Protein 7CZC (pdb70)

Structure (mmCIF, N/CA/C/O backbone):
data_7CZC
#
_entry.id   7CZC
#
_cell.length_a   58.459
_cell.length_b   91.320
_cell.length_c   94.158
_cell.angle_alpha   90.000
_cell.angle_beta   103.220
_cell.angle_gamma   90.000
#
_symmetry.space_group_name_H-M   'P 1 21 1'
#
loop_
_entity.id
_entity.type
_entity.pdbx_description
1 polymer '3-oxoacyl-ACP reductase FabG'
2 non-polymer DI(HYDROXYETHYL)ETHER
3 water water
#
loop_
_atom_site.group_PDB
_atom_site.id
_atom_site.type_symbol
_atom_site.label_atom_id
_atom_site.label_alt_id
_atom_site.label_comp_id
_atom_site.label_asym_id
_atom_site.label_entity_id
_atom_site.label_seq_id
_atom_site.pdbx_PDB_ins_code
_atom_site.Cartn_x
_atom_site.Cartn_y
_atom_site.Cartn_z
_atom_site.occupancy
_atom_site.B_iso_or_equiv
_atom_site.auth_seq_id
_atom_site.auth_comp_id
_atom_site.auth_asym_id
_atom_site.auth_atom_id
_atom_site.pdbx_PDB_model_num
ATOM 1 N N . MET A 1 1 ? -0.815 8.371 47.445 1.00 56.98 1 MET A N 1
ATOM 2 C CA . MET A 1 1 ? -0.469 9.712 46.892 1.00 53.41 1 MET A CA 1
ATOM 3 C C . MET A 1 1 ? 0.668 9.606 45.876 1.00 50.87 1 MET A C 1
ATOM 4 O O . MET A 1 1 ? 1.622 10.395 45.916 1.00 47.29 1 MET A O 1
ATOM 10 N N . THR A 1 2 ? 0.560 8.632 44.970 1.00 48.28 2 THR A N 1
ATOM 11 C CA . THR A 1 2 ? 1.568 8.454 43.935 1.00 42.81 2 THR A CA 1
ATOM 12 C C . THR A 1 2 ? 1.453 9.555 42.880 1.00 37.09 2 THR A C 1
ATOM 13 O O . THR A 1 2 ? 0.365 10.052 42.573 1.00 35.52 2 THR A O 1
ATOM 24 N N . ARG A 1 3 ? 2.591 9.951 42.329 1.00 31.68 3 ARG A N 1
ATOM 25 C CA . ARG A 1 3 ? 2.626 10.968 41.287 1.00 28.01 3 ARG A CA 1
ATOM 26 C C . ARG A 1 3 ? 2.961 10.280 39.973 1.00 25.35 3 ARG A C 1
ATOM 27 O O . ARG A 1 3 ? 4.017 9.652 39.845 1.00 23.15 3 ARG A O 1
ATOM 48 N N . GLN A 1 4 ? 2.040 10.373 39.021 1.00 26.09 4 GLN A N 1
ATOM 49 C CA . GLN A 1 4 ? 2.147 9.682 37.746 1.00 23.93 4 GLN A CA 1
ATOM 50 C C . GLN A 1 4 ? 2.653 10.638 36.674 1.00 23.22 4 GLN A C 1
ATOM 51 O O . GLN A 1 4 ? 2.261 11.815 36.629 1.00 23.08 4 GLN A O 1
ATOM 65 N N . VAL A 1 5 ? 3.532 10.117 35.815 1.00 22.34 5 VAL A N 1
ATOM 66 C CA . VAL A 1 5 ? 4.156 10.889 34.748 1.00 21.56 5 VAL A CA 1
ATOM 67 C C . VAL A 1 5 ? 4.017 10.107 33.452 1.00 20.23 5 VAL A C 1
ATOM 68 O O . VAL A 1 5 ? 4.521 8.983 33.342 1.00 18.67 5 VAL A O 1
ATOM 81 N N . LEU A 1 6 ? 3.310 10.692 32.488 1.00 20.72 6 LEU A N 1
ATOM 82 C CA . LEU A 1 6 ? 3.230 10.149 31.140 1.00 20.93 6 LEU A CA 1
ATOM 83 C C . LEU A 1 6 ? 4.489 10.520 30.376 1.00 21.12 6 LEU A C 1
ATOM 84 O O . LEU A 1 6 ? 4.903 11.677 30.406 1.00 19.21 6 LEU A O 1
ATOM 100 N N . VAL A 1 7 ? 5.093 9.544 29.697 1.00 20.71 7 VAL A N 1
ATOM 101 C CA . VAL A 1 7 ? 6.285 9.766 28.877 1.00 19.58 7 VAL A CA 1
ATOM 102 C C . VAL A 1 7 ? 6.008 9.164 27.504 1.00 21.10 7 VAL A C 1
ATOM 103 O O . VAL A 1 7 ? 5.955 7.935 27.370 1.00 18.02 7 VAL A O 1
ATOM 116 N N . THR A 1 8 ? 5.832 10.015 26.486 1.00 20.52 8 THR A N 1
ATOM 117 C CA . THR A 1 8 ? 5.600 9.499 25.139 1.00 20.92 8 THR A CA 1
ATOM 118 C C . THR A 1 8 ? 6.920 9.124 24.479 1.00 21.04 8 THR A C 1
ATOM 119 O O . THR A 1 8 ? 7.977 9.679 24.793 1.00 21.72 8 THR A O 1
ATOM 130 N N . GLY A 1 9 ? 6.849 8.169 23.552 1.00 20.96 9 GLY A N 1
ATOM 131 C CA . GLY A 1 9 ? 8.044 7.693 22.878 1.00 21.85 9 GLY A CA 1
ATOM 132 C C . GLY A 1 9 ? 9.015 6.984 23.792 1.00 20.03 9 GLY A C 1
ATOM 133 O O . GLY A 1 9 ? 10.224 6.987 23.533 1.00 20.31 9 GLY A O 1
ATOM 137 N N . ALA A 1 10 ? 8.516 6.363 24.858 1.00 20.17 10 ALA A N 1
ATOM 138 C CA . ALA A 1 10 ? 9.376 5.832 25.906 1.00 21.19 10 ALA A CA 1
ATOM 139 C C . ALA A 1 10 ? 9.872 4.424 25.611 1.00 21.44 10 ALA A C 1
ATOM 140 O O . ALA A 1 10 ? 10.450 3.780 26.495 1.00 20.09 10 ALA A O 1
ATOM 147 N N . SER A 1 11 ? 9.662 3.925 24.403 1.00 19.80 11 SER A N 1
ATOM 148 C CA . SER A 1 11 ? 10.154 2.594 24.084 1.00 21.17 11 SER A CA 1
ATOM 149 C C . SER A 1 11 ? 11.610 2.590 23.651 1.00 20.81 11 SER A C 1
ATOM 150 O O . SER A 1 11 ? 12.179 1.508 23.474 1.00 21.23 11 SER A O 1
ATOM 158 N N . LYS A 1 12 ? 12.224 3.759 23.469 1.00 22.93 12 LYS A N 1
ATOM 159 C CA . LYS A 1 12 ? 13.569 3.798 22.917 1.00 23.23 12 LYS A CA 1
ATOM 160 C C . LYS A 1 12 ? 14.237 5.131 23.212 1.00 22.40 12 LYS A C 1
ATOM 161 O O . LYS A 1 12 ? 13.575 6.141 23.458 1.00 20.83 12 LYS A O 1
ATOM 180 N N . GLY A 1 13 ? 15.570 5.103 23.188 1.00 21.57 13 GLY A N 1
ATOM 181 C CA . GLY A 1 13 ? 16.361 6.318 23.127 1.00 22.77 13 GLY A CA 1
ATOM 182 C C . GLY A 1 13 ? 16.068 7.298 24.242 1.00 22.77 13 GLY A C 1
ATOM 183 O O . GLY A 1 13 ? 16.016 6.948 25.428 1.00 23.40 13 GLY A O 1
ATOM 187 N N . ILE A 1 14 ? 15.899 8.562 23.854 1.00 21.96 14 ILE A N 1
ATOM 188 C CA . ILE A 1 14 ? 15.714 9.628 24.832 1.00 22.21 14 ILE A CA 1
ATOM 189 C C . ILE A 1 14 ? 14.472 9.367 25.677 1.00 22.37 14 ILE A C 1
ATOM 190 O O . ILE A 1 14 ? 14.487 9.544 26.903 1.00 21.13 14 ILE A O 1
ATOM 206 N N . GLY A 1 15 ? 13.374 8.962 25.039 1.00 21.45 15 GLY A N 1
ATOM 207 C CA . GLY A 1 15 ? 12.166 8.669 25.792 1.00 22.23 15 GLY A CA 1
ATOM 208 C C . GLY A 1 15 ? 12.386 7.596 26.841 1.00 22.36 15 GLY A C 1
ATOM 209 O O . GLY A 1 15 ? 11.952 7.730 27.994 1.00 20.47 15 GLY A O 1
ATOM 213 N N . LYS A 1 16 ? 13.056 6.509 26.447 1.00 19.60 16 LYS A N 1
ATOM 214 C CA . LYS A 1 16 ? 13.368 5.438 27.383 1.00 21.34 16 LYS A CA 1
ATOM 215 C C . LYS A 1 16 ? 14.188 5.956 28.554 1.00 21.30 16 LYS A C 1
ATOM 216 O O . LYS A 1 16 ? 13.913 5.616 29.712 1.00 20.99 16 LYS A O 1
ATOM 235 N N . ALA A 1 17 ? 15.230 6.746 28.265 1.00 19.40 17 ALA A N 1
ATOM 236 C CA . ALA A 1 17 ? 16.107 7.228 29.327 1.00 21.28 17 ALA A CA 1
ATOM 237 C C . ALA A 1 17 ? 15.356 8.145 30.282 1.00 21.57 17 ALA A C 1
ATOM 238 O O . ALA A 1 17 ? 15.596 8.122 31.497 1.00 21.34 17 ALA A O 1
ATOM 245 N N . ILE A 1 18 ? 14.424 8.943 29.753 1.00 19.49 18 ILE A N 1
ATOM 246 C CA . ILE A 1 18 ? 13.613 9.799 30.605 1.00 19.91 18 ILE A CA 1
ATOM 247 C C . ILE A 1 18 ? 12.719 8.953 31.501 1.00 19.35 18 ILE A C 1
ATOM 248 O O . ILE A 1 18 ? 12.579 9.220 32.700 1.00 17.47 18 ILE A O 1
ATOM 264 N N . ALA A 1 19 ? 12.065 7.946 30.920 1.00 19.61 19 ALA A N 1
ATOM 265 C CA . ALA A 1 19 ? 11.191 7.084 31.708 1.00 20.35 19 ALA A CA 1
ATOM 266 C C . ALA A 1 19 ? 11.967 6.427 32.839 1.00 18.57 19 ALA A C 1
ATOM 267 O O . ALA A 1 19 ? 11.501 6.386 33.985 1.00 19.95 19 ALA A O 1
ATOM 274 N N . VAL A 1 20 ? 13.172 5.940 32.540 1.00 20.09 20 VAL A N 1
ATOM 275 C CA . VAL A 1 20 ? 13.962 5.249 33.552 1.00 22.17 20 VAL A CA 1
ATOM 276 C C . VAL A 1 20 ? 14.371 6.215 34.660 1.00 21.51 20 VAL A C 1
ATOM 277 O O . VAL A 1 20 ? 14.216 5.913 35.851 1.00 20.25 20 VAL A O 1
ATOM 290 N N . GLN A 1 21 ? 14.912 7.386 34.289 1.00 21.83 21 GLN A N 1
ATOM 291 C CA . GLN A 1 21 ? 15.362 8.324 35.315 1.00 19.92 21 GLN A CA 1
ATOM 292 C C . GLN A 1 21 ? 14.193 8.792 36.171 1.00 21.09 21 GLN A C 1
ATOM 293 O O . GLN A 1 21 ? 14.309 8.883 37.399 1.00 20.56 21 GLN A O 1
ATOM 307 N N . LEU A 1 22 ? 13.046 9.086 35.551 1.00 18.45 22 LEU A N 1
ATOM 308 C CA . LEU A 1 22 ? 11.928 9.582 36.348 1.00 20.35 22 LEU A CA 1
ATOM 309 C C . LEU A 1 22 ? 11.389 8.505 37.278 1.00 21.19 22 LEU A C 1
ATOM 310 O O . LEU A 1 22 ? 10.961 8.823 38.395 1.00 22.32 22 LEU A O 1
ATOM 326 N N . ALA A 1 23 ? 11.402 7.236 36.852 1.00 20.25 23 ALA A N 1
ATOM 327 C CA . ALA A 1 23 ? 11.045 6.164 37.777 1.00 22.26 23 ALA A CA 1
ATOM 328 C C . ALA A 1 23 ? 12.024 6.116 38.943 1.00 23.88 23 ALA A C 1
ATOM 329 O O . ALA A 1 23 ? 11.622 5.925 40.098 1.00 23.01 23 ALA A O 1
ATOM 336 N N . LYS A 1 24 ? 13.321 6.287 38.658 1.00 22.10 24 LYS A N 1
ATOM 337 C CA . LYS A 1 24 ? 14.296 6.342 39.738 1.00 23.99 24 LYS A CA 1
ATOM 338 C C . LYS A 1 24 ? 14.020 7.520 40.662 1.00 25.06 24 LYS A C 1
ATOM 339 O O . LYS A 1 24 ? 14.217 7.412 41.880 1.00 22.88 24 LYS A O 1
ATOM 358 N N . ASP A 1 25 ? 13.542 8.640 40.109 1.00 21.14 25 ASP A N 1
ATOM 359 C CA . ASP A 1 25 ? 13.180 9.794 40.920 1.00 23.69 25 ASP A CA 1
ATOM 360 C C . ASP A 1 25 ? 11.988 9.530 41.835 1.00 25.32 25 ASP A C 1
ATOM 361 O O . ASP A 1 25 ? 11.711 10.354 42.715 1.00 26.49 25 ASP A O 1
ATOM 370 N N . GLY A 1 26 ? 11.261 8.436 41.632 1.00 24.34 26 GLY A N 1
ATOM 371 C CA . GLY A 1 26 ? 10.109 8.110 42.451 1.00 26.67 26 GLY A CA 1
ATOM 372 C C . GLY A 1 26 ? 8.766 8.279 41.778 1.00 24.13 26 GLY A C 1
ATOM 373 O O . GLY A 1 26 ? 7.737 8.009 42.413 1.00 23.31 26 GLY A O 1
ATOM 377 N N . PHE A 1 27 ? 8.732 8.711 40.520 1.00 21.44 27 PHE A N 1
ATOM 378 C CA . PHE A 1 27 ? 7.471 8.849 39.807 1.00 21.22 27 PHE A CA 1
ATOM 379 C C . PHE A 1 27 ? 7.014 7.492 39.275 1.00 20.92 27 PHE A C 1
ATOM 380 O O . PHE A 1 27 ? 7.825 6.615 38.970 1.00 20.01 27 PHE A O 1
ATOM 397 N N . HIS A 1 28 ? 5.694 7.323 39.191 1.00 22.50 28 HIS A N 1
ATOM 398 C CA . HIS A 1 28 ? 5.074 6.166 38.545 1.00 23.05 28 HIS A CA 1
ATOM 399 C C . HIS A 1 28 ? 4.956 6.490 37.056 1.00 21.54 28 HIS A C 1
ATOM 400 O O . HIS A 1 28 ? 4.190 7.376 36.674 1.00 22.32 28 HIS A O 1
ATOM 414 N N . ILE A 1 29 ? 5.711 5.778 36.215 1.00 22.70 29 ILE A N 1
ATOM 415 C CA . ILE A 1 29 ? 5.865 6.166 34.810 1.00 22.32 29 ILE A CA 1
ATOM 416 C C . ILE A 1 29 ? 4.849 5.438 33.938 1.00 21.89 29 ILE A C 1
ATOM 417 O O . ILE A 1 29 ? 4.815 4.202 33.902 1.00 19.90 29 ILE A O 1
ATOM 433 N N . VAL A 1 30 ? 4.068 6.206 33.181 1.00 21.44 30 VAL A N 1
ATOM 434 C CA . VAL A 1 30 ? 3.216 5.649 32.133 1.00 22.35 30 VAL A CA 1
ATOM 435 C C . VAL A 1 30 ? 4.039 5.648 30.846 1.00 22.82 30 VAL A C 1
ATOM 436 O O . VAL A 1 30 ? 4.275 6.694 30.231 1.00 21.65 30 VAL A O 1
ATOM 449 N N . VAL A 1 31 ? 4.533 4.462 30.492 1.00 20.12 31 VAL A N 1
ATOM 450 C CA . VAL A 1 31 ? 5.409 4.216 29.354 1.00 22.86 31 VAL A CA 1
ATOM 451 C C . VAL A 1 31 ? 4.524 4.091 28.122 1.00 23.04 31 VAL A C 1
ATOM 452 O O . VAL A 1 31 ? 3.822 3.087 27.942 1.00 23.08 31 VAL A O 1
ATOM 465 N N . HIS A 1 32 ? 4.542 5.111 27.276 1.00 21.45 32 HIS A N 1
ATOM 466 C CA . HIS A 1 32 ? 3.717 5.068 26.086 1.00 21.42 32 HIS A CA 1
ATOM 467 C C . HIS A 1 32 ? 4.492 4.510 24.900 1.00 19.33 32 HIS A C 1
ATOM 468 O O . HIS A 1 32 ? 5.702 4.710 24.758 1.00 20.50 32 HIS A O 1
ATOM 482 N N . TYR A 1 33 ? 3.773 3.814 24.027 1.00 22.19 33 TYR A N 1
ATOM 483 C CA . TYR A 1 33 ? 4.336 3.449 22.735 1.00 21.62 33 TYR A CA 1
ATOM 484 C C . TYR A 1 33 ? 3.222 3.390 21.701 1.00 23.22 33 TYR A C 1
ATOM 485 O O . TYR A 1 33 ? 2.035 3.466 22.023 1.00 22.04 33 TYR A O 1
ATOM 503 N N . MET A 1 34 ? 3.630 3.303 20.436 1.00 24.14 34 MET A N 1
ATOM 504 C CA . MET A 1 34 ? 2.697 3.168 19.327 1.00 24.30 34 MET A CA 1
ATOM 505 C C . MET A 1 34 ? 2.710 1.775 18.712 1.00 22.97 34 MET A C 1
ATOM 506 O O . MET A 1 34 ? 1.686 1.083 18.732 1.00 25.54 34 MET A O 1
ATOM 520 N N . GLY A 1 35 ? 3.866 1.333 18.219 1.00 23.78 35 GLY A N 1
ATOM 521 C CA . GLY A 1 35 ? 3.996 -0.012 17.704 1.00 26.85 35 GLY A CA 1
ATOM 522 C C . GLY A 1 35 ? 5.090 -0.822 18.378 1.00 26.35 35 GLY A C 1
ATOM 523 O O . GLY A 1 35 ? 5.090 -2.055 18.305 1.00 26.37 35 GLY A O 1
ATOM 527 N N . ASP A 1 36 ? 6.030 -0.146 19.042 1.00 25.21 36 ASP A N 1
ATOM 528 C CA . ASP A 1 36 ? 7.205 -0.818 19.602 1.00 25.82 36 ASP A CA 1
ATOM 529 C C . ASP A 1 36 ? 6.900 -1.320 21.017 1.00 26.20 36 ASP A C 1
ATOM 530 O O . ASP A 1 36 ? 7.451 -0.861 22.018 1.00 24.00 36 ASP A O 1
ATOM 539 N N . GLN A 1 37 ? 6.007 -2.309 21.083 1.00 27.11 37 GLN A N 1
ATOM 540 C CA . GLN A 1 37 ? 5.646 -2.871 22.382 1.00 27.60 37 GLN A CA 1
ATOM 541 C C . GLN A 1 37 ? 6.857 -3.495 23.065 1.00 27.20 37 GLN A C 1
ATOM 542 O O . GLN A 1 37 ? 7.013 -3.380 24.287 1.00 26.29 37 GLN A O 1
ATOM 556 N N . GLN A 1 38 ? 7.728 -4.152 22.295 1.00 27.38 38 GLN A N 1
ATOM 557 C CA . GLN A 1 38 ? 8.905 -4.797 22.871 1.00 27.76 38 GLN A CA 1
ATOM 558 C C . GLN A 1 38 ? 9.795 -3.784 23.579 1.00 26.48 38 GLN A C 1
ATOM 559 O O . GLN A 1 38 ? 10.238 -4.007 24.715 1.00 25.32 38 GLN A O 1
ATOM 573 N N . GLY A 1 39 ? 10.082 -2.664 22.912 1.00 26.87 39 GLY A N 1
ATOM 574 C CA . GLY A 1 39 ? 10.861 -1.617 23.546 1.00 24.60 39 GLY A CA 1
ATOM 575 C C . GLY A 1 39 ? 10.216 -1.120 24.821 1.00 23.33 39 GLY A C 1
ATOM 576 O O . GLY A 1 39 ? 10.868 -1.028 25.862 1.00 23.50 39 GLY A O 1
ATOM 580 N N . ALA A 1 40 ? 8.923 -0.788 24.751 1.00 24.06 40 ALA A N 1
ATOM 581 C CA . ALA A 1 40 ? 8.200 -0.312 25.929 1.00 22.31 40 ALA A CA 1
ATOM 582 C C . ALA A 1 40 ? 8.285 -1.308 27.085 1.00 23.54 40 ALA A C 1
ATOM 583 O O . ALA A 1 40 ? 8.482 -0.915 28.243 1.00 20.92 40 ALA A O 1
ATOM 590 N N . GLN A 1 41 ? 8.118 -2.600 26.791 1.00 23.70 41 GLN A N 1
ATOM 591 C CA . GLN A 1 41 ? 8.223 -3.630 27.817 1.00 24.57 41 GLN A CA 1
ATOM 592 C C . GLN A 1 41 ? 9.621 -3.661 28.424 1.00 22.13 41 GLN A C 1
ATOM 593 O O . GLN A 1 41 ? 9.776 -3.842 29.636 1.00 20.24 41 GLN A O 1
ATOM 607 N N . ASN A 1 42 ? 10.653 -3.511 27.593 1.00 23.07 42 ASN A N 1
ATOM 608 C CA . ASN A 1 42 ? 12.015 -3.451 28.114 1.00 23.41 42 ASN A CA 1
ATOM 609 C C . ASN A 1 42 ? 12.191 -2.251 29.034 1.00 23.54 42 ASN A C 1
ATOM 610 O O . ASN A 1 42 ? 12.837 -2.348 30.085 1.00 24.74 42 ASN A O 1
ATOM 621 N N . THR A 1 43 ? 11.611 -1.110 28.655 1.00 22.27 43 THR A N 1
ATOM 622 C CA . THR A 1 43 ? 11.667 0.073 29.506 1.00 22.44 43 THR A CA 1
ATOM 623 C C . THR A 1 43 ? 11.046 -0.216 30.865 1.00 22.75 43 THR A C 1
ATOM 624 O O . THR A 1 43 ? 11.642 0.072 31.909 1.00 21.51 43 THR A O 1
ATOM 635 N N . LEU A 1 44 ? 9.838 -0.786 30.867 1.00 21.88 44 LEU A N 1
ATOM 636 C CA . LEU A 1 44 ? 9.165 -1.060 32.135 1.00 24.40 44 LEU A CA 1
ATOM 637 C C . LEU A 1 44 ? 9.949 -2.076 32.960 1.00 22.98 44 LEU A C 1
ATOM 638 O O . LEU A 1 44 ? 10.045 -1.955 34.189 1.00 24.35 44 LEU A O 1
ATOM 654 N N . GLU A 1 45 ? 10.539 -3.071 32.300 1.00 24.56 45 GLU A N 1
ATOM 655 C CA . GLU A 1 45 ? 11.363 -4.052 33.002 1.00 25.22 45 GLU A CA 1
ATOM 656 C C . GLU A 1 45 ? 12.519 -3.368 33.719 1.00 27.32 45 GLU A C 1
ATOM 657 O O . GLU A 1 45 ? 12.763 -3.617 34.907 1.00 25.32 45 GLU A O 1
ATOM 669 N N . THR A 1 46 ? 13.247 -2.502 33.004 1.00 24.78 46 THR A N 1
ATOM 670 C CA . THR A 1 46 ? 14.338 -1.760 33.629 1.00 25.26 46 THR A CA 1
ATOM 671 C C . THR A 1 46 ? 13.825 -0.903 34.781 1.00 26.04 46 THR A C 1
ATOM 672 O O . THR A 1 46 ? 14.464 -0.811 35.836 1.00 28.96 46 THR A O 1
ATOM 683 N N . ILE A 1 47 ? 12.675 -0.259 34.591 1.00 24.23 47 ILE A N 1
ATOM 684 C CA . ILE A 1 47 ? 12.072 0.539 35.653 1.00 23.48 47 ILE A CA 1
ATOM 685 C C . ILE A 1 47 ? 11.924 -0.297 36.922 1.00 25.52 47 ILE A C 1
ATOM 686 O O . ILE A 1 47 ? 12.240 0.151 38.030 1.00 25.52 47 ILE A O 1
ATOM 702 N N . GLU A 1 48 ? 11.406 -1.515 36.779 1.00 23.19 48 GLU A N 1
ATOM 703 C CA . GLU A 1 48 ? 11.191 -2.353 37.957 1.00 26.94 48 GLU A CA 1
ATOM 704 C C . GLU A 1 48 ? 12.508 -2.901 38.501 1.00 27.21 48 GLU A C 1
ATOM 705 O O . GLU A 1 48 ? 12.643 -3.089 39.715 1.00 30.72 48 GLU A O 1
ATOM 717 N N . GLN A 1 49 ? 13.493 -3.130 37.629 1.00 29.17 49 GLN A N 1
ATOM 718 C CA . GLN A 1 49 ? 14.798 -3.607 38.075 1.00 31.03 49 GLN A CA 1
ATOM 719 C C . GLN A 1 49 ? 15.432 -2.632 39.053 1.00 33.86 49 GLN A C 1
ATOM 720 O O . GLN A 1 49 ? 16.127 -3.041 39.990 1.00 33.59 49 GLN A O 1
ATOM 734 N N . HIS A 1 50 ? 15.212 -1.336 38.847 1.00 32.55 50 HIS A N 1
ATOM 735 C CA . HIS A 1 50 ? 15.770 -0.309 39.715 1.00 34.87 50 HIS A CA 1
ATOM 736 C C . HIS A 1 50 ? 14.915 -0.043 40.950 1.00 34.48 50 HIS A C 1
ATOM 737 O O . HIS A 1 50 ? 15.249 0.850 41.735 1.00 36.43 50 HIS A O 1
ATOM 751 N N . GLY A 1 51 ? 13.826 -0.778 41.138 1.00 32.33 51 GLY A N 1
ATOM 752 C CA . GLY A 1 51 ? 12.934 -0.543 42.250 1.00 31.43 51 GLY A CA 1
ATOM 753 C C . GLY A 1 51 ? 11.786 0.395 41.966 1.00 30.05 51 GLY A C 1
ATOM 754 O O . GLY A 1 51 ? 11.023 0.711 42.888 1.00 31.05 51 GLY A O 1
ATOM 758 N N . GLY A 1 52 ? 11.631 0.848 40.725 1.00 28.14 52 GLY A N 1
ATOM 759 C CA . GLY A 1 52 ? 10.567 1.759 40.371 1.00 27.25 52 GLY A CA 1
ATOM 760 C C . GLY A 1 52 ? 9.292 1.035 39.987 1.00 27.33 52 GLY A C 1
ATOM 761 O O . GLY A 1 52 ? 9.134 -0.173 40.182 1.00 25.96 52 GLY A O 1
ATOM 765 N N . SER A 1 53 ? 8.364 1.803 39.423 1.00 24.02 53 SER A N 1
ATOM 766 C CA . SER A 1 53 ? 7.096 1.239 38.994 1.00 24.67 53 SER A CA 1
ATOM 767 C C . SER A 1 53 ? 6.501 2.094 37.886 1.00 24.44 53 SER A C 1
ATOM 768 O O . SER A 1 53 ? 6.846 3.268 37.716 1.00 21.79 53 SER A O 1
ATOM 776 N N . GLY A 1 54 ? 5.583 1.482 37.151 1.00 24.45 54 GLY A N 1
ATOM 777 C CA . GLY A 1 54 ? 4.918 2.150 36.054 1.00 22.75 54 GLY A CA 1
ATOM 778 C C . GLY A 1 54 ? 3.997 1.177 35.358 1.00 23.53 54 GLY A C 1
ATOM 779 O O . GLY A 1 54 ? 3.749 0.071 35.847 1.00 23.48 54 GLY A O 1
ATOM 783 N N . ARG A 1 55 ? 3.500 1.603 34.199 1.00 22.41 55 ARG A N 1
ATOM 784 C CA . ARG A 1 55 ? 2.624 0.760 33.393 1.00 23.66 55 ARG A CA 1
ATOM 785 C C . ARG A 1 55 ? 2.725 1.208 31.948 1.00 24.18 55 ARG A C 1
ATOM 786 O O . ARG A 1 55 ? 3.181 2.316 31.670 1.00 21.64 55 ARG A O 1
ATOM 807 N N . LEU A 1 56 ? 2.237 0.365 31.042 1.00 21.93 56 LEU A N 1
ATOM 808 C CA . LEU A 1 56 ? 2.293 0.698 29.627 1.00 23.06 56 LEU A CA 1
ATOM 809 C C . LEU A 1 56 ? 0.990 1.342 29.154 1.00 23.01 56 LEU A C 1
ATOM 810 O O . LEU A 1 56 ? -0.061 1.219 29.782 1.00 23.83 56 LEU A O 1
ATOM 826 N N . ILE A 1 57 ? 1.076 2.033 28.017 1.00 22.19 57 ILE A N 1
ATOM 827 C CA . ILE A 1 57 ? -0.099 2.574 27.341 1.00 21.72 57 ILE A CA 1
ATOM 828 C C . ILE A 1 57 ? 0.238 2.697 25.860 1.00 22.80 57 ILE A C 1
ATOM 829 O O . ILE A 1 57 ? 1.388 2.947 25.490 1.00 22.42 57 ILE A O 1
ATOM 845 N N . GLN A 1 58 ? -0.762 2.487 25.008 1.00 23.00 58 GLN A N 1
ATOM 846 C CA . GLN A 1 58 ? -0.546 2.449 23.568 1.00 22.95 58 GLN A CA 1
ATOM 847 C C . GLN A 1 58 ? -1.496 3.401 22.863 1.00 21.20 58 GLN A C 1
ATOM 848 O O . GLN A 1 58 ? -2.706 3.369 23.095 1.00 22.85 58 GLN A O 1
ATOM 862 N N . PHE A 1 59 ? -0.946 4.242 21.998 1.00 23.52 59 PHE A N 1
ATOM 863 C CA . PHE A 1 59 ? -1.764 5.034 21.086 1.00 23.25 59 PHE A CA 1
ATOM 864 C C . PHE A 1 59 ? -0.848 5.631 20.023 1.00 22.97 59 PHE A C 1
ATOM 865 O O . PHE A 1 59 ? 0.381 5.621 20.148 1.00 20.68 59 PHE A O 1
ATOM 882 N N . ASP A 1 60 ? -1.474 6.126 18.956 1.00 23.18 60 ASP A N 1
ATOM 883 C CA . ASP A 1 60 ? -0.791 6.833 17.880 1.00 25.21 60 ASP A CA 1
ATOM 884 C C . ASP A 1 60 ? -0.938 8.327 18.149 1.00 22.59 60 ASP A C 1
ATOM 885 O O . ASP A 1 60 ? -2.049 8.862 18.100 1.00 23.45 60 ASP A O 1
ATOM 894 N N . ILE A 1 61 ? 0.186 9.000 18.408 1.00 22.48 61 ILE A N 1
ATOM 895 C CA . ILE A 1 61 ? 0.138 10.420 18.748 1.00 25.03 61 ILE A CA 1
ATOM 896 C C . ILE A 1 61 ? -0.493 11.224 17.619 1.00 26.50 61 ILE A C 1
ATOM 897 O O . ILE A 1 61 ? -1.060 12.296 17.856 1.00 26.71 61 ILE A O 1
ATOM 913 N N . SER A 1 62 ? -0.407 10.730 16.380 1.00 24.55 62 SER A N 1
ATOM 914 C CA . SER A 1 62 ? -0.977 11.425 15.234 1.00 24.84 62 SER A CA 1
ATOM 915 C C . SER A 1 62 ? -2.478 11.220 15.094 1.00 26.23 62 SER A C 1
ATOM 916 O O . SER A 1 62 ? -3.107 11.943 14.318 1.00 24.54 62 SER A O 1
ATOM 924 N N . ASN A 1 63 ? -3.055 10.245 15.793 1.00 25.84 63 ASN A N 1
ATOM 925 C CA . ASN A 1 63 ? -4.490 9.974 15.742 1.00 26.51 63 ASN A CA 1
ATOM 926 C C . ASN A 1 63 ? -5.113 10.674 16.944 1.00 27.50 63 ASN A C 1
ATOM 927 O O . ASN A 1 63 ? -5.048 10.176 18.069 1.00 26.56 63 ASN A O 1
ATOM 938 N N . ARG A 1 64 ? -5.722 11.834 16.700 1.00 26.80 64 ARG A N 1
ATOM 939 C CA . ARG A 1 64 ? -6.189 12.674 17.797 1.00 28.83 64 ARG A CA 1
ATOM 940 C C . ARG A 1 64 ? -7.281 11.994 18.614 1.00 28.43 64 ARG A C 1
ATOM 941 O O . ARG A 1 64 ? -7.264 12.049 19.851 1.00 27.26 64 ARG A O 1
ATOM 962 N N . GLU A 1 65 ? -8.244 11.358 17.947 1.00 29.42 65 GLU A N 1
ATOM 963 C CA . GLU A 1 65 ? -9.336 10.732 18.679 1.00 32.97 65 GLU A CA 1
ATOM 964 C C . GLU A 1 65 ? -8.842 9.532 19.474 1.00 31.00 65 GLU A C 1
ATOM 965 O O . GLU A 1 65 ? -9.302 9.296 20.595 1.00 29.94 65 GLU A O 1
ATOM 977 N N . GLU A 1 66 ? -7.895 8.768 18.920 1.00 29.14 66 GLU A N 1
ATOM 978 C CA . GLU A 1 66 ? -7.330 7.651 19.670 1.00 29.12 66 GLU A CA 1
ATOM 979 C C . GLU A 1 66 ? -6.570 8.148 20.893 1.00 27.27 66 GLU A C 1
ATOM 980 O O . GLU A 1 66 ? -6.694 7.571 21.983 1.00 26.97 66 GLU A O 1
ATOM 992 N N . CYS A 1 67 ? -5.764 9.205 20.727 1.00 26.48 67 CYS A N 1
ATOM 993 C CA . CYS A 1 67 ? -5.080 9.799 21.870 1.00 25.99 67 CYS A CA 1
ATOM 994 C C . CYS A 1 67 ? -6.074 10.156 22.962 1.00 24.73 67 CYS A C 1
ATOM 995 O O . CYS A 1 67 ? -5.882 9.816 24.134 1.00 25.22 67 CYS A O 1
ATOM 1003 N N . ARG A 1 68 ? -7.123 10.899 22.598 1.00 25.98 68 ARG A N 1
ATOM 1004 C CA . ARG A 1 68 ? -8.089 11.337 23.599 1.00 26.11 68 ARG A CA 1
ATOM 1005 C C . ARG A 1 68 ? -8.752 10.145 24.278 1.00 26.55 68 ARG A C 1
ATOM 1006 O O . ARG A 1 68 ? -8.885 10.113 25.506 1.00 23.84 68 ARG A O 1
ATOM 1027 N N . THR A 1 69 ? -9.158 9.140 23.499 1.00 26.12 69 THR A N 1
ATOM 1028 C CA . THR A 1 69 ? -9.878 8.011 24.076 1.00 26.32 69 THR A CA 1
ATOM 1029 C C . THR A 1 69 ? -8.999 7.245 25.055 1.00 24.53 69 THR A C 1
ATOM 1030 O O . THR A 1 69 ? -9.387 7.013 26.209 1.00 25.93 69 THR A O 1
ATOM 1041 N N . LYS A 1 70 ? -7.790 6.875 24.624 1.00 24.16 70 LYS A N 1
ATOM 1042 C CA . LYS A 1 70 ? -6.914 6.106 25.497 1.00 24.27 70 LYS A CA 1
ATOM 1043 C C . LYS A 1 70 ? -6.491 6.921 26.713 1.00 23.13 70 LYS A C 1
ATOM 1044 O O . LYS A 1 70 ? -6.504 6.406 27.837 1.00 21.68 70 LYS A O 1
ATOM 1063 N N . LEU A 1 71 ? -6.119 8.193 26.524 1.00 20.38 71 LEU A N 1
ATOM 1064 C CA . LEU A 1 71 ? -5.676 8.990 27.664 1.00 22.51 71 LEU A CA 1
ATOM 1065 C C . LEU A 1 71 ? -6.812 9.237 28.651 1.00 22.13 71 LEU A C 1
ATOM 1066 O O . LEU A 1 71 ? -6.606 9.167 29.867 1.00 22.26 71 LEU A O 1
ATOM 1082 N N . GLU A 1 72 ? -8.018 9.530 28.162 1.00 22.61 72 GLU A N 1
ATOM 1083 C CA . GLU A 1 72 ? -9.113 9.810 29.078 1.00 24.05 72 GLU A CA 1
ATOM 1084 C C . GLU A 1 72 ? -9.520 8.548 29.823 1.00 23.25 72 GLU A C 1
ATOM 1085 O O . GLU A 1 72 ? -9.829 8.612 31.015 1.00 25.03 72 GLU A O 1
ATOM 1097 N N . ALA A 1 73 ? -9.452 7.381 29.167 1.00 22.97 73 ALA A N 1
ATOM 1098 C CA . ALA A 1 73 ? -9.728 6.125 29.870 1.00 24.53 73 ALA A CA 1
ATOM 1099 C C . ALA A 1 73 ? -8.661 5.826 30.920 1.00 24.13 73 ALA A C 1
ATOM 1100 O O . ALA A 1 73 ? -8.972 5.367 32.031 1.00 23.57 73 ALA A O 1
ATOM 1107 N N . ASP A 1 74 ? -7.393 6.081 30.587 1.00 23.52 74 ASP A N 1
ATOM 1108 C CA . ASP A 1 74 ? -6.314 5.872 31.546 1.00 22.40 74 ASP A CA 1
ATOM 1109 C C . ASP A 1 74 ? -6.473 6.782 32.757 1.00 23.20 74 ASP A C 1
ATOM 1110 O O . ASP A 1 74 ? -6.318 6.340 33.901 1.00 23.98 74 ASP A O 1
ATOM 1119 N N . ILE A 1 75 ? -6.801 8.057 32.527 1.00 23.10 75 ILE A N 1
ATOM 1120 C CA . ILE A 1 75 ? -7.014 9.000 33.620 1.00 23.11 75 ILE A CA 1
ATOM 1121 C C . ILE A 1 75 ? -8.253 8.615 34.429 1.00 25.52 75 ILE A C 1
ATOM 1122 O O . ILE A 1 75 ? -8.292 8.778 35.656 1.00 25.12 75 ILE A O 1
ATOM 1138 N N . ALA A 1 76 ? -9.288 8.106 33.766 1.00 24.90 76 ALA A N 1
ATOM 1139 C CA . ALA A 1 76 ? -10.456 7.633 34.498 1.00 25.36 76 ALA A CA 1
ATOM 1140 C C . ALA A 1 76 ? -10.068 6.507 35.447 1.00 25.42 76 ALA A C 1
ATOM 1141 O O . ALA A 1 76 ? -10.444 6.507 36.628 1.00 28.20 76 ALA A O 1
ATOM 1148 N N . GLU A 1 77 ? -9.287 5.547 34.955 1.00 23.82 77 GLU A N 1
ATOM 1149 C CA . GLU A 1 77 ? -8.944 4.391 35.779 1.00 28.01 77 GLU A CA 1
ATOM 1150 C C . GLU A 1 77 ? -8.002 4.770 36.920 1.00 27.64 77 GLU A C 1
ATOM 1151 O O . GLU A 1 77 ? -8.228 4.395 38.077 1.00 26.57 77 GLU A O 1
ATOM 1163 N N . HIS A 1 78 ? -6.948 5.528 36.623 1.00 26.40 78 HIS A N 1
ATOM 1164 C CA . HIS A 1 78 ? -5.871 5.728 37.583 1.00 26.62 78 HIS A CA 1
ATOM 1165 C C . HIS A 1 78 ? -5.764 7.135 38.154 1.00 25.55 78 HIS A C 1
ATOM 1166 O O . HIS A 1 78 ? -4.964 7.344 39.071 1.00 27.04 78 HIS A O 1
ATOM 1180 N N . GLY A 1 79 ? -6.534 8.096 37.653 1.00 26.22 79 GLY A N 1
ATOM 1181 C CA . GLY A 1 79 ? -6.373 9.480 38.040 1.00 25.67 79 GLY A CA 1
ATOM 1182 C C . GLY A 1 79 ? -5.457 10.247 37.100 1.00 25.48 79 GLY A C 1
ATOM 1183 O O . GLY A 1 79 ? -4.723 9.690 36.286 1.00 24.81 79 GLY A O 1
ATOM 1187 N N . ALA A 1 80 ? -5.504 11.564 37.236 1.00 26.09 80 ALA A N 1
ATOM 1188 C CA . ALA A 1 80 ? -4.804 12.441 36.311 1.00 27.69 80 ALA A CA 1
ATOM 1189 C C . ALA A 1 80 ? -3.294 12.357 36.504 1.00 26.51 80 ALA A C 1
ATOM 1190 O O . ALA A 1 80 ? -2.795 12.114 37.605 1.00 25.49 80 ALA A O 1
ATOM 1197 N N . TYR A 1 81 ? -2.561 12.572 35.418 1.00 24.38 81 TYR A N 1
ATOM 1198 C CA . TYR A 1 81 ? -1.111 12.629 35.518 1.00 23.96 81 TYR A CA 1
ATOM 1199 C C . TYR A 1 81 ? -0.676 13.896 36.249 1.00 23.64 81 TYR A C 1
ATOM 1200 O O . TYR A 1 81 ? -1.271 14.967 36.088 1.00 24.59 81 TYR A O 1
ATOM 1218 N N . TYR A 1 82 ? 0.368 13.765 37.068 1.00 24.20 82 TYR A N 1
ATOM 1219 C CA . TYR A 1 82 ? 1.029 14.932 37.632 1.00 21.20 82 TYR A CA 1
ATOM 1220 C C . TYR A 1 82 ? 1.971 15.558 36.609 1.00 23.35 82 TYR A C 1
ATOM 1221 O O . TYR A 1 82 ? 2.102 16.790 36.549 1.00 20.72 82 TYR A O 1
ATOM 1239 N N . GLY A 1 83 ? 2.626 14.726 35.800 1.00 20.67 83 GLY A N 1
ATOM 1240 C CA . GLY A 1 83 ? 3.513 15.220 34.765 1.00 19.59 83 GLY A CA 1
ATOM 1241 C C . GLY A 1 83 ? 3.247 14.585 33.414 1.00 20.42 83 GLY A C 1
ATOM 1242 O O . GLY A 1 83 ? 2.833 13.430 33.310 1.00 19.79 83 GLY A O 1
ATOM 1246 N N . VAL A 1 84 ? 3.485 15.372 32.370 1.00 19.50 84 VAL A N 1
ATOM 1247 C CA . VAL A 1 84 ? 3.489 14.872 30.999 1.00 18.50 84 VAL A CA 1
ATOM 1248 C C . VAL A 1 84 ? 4.793 15.303 30.344 1.00 18.77 84 VAL A C 1
ATOM 1249 O O . VAL A 1 84 ? 5.152 16.485 30.387 1.00 20.03 84 VAL A O 1
ATOM 1262 N N . VAL A 1 85 ? 5.494 14.344 29.749 1.00 18.63 85 VAL A N 1
ATOM 1263 C CA . VAL A 1 85 ? 6.695 14.568 28.955 1.00 20.68 85 VAL A CA 1
ATOM 1264 C C . VAL A 1 85 ? 6.354 14.208 27.512 1.00 20.72 85 VAL A C 1
ATOM 1265 O O . VAL A 1 85 ? 6.101 13.037 27.200 1.00 22.37 85 VAL A O 1
ATOM 1278 N N . ASN A 1 86 ? 6.343 15.212 26.638 1.00 18.94 86 ASN A N 1
ATOM 1279 C CA . ASN A 1 86 ? 5.967 15.057 25.230 1.00 21.54 86 ASN A CA 1
ATOM 1280 C C . ASN A 1 86 ? 7.259 14.955 24.425 1.00 22.13 86 ASN A C 1
ATOM 1281 O O . ASN A 1 86 ? 7.864 15.962 24.015 1.00 23.79 86 ASN A O 1
ATOM 1292 N N . ASN A 1 87 ? 7.684 13.714 24.209 1.00 22.77 87 ASN A N 1
ATOM 1293 C CA . ASN A 1 87 ? 8.996 13.414 23.658 1.00 24.90 87 ASN A CA 1
ATOM 1294 C C . ASN A 1 87 ? 8.959 12.852 22.250 1.00 26.78 87 ASN A C 1
ATOM 1295 O O . ASN A 1 87 ? 9.909 13.068 21.488 1.00 28.48 87 ASN A O 1
ATOM 1306 N N . ALA A 1 88 ? 7.901 12.132 21.884 1.00 27.80 88 ALA A N 1
ATOM 1307 C CA . ALA A 1 88 ? 7.867 11.485 20.579 1.00 29.84 88 ALA A CA 1
ATOM 1308 C C . ALA A 1 88 ? 7.968 12.522 19.468 1.00 30.35 88 ALA A C 1
ATOM 1309 O O . ALA A 1 88 ? 7.450 13.634 19.587 1.00 31.63 88 ALA A O 1
ATOM 1316 N N . GLY A 1 89 ? 8.663 12.151 18.391 1.00 33.38 89 GLY A N 1
ATOM 1317 C CA . GLY A 1 89 ? 8.811 12.991 17.214 1.00 31.12 89 GLY A CA 1
ATOM 1318 C C . GLY A 1 89 ? 9.766 12.382 16.204 1.00 30.62 89 GLY A C 1
ATOM 1319 O O . GLY A 1 89 ? 10.762 11.769 16.599 1.00 34.24 89 GLY A O 1
ATOM 1323 N N . ILE A 1 90 ? 9.492 12.551 14.912 1.00 28.03 90 ILE A N 1
ATOM 1324 C CA . ILE A 1 90 ? 10.298 11.945 13.861 1.00 28.65 90 ILE A CA 1
ATOM 1325 C C . ILE A 1 90 ? 10.993 13.038 13.047 1.00 27.60 90 ILE A C 1
ATOM 1326 O O . ILE A 1 90 ? 10.678 14.224 13.152 1.00 27.50 90 ILE A O 1
ATOM 1342 N N . THR A 1 91 ? 11.920 12.608 12.186 1.00 26.27 91 THR A N 1
ATOM 1343 C CA . THR A 1 91 ? 12.550 13.469 11.194 1.00 24.30 91 THR A CA 1
ATOM 1344 C C . THR A 1 91 ? 12.383 12.868 9.803 1.00 24.51 91 THR A C 1
ATOM 1345 O O . THR A 1 91 ? 12.367 11.644 9.631 1.00 25.91 91 THR A O 1
ATOM 1356 N N . ARG A 1 92 ? 12.253 13.747 8.797 1.00 23.69 92 ARG A N 1
ATOM 1357 C CA . ARG A 1 92 ? 12.289 13.347 7.383 1.00 23.74 92 ARG A CA 1
ATOM 1358 C C . ARG A 1 92 ? 13.155 14.393 6.668 1.00 23.21 92 ARG A C 1
ATOM 1359 O O . ARG A 1 92 ? 12.659 15.275 5.959 1.00 22.80 92 ARG A O 1
ATOM 1380 N N . ASP A 1 93 ? 14.469 14.289 6.863 1.00 23.37 93 ASP A N 1
ATOM 1381 C CA . ASP A 1 93 ? 15.399 15.273 6.330 1.00 21.97 93 ASP A CA 1
ATOM 1382 C C . ASP A 1 93 ? 15.446 15.215 4.806 1.00 23.91 93 ASP A C 1
ATOM 1383 O O . ASP A 1 93 ? 15.424 14.135 4.209 1.00 23.52 93 ASP A O 1
ATOM 1392 N N . THR A 1 94 ? 15.565 16.383 4.179 1.00 21.40 94 THR A N 1
ATOM 1393 C CA . THR A 1 94 ? 15.614 16.491 2.730 1.00 20.70 94 THR A CA 1
ATOM 1394 C C . THR A 1 94 ? 15.743 17.965 2.369 1.00 20.17 94 THR A C 1
ATOM 1395 O O . THR A 1 94 ? 15.377 18.848 3.151 1.00 21.83 94 THR A O 1
ATOM 1406 N N . ALA A 1 95 ? 16.305 18.223 1.193 1.00 20.98 95 ALA A N 1
ATOM 1407 C CA . ALA A 1 95 ? 16.282 19.574 0.650 1.00 21.76 95 ALA A CA 1
ATOM 1408 C C . ALA A 1 95 ? 14.839 20.031 0.481 1.00 21.40 95 ALA A C 1
ATOM 1409 O O . ALA A 1 95 ? 13.990 19.271 0.016 1.00 23.54 95 ALA A O 1
ATOM 1416 N N . PHE A 1 96 ? 14.563 21.286 0.844 1.00 22.15 96 PHE A N 1
ATOM 1417 C CA . PHE A 1 96 ? 13.192 21.785 0.756 1.00 21.13 96 PHE A CA 1
ATOM 1418 C C . PHE A 1 96 ? 12.646 21.727 -0.662 1.00 20.10 96 PHE A C 1
ATOM 1419 O O . PHE A 1 96 ? 11.496 21.293 -0.839 1.00 21.34 96 PHE A O 1
ATOM 1436 N N . PRO A 1 97 ? 13.380 22.138 -1.701 1.00 22.32 97 PRO A N 1
ATOM 1437 C CA . PRO A 1 97 ? 12.841 21.983 -3.065 1.00 23.46 97 PRO A CA 1
ATOM 1438 C C . PRO A 1 97 ? 12.512 20.544 -3.423 1.00 23.00 97 PRO A C 1
ATOM 1439 O O . PRO A 1 97 ? 11.572 20.307 -4.187 1.00 23.63 97 PRO A O 1
ATOM 1450 N N . ALA A 1 98 ? 13.264 19.576 -2.901 1.00 25.05 98 ALA A N 1
ATOM 1451 C CA . ALA A 1 98 ? 13.000 18.165 -3.151 1.00 25.23 98 ALA A CA 1
ATOM 1452 C C . ALA A 1 98 ? 11.976 17.565 -2.194 1.00 25.52 98 ALA A C 1
ATOM 1453 O O . ALA A 1 98 ? 11.543 16.428 -2.410 1.00 24.60 98 ALA A O 1
ATOM 1460 N N . MET A 1 99 ? 11.572 18.299 -1.162 1.00 24.66 99 MET A N 1
ATOM 1461 C CA . MET A 1 99 ? 10.727 17.736 -0.117 1.00 25.15 99 MET A CA 1
ATOM 1462 C C . MET A 1 99 ? 9.324 17.449 -0.638 1.00 23.79 99 MET A C 1
ATOM 1463 O O . MET A 1 99 ? 8.718 18.274 -1.326 1.00 23.11 99 MET A O 1
ATOM 1477 N N . THR A 1 100 ? 8.803 16.273 -0.289 1.00 24.89 100 THR A N 1
ATOM 1478 C CA . THR A 1 100 ? 7.472 15.868 -0.711 1.00 26.29 100 THR A CA 1
ATOM 1479 C C . THR A 1 100 ? 6.419 16.359 0.283 1.00 27.21 100 THR A C 1
ATOM 1480 O O . THR A 1 100 ? 6.726 16.832 1.379 1.00 23.59 100 THR A O 1
ATOM 1491 N N . GLU A 1 101 ? 5.152 16.219 -0.109 1.00 27.81 101 GLU A N 1
ATOM 1492 C CA . GLU A 1 101 ? 4.059 16.560 0.794 1.00 28.96 101 GLU A CA 1
ATOM 1493 C C . GLU A 1 101 ? 4.125 15.726 2.066 1.00 28.90 101 GLU A C 1
ATOM 1494 O O . GLU A 1 101 ? 3.981 16.254 3.175 1.00 27.17 101 GLU A O 1
ATOM 1506 N N . GLU A 1 102 ? 4.330 14.413 1.915 1.00 29.62 102 GLU A N 1
ATOM 1507 C CA . GLU A 1 102 ? 4.403 13.513 3.060 1.00 30.40 102 GLU A CA 1
ATOM 1508 C C . GLU A 1 102 ? 5.547 13.886 3.995 1.00 28.01 102 GLU A C 1
ATOM 1509 O O . GLU A 1 102 ? 5.394 13.842 5.221 1.00 27.18 102 GLU A O 1
ATOM 1521 N N . GLU A 1 103 ? 6.701 14.253 3.434 1.00 28.06 103 GLU A N 1
ATOM 1522 C CA . GLU A 1 103 ? 7.859 14.599 4.250 1.00 27.04 103 GLU A CA 1
ATOM 1523 C C . GLU A 1 103 ? 7.591 15.838 5.102 1.00 25.67 103 GLU A C 1
ATOM 1524 O O . GLU A 1 103 ? 8.054 15.925 6.248 1.00 23.88 103 GLU A O 1
ATOM 1536 N N . TRP A 1 104 ? 6.848 16.808 4.565 1.00 24.25 104 TRP A N 1
ATOM 1537 C CA . TRP A 1 104 ? 6.464 17.977 5.356 1.00 24.11 104 TRP A CA 1
ATOM 1538 C C . TRP A 1 104 ? 5.411 17.607 6.402 1.00 24.96 104 TRP A C 1
ATOM 1539 O O . TRP A 1 104 ? 5.607 17.810 7.619 1.00 24.23 104 TRP A O 1
ATOM 1560 N N . ASP A 1 105 ? 4.297 17.031 5.938 1.00 22.88 105 ASP A N 1
ATOM 1561 C CA . ASP A 1 105 ? 3.139 16.822 6.795 1.00 25.36 105 ASP A CA 1
ATOM 1562 C C . ASP A 1 105 ? 3.443 15.848 7.924 1.00 25.71 105 ASP A C 1
ATOM 1563 O O . ASP A 1 105 ? 3.010 16.064 9.056 1.00 25.37 105 ASP A O 1
ATOM 1572 N N . GLY A 1 106 ? 4.136 14.742 7.634 1.00 24.61 106 GLY A N 1
ATOM 1573 C CA . GLY A 1 106 ? 4.428 13.781 8.682 1.00 24.35 106 GLY A CA 1
ATOM 1574 C C . GLY A 1 106 ? 5.223 14.393 9.816 1.00 25.26 106 GLY A C 1
ATOM 1575 O O . GLY A 1 106 ? 4.948 14.135 10.994 1.00 25.75 106 GLY A O 1
ATOM 1579 N N . VAL A 1 107 ? 6.200 15.236 9.481 1.00 22.54 107 VAL A N 1
ATOM 1580 C CA . VAL A 1 107 ? 7.020 15.860 10.508 1.00 23.71 107 VAL A CA 1
ATOM 1581 C C . VAL A 1 107 ? 6.187 16.844 11.318 1.00 24.57 107 VAL A C 1
ATOM 1582 O O . VAL A 1 107 ? 6.215 16.829 12.557 1.00 24.96 107 VAL A O 1
ATOM 1595 N N . ILE A 1 108 ? 5.407 17.694 10.639 1.00 23.53 108 ILE A N 1
ATOM 1596 C CA . ILE A 1 108 ? 4.569 18.645 11.371 1.00 26.32 108 ILE A CA 1
ATOM 1597 C C . ILE A 1 108 ? 3.593 17.903 12.286 1.00 26.06 108 ILE A C 1
ATOM 1598 O O . ILE A 1 108 ? 3.453 18.231 13.470 1.00 25.78 108 ILE A O 1
ATOM 1614 N N . HIS A 1 109 ? 2.905 16.894 11.746 1.00 26.78 109 HIS A N 1
ATOM 1615 C CA . HIS A 1 109 ? 1.893 16.155 12.494 1.00 27.34 109 HIS A CA 1
ATOM 1616 C C . HIS A 1 109 ? 2.489 15.497 13.730 1.00 27.42 109 HIS A C 1
ATOM 1617 O O . HIS A 1 109 ? 2.007 15.692 14.855 1.00 26.36 109 HIS A O 1
ATOM 1631 N N . THR A 1 110 ? 3.526 14.675 13.538 1.00 26.01 110 THR A N 1
ATOM 1632 C CA . THR A 1 110 ? 4.038 13.902 14.661 1.00 26.08 110 THR A CA 1
ATOM 1633 C C . THR A 1 110 ? 4.734 14.805 15.670 1.00 26.47 110 THR A C 1
ATOM 1634 O O . THR A 1 110 ? 4.666 14.563 16.882 1.00 26.48 110 THR A O 1
ATOM 1645 N N . ASN A 1 111 ? 5.417 15.852 15.198 1.00 24.62 111 ASN A N 1
ATOM 1646 C CA . ASN A 1 111 ? 6.199 16.660 16.124 1.00 24.99 111 ASN A CA 1
ATOM 1647 C C . ASN A 1 111 ? 5.340 17.728 16.788 1.00 24.17 111 ASN A C 1
ATOM 1648 O O . ASN A 1 111 ? 5.393 17.905 18.010 1.00 23.12 111 ASN A O 1
ATOM 1659 N N . LEU A 1 112 ? 4.542 18.453 16.002 1.00 24.07 112 LEU A N 1
ATOM 1660 C CA . LEU A 1 112 ? 3.849 19.640 16.500 1.00 21.72 112 LEU A CA 1
ATOM 1661 C C . LEU A 1 112 ? 2.390 19.380 16.861 1.00 22.58 112 LEU A C 1
ATOM 1662 O O . LEU A 1 112 ? 1.927 19.823 17.919 1.00 21.69 112 LEU A O 1
ATOM 1678 N N . ASP A 1 113 ? 1.636 18.694 15.996 1.00 21.06 113 ASP A N 1
ATOM 1679 C CA . ASP A 1 113 ? 0.239 18.432 16.320 1.00 21.82 113 ASP A CA 1
ATOM 1680 C C . ASP A 1 113 ? 0.116 17.572 17.569 1.00 22.36 113 ASP A C 1
ATOM 1681 O O . ASP A 1 113 ? -0.918 17.632 18.245 1.00 19.23 113 ASP A O 1
ATOM 1690 N N . SER A 1 114 ? 1.169 16.814 17.910 1.00 22.08 114 SER A N 1
ATOM 1691 C CA . SER A 1 114 ? 1.167 16.009 19.131 1.00 23.53 114 SER A CA 1
ATOM 1692 C C . SER A 1 114 ? 1.057 16.872 20.381 1.00 21.03 114 SER A C 1
ATOM 1693 O O . SER A 1 114 ? 0.606 16.395 21.431 1.00 21.84 114 SER A O 1
ATOM 1701 N N . PHE A 1 115 ? 1.477 18.131 20.299 1.00 19.42 115 PHE A N 1
ATOM 1702 C CA . PHE A 1 115 ? 1.258 19.055 21.404 1.00 20.15 115 PHE A CA 1
ATOM 1703 C C . PHE A 1 115 ? -0.220 19.097 21.777 1.00 21.17 115 PHE A C 1
ATOM 1704 O O . PHE A 1 115 ? -0.597 18.902 22.944 1.00 22.17 115 PHE A O 1
ATOM 1721 N N . TYR A 1 116 ? -1.076 19.317 20.781 1.00 19.07 116 TYR A N 1
ATOM 1722 C CA . TYR A 1 116 ? -2.510 19.327 21.028 1.00 21.32 116 TYR A CA 1
ATOM 1723 C C . TYR A 1 116 ? -3.019 17.930 21.361 1.00 20.52 116 TYR A C 1
ATOM 1724 O O . TYR A 1 116 ? -3.756 17.745 22.334 1.00 19.81 116 TYR A O 1
ATOM 1742 N N . ASN A 1 117 ? -2.630 16.932 20.560 1.00 21.37 117 ASN A N 1
ATOM 1743 C CA . ASN A 1 117 ? -3.247 15.613 20.662 1.00 22.02 117 ASN A CA 1
ATOM 1744 C C . ASN A 1 117 ? -2.958 14.961 22.008 1.00 22.07 117 ASN A C 1
ATOM 1745 O O . ASN A 1 117 ? -3.834 14.307 22.587 1.00 23.26 117 ASN A O 1
ATOM 1756 N N . VAL A 1 118 ? -1.742 15.120 22.526 1.00 20.85 118 VAL A N 1
ATOM 1757 C CA . VAL A 1 118 ? -1.409 14.520 23.815 1.00 23.03 118 VAL A CA 1
ATOM 1758 C C . VAL A 1 118 ? -1.752 15.451 24.976 1.00 22.65 118 VAL A C 1
ATOM 1759 O O . VAL A 1 118 ? -2.260 14.995 26.007 1.00 22.68 118 VAL A O 1
ATOM 1772 N N . LEU A 1 119 ? -1.490 16.756 24.857 1.00 19.60 119 LEU A N 1
ATOM 1773 C CA . LEU A 1 119 ? -1.641 17.598 26.037 1.00 22.22 119 LEU A CA 1
ATOM 1774 C C . LEU A 1 119 ? -3.083 18.023 26.279 1.00 20.46 119 LEU A C 1
ATOM 1775 O O . LEU A 1 119 ? -3.473 18.224 27.431 1.00 22.55 119 LEU A O 1
ATOM 1791 N N . HIS A 1 120 ? -3.886 18.169 25.233 1.00 22.18 120 HIS A N 1
ATOM 1792 C CA . HIS A 1 120 ? -5.242 18.675 25.429 1.00 23.93 120 HIS A CA 1
ATOM 1793 C C . HIS A 1 120 ? -6.090 17.777 26.320 1.00 23.30 120 HIS A C 1
ATOM 1794 O O . HIS A 1 120 ? -6.819 18.313 27.173 1.00 21.96 120 HIS A O 1
ATOM 1808 N N . PRO A 1 121 ? -6.047 16.446 26.196 1.00 22.39 121 PRO A N 1
ATOM 1809 C CA . PRO A 1 121 ? -6.805 15.596 27.134 1.00 24.89 121 PRO A CA 1
ATOM 1810 C C . PRO A 1 121 ? -6.213 15.550 28.529 1.00 25.10 121 PRO A C 1
ATOM 1811 O O . PRO A 1 121 ? -6.860 15.013 29.439 1.00 24.19 121 PRO A O 1
ATOM 1822 N N . CYS A 1 122 ? -5.000 16.072 28.725 1.00 25.37 122 CYS A N 1
ATOM 1823 C CA . CYS A 1 122 ? -4.301 15.908 29.991 1.00 23.70 122 CYS A CA 1
ATOM 1824 C C . CYS A 1 122 ? -4.327 17.149 30.871 1.00 25.26 122 CYS A C 1
ATOM 1825 O O . CYS A 1 122 ? -4.115 17.033 32.088 1.00 26.14 122 CYS A O 1
ATOM 1833 N N . VAL A 1 123 ? -4.603 18.324 30.306 1.00 24.38 123 VAL A N 1
ATOM 1834 C CA . VAL A 1 123 ? -4.357 19.565 31.035 1.00 24.71 123 VAL A CA 1
ATOM 1835 C C . VAL A 1 123 ? -5.406 19.776 32.123 1.00 27.82 123 VAL A C 1
ATOM 1836 O O . VAL A 1 123 ? -5.066 19.979 33.293 1.00 26.23 123 VAL A O 1
ATOM 1849 N N . MET A 1 124 ? -6.688 19.785 31.759 1.00 25.71 124 MET A N 1
ATOM 1850 C CA . MET A 1 124 ? -7.700 20.112 32.760 1.00 29.01 124 MET A CA 1
ATOM 1851 C C . MET A 1 124 ? -7.757 19.088 33.886 1.00 27.58 124 MET A C 1
ATOM 1852 O O . MET A 1 124 ? -7.972 19.496 35.039 1.00 27.43 124 MET A O 1
ATOM 1866 N N . PRO A 1 125 ? -7.611 17.782 33.643 1.00 26.05 125 PRO A N 1
ATOM 1867 C CA . PRO A 1 125 ? -7.504 16.859 34.789 1.00 28.60 125 PRO A CA 1
ATOM 1868 C C . PRO A 1 125 ? -6.307 17.182 35.662 1.00 27.56 125 PRO A C 1
ATOM 1869 O O . PRO A 1 125 ? -6.393 17.084 36.890 1.00 27.50 125 PRO A O 1
ATOM 1880 N N . MET A 1 126 ? -5.188 17.594 35.059 1.00 26.51 126 MET A N 1
ATOM 1881 C CA . MET A 1 126 ? -4.045 18.036 35.852 1.00 26.53 126 MET A CA 1
ATOM 1882 C C . MET A 1 126 ? -4.428 19.228 36.719 1.00 26.98 126 MET A C 1
ATOM 1883 O O . MET A 1 126 ? -4.162 19.248 37.925 1.00 25.05 126 MET A O 1
ATOM 1897 N N . VAL A 1 127 ? -5.081 20.226 36.114 1.00 26.52 127 VAL A N 1
ATOM 1898 C CA . VAL A 1 127 ? -5.450 21.438 36.834 1.00 27.76 127 VAL A CA 1
ATOM 1899 C C . VAL A 1 127 ? -6.422 21.115 37.960 1.00 28.49 127 VAL A C 1
ATOM 1900 O O . VAL A 1 127 ? -6.340 21.685 39.053 1.00 28.05 127 VAL A O 1
ATOM 1913 N N . GLN A 1 128 ? -7.356 20.195 37.711 1.00 27.57 128 GLN A N 1
ATOM 1914 C CA . GLN A 1 128 ? -8.438 19.946 38.656 1.00 31.37 128 GLN A CA 1
ATOM 1915 C C . GLN A 1 128 ? -7.941 19.249 39.916 1.00 32.28 128 GLN A C 1
ATOM 1916 O O . GLN A 1 128 ? -8.546 19.405 40.984 1.00 31.74 128 GLN A O 1
ATOM 1930 N N . LYS A 1 129 ? -6.854 18.475 39.821 1.00 31.41 129 LYS A N 1
ATOM 1931 C CA . LYS A 1 129 ? -6.297 17.847 41.014 1.00 32.89 129 LYS A CA 1
ATOM 1932 C C . LYS A 1 129 ? -5.733 18.872 41.986 1.00 32.34 129 LYS A C 1
ATOM 1933 O O . LYS A 1 129 ? -5.476 18.526 43.145 1.00 31.58 129 LYS A O 1
ATOM 1952 N N . ARG A 1 130 ? -5.536 20.115 41.540 1.00 29.04 130 ARG A N 1
ATOM 1953 C CA . ARG A 1 130 ? -5.113 21.214 42.405 1.00 32.14 130 ARG A CA 1
ATOM 1954 C C . ARG A 1 130 ? -3.874 20.841 43.216 1.00 32.03 130 ARG A C 1
ATOM 1955 O O . ARG A 1 130 ? -3.738 21.203 44.384 1.00 32.71 130 ARG A O 1
ATOM 1976 N N . LYS A 1 131 ? -2.949 20.112 42.585 1.00 31.17 131 LYS A N 1
ATOM 1977 C CA . LYS A 1 131 ? -1.687 19.739 43.219 1.00 30.15 131 LYS A CA 1
ATOM 1978 C C . LYS A 1 131 ? -0.483 20.202 42.399 1.00 28.72 131 LYS A C 1
ATOM 1979 O O . LYS A 1 131 ? 0.619 19.663 42.552 1.00 28.99 131 LYS A O 1
ATOM 1998 N N . GLY A 1 132 ? -0.667 21.202 41.534 1.00 27.74 132 GLY A N 1
ATOM 1999 C CA . GLY A 1 132 ? 0.408 21.639 40.657 1.00 25.79 132 GLY A CA 1
ATOM 2000 C C . GLY A 1 132 ? 0.611 20.641 39.525 1.00 24.30 132 GLY A C 1
ATOM 2001 O O . GLY A 1 132 ? -0.253 19.819 39.211 1.00 24.88 132 GLY A O 1
ATOM 2005 N N . GLY A 1 133 ? 1.779 20.721 38.901 1.00 24.44 133 GLY A N 1
ATOM 2006 C CA . GLY A 1 133 ? 2.090 19.788 37.839 1.00 23.18 133 GLY A CA 1
ATOM 2007 C C . GLY A 1 133 ? 3.312 20.191 37.042 1.00 22.91 133 GLY A C 1
ATOM 2008 O O . GLY A 1 133 ? 3.980 21.197 37.318 1.00 20.98 133 GLY A O 1
ATOM 2012 N N . ARG A 1 134 ? 3.583 19.370 36.031 1.00 20.47 134 ARG A N 1
ATOM 2013 C CA . ARG A 1 134 ? 4.782 19.508 35.218 1.00 20.96 134 ARG A CA 1
ATOM 2014 C C . ARG A 1 134 ? 4.467 19.095 33.789 1.00 19.67 134 ARG A C 1
ATOM 2015 O O . ARG A 1 134 ? 3.883 18.033 33.558 1.00 19.77 134 ARG A O 1
ATOM 2036 N N . ILE A 1 135 ? 4.832 19.945 32.839 1.00 19.62 135 ILE A N 1
ATOM 2037 C CA . ILE A 1 135 ? 4.737 19.624 31.422 1.00 18.50 135 ILE A CA 1
ATOM 2038 C C . ILE A 1 135 ? 6.087 19.962 30.808 1.00 17.31 135 ILE A C 1
ATOM 2039 O O . ILE A 1 135 ? 6.582 21.084 30.960 1.00 17.83 135 ILE A O 1
ATOM 2055 N N . VAL A 1 136 ? 6.701 18.983 30.167 1.00 18.34 136 VAL A N 1
ATOM 2056 C CA . VAL A 1 136 ? 7.990 19.165 29.522 1.00 16.81 136 VAL A CA 1
ATOM 2057 C C . VAL A 1 136 ? 7.845 18.675 28.094 1.00 18.30 136 VAL A C 1
ATOM 2058 O O . VAL A 1 136 ? 7.519 17.503 27.872 1.00 18.65 136 VAL A O 1
ATOM 2071 N N . THR A 1 137 ? 8.062 19.570 27.133 1.00 18.27 137 THR A N 1
ATOM 2072 C CA . THR A 1 137 ? 8.067 19.224 25.720 1.00 17.51 137 THR A CA 1
ATOM 2073 C C . THR A 1 137 ? 9.509 19.059 25.249 1.00 18.72 137 THR A C 1
ATOM 2074 O O . THR A 1 137 ? 10.458 19.506 25.903 1.00 19.16 137 THR A O 1
ATOM 2085 N N . LEU A 1 138 ? 9.670 18.411 24.100 1.00 19.43 138 LEU A N 1
ATOM 2086 C CA . LEU A 1 138 ? 10.996 18.229 23.515 1.00 21.14 138 LEU A CA 1
ATOM 2087 C C . LEU A 1 138 ? 11.097 18.956 22.180 1.00 20.60 138 LEU A C 1
ATOM 2088 O O . LEU A 1 138 ? 10.257 18.757 21.299 1.00 21.32 138 LEU A O 1
ATOM 2104 N N . ALA A 1 139 ? 12.119 19.796 22.028 1.00 20.37 139 ALA A N 1
ATOM 2105 C CA . ALA A 1 139 ? 12.372 20.454 20.749 1.00 21.01 139 ALA A CA 1
ATOM 2106 C C . ALA A 1 139 ? 13.730 20.006 20.224 1.00 19.97 139 ALA A C 1
ATOM 2107 O O . ALA A 1 139 ? 14.052 18.815 20.270 1.00 21.51 139 ALA A O 1
ATOM 2114 N N . SER A 1 140 ? 14.529 20.937 19.720 1.00 21.20 140 SER A N 1
ATOM 2115 C CA . SER A 1 140 ? 15.844 20.596 19.182 1.00 20.51 140 SER A CA 1
ATOM 2116 C C . SER A 1 140 ? 16.607 21.881 18.912 1.00 19.62 140 SER A C 1
ATOM 2117 O O . SER A 1 140 ? 16.007 22.938 18.714 1.00 18.42 140 SER A O 1
ATOM 2125 N N . VAL A 1 141 ? 17.941 21.778 18.901 1.00 21.08 141 VAL A N 1
ATOM 2126 C CA . VAL A 1 141 ? 18.764 22.911 18.484 1.00 19.85 141 VAL A CA 1
ATOM 2127 C C . VAL A 1 141 ? 18.362 23.364 17.088 1.00 21.05 141 VAL A C 1
ATOM 2128 O O . VAL A 1 141 ? 18.409 24.561 16.769 1.00 19.98 141 VAL A O 1
ATOM 2141 N N . SER A 1 142 ? 17.935 22.418 16.247 1.00 21.05 142 SER A N 1
ATOM 2142 C CA . SER A 1 142 ? 17.358 22.749 14.949 1.00 20.79 142 SER A CA 1
ATOM 2143 C C . SER A 1 142 ? 16.213 23.751 15.069 1.00 20.08 142 SER A C 1
ATOM 2144 O O . SER A 1 142 ? 16.094 24.670 14.252 1.00 21.56 142 SER A O 1
ATOM 2152 N N . GLY A 1 143 ? 15.349 23.585 16.067 1.00 19.40 143 GLY A N 1
ATOM 2153 C CA . GLY A 1 143 ? 14.268 24.526 16.267 1.00 17.00 143 GLY A CA 1
ATOM 2154 C C . GLY A 1 143 ? 14.719 25.901 16.687 1.00 18.88 143 GLY A C 1
ATOM 2155 O O . GLY A 1 143 ? 13.990 26.872 16.446 1.00 20.60 143 GLY A O 1
ATOM 2159 N N . LEU A 1 144 ? 15.910 26.013 17.280 1.00 17.54 144 LEU A N 1
ATOM 2160 C CA . LEU A 1 144 ? 16.390 27.315 17.715 1.00 20.64 144 LEU A CA 1
ATOM 2161 C C . LEU A 1 144 ? 17.112 28.044 16.590 1.00 22.36 144 LEU A C 1
ATOM 2162 O O . LEU A 1 144 ? 16.982 29.274 16.449 1.00 21.53 144 LEU A O 1
ATOM 2178 N N . MET A 1 145 ? 17.885 27.284 15.790 1.00 20.33 145 MET A N 1
ATOM 2179 C CA . MET A 1 145 ? 18.869 27.879 14.893 1.00 21.33 145 MET A CA 1
ATOM 2180 C C . MET A 1 145 ? 18.651 27.603 13.415 1.00 19.65 145 MET A C 1
ATOM 2181 O O . MET A 1 145 ? 19.299 28.255 12.582 1.00 20.61 145 MET A O 1
ATOM 2195 N N . GLY A 1 146 ? 17.700 26.756 13.059 1.00 19.41 146 GLY A N 1
ATOM 2196 C CA . GLY A 1 146 ? 17.605 26.234 11.713 1.00 19.61 146 GLY A CA 1
ATOM 2197 C C . GLY A 1 146 ? 18.733 25.266 11.383 1.00 20.31 146 GLY A C 1
ATOM 2198 O O . GLY A 1 146 ? 19.798 25.259 12.001 1.00 17.56 146 GLY A O 1
ATOM 2202 N N . ASN A 1 147 ? 18.494 24.452 10.352 1.00 19.74 147 ASN A N 1
ATOM 2203 C CA . ASN A 1 147 ? 19.476 23.459 9.930 1.00 19.24 147 ASN A CA 1
ATOM 2204 C C . ASN A 1 147 ? 19.164 23.004 8.509 1.00 19.27 147 ASN A C 1
ATOM 2205 O O . ASN A 1 147 ? 18.007 22.718 8.188 1.00 19.51 147 ASN A O 1
ATOM 2216 N N . ARG A 1 148 ? 20.189 22.952 7.663 1.00 18.00 148 ARG A N 1
ATOM 2217 C CA . ARG A 1 148 ? 19.982 22.546 6.282 1.00 19.70 148 ARG A CA 1
ATOM 2218 C C . ARG A 1 148 ? 19.326 21.171 6.241 1.00 18.96 148 ARG A C 1
ATOM 2219 O O . ARG A 1 148 ? 19.637 20.293 7.051 1.00 18.46 148 ARG A O 1
ATOM 2240 N N . GLY A 1 149 ? 18.387 21.005 5.317 1.00 18.79 149 GLY A N 1
ATOM 2241 C CA . GLY A 1 149 ? 17.657 19.765 5.159 1.00 19.64 149 GLY A CA 1
ATOM 2242 C C . GLY A 1 149 ? 16.577 19.519 6.183 1.00 21.21 149 GLY A C 1
ATOM 2243 O O . GLY A 1 149 ? 15.964 18.438 6.170 1.00 20.08 149 GLY A O 1
ATOM 2247 N N . GLN A 1 150 ? 16.314 20.481 7.061 1.00 21.49 150 GLN A N 1
ATOM 2248 C CA . GLN A 1 150 ? 15.351 20.304 8.133 1.00 20.85 150 GLN A CA 1
ATOM 2249 C C . GLN A 1 150 ? 14.392 21.480 8.223 1.00 19.72 150 GLN A C 1
ATOM 2250 O O . GLN A 1 150 ? 14.025 21.910 9.321 1.00 19.99 150 GLN A O 1
ATOM 2264 N N . THR A 1 151 ? 13.960 22.025 7.079 1.00 17.97 151 THR A N 1
ATOM 2265 C CA . THR A 1 151 ? 12.915 23.043 7.124 1.00 19.39 151 THR A CA 1
ATOM 2266 C C . THR A 1 151 ? 11.692 22.523 7.867 1.00 19.91 151 THR A C 1
ATOM 2267 O O . THR A 1 151 ? 11.107 23.236 8.700 1.00 21.84 151 THR A O 1
ATOM 2278 N N . ASN A 1 152 ? 11.331 21.258 7.621 1.00 19.01 152 ASN A N 1
ATOM 2279 C CA . ASN A 1 152 ? 10.155 20.671 8.252 1.00 20.12 152 ASN A CA 1
ATOM 2280 C C . ASN A 1 152 ? 10.373 20.456 9.744 1.00 20.08 152 ASN A C 1
ATOM 2281 O O . ASN A 1 152 ? 9.548 20.877 10.564 1.00 21.51 152 ASN A O 1
ATOM 2292 N N . TYR A 1 153 ? 11.489 19.822 10.119 1.00 20.07 153 TYR A N 1
ATOM 2293 C CA . TYR A 1 153 ? 11.743 19.515 11.525 1.00 19.97 153 TYR A CA 1
ATOM 2294 C C . TYR A 1 153 ? 11.986 20.782 12.323 1.00 19.97 153 TYR A C 1
ATOM 2295 O O . TYR A 1 153 ? 11.490 20.913 13.448 1.00 19.38 153 TYR A O 1
ATOM 2313 N N . SER A 1 154 ? 12.765 21.716 11.769 1.00 19.63 154 SER A N 1
ATOM 2314 C CA . SER A 1 154 ? 13.008 22.974 12.461 1.00 19.83 154 SER A CA 1
ATOM 2315 C C . SER A 1 154 ? 11.706 23.731 12.657 1.00 20.74 154 SER A C 1
ATOM 2316 O O . SER A 1 154 ? 11.490 24.332 13.719 1.00 20.74 154 SER A O 1
ATOM 2324 N N . ALA A 1 155 ? 10.805 23.676 11.665 1.00 19.63 155 ALA A N 1
ATOM 2325 C CA . ALA A 1 155 ? 9.505 24.328 11.808 1.00 18.96 155 ALA A CA 1
ATOM 2326 C C . ALA A 1 155 ? 8.693 23.689 12.925 1.00 20.71 155 ALA A C 1
ATOM 2327 O O . ALA A 1 155 ? 8.140 24.385 13.786 1.00 19.42 155 ALA A O 1
ATOM 2334 N N . ALA A 1 156 ? 8.608 22.355 12.927 1.00 18.82 156 ALA A N 1
ATOM 2335 C CA . ALA A 1 156 ? 7.792 21.671 13.923 1.00 18.33 156 ALA A CA 1
ATOM 2336 C C . ALA A 1 156 ? 8.331 21.892 15.331 1.00 17.11 156 ALA A C 1
ATOM 2337 O O . ALA A 1 156 ? 7.559 22.137 16.264 1.00 16.63 156 ALA A O 1
ATOM 2344 N N . LYS A 1 157 ? 9.653 21.811 15.511 1.00 16.89 157 LYS A N 1
ATOM 2345 C CA . LYS A 1 157 ? 10.217 21.945 16.852 1.00 18.64 157 LYS A CA 1
ATOM 2346 C C . LYS A 1 157 ? 10.200 23.394 17.337 1.00 17.35 157 LYS A C 1
ATOM 2347 O O . LYS A 1 157 ? 9.930 23.648 18.520 1.00 17.96 157 LYS A O 1
ATOM 2366 N N . ALA A 1 158 ? 10.480 24.363 16.456 1.00 17.30 158 ALA A N 1
ATOM 2367 C CA . ALA A 1 158 ? 10.285 25.761 16.831 1.00 18.77 158 ALA A CA 1
ATOM 2368 C C . ALA A 1 158 ? 8.839 26.007 17.230 1.00 17.96 158 ALA A C 1
ATOM 2369 O O . ALA A 1 158 ? 8.563 26.725 18.206 1.00 18.52 158 ALA A O 1
ATOM 2376 N N . GLY A 1 159 ? 7.897 25.404 16.496 1.00 18.23 159 GLY A N 1
ATOM 2377 C CA . GLY A 1 159 ? 6.498 25.516 16.871 1.00 20.59 159 GLY A CA 1
ATOM 2378 C C . GLY A 1 159 ? 6.217 24.948 18.246 1.00 18.83 159 GLY A C 1
ATOM 2379 O O . GLY A 1 159 ? 5.413 25.498 19.003 1.00 17.50 159 GLY A O 1
ATOM 2383 N N . VAL A 1 160 ? 6.852 23.822 18.577 1.00 18.37 160 VAL A N 1
ATOM 2384 C CA . VAL A 1 160 ? 6.677 23.264 19.916 1.00 18.54 160 VAL A CA 1
ATOM 2385 C C . VAL A 1 160 ? 7.147 24.270 20.961 1.00 19.28 160 VAL A C 1
ATOM 2386 O O . VAL A 1 160 ? 6.511 24.442 22.013 1.00 17.93 160 VAL A O 1
ATOM 2399 N N . ILE A 1 161 ? 8.269 24.950 20.689 1.00 18.40 161 ILE A N 1
ATOM 2400 C CA . ILE A 1 161 ? 8.774 25.956 21.629 1.00 20.80 161 ILE A CA 1
ATOM 2401 C C . ILE A 1 161 ? 7.727 27.046 21.858 1.00 20.13 161 ILE A C 1
ATOM 2402 O O . ILE A 1 161 ? 7.441 27.438 23.002 1.00 21.20 161 ILE A O 1
ATOM 2418 N N . GLY A 1 162 ? 7.160 27.572 20.771 1.00 20.18 162 GLY A N 1
ATOM 2419 C CA . GLY A 1 162 ? 6.195 28.660 20.912 1.00 22.66 162 GLY A CA 1
ATOM 2420 C C . GLY A 1 162 ? 4.928 28.243 21.643 1.00 21.21 162 GLY A C 1
ATOM 2421 O O . GLY A 1 162 ? 4.436 28.959 22.525 1.00 19.98 162 GLY A O 1
ATOM 2425 N N . ALA A 1 163 ? 4.387 27.074 21.290 1.00 22.17 163 ALA A N 1
ATOM 2426 C CA . ALA A 1 163 ? 3.245 26.533 22.017 1.00 21.75 163 ALA A CA 1
ATOM 2427 C C . ALA A 1 163 ? 3.563 26.359 23.500 1.00 21.70 163 ALA A C 1
ATOM 2428 O O . ALA A 1 163 ? 2.718 26.642 24.361 1.00 22.58 163 ALA A O 1
ATOM 2435 N N . THR A 1 164 ? 4.767 25.870 23.815 1.00 20.55 164 THR A N 1
ATOM 2436 C CA . THR A 1 164 ? 5.135 25.602 25.201 1.00 19.99 164 THR A CA 1
ATOM 2437 C C . THR A 1 164 ? 5.176 26.894 26.009 1.00 23.18 164 THR A C 1
ATOM 2438 O O . THR A 1 164 ? 4.662 26.958 27.134 1.00 21.17 164 THR A O 1
ATOM 2449 N N . LYS A 1 165 ? 5.785 27.941 25.450 1.00 20.74 165 LYS A N 1
ATOM 2450 C CA . LYS A 1 165 ? 5.829 29.213 26.167 1.00 23.98 165 LYS A CA 1
ATOM 2451 C C . LYS A 1 165 ? 4.422 29.766 26.399 1.00 24.44 165 LYS A C 1
ATOM 2452 O O . LYS A 1 165 ? 4.095 30.240 27.505 1.00 24.22 165 LYS A O 1
ATOM 2471 N N . SER A 1 166 ? 3.567 29.708 25.369 1.00 24.32 166 SER A N 1
ATOM 2472 C CA . SER A 1 166 ? 2.194 30.180 25.545 1.00 26.09 166 SER A CA 1
ATOM 2473 C C . SER A 1 166 ? 1.487 29.420 26.669 1.00 24.91 166 SER A C 1
ATOM 2474 O O . SER A 1 166 ? 0.886 30.025 27.574 1.00 24.56 166 SER A O 1
ATOM 2482 N N . LEU A 1 167 ? 1.544 28.084 26.628 1.00 23.54 167 LEU A N 1
ATOM 2483 C CA . LEU A 1 167 ? 0.867 27.296 27.653 1.00 22.83 167 LEU A CA 1
ATOM 2484 C C . LEU A 1 167 ? 1.445 27.572 29.035 1.00 21.99 167 LEU A C 1
ATOM 2485 O O . LEU A 1 167 ? 0.720 27.515 30.036 1.00 22.88 167 LEU A O 1
ATOM 2501 N N . ALA A 1 168 ? 2.744 27.863 29.119 1.00 22.47 168 ALA A N 1
ATOM 2502 C CA . ALA A 1 168 ? 3.334 28.252 30.396 1.00 21.67 168 ALA A CA 1
ATOM 2503 C C . ALA A 1 168 ? 2.620 29.469 30.969 1.00 23.47 168 ALA A C 1
ATOM 2504 O O . ALA A 1 168 ? 2.229 29.493 32.148 1.00 23.39 168 ALA A O 1
ATOM 2511 N N . LEU A 1 169 ? 2.444 30.496 30.139 1.00 24.71 169 LEU A N 1
ATOM 2512 C CA . LEU A 1 169 ? 1.679 31.658 30.591 1.00 29.12 169 LEU A CA 1
ATOM 2513 C C . LEU A 1 169 ? 0.296 31.242 31.083 1.00 28.95 169 LEU A C 1
ATOM 2514 O O . LEU A 1 169 ? -0.155 31.684 32.148 1.00 29.22 169 LEU A O 1
ATOM 2530 N N . GLU A 1 170 ? -0.381 30.372 30.326 1.00 26.87 170 GLU A N 1
ATOM 2531 C CA . GLU A 1 170 ? -1.773 30.047 30.639 1.00 27.18 170 GLU A CA 1
ATOM 2532 C C . GLU A 1 170 ? -1.901 29.285 31.955 1.00 26.60 170 GLU A C 1
ATOM 2533 O O . GLU A 1 170 ? -2.858 29.495 32.710 1.00 27.14 170 GLU A O 1
ATOM 2545 N N . LEU A 1 171 ? -0.965 28.380 32.239 1.00 25.57 171 LEU A N 1
ATOM 2546 C CA . LEU A 1 171 ? -1.102 27.469 33.366 1.00 23.74 171 LEU A CA 1
ATOM 2547 C C . LEU A 1 171 ? -0.322 27.898 34.600 1.00 25.29 171 LEU A C 1
ATOM 2548 O O . LEU A 1 171 ? -0.407 27.216 35.629 1.00 24.41 171 LEU A O 1
ATOM 2564 N N . ALA A 1 172 ? 0.448 28.990 34.533 1.00 25.40 172 ALA A N 1
ATOM 2565 C CA . ALA A 1 172 ? 1.226 29.381 35.707 1.00 26.74 172 ALA A CA 1
ATOM 2566 C C . ALA A 1 172 ? 0.364 29.601 36.954 1.00 27.85 172 ALA A C 1
ATOM 2567 O O . ALA A 1 172 ? 0.821 29.316 38.068 1.00 27.95 172 ALA A O 1
ATOM 2574 N N . LYS A 1 173 ? -0.870 30.102 36.812 1.00 29.02 173 LYS A N 1
ATOM 2575 C CA . LYS A 1 173 ? -1.652 30.382 38.020 1.00 30.99 173 LYS A CA 1
ATOM 2576 C C . LYS A 1 173 ? -2.130 29.120 38.737 1.00 30.88 173 LYS A C 1
ATOM 2577 O O . LYS A 1 173 ? -2.637 29.223 39.863 1.00 30.73 173 LYS A O 1
ATOM 2596 N N . ARG A 1 174 ? -2.005 27.946 38.121 1.00 29.19 174 ARG A N 1
ATOM 2597 C CA . ARG A 1 174 ? -2.268 26.690 38.809 1.00 28.58 174 ARG A CA 1
ATOM 2598 C C . ARG A 1 174 ? -1.000 26.021 39.305 1.00 25.71 174 ARG A C 1
ATOM 2599 O O . ARG A 1 174 ? -1.038 24.835 39.656 1.00 28.75 174 ARG A O 1
ATOM 2620 N N . LYS A 1 175 ? 0.127 26.731 39.300 1.00 26.37 175 LYS A N 1
ATOM 2621 C CA . LYS A 1 175 ? 1.409 26.176 39.744 1.00 25.49 175 LYS A CA 1
ATOM 2622 C C . LYS A 1 175 ? 1.838 24.975 38.894 1.00 25.36 175 LYS A C 1
ATOM 2623 O O . LYS A 1 175 ? 2.439 24.014 39.386 1.00 25.73 175 LYS A O 1
ATOM 2642 N N . ILE A 1 176 ? 1.527 25.019 37.608 1.00 23.73 176 ILE A N 1
ATOM 2643 C CA . ILE A 1 176 ? 1.993 24.009 36.666 1.00 23.96 176 ILE A CA 1
ATOM 2644 C C . ILE A 1 176 ? 3.076 24.651 35.809 1.00 22.20 176 ILE A C 1
ATOM 2645 O O . ILE A 1 176 ? 2.803 25.582 35.041 1.00 22.38 176 ILE A O 1
ATOM 2661 N N . THR A 1 177 ? 4.312 24.166 35.945 1.00 22.79 177 THR A N 1
ATOM 2662 C CA . THR A 1 177 ? 5.397 24.661 35.110 1.00 21.21 177 THR A CA 1
ATOM 2663 C C . THR A 1 177 ? 5.337 23.981 33.752 1.00 21.52 177 THR A C 1
ATOM 2664 O O . THR A 1 177 ? 5.009 22.795 33.649 1.00 19.64 177 THR A O 1
ATOM 2675 N N . VAL A 1 178 ? 5.611 24.761 32.707 1.00 20.09 178 VAL A N 1
ATOM 2676 C CA . VAL A 1 178 ? 5.648 24.289 31.332 1.00 19.07 178 VAL A CA 1
ATOM 2677 C C . VAL A 1 178 ? 6.968 24.765 30.745 1.00 20.37 178 VAL A C 1
ATOM 2678 O O . VAL A 1 178 ? 7.213 25.978 30.649 1.00 21.02 178 VAL A O 1
ATOM 2691 N N . ASN A 1 179 ? 7.826 23.816 30.386 1.00 16.82 179 ASN A N 1
ATOM 2692 C CA . ASN A 1 179 ? 9.143 24.119 29.854 1.00 18.88 179 ASN A CA 1
ATOM 2693 C C . ASN A 1 179 ? 9.447 23.191 28.690 1.00 16.64 179 ASN A C 1
ATOM 2694 O O . ASN A 1 179 ? 8.803 22.156 28.506 1.00 16.50 179 ASN A O 1
ATOM 2705 N N . CYS A 1 180 ? 10.465 23.563 27.928 1.00 18.07 180 CYS A N 1
ATOM 2706 C CA . CYS A 1 180 ? 10.870 22.818 26.748 1.00 19.10 180 CYS A CA 1
ATOM 2707 C C . CYS A 1 180 ? 12.356 22.518 26.833 1.00 18.32 180 CYS A C 1
ATOM 2708 O O . CYS A 1 180 ? 13.155 23.383 27.200 1.00 18.51 180 CYS A O 1
ATOM 2716 N N . VAL A 1 181 ? 12.716 21.290 26.481 1.00 19.15 181 VAL A N 1
ATOM 2717 C CA . VAL A 1 181 ? 14.101 20.833 26.470 1.00 19.22 181 VAL A CA 1
ATOM 2718 C C . VAL A 1 181 ? 14.518 20.706 25.014 1.00 18.99 181 VAL A C 1
ATOM 2719 O O . VAL A 1 181 ? 13.846 20.017 24.231 1.00 18.70 181 VAL A O 1
ATOM 2732 N N . ALA A 1 182 ? 15.608 21.390 24.646 1.00 18.30 182 ALA A N 1
ATOM 2733 C CA . ALA A 1 182 ? 16.123 21.384 23.278 1.00 19.75 182 ALA A CA 1
ATOM 2734 C C . ALA A 1 182 ? 17.474 20.682 23.234 1.00 19.78 182 ALA A C 1
ATOM 2735 O O . ALA A 1 182 ? 18.527 21.327 23.389 1.00 19.52 182 ALA A O 1
ATOM 2742 N N . PRO A 1 183 ? 17.509 19.373 23.010 1.00 18.17 183 PRO A N 1
ATOM 2743 C CA . PRO A 1 183 ? 18.805 18.697 22.895 1.00 20.28 183 PRO A CA 1
ATOM 2744 C C . PRO A 1 183 ? 19.521 19.082 21.611 1.00 21.17 183 PRO A C 1
ATOM 2745 O O . PRO A 1 183 ? 18.897 19.473 20.622 1.00 19.19 183 PRO A O 1
ATOM 2756 N N . GLY A 1 184 ? 20.850 18.975 21.645 1.00 21.07 184 GLY A N 1
ATOM 2757 C CA . GLY A 1 184 ? 21.652 19.084 20.446 1.00 21.60 184 GLY A CA 1
ATOM 2758 C C . GLY A 1 184 ? 21.702 17.748 19.737 1.00 21.29 184 GLY A C 1
ATOM 2759 O O . GLY A 1 184 ? 20.666 17.099 19.597 1.00 22.84 184 GLY A O 1
ATOM 2763 N N . LEU A 1 185 ? 22.880 17.310 19.295 1.00 24.48 185 LEU A N 1
ATOM 2764 C CA . LEU A 1 185 ? 23.009 16.016 18.630 1.00 26.12 185 LEU A CA 1
ATOM 2765 C C . LEU A 1 185 ? 23.236 14.934 19.688 1.00 25.61 185 LEU A C 1
ATOM 2766 O O . LEU A 1 185 ? 24.250 14.945 20.391 1.00 23.88 185 LEU A O 1
ATOM 2782 N N . ILE A 1 186 ? 22.296 14.001 19.783 1.00 25.61 186 ILE A N 1
ATOM 2783 C CA . ILE A 1 186 ? 22.290 12.961 20.802 1.00 26.03 186 ILE A CA 1
ATOM 2784 C C . ILE A 1 186 ? 22.564 11.622 20.134 1.00 25.99 186 ILE A C 1
ATOM 2785 O O . ILE A 1 186 ? 21.996 11.317 19.080 1.00 25.91 186 ILE A O 1
ATOM 2801 N N . ASP A 1 187 ? 23.441 10.828 20.744 1.00 26.77 187 ASP A N 1
ATOM 2802 C CA . ASP A 1 187 ? 23.763 9.492 20.246 1.00 30.07 187 ASP A CA 1
ATOM 2803 C C . ASP A 1 187 ? 22.696 8.514 20.726 1.00 32.39 187 ASP A C 1
ATOM 2804 O O . ASP A 1 187 ? 22.652 8.168 21.912 1.00 30.93 187 ASP A O 1
ATOM 2813 N N . THR A 1 188 ? 21.826 8.074 19.812 1.00 34.08 188 THR A N 1
ATOM 2814 C CA . THR A 1 188 ? 20.804 7.083 20.135 1.00 37.77 188 THR A CA 1
ATOM 2815 C C . THR A 1 188 ? 21.017 5.780 19.367 1.00 42.85 188 THR A C 1
ATOM 2816 O O . THR A 1 188 ? 20.067 5.032 19.113 1.00 44.53 188 THR A O 1
ATOM 2827 N N . GLY A 1 189 ? 22.261 5.497 18.990 1.00 43.33 189 GLY A N 1
ATOM 2828 C CA . GLY A 1 189 ? 22.599 4.241 18.347 1.00 48.38 189 GLY A CA 1
ATOM 2829 C C . GLY A 1 189 ? 22.590 4.279 16.833 1.00 51.50 189 GLY A C 1
ATOM 2830 O O . GLY A 1 189 ? 22.359 5.324 16.227 1.00 52.95 189 GLY A O 1
ATOM 2834 N N . MET A 1 200 ? 33.362 15.816 14.547 1.00 80.44 200 MET A N 1
ATOM 2835 C CA . MET A 1 200 ? 32.200 16.659 14.826 1.00 79.20 200 MET A CA 1
ATOM 2836 C C . MET A 1 200 ? 32.650 18.011 15.367 1.00 73.24 200 MET A C 1
ATOM 2837 O O . MET A 1 200 ? 32.383 18.342 16.525 1.00 65.65 200 MET A O 1
ATOM 2851 N N . PRO A 1 201 ? 33.315 18.799 14.515 1.00 72.56 201 PRO A N 1
ATOM 2852 C CA . PRO A 1 201 ? 34.021 19.994 15.010 1.00 68.50 201 PRO A CA 1
ATOM 2853 C C . PRO A 1 201 ? 33.140 21.197 15.322 1.00 61.13 201 PRO A C 1
ATOM 2854 O O . PRO A 1 201 ? 33.666 22.194 15.839 1.00 59.84 201 PRO A O 1
ATOM 2865 N N . GLN A 1 202 ? 31.840 21.162 15.031 1.00 56.73 202 GLN A N 1
ATOM 2866 C CA . GLN A 1 202 ? 30.993 22.306 15.344 1.00 51.62 202 GLN A CA 1
ATOM 2867 C C . GLN A 1 202 ? 30.455 22.276 16.773 1.00 44.71 202 GLN A C 1
ATOM 2868 O O . GLN A 1 202 ? 29.925 23.291 17.233 1.00 39.31 202 GLN A O 1
ATOM 2882 N N . ILE A 1 203 ? 30.615 21.167 17.486 1.00 42.15 203 ILE A N 1
ATOM 2883 C CA . ILE A 1 203 ? 30.168 21.060 18.881 1.00 37.26 203 ILE A CA 1
ATOM 2884 C C . ILE A 1 203 ? 31.344 21.389 19.777 1.00 34.96 203 ILE A C 1
ATOM 2885 O O . ILE A 1 203 ? 32.358 20.670 19.756 1.00 34.27 203 ILE A O 1
ATOM 2901 N N . PRO A 1 204 ? 31.265 22.443 20.606 1.00 33.04 204 PRO A N 1
ATOM 2902 C CA . PRO A 1 204 ? 32.401 22.762 21.489 1.00 30.35 204 PRO A CA 1
ATOM 2903 C C . PRO A 1 204 ? 32.865 21.611 22.369 1.00 29.56 204 PRO A C 1
ATOM 2904 O O . PRO A 1 204 ? 34.077 21.401 22.495 1.00 30.59 204 PRO A O 1
ATOM 2915 N N . LEU A 1 205 ? 31.953 20.854 22.978 1.00 28.37 205 LEU A N 1
ATOM 2916 C CA . LEU A 1 205 ? 32.382 19.722 23.793 1.00 28.89 205 LEU A CA 1
ATOM 2917 C C . LEU A 1 205 ? 32.901 18.566 22.952 1.00 29.36 205 LEU A C 1
ATOM 2918 O O . LEU A 1 205 ? 33.335 17.567 23.532 1.00 28.15 205 LEU A O 1
ATOM 2934 N N . ARG A 1 206 ? 32.848 18.670 21.619 1.00 30.57 206 ARG A N 1
ATOM 2935 C CA . ARG A 1 206 ? 33.535 17.738 20.729 1.00 34.54 206 ARG A CA 1
ATOM 2936 C C . ARG A 1 206 ? 33.052 16.300 20.909 1.00 36.66 206 ARG A C 1
ATOM 2937 O O . ARG A 1 206 ? 33.804 15.346 20.685 1.00 34.22 206 ARG A O 1
ATOM 2958 N N . ARG A 1 207 ? 31.788 16.121 21.281 1.00 31.76 207 ARG A N 1
ATOM 2959 C CA . ARG A 1 207 ? 31.185 14.797 21.351 1.00 32.04 207 ARG A CA 1
ATOM 2960 C C . ARG A 1 207 ? 29.676 14.960 21.215 1.00 29.97 207 ARG A C 1
ATOM 2961 O O . ARG A 1 207 ? 29.131 16.061 21.340 1.00 25.58 207 ARG A O 1
ATOM 2982 N N . MET A 1 208 ? 29.008 13.839 20.975 1.00 28.06 208 MET A N 1
ATOM 2983 C CA . MET A 1 208 ? 27.559 13.804 20.995 1.00 26.84 208 MET A CA 1
ATOM 2984 C C . MET A 1 208 ? 27.062 13.702 22.432 1.00 22.70 208 MET A C 1
ATOM 2985 O O . MET A 1 208 ? 27.768 13.227 23.322 1.00 23.11 208 MET A O 1
ATOM 2999 N N . GLY A 1 209 ? 25.837 14.164 22.658 1.00 23.04 209 GLY A N 1
ATOM 3000 C CA . GLY A 1 209 ? 25.210 13.957 23.945 1.00 22.40 209 GLY A CA 1
ATOM 3001 C C . GLY A 1 209 ? 24.731 12.523 24.133 1.00 24.65 209 GLY A C 1
ATOM 3002 O O . GLY A 1 209 ? 24.612 11.737 23.188 1.00 22.96 209 GLY A O 1
ATOM 3006 N N . GLU A 1 210 ? 24.449 12.180 25.391 1.00 23.89 210 GLU A N 1
ATOM 3007 C CA . GLU A 1 210 ? 23.911 10.875 25.726 1.00 24.23 210 GLU A CA 1
ATOM 3008 C C . GLU A 1 210 ? 22.428 10.987 26.100 1.00 24.25 210 GLU A C 1
ATOM 3009 O O . GLU A 1 210 ? 21.988 12.010 26.642 1.00 22.15 210 GLU A O 1
ATOM 3021 N N . PRO A 1 211 ? 21.628 9.949 25.823 1.00 24.10 211 PRO A N 1
ATOM 3022 C CA . PRO A 1 211 ? 20.204 10.010 26.213 1.00 22.21 211 PRO A CA 1
ATOM 3023 C C . PRO A 1 211 ? 19.994 10.325 27.689 1.00 21.08 211 PRO A C 1
ATOM 3024 O O . PRO A 1 211 ? 19.076 11.080 28.053 1.00 20.65 211 PRO A O 1
ATOM 3035 N N . GLU A 1 212 ? 20.842 9.767 28.547 1.00 21.47 212 GLU A N 1
ATOM 3036 C CA . GLU A 1 212 ? 20.754 10.048 29.971 1.00 23.63 212 GLU A CA 1
ATOM 3037 C C . GLU A 1 212 ? 21.025 11.516 30.272 1.00 21.62 212 GLU A C 1
ATOM 3038 O O . GLU A 1 212 ? 20.512 12.039 31.263 1.00 21.59 212 GLU A O 1
ATOM 3050 N N . GLU A 1 213 ? 21.811 12.200 29.434 1.00 20.29 213 GLU A N 1
ATOM 3051 C CA . GLU A 1 213 ? 22.094 13.611 29.681 1.00 21.32 213 GLU A CA 1
ATOM 3052 C C . GLU A 1 213 ? 20.883 14.489 29.388 1.00 20.66 213 GLU A C 1
ATOM 3053 O O . GLU A 1 213 ? 20.740 15.566 29.981 1.00 19.90 213 GLU A O 1
ATOM 3065 N N . VAL A 1 214 ? 20.023 14.061 28.465 1.00 20.00 214 VAL A N 1
ATOM 3066 C CA . VAL A 1 214 ? 18.736 14.719 28.268 1.00 19.63 214 VAL A CA 1
ATOM 3067 C C . VAL A 1 214 ? 17.812 14.409 29.437 1.00 20.38 214 VAL A C 1
ATOM 3068 O O . VAL A 1 214 ? 17.166 15.307 30.010 1.00 22.75 214 VAL A O 1
ATOM 3081 N N . ALA A 1 215 ? 17.745 13.129 29.810 1.00 18.23 215 ALA A N 1
ATOM 3082 C CA . ALA A 1 215 ? 16.903 12.729 30.927 1.00 19.46 215 ALA A CA 1
ATOM 3083 C C . ALA A 1 215 ? 17.275 13.458 32.211 1.00 19.39 215 ALA A C 1
ATOM 3084 O O . ALA A 1 215 ? 16.405 13.701 33.046 1.00 17.85 215 ALA A O 1
ATOM 3091 N N . GLY A 1 216 ? 18.553 13.783 32.413 1.00 19.30 216 GLY A N 1
ATOM 3092 C CA . GLY A 1 216 ? 18.933 14.485 33.632 1.00 17.33 216 GLY A CA 1
ATOM 3093 C C . GLY A 1 216 ? 18.305 15.862 33.727 1.00 18.14 216 GLY A C 1
ATOM 3094 O O . GLY A 1 216 ? 17.887 16.301 34.809 1.00 18.43 216 GLY A O 1
ATOM 3098 N N . LEU A 1 217 ? 18.232 16.566 32.597 1.00 16.33 217 LEU A N 1
ATOM 3099 C CA . LEU A 1 217 ? 17.591 17.874 32.576 1.00 17.46 217 LEU A CA 1
ATOM 3100 C C . LEU A 1 217 ? 16.085 17.743 32.742 1.00 18.10 217 LEU A C 1
ATOM 3101 O O . LEU A 1 217 ? 15.455 18.553 33.437 1.00 17.76 217 LEU A O 1
ATOM 3117 N N . VAL A 1 218 ? 15.484 16.742 32.092 1.00 18.25 218 VAL A N 1
ATOM 3118 C CA . VAL A 1 218 ? 14.053 16.515 32.295 1.00 18.23 218 VAL A CA 1
ATOM 3119 C C . VAL A 1 218 ? 13.777 16.202 33.762 1.00 20.38 218 VAL A C 1
ATOM 3120 O O . VAL A 1 218 ? 12.793 16.682 34.343 1.00 18.31 218 VAL A O 1
ATOM 3133 N N . SER A 1 219 ? 14.661 15.407 34.383 1.00 18.60 219 SER A N 1
ATOM 3134 C CA . SER A 1 219 ? 14.558 15.076 35.799 1.00 18.47 219 SER A CA 1
ATOM 3135 C C . SER A 1 219 ? 14.582 16.330 36.655 1.00 19.34 219 SER A C 1
ATOM 3136 O O . SER A 1 219 ? 13.712 16.531 37.512 1.00 18.83 219 SER A O 1
ATOM 3144 N N . TYR A 1 220 ? 15.588 17.181 36.451 1.00 17.75 220 TYR A N 1
ATOM 3145 C CA . TYR A 1 220 ? 15.605 18.452 37.162 1.00 18.85 220 TYR A CA 1
ATOM 3146 C C . TYR A 1 220 ? 14.260 19.169 37.022 1.00 18.91 220 TYR A C 1
ATOM 3147 O O . TYR A 1 220 ? 13.652 19.578 38.020 1.00 17.60 220 TYR A O 1
ATOM 3165 N N . LEU A 1 221 ? 13.775 19.336 35.782 1.00 17.61 221 LEU A N 1
ATOM 3166 C CA . LEU A 1 221 ? 12.543 20.110 35.590 1.00 16.95 221 LEU A CA 1
ATOM 3167 C C . LEU A 1 221 ? 11.345 19.467 36.283 1.00 19.89 221 LEU A C 1
ATOM 3168 O O . LEU A 1 221 ? 10.454 20.178 36.780 1.00 17.96 221 LEU A O 1
ATOM 3184 N N . MET A 1 222 ? 11.312 18.133 36.343 1.00 18.21 222 MET A N 1
ATOM 3185 C CA . MET A 1 222 ? 10.228 17.430 37.018 1.00 19.47 222 MET A CA 1
ATOM 3186 C C . MET A 1 222 ? 10.320 17.539 38.539 1.00 20.94 222 MET A C 1
ATOM 3187 O O . MET A 1 222 ? 9.340 17.243 39.229 1.00 18.61 222 MET A O 1
ATOM 3201 N N . SER A 1 223 ? 11.463 17.963 39.072 1.00 20.36 223 SER A N 1
ATOM 3202 C CA . SER A 1 223 ? 11.676 17.978 40.511 1.00 18.66 223 SER A CA 1
ATOM 3203 C C . SER A 1 223 ? 10.936 19.136 41.169 1.00 20.17 223 SER A C 1
ATOM 3204 O O . SER A 1 223 ? 10.666 20.166 40.541 1.00 18.69 223 SER A O 1
ATOM 3212 N N . ASP A 1 224 ? 10.603 18.948 42.453 1.00 20.88 224 ASP A N 1
ATOM 3213 C CA . ASP A 1 224 ? 9.838 19.949 43.191 1.00 21.21 224 ASP A CA 1
ATOM 3214 C C . ASP A 1 224 ? 10.577 21.282 43.269 1.00 21.52 224 ASP A C 1
ATOM 3215 O O . ASP A 1 224 ? 9.952 22.348 43.226 1.00 21.51 224 ASP A O 1
ATOM 3224 N N . ILE A 1 225 ? 11.905 21.246 43.417 1.00 21.44 225 ILE A N 1
ATOM 3225 C CA . ILE A 1 225 ? 12.683 22.474 43.554 1.00 19.83 225 ILE A CA 1
ATOM 3226 C C . ILE A 1 225 ? 12.733 23.289 42.274 1.00 19.95 225 ILE A C 1
ATOM 3227 O O . ILE A 1 225 ? 13.188 24.434 42.312 1.00 20.83 225 ILE A O 1
ATOM 3243 N N . ALA A 1 226 ? 12.250 22.747 41.150 1.00 17.65 226 ALA A N 1
ATOM 3244 C CA . ALA A 1 226 ? 12.193 23.475 39.890 1.00 18.51 226 ALA A CA 1
ATOM 3245 C C . ALA A 1 226 ? 10.871 24.209 39.695 1.00 19.91 226 ALA A C 1
ATOM 3246 O O . ALA A 1 226 ? 10.559 24.627 38.573 1.00 21.18 226 ALA A O 1
ATOM 3253 N N . GLY A 1 227 ? 10.088 24.375 40.764 1.00 21.83 227 GLY A N 1
ATOM 3254 C CA . GLY A 1 227 ? 8.765 24.959 40.655 1.00 21.73 227 GLY A CA 1
ATOM 3255 C C . GLY A 1 227 ? 8.737 26.410 40.226 1.00 22.72 227 GLY A C 1
ATOM 3256 O O . GLY A 1 227 ? 7.675 26.907 39.842 1.00 22.95 227 GLY A O 1
ATOM 3260 N N . TYR A 1 228 ? 9.868 27.109 40.281 1.00 22.28 228 TYR A N 1
ATOM 3261 C CA . TYR A 1 228 ? 9.903 28.505 39.857 1.00 22.72 228 TYR A CA 1
ATOM 3262 C C . TYR A 1 228 ? 10.462 28.687 38.453 1.00 22.76 228 TYR A C 1
ATOM 3263 O O . TYR A 1 228 ? 10.613 29.829 37.997 1.00 23.60 228 TYR A O 1
ATOM 3281 N N . VAL A 1 229 ? 10.770 27.596 37.761 1.00 22.99 229 VAL A N 1
ATOM 3282 C CA . VAL A 1 229 ? 11.247 27.628 36.386 1.00 20.84 229 VAL A CA 1
ATOM 3283 C C . VAL A 1 229 ? 10.078 27.271 35.476 1.00 21.03 229 VAL A C 1
ATOM 3284 O O . VAL A 1 229 ? 9.563 26.145 35.536 1.00 21.30 229 VAL A O 1
ATOM 3297 N N . THR A 1 230 ? 9.662 28.221 34.635 1.00 18.05 230 THR A N 1
ATOM 3298 C CA . THR A 1 230 ? 8.573 27.995 33.697 1.00 18.08 230 THR A CA 1
ATOM 3299 C C . THR A 1 230 ? 8.727 28.941 32.516 1.00 19.97 230 THR A C 1
ATOM 3300 O O . THR A 1 230 ? 9.342 30.006 32.628 1.00 21.55 230 THR A O 1
ATOM 3311 N N . ARG A 1 231 ? 8.143 28.538 31.385 1.00 18.92 231 ARG A N 1
ATOM 3312 C CA . ARG A 1 231 ? 8.218 29.265 30.121 1.00 20.56 231 ARG A CA 1
ATOM 3313 C C . ARG A 1 231 ? 9.627 29.270 29.541 1.00 20.24 231 ARG A C 1
ATOM 3314 O O . ARG A 1 231 ? 9.957 30.123 28.714 1.00 23.48 231 ARG A O 1
ATOM 3335 N N . GLN A 1 232 ? 10.458 28.310 29.922 1.00 19.78 232 GLN A N 1
ATOM 3336 C CA . GLN A 1 232 ? 11.841 28.262 29.469 1.00 20.96 232 GLN A CA 1
ATOM 3337 C C . GLN A 1 232 ? 12.036 27.207 28.386 1.00 20.94 232 GLN A C 1
ATOM 3338 O O . GLN A 1 232 ? 11.371 26.166 28.371 1.00 18.86 232 GLN A O 1
ATOM 3352 N N . VAL A 1 233 ? 12.958 27.496 27.465 1.00 21.43 233 VAL A N 1
ATOM 3353 C CA . VAL A 1 233 ? 13.518 26.498 26.559 1.00 20.05 233 VAL A CA 1
ATOM 3354 C C . VAL A 1 233 ? 14.996 26.361 26.922 1.00 22.21 233 VAL A C 1
ATOM 3355 O O . VAL A 1 233 ? 15.781 27.313 26.779 1.00 21.98 233 VAL A O 1
ATOM 3368 N N . ILE A 1 234 ? 15.373 25.195 27.445 1.00 18.88 234 ILE A N 1
ATOM 3369 C CA . ILE A 1 234 ? 16.708 24.972 27.990 1.00 18.56 234 ILE A CA 1
ATOM 3370 C C . ILE A 1 234 ? 17.412 23.941 27.122 1.00 18.60 234 ILE A C 1
ATOM 3371 O O . ILE A 1 234 ? 16.872 22.856 26.864 1.00 18.09 234 ILE A O 1
ATOM 3387 N N . SER A 1 235 ? 18.632 24.259 26.715 1.00 19.11 235 SER A N 1
ATOM 3388 C CA . SER A 1 235 ? 19.362 23.476 25.733 1.00 18.67 235 SER A CA 1
ATOM 3389 C C . SER A 1 235 ? 20.381 22.571 26.416 1.00 20.06 235 SER A C 1
ATOM 3390 O O . SER A 1 235 ? 21.119 23.016 27.302 1.00 20.51 235 SER A O 1
ATOM 3398 N N . VAL A 1 236 ? 20.416 21.306 25.996 1.00 18.54 236 VAL A N 1
ATOM 3399 C CA . VAL A 1 236 ? 21.440 20.348 26.408 1.00 18.95 236 VAL A CA 1
ATOM 3400 C C . VAL A 1 236 ? 22.167 19.939 25.127 1.00 19.71 236 VAL A C 1
ATOM 3401 O O . VAL A 1 236 ? 21.824 18.935 24.488 1.00 19.10 236 VAL A O 1
ATOM 3414 N N . ASN A 1 237 ? 23.156 20.750 24.709 1.00 19.53 237 ASN A N 1
ATOM 3415 C CA . ASN A 1 237 ? 23.646 20.636 23.338 1.00 21.10 237 ASN A CA 1
ATOM 3416 C C . ASN A 1 237 ? 25.156 20.797 23.186 1.00 21.67 237 ASN A C 1
ATOM 3417 O O . ASN A 1 237 ? 25.627 21.070 22.073 1.00 20.44 237 ASN A O 1
ATOM 3428 N N . GLY A 1 238 ? 25.927 20.620 24.256 1.00 22.14 238 GLY A N 1
ATOM 3429 C CA . GLY A 1 238 ? 27.367 20.689 24.141 1.00 21.59 238 GLY A CA 1
ATOM 3430 C C . GLY A 1 238 ? 27.928 22.046 23.788 1.00 23.25 238 GLY A C 1
ATOM 3431 O O . GLY A 1 238 ? 29.125 22.145 23.495 1.00 24.74 238 GLY A O 1
ATOM 3435 N N . GLY A 1 239 ? 27.113 23.092 23.811 1.00 21.60 239 GLY A N 1
ATOM 3436 C CA . GLY A 1 239 ? 27.573 24.428 23.492 1.00 23.47 239 GLY A CA 1
ATOM 3437 C C . GLY A 1 239 ? 27.336 24.877 22.069 1.00 24.67 239 GLY A C 1
ATOM 3438 O O . GLY A 1 239 ? 27.839 25.942 21.680 1.00 25.70 239 GLY A O 1
ATOM 3442 N N . LEU A 1 240 ? 26.585 24.106 21.281 1.00 23.61 240 LEU A N 1
ATOM 3443 C CA . LEU A 1 240 ? 26.312 24.483 19.899 1.00 25.38 240 LEU A CA 1
ATOM 3444 C C . LEU A 1 240 ? 25.732 25.886 19.801 1.00 26.43 240 LEU A C 1
ATOM 3445 O O . LEU A 1 240 ? 26.122 26.670 18.928 1.00 26.79 240 LEU A O 1
ATOM 3461 N N . VAL A 1 241 ? 24.792 26.215 20.678 1.00 23.76 241 VAL A N 1
ATOM 3462 C CA . VAL A 1 241 ? 24.145 27.514 20.669 1.00 24.72 241 VAL A CA 1
ATOM 3463 C C . VAL A 1 241 ? 23.579 27.739 22.066 1.00 22.60 241 VAL A C 1
ATOM 3464 O O . VAL A 1 241 ? 23.354 28.876 22.454 1.00 24.88 241 VAL A O 1
ATOM 3477 N N . MET B 1 1 ? 15.921 44.763 -16.349 1.00 57.54 1 MET B N 1
ATOM 3478 C CA . MET B 1 1 ? 15.193 43.473 -16.164 1.00 54.87 1 MET B CA 1
ATOM 3479 C C . MET B 1 1 ? 14.164 43.602 -15.043 1.00 49.87 1 MET B C 1
ATOM 3480 O O . MET B 1 1 ? 14.482 44.073 -13.945 1.00 47.83 1 MET B O 1
ATOM 3486 N N . THR B 1 2 ? 12.930 43.184 -15.325 1.00 45.36 2 THR B N 1
ATOM 3487 C CA . THR B 1 2 ? 11.840 43.353 -14.374 1.00 41.74 2 THR B CA 1
ATOM 3488 C C . THR B 1 2 ? 11.840 42.218 -13.356 1.00 37.39 2 THR B C 1
ATOM 3489 O O . THR B 1 2 ? 12.071 41.052 -13.693 1.00 38.06 2 THR B O 1
ATOM 3500 N N . ARG B 1 3 ? 11.598 42.573 -12.098 1.00 33.94 3 ARG B N 1
ATOM 3501 C CA . ARG B 1 3 ? 11.641 41.631 -10.989 1.00 28.94 3 ARG B CA 1
ATOM 3502 C C . ARG B 1 3 ? 10.252 41.546 -10.378 1.00 25.43 3 ARG B C 1
ATOM 3503 O O . ARG B 1 3 ? 9.726 42.547 -9.878 1.00 24.19 3 ARG B O 1
ATOM 3524 N N . GLN B 1 4 ? 9.668 40.354 -10.428 1.00 23.55 4 GLN B N 1
ATOM 3525 C CA . GLN B 1 4 ? 8.335 40.114 -9.910 1.00 22.75 4 GLN B CA 1
ATOM 3526 C C . GLN B 1 4 ? 8.410 39.674 -8.456 1.00 22.31 4 GLN B C 1
ATOM 3527 O O . GLN B 1 4 ? 9.274 38.869 -8.071 1.00 23.23 4 GLN B O 1
ATOM 3541 N N . VAL B 1 5 ? 7.482 40.188 -7.656 1.00 20.72 5 VAL B N 1
ATOM 3542 C CA . VAL B 1 5 ? 7.407 39.863 -6.239 1.00 21.71 5 VAL B CA 1
ATOM 3543 C C . VAL B 1 5 ? 5.973 39.472 -5.908 1.00 22.23 5 VAL B C 1
ATOM 3544 O O . VAL B 1 5 ? 5.051 40.281 -6.065 1.00 23.74 5 VAL B O 1
ATOM 3557 N N . LEU B 1 6 ? 5.791 38.239 -5.449 1.00 20.56 6 LEU B N 1
ATOM 3558 C CA . LEU B 1 6 ? 4.502 37.779 -4.945 1.00 22.55 6 LEU B CA 1
ATOM 3559 C C . LEU B 1 6 ? 4.297 38.303 -3.529 1.00 21.34 6 LEU B C 1
ATOM 3560 O O . LEU B 1 6 ? 5.211 38.243 -2.703 1.00 21.74 6 LEU B O 1
ATOM 3576 N N . VAL B 1 7 ? 3.108 38.828 -3.251 1.00 22.15 7 VAL B N 1
ATOM 3577 C CA . VAL B 1 7 ? 2.748 39.312 -1.918 1.00 22.62 7 VAL B CA 1
ATOM 3578 C C . VAL B 1 7 ? 1.413 38.695 -1.539 1.00 23.50 7 VAL B C 1
ATOM 3579 O O . VAL B 1 7 ? 0.372 39.098 -2.074 1.00 22.58 7 VAL B O 1
ATOM 3592 N N . THR B 1 8 ? 1.436 37.708 -0.640 1.00 24.88 8 THR B N 1
ATOM 3593 C CA . THR B 1 8 ? 0.196 37.079 -0.207 1.00 23.27 8 THR B CA 1
ATOM 3594 C C . THR B 1 8 ? -0.542 38.004 0.754 1.00 25.50 8 THR B C 1
ATOM 3595 O O . THR B 1 8 ? 0.066 38.801 1.471 1.00 24.47 8 THR B O 1
ATOM 3606 N N . GLY B 1 9 ? -1.869 37.900 0.751 1.00 26.56 9 GLY B N 1
ATOM 3607 C CA . GLY B 1 9 ? -2.677 38.697 1.661 1.00 24.64 9 GLY B CA 1
ATOM 3608 C C . GLY B 1 9 ? -2.569 40.183 1.406 1.00 22.90 9 GLY B C 1
ATOM 3609 O O . GLY B 1 9 ? -2.589 40.984 2.349 1.00 24.09 9 GLY B O 1
ATOM 3613 N N . ALA B 1 10 ? -2.458 40.572 0.143 1.00 24.68 10 ALA B N 1
ATOM 3614 C CA . ALA B 1 10 ? -2.186 41.955 -0.210 1.00 24.58 10 ALA B CA 1
ATOM 3615 C C . ALA B 1 10 ? -3.451 42.754 -0.497 1.00 23.22 10 ALA B C 1
ATOM 3616 O O . ALA B 1 10 ? -3.364 43.835 -1.086 1.00 23.28 10 ALA B O 1
ATOM 3623 N N . SER B 1 11 ? -4.620 42.259 -0.089 1.00 24.91 11 SER B N 1
ATOM 3624 C CA . SER B 1 11 ? -5.849 43.027 -0.258 1.00 26.11 11 SER B CA 1
ATOM 3625 C C . SER B 1 11 ? -6.085 44.026 0.867 1.00 26.37 11 SER B C 1
ATOM 3626 O O . SER B 1 11 ? -6.945 44.904 0.720 1.00 27.50 11 SER B O 1
ATOM 3634 N N . LYS B 1 12 ? -5.338 43.936 1.966 1.00 25.10 12 LYS B N 1
ATOM 3635 C CA . LYS B 1 12 ? -5.635 44.745 3.137 1.00 24.87 12 LYS B CA 1
ATOM 3636 C C . LYS B 1 12 ? -4.394 44.900 4.005 1.00 25.51 12 LYS B C 1
ATOM 3637 O O . LYS B 1 12 ? -3.438 44.125 3.910 1.00 26.58 12 LYS B O 1
ATOM 3656 N N . GLY B 1 13 ? -4.436 45.914 4.859 1.00 26.87 13 GLY B N 1
ATOM 3657 C CA . GLY B 1 13 ? -3.458 46.101 5.910 1.00 27.02 13 GLY B CA 1
ATOM 3658 C C . GLY B 1 13 ? -2.001 45.952 5.526 1.00 25.19 13 GLY B C 1
ATOM 3659 O O . GLY B 1 13 ? -1.500 46.633 4.624 1.00 22.16 13 GLY B O 1
ATOM 3663 N N . ILE B 1 14 ? -1.312 45.039 6.218 1.00 23.22 14 ILE B N 1
ATOM 3664 C CA . ILE B 1 14 ? 0.130 44.919 6.051 1.00 22.69 14 ILE B CA 1
ATOM 3665 C C . ILE B 1 14 ? 0.473 44.434 4.648 1.00 23.24 14 ILE B C 1
ATOM 3666 O O . ILE B 1 14 ? 1.412 44.934 4.022 1.00 22.40 14 ILE B O 1
ATOM 3682 N N . GLY B 1 15 ? -0.263 43.452 4.134 1.00 21.05 15 GLY B N 1
ATOM 3683 C CA . GLY B 1 15 ? 0.021 42.971 2.794 1.00 24.71 15 GLY B CA 1
ATOM 3684 C C . GLY B 1 15 ? -0.146 44.052 1.745 1.00 22.75 15 GLY B C 1
ATOM 3685 O O . GLY B 1 15 ? 0.697 44.203 0.853 1.00 21.25 15 GLY B O 1
ATOM 3689 N N . LYS B 1 16 ? -1.234 44.820 1.842 1.00 23.91 16 LYS B N 1
ATOM 3690 C CA . LYS B 1 16 ? -1.438 45.950 0.944 1.00 23.16 16 LYS B CA 1
ATOM 3691 C C . LYS B 1 16 ? -0.279 46.929 1.030 1.00 21.72 16 LYS B C 1
ATOM 3692 O O . LYS B 1 16 ? 0.260 47.348 0.003 1.00 22.17 16 LYS B O 1
ATOM 3711 N N . ALA B 1 17 ? 0.089 47.340 2.249 1.00 20.08 17 ALA B N 1
ATOM 3712 C CA . ALA B 1 17 ? 1.164 48.315 2.404 1.00 21.04 17 ALA B CA 1
ATOM 3713 C C . ALA B 1 17 ? 2.463 47.801 1.791 1.00 22.28 17 ALA B C 1
ATOM 3714 O O . ALA B 1 17 ? 3.175 48.543 1.098 1.00 19.79 17 ALA B O 1
ATOM 3721 N N . ILE B 1 18 ? 2.777 46.524 2.017 1.00 21.99 18 ILE B N 1
ATOM 3722 C CA . ILE B 1 18 ? 3.970 45.931 1.422 1.00 20.68 18 ILE B CA 1
ATOM 3723 C C . ILE B 1 18 ? 3.892 45.986 -0.102 1.00 20.56 18 ILE B C 1
ATOM 3724 O O . ILE B 1 18 ? 4.862 46.336 -0.783 1.00 18.32 18 ILE B O 1
ATOM 3740 N N . ALA B 1 19 ? 2.749 45.595 -0.661 1.00 17.89 19 ALA B N 1
ATOM 3741 C CA . ALA B 1 19 ? 2.603 45.583 -2.113 1.00 20.37 19 ALA B CA 1
ATOM 3742 C C . ALA B 1 19 ? 2.794 46.980 -2.690 1.00 20.96 19 ALA B C 1
ATOM 3743 O O . ALA B 1 19 ? 3.506 47.171 -3.689 1.00 20.32 19 ALA B O 1
ATOM 3750 N N . VAL B 1 20 ? 2.173 47.976 -2.058 1.00 20.23 20 VAL B N 1
ATOM 3751 C CA . VAL B 1 20 ? 2.241 49.340 -2.574 1.00 21.04 20 VAL B CA 1
ATOM 3752 C C . VAL B 1 20 ? 3.675 49.842 -2.514 1.00 21.29 20 VAL B C 1
ATOM 3753 O O . VAL B 1 20 ? 4.200 50.401 -3.485 1.00 21.00 20 VAL B O 1
ATOM 3766 N N . GLN B 1 21 ? 4.351 49.601 -1.386 1.00 21.99 21 GLN B N 1
ATOM 3767 C CA . GLN B 1 21 ? 5.716 50.093 -1.233 1.00 21.25 21 GLN B CA 1
ATOM 3768 C C . GLN B 1 21 ? 6.674 49.386 -2.183 1.00 20.15 21 GLN B C 1
ATOM 3769 O O . GLN B 1 21 ? 7.562 50.027 -2.751 1.00 19.50 21 GLN B O 1
ATOM 3783 N N . LEU B 1 22 ? 6.518 48.070 -2.376 1.00 20.20 22 LEU B N 1
ATOM 3784 C CA . LEU B 1 22 ? 7.421 47.363 -3.279 1.00 20.21 22 LEU B CA 1
ATOM 3785 C C . LEU B 1 22 ? 7.185 47.789 -4.727 1.00 20.87 22 LEU B C 1
ATOM 3786 O O . LEU B 1 22 ? 8.137 47.916 -5.503 1.00 22.02 22 LEU B O 1
ATOM 3802 N N . ALA B 1 23 ? 5.929 48.024 -5.111 1.00 21.07 23 ALA B N 1
ATOM 3803 C CA . ALA B 1 23 ? 5.669 48.583 -6.432 1.00 21.68 23 ALA B CA 1
ATOM 3804 C C . ALA B 1 23 ? 6.369 49.924 -6.590 1.00 22.29 23 ALA B C 1
ATOM 3805 O O . ALA B 1 23 ? 7.005 50.181 -7.616 1.00 21.91 23 ALA B O 1
ATOM 3812 N N . LYS B 1 24 ? 6.295 50.778 -5.560 1.00 24.46 24 LYS B N 1
ATOM 3813 C CA . LYS B 1 24 ? 7.035 52.036 -5.581 1.00 22.40 24 LYS B CA 1
ATOM 3814 C C . LYS B 1 24 ? 8.536 51.800 -5.731 1.00 23.56 24 LYS B C 1
ATOM 3815 O O . LYS B 1 24 ? 9.243 52.607 -6.354 1.00 20.27 24 LYS B O 1
ATOM 3834 N N . ASP B 1 25 ? 9.048 50.717 -5.138 1.00 20.51 25 ASP B N 1
ATOM 3835 C CA . ASP B 1 25 ? 10.465 50.392 -5.266 1.00 20.93 25 ASP B CA 1
ATOM 3836 C C . ASP B 1 25 ? 10.833 49.933 -6.673 1.00 19.96 25 ASP B C 1
ATOM 3837 O O . ASP B 1 25 ? 12.024 49.781 -6.971 1.00 18.96 25 ASP B O 1
ATOM 3846 N N . GLY B 1 26 ? 9.847 49.668 -7.527 1.00 21.16 26 GLY B N 1
ATOM 3847 C CA . GLY B 1 26 ? 10.098 49.229 -8.882 1.00 21.13 26 GLY B CA 1
ATOM 3848 C C . GLY B 1 26 ? 9.790 47.778 -9.165 1.00 22.76 26 GLY B C 1
ATOM 3849 O O . GLY B 1 26 ? 9.922 47.357 -10.321 1.00 19.13 26 GLY B O 1
ATOM 3853 N N . PHE B 1 27 ? 9.397 46.993 -8.160 1.00 21.90 27 PHE B N 1
ATOM 3854 C CA . PHE B 1 27 ? 9.066 45.595 -8.388 1.00 21.97 27 PHE B CA 1
ATOM 3855 C C . PHE B 1 27 ? 7.680 45.476 -9.020 1.00 22.50 27 PHE B C 1
ATOM 3856 O O . PHE B 1 27 ? 6.769 46.247 -8.710 1.00 23.05 27 PHE B O 1
ATOM 3873 N N . HIS B 1 28 ? 7.528 44.498 -9.905 1.00 23.88 28 HIS B N 1
ATOM 3874 C CA . HIS B 1 28 ? 6.223 44.105 -10.428 1.00 22.90 28 HIS B CA 1
ATOM 3875 C C . HIS B 1 28 ? 5.528 43.216 -9.400 1.00 24.68 28 HIS B C 1
ATOM 3876 O O . HIS B 1 28 ? 6.025 42.132 -9.077 1.00 22.97 28 HIS B O 1
ATOM 3890 N N . ILE B 1 29 ? 4.404 43.685 -8.856 1.00 23.86 29 ILE B N 1
ATOM 3891 C CA . ILE B 1 29 ? 3.782 43.024 -7.714 1.00 23.66 29 ILE B CA 1
ATOM 3892 C C . ILE B 1 29 ? 2.695 42.068 -8.181 1.00 23.17 29 ILE B C 1
ATOM 3893 O O . ILE B 1 29 ? 1.759 42.460 -8.895 1.00 23.28 29 ILE B O 1
ATOM 3909 N N . VAL B 1 30 ? 2.794 40.820 -7.739 1.00 23.02 30 VAL B N 1
ATOM 3910 C CA . VAL B 1 30 ? 1.709 39.859 -7.873 1.00 23.25 30 VAL B CA 1
ATOM 3911 C C . VAL B 1 30 ? 0.882 39.960 -6.594 1.00 25.15 30 VAL B C 1
ATOM 3912 O O . VAL B 1 30 ? 1.257 39.429 -5.545 1.00 23.73 30 VAL B O 1
ATOM 3925 N N . VAL B 1 31 ? -0.231 40.684 -6.689 1.00 24.27 31 VAL B N 1
ATOM 3926 C CA . VAL B 1 31 ? -1.140 40.952 -5.578 1.00 23.92 31 VAL B CA 1
ATOM 3927 C C . VAL B 1 31 ? -2.021 39.724 -5.398 1.00 24.35 31 VAL B C 1
ATOM 3928 O O . VAL B 1 31 ? -2.896 39.448 -6.224 1.00 22.62 31 VAL B O 1
ATOM 3941 N N . HIS B 1 32 ? -1.785 38.971 -4.328 1.00 23.09 32 HIS B N 1
ATOM 3942 C CA . HIS B 1 32 ? -2.559 37.766 -4.088 1.00 25.04 32 HIS B CA 1
ATOM 3943 C C . HIS B 1 32 ? -3.709 38.057 -3.134 1.00 25.83 32 HIS B C 1
ATOM 3944 O O . HIS B 1 32 ? -3.575 38.844 -2.189 1.00 23.48 32 HIS B O 1
ATOM 3958 N N . TYR B 1 33 ? -4.838 37.399 -3.379 1.00 26.06 33 TYR B N 1
ATOM 3959 C CA . TYR B 1 33 ? -5.965 37.449 -2.458 1.00 27.26 33 TYR B CA 1
ATOM 3960 C C . TYR B 1 33 ? -6.630 36.082 -2.438 1.00 27.29 33 TYR B C 1
ATOM 3961 O O . TYR B 1 33 ? -6.429 35.255 -3.329 1.00 25.41 33 TYR B O 1
ATOM 3979 N N . MET B 1 34 ? -7.427 35.847 -1.403 1.00 28.35 34 MET B N 1
ATOM 3980 C CA . MET B 1 34 ? -8.235 34.637 -1.341 1.00 32.32 34 MET B CA 1
ATOM 3981 C C . MET B 1 34 ? -9.684 34.927 -1.714 1.00 31.92 34 MET B C 1
ATOM 3982 O O . MET B 1 34 ? -10.180 34.428 -2.728 1.00 32.37 34 MET B O 1
ATOM 3996 N N . GLY B 1 35 ? -10.365 35.740 -0.913 1.00 32.09 35 GLY B N 1
ATOM 3997 C CA . GLY B 1 35 ? -11.731 36.114 -1.213 1.00 34.97 35 GLY B CA 1
ATOM 3998 C C . GLY B 1 35 ? -11.926 37.580 -1.533 1.00 34.44 35 GLY B C 1
ATOM 3999 O O . GLY B 1 35 ? -12.794 37.922 -2.343 1.00 36.93 35 GLY B O 1
ATOM 4003 N N . ASP B 1 36 ? -11.124 38.457 -0.924 1.00 32.74 36 ASP B N 1
ATOM 4004 C CA . ASP B 1 36 ? -11.344 39.903 -1.016 1.00 33.63 36 ASP B CA 1
ATOM 4005 C C . ASP B 1 36 ? -10.821 40.432 -2.350 1.00 32.67 36 ASP B C 1
ATOM 4006 O O . ASP B 1 36 ? -9.779 41.086 -2.437 1.00 32.12 36 ASP B O 1
ATOM 4015 N N . GLN B 1 37 ? -11.592 40.174 -3.409 1.00 34.40 37 GLN B N 1
ATOM 4016 C CA . GLN B 1 37 ? -11.180 40.608 -4.741 1.00 35.42 37 GLN B CA 1
ATOM 4017 C C . GLN B 1 37 ? -11.126 42.128 -4.848 1.00 34.94 37 GLN B C 1
ATOM 4018 O O . GLN B 1 37 ? -10.216 42.683 -5.480 1.00 34.28 37 GLN B O 1
ATOM 4032 N N . GLN B 1 38 ? -12.108 42.819 -4.266 1.00 36.34 38 GLN B N 1
ATOM 4033 C CA . GLN B 1 38 ? -12.157 44.270 -4.405 1.00 37.33 38 GLN B CA 1
ATOM 4034 C C . GLN B 1 38 ? -10.973 44.922 -3.705 1.00 35.23 38 GLN B C 1
ATOM 4035 O O . GLN B 1 38 ? -10.398 45.882 -4.224 1.00 34.04 38 GLN B O 1
ATOM 4049 N N . GLY B 1 39 ? -10.596 44.424 -2.527 1.00 32.87 39 GLY B N 1
ATOM 4050 C CA . GLY B 1 39 ? -9.412 44.948 -1.869 1.00 32.94 39 GLY B CA 1
ATOM 4051 C C . GLY B 1 39 ? -8.161 44.761 -2.705 1.00 30.11 39 GLY B C 1
ATOM 4052 O O . GLY B 1 39 ? -7.334 45.673 -2.818 1.00 30.37 39 GLY B O 1
ATOM 4056 N N . ALA B 1 40 ? -8.006 43.576 -3.304 1.00 28.68 40 ALA B N 1
ATOM 4057 C CA . ALA B 1 40 ? -6.844 43.308 -4.146 1.00 28.95 40 ALA B CA 1
ATOM 4058 C C . ALA B 1 40 ? -6.807 44.235 -5.356 1.00 28.11 40 ALA B C 1
ATOM 4059 O O . ALA B 1 40 ? -5.744 44.755 -5.723 1.00 24.73 40 ALA B O 1
ATOM 4066 N N . GLN B 1 41 ? -7.956 44.443 -6.004 1.00 29.15 41 GLN B N 1
ATOM 4067 C CA . GLN B 1 41 ? -7.982 45.368 -7.131 1.00 29.48 41 GLN B CA 1
ATOM 4068 C C . GLN B 1 41 ? -7.728 46.797 -6.662 1.00 28.73 41 GLN B C 1
ATOM 4069 O O . GLN B 1 41 ? -7.113 47.576 -7.391 1.00 28.38 41 GLN B O 1
ATOM 4083 N N . ASN B 1 42 ? -8.160 47.150 -5.445 1.00 29.36 42 ASN B N 1
ATOM 4084 C CA . ASN B 1 42 ? -7.807 48.452 -4.883 1.00 28.93 42 ASN B CA 1
ATOM 4085 C C . ASN B 1 42 ? -6.296 48.606 -4.775 1.00 27.83 42 ASN B C 1
ATOM 4086 O O . ASN B 1 42 ? -5.738 49.655 -5.122 1.00 26.25 42 ASN B O 1
ATOM 4097 N N . THR B 1 43 ? -5.621 47.564 -4.288 1.00 26.88 43 THR B N 1
ATOM 4098 C CA . THR B 1 43 ? -4.163 47.587 -4.179 1.00 25.38 43 THR B CA 1
ATOM 4099 C C . THR B 1 43 ? -3.514 47.763 -5.548 1.00 25.18 43 THR B C 1
ATOM 4100 O O . THR B 1 43 ? -2.593 48.576 -5.723 1.00 23.65 43 THR B O 1
ATOM 4111 N N . LEU B 1 44 ? -3.973 46.987 -6.533 1.00 25.64 44 LEU B N 1
ATOM 4112 C CA . LEU B 1 44 ? -3.400 47.095 -7.868 1.00 24.31 44 LEU B CA 1
ATOM 4113 C C . LEU B 1 44 ? -3.658 48.477 -8.464 1.00 23.92 44 LEU B C 1
ATOM 4114 O O . LEU B 1 44 ? -2.798 49.034 -9.149 1.00 22.27 44 LEU B O 1
ATOM 4130 N N . GLU B 1 45 ? -4.832 49.055 -8.204 1.00 25.30 45 GLU B N 1
ATOM 4131 C CA . GLU B 1 45 ? -5.137 50.377 -8.740 1.00 24.87 45 GLU B CA 1
ATOM 4132 C C . GLU B 1 45 ? -4.258 51.448 -8.105 1.00 25.83 45 GLU B C 1
ATOM 4133 O O . GLU B 1 45 ? -3.779 52.355 -8.798 1.00 23.75 45 GLU B O 1
ATOM 4145 N N . THR B 1 46 ? -4.025 51.358 -6.793 1.00 23.37 46 THR B N 1
ATOM 4146 C CA . THR B 1 46 ? -3.069 52.255 -6.148 1.00 25.60 46 THR B CA 1
ATOM 4147 C C . THR B 1 46 ? -1.703 52.152 -6.815 1.00 24.57 46 THR B C 1
ATOM 4148 O O . THR B 1 46 ? -1.088 53.167 -7.204 1.00 27.08 46 THR B O 1
ATOM 4159 N N . ILE B 1 47 ? -1.219 50.918 -6.967 1.00 24.20 47 ILE B N 1
ATOM 4160 C CA . ILE B 1 47 ? 0.062 50.688 -7.626 1.00 23.98 47 ILE B CA 1
ATOM 4161 C C . ILE B 1 47 ? 0.071 51.363 -8.993 1.00 23.31 47 ILE B C 1
ATOM 4162 O O . ILE B 1 47 ? 0.956 52.164 -9.313 1.00 23.46 47 ILE B O 1
ATOM 4178 N N . GLU B 1 48 ? -0.939 51.071 -9.805 1.00 22.00 48 GLU B N 1
ATOM 4179 C CA . GLU B 1 48 ? -0.962 51.564 -11.174 1.00 23.48 48 GLU B CA 1
ATOM 4180 C C . GLU B 1 48 ? -0.995 53.084 -11.215 1.00 23.28 48 GLU B C 1
ATOM 4181 O O . GLU B 1 48 ? -0.330 53.705 -12.052 1.00 24.80 48 GLU B O 1
ATOM 4193 N N . GLN B 1 49 ? -1.740 53.698 -10.300 1.00 25.31 49 GLN B N 1
ATOM 4194 C CA . GLN B 1 49 ? -1.928 55.136 -10.319 1.00 25.51 49 GLN B CA 1
ATOM 4195 C C . GLN B 1 49 ? -0.686 55.883 -9.889 1.00 27.68 49 GLN B C 1
ATOM 4196 O O . GLN B 1 49 ? -0.568 57.071 -10.207 1.00 29.09 49 GLN B O 1
ATOM 4210 N N . HIS B 1 50 ? 0.240 55.238 -9.176 1.00 26.83 50 HIS B N 1
ATOM 4211 C CA . HIS B 1 50 ? 1.524 55.893 -8.945 1.00 26.58 50 HIS B CA 1
ATOM 4212 C C . HIS B 1 50 ? 2.618 55.430 -9.908 1.00 27.59 50 HIS B C 1
ATOM 4213 O O . HIS B 1 50 ? 3.808 55.607 -9.623 1.00 27.79 50 HIS B O 1
ATOM 4227 N N . GLY B 1 51 ? 2.241 54.861 -11.045 1.00 24.51 51 GLY B N 1
ATOM 4228 C CA . GLY B 1 51 ? 3.198 54.521 -12.072 1.00 24.18 51 GLY B CA 1
ATOM 4229 C C . GLY B 1 51 ? 3.873 53.188 -11.915 1.00 25.67 51 GLY B C 1
ATOM 4230 O O . GLY B 1 51 ? 4.941 52.984 -12.503 1.00 27.55 51 GLY B O 1
ATOM 4234 N N . GLY B 1 52 ? 3.297 52.274 -11.134 1.00 24.40 52 GLY B N 1
ATOM 4235 C CA . GLY B 1 52 ? 3.835 50.944 -10.984 1.00 24.14 52 GLY B CA 1
ATOM 4236 C C . GLY B 1 52 ? 3.071 49.924 -11.809 1.00 25.04 52 GLY B C 1
ATOM 4237 O O . GLY B 1 52 ? 2.142 50.245 -12.548 1.00 26.60 52 GLY B O 1
ATOM 4241 N N . SER B 1 53 ? 3.484 48.664 -11.651 1.00 24.11 53 SER B N 1
ATOM 4242 C CA . SER B 1 53 ? 2.939 47.560 -12.426 1.00 23.32 53 SER B CA 1
ATOM 4243 C C . SER B 1 53 ? 2.639 46.388 -11.504 1.00 24.55 53 SER B C 1
ATOM 4244 O O . SER B 1 53 ? 3.330 46.174 -10.504 1.00 23.38 53 SER B O 1
ATOM 4252 N N . GLY B 1 54 ? 1.633 45.605 -11.882 1.00 24.59 54 GLY B N 1
ATOM 4253 C CA . GLY B 1 54 ? 1.309 44.415 -11.119 1.00 23.90 54 GLY B CA 1
ATOM 4254 C C . GLY B 1 54 ? 0.192 43.640 -11.777 1.00 24.60 54 GLY B C 1
ATOM 4255 O O . GLY B 1 54 ? -0.298 43.995 -12.851 1.00 23.20 54 GLY B O 1
ATOM 4259 N N . ARG B 1 55 ? -0.191 42.555 -11.113 1.00 24.99 55 ARG B N 1
ATOM 4260 C CA . ARG B 1 55 ? -1.291 41.715 -11.570 1.00 26.44 55 ARG B CA 1
ATOM 4261 C C . ARG B 1 55 ? -1.837 40.970 -10.364 1.00 25.31 55 ARG B C 1
ATOM 4262 O O . ARG B 1 55 ? -1.129 40.766 -9.380 1.00 24.13 55 ARG B O 1
ATOM 4283 N N . LEU B 1 56 ? -3.098 40.560 -10.454 1.00 25.03 56 LEU B N 1
ATOM 4284 C CA . LEU B 1 56 ? -3.725 39.819 -9.371 1.00 24.21 56 LEU B CA 1
ATOM 4285 C C . LEU B 1 56 ? -3.481 38.315 -9.507 1.00 25.23 56 LEU B C 1
ATOM 4286 O O . LEU B 1 56 ? -3.187 37.797 -10.585 1.00 26.28 56 LEU B O 1
ATOM 4302 N N . ILE B 1 57 ? -3.608 37.615 -8.380 1.00 26.19 57 ILE B N 1
ATOM 4303 C CA . ILE B 1 57 ? -3.669 36.158 -8.370 1.00 23.33 57 ILE B CA 1
ATOM 4304 C C . ILE B 1 57 ? -4.528 35.740 -7.182 1.00 26.14 57 ILE B C 1
ATOM 4305 O O . ILE B 1 57 ? -4.533 36.391 -6.131 1.00 25.42 57 ILE B O 1
ATOM 4321 N N . GLN B 1 58 ? -5.275 34.652 -7.363 1.00 28.14 58 GLN B N 1
ATOM 4322 C CA . GLN B 1 58 ? -6.220 34.165 -6.366 1.00 27.05 58 GLN B CA 1
ATOM 4323 C C . GLN B 1 58 ? -5.891 32.721 -6.015 1.00 28.61 58 GLN B C 1
ATOM 4324 O O . GLN B 1 58 ? -5.701 31.889 -6.906 1.00 29.34 58 GLN B O 1
ATOM 4338 N N . PHE B 1 59 ? -5.825 32.430 -4.720 1.00 27.70 59 PHE B N 1
ATOM 4339 C CA . PHE B 1 59 ? -5.783 31.057 -4.228 1.00 28.78 59 PHE B CA 1
ATOM 4340 C C . PHE B 1 59 ? -5.929 31.123 -2.715 1.00 30.32 59 PHE B C 1
ATOM 4341 O O . PHE B 1 59 ? -5.722 32.176 -2.105 1.00 29.24 59 PHE B O 1
ATOM 4358 N N . ASP B 1 60 ? -6.310 29.993 -2.120 1.00 30.47 60 ASP B N 1
ATOM 4359 C CA . ASP B 1 60 ? -6.404 29.852 -0.670 1.00 33.46 60 ASP B CA 1
ATOM 4360 C C . ASP B 1 60 ? -5.121 29.199 -0.168 1.00 31.68 60 ASP B C 1
ATOM 4361 O O . ASP B 1 60 ? -4.806 28.069 -0.561 1.00 31.38 60 ASP B O 1
ATOM 4370 N N . ILE B 1 61 ? -4.384 29.901 0.698 1.00 32.47 61 ILE B N 1
ATOM 4371 C CA . ILE B 1 61 ? -3.105 29.360 1.147 1.00 33.01 61 ILE B CA 1
ATOM 4372 C C . ILE B 1 61 ? -3.284 28.094 1.980 1.00 33.58 61 ILE B C 1
ATOM 4373 O O . ILE B 1 61 ? -2.305 27.364 2.206 1.00 33.08 61 ILE B O 1
ATOM 4389 N N . SER B 1 62 ? -4.509 27.831 2.465 1.00 34.16 62 SER B N 1
ATOM 4390 C CA . SER B 1 62 ? -4.799 26.580 3.159 1.00 34.77 62 SER B CA 1
ATOM 4391 C C . SER B 1 62 ? -4.833 25.404 2.194 1.00 33.08 62 SER B C 1
ATOM 4392 O O . SER B 1 62 ? -4.522 24.271 2.586 1.00 33.00 62 SER B O 1
ATOM 4400 N N . ASN B 1 63 ? -5.234 25.653 0.946 1.00 32.16 63 ASN B N 1
ATOM 4401 C CA . ASN B 1 63 ? -5.411 24.612 -0.066 1.00 31.30 63 ASN B CA 1
ATOM 4402 C C . ASN B 1 63 ? -4.095 24.442 -0.816 1.00 32.55 63 ASN B C 1
ATOM 4403 O O . ASN B 1 63 ? -3.758 25.238 -1.695 1.00 31.36 63 ASN B O 1
ATOM 4414 N N . ARG B 1 64 ? -3.362 23.376 -0.491 1.00 31.61 64 ARG B N 1
ATOM 4415 C CA . ARG B 1 64 ? -2.049 23.171 -1.096 1.00 32.29 64 ARG B CA 1
ATOM 4416 C C . ARG B 1 64 ? -2.150 22.975 -2.606 1.00 32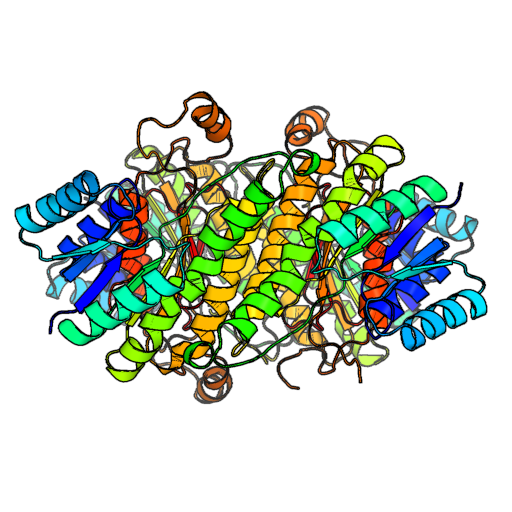.62 64 ARG B C 1
ATOM 4417 O O . ARG B 1 64 ? -1.343 23.520 -3.370 1.00 31.08 64 ARG B O 1
ATOM 4438 N N . GLU B 1 65 ? -3.124 22.188 -3.055 1.00 35.08 65 GLU B N 1
ATOM 4439 C CA . GLU B 1 65 ? -3.236 21.870 -4.471 1.00 34.72 65 GLU B CA 1
ATOM 4440 C C . GLU B 1 65 ? -3.603 23.105 -5.286 1.00 32.54 65 GLU B C 1
ATOM 4441 O O . GLU B 1 65 ? -3.076 23.306 -6.389 1.00 31.93 65 GLU B O 1
ATOM 4453 N N . GLU B 1 66 ? -4.516 23.933 -4.767 1.00 31.16 66 GLU B N 1
ATOM 4454 C CA . GLU B 1 66 ? -4.860 25.180 -5.444 1.00 31.77 66 GLU B CA 1
ATOM 4455 C C . GLU B 1 66 ? -3.656 26.110 -5.527 1.00 30.08 66 GLU B C 1
ATOM 4456 O O . GLU B 1 66 ? -3.404 26.721 -6.576 1.00 29.22 66 GLU B O 1
ATOM 4468 N N . CYS B 1 67 ? -2.897 26.227 -4.430 1.00 28.68 67 CYS B N 1
ATOM 4469 C CA . CYS B 1 67 ? -1.674 27.020 -4.458 1.00 28.57 67 CYS B CA 1
ATOM 4470 C C . CYS B 1 67 ? -0.745 26.536 -5.559 1.00 28.96 67 CYS B C 1
ATOM 4471 O O . CYS B 1 67 ? -0.239 27.329 -6.363 1.00 27.84 67 CYS B O 1
ATOM 4479 N N . ARG B 1 68 ? -0.477 25.228 -5.588 1.00 30.64 68 ARG B N 1
ATOM 4480 C CA . ARG B 1 68 ? 0.450 24.692 -6.578 1.00 30.52 68 ARG B CA 1
ATOM 4481 C C . ARG B 1 68 ? -0.039 24.984 -7.991 1.00 29.27 68 ARG B C 1
ATOM 4482 O O . ARG B 1 68 ? 0.717 25.482 -8.830 1.00 27.77 68 ARG B O 1
ATOM 4503 N N . THR B 1 69 ? -1.301 24.664 -8.279 1.00 29.80 69 THR B N 1
ATOM 4504 C CA . THR B 1 69 ? -1.813 24.858 -9.632 1.00 28.92 69 THR B CA 1
ATOM 4505 C C . THR B 1 69 ? -1.686 26.314 -10.058 1.00 28.18 69 THR B C 1
ATOM 4506 O O . THR B 1 69 ? -1.132 26.620 -11.125 1.00 28.28 69 THR B O 1
ATOM 4517 N N . LYS B 1 70 ? -2.167 27.235 -9.218 1.00 28.29 70 LYS B N 1
ATOM 4518 C CA . LYS B 1 70 ? -2.181 28.642 -9.602 1.00 28.02 70 LYS B CA 1
ATOM 4519 C C . LYS B 1 70 ? -0.769 29.198 -9.729 1.00 26.95 70 LYS B C 1
ATOM 4520 O O . LYS B 1 70 ? -0.470 29.931 -10.678 1.00 26.03 70 LYS B O 1
ATOM 4539 N N . LEU B 1 71 ? 0.122 28.850 -8.798 1.00 26.50 71 LEU B N 1
ATOM 4540 C CA . LEU B 1 71 ? 1.476 29.384 -8.849 1.00 26.60 71 LEU B CA 1
ATOM 4541 C C . LEU B 1 71 ? 2.252 28.812 -10.028 1.00 26.41 71 LEU B C 1
ATOM 4542 O O . LEU B 1 71 ? 2.950 29.554 -10.728 1.00 25.48 71 LEU B O 1
ATOM 4558 N N . GLU B 1 72 ? 2.133 27.503 -10.279 1.00 26.02 72 GLU B N 1
ATOM 4559 C CA . GLU B 1 72 ? 2.817 26.911 -11.420 1.00 26.93 72 GLU B CA 1
ATOM 4560 C C . GLU B 1 72 ? 2.319 27.512 -12.725 1.00 25.80 72 GLU B C 1
ATOM 4561 O O . GLU B 1 72 ? 3.116 27.770 -13.629 1.00 24.82 72 GLU B O 1
ATOM 4573 N N . ALA B 1 73 ? 1.006 27.751 -12.845 1.00 26.57 73 ALA B N 1
ATOM 4574 C CA . ALA B 1 73 ? 0.480 28.357 -14.067 1.00 27.50 73 ALA B CA 1
ATOM 4575 C C . ALA B 1 73 ? 0.989 29.786 -14.233 1.00 26.44 73 ALA B C 1
ATOM 4576 O O . ALA B 1 73 ? 1.455 30.171 -15.316 1.00 25.73 73 ALA B O 1
ATOM 4583 N N . ASP B 1 74 ? 0.919 30.586 -13.161 1.00 26.58 74 ASP B N 1
ATOM 4584 C CA . ASP B 1 74 ? 1.377 31.969 -13.223 1.00 24.65 74 ASP B CA 1
ATOM 4585 C C . ASP B 1 74 ? 2.856 32.049 -13.572 1.00 25.69 74 ASP B C 1
ATOM 4586 O O . ASP B 1 74 ? 3.270 32.905 -14.368 1.00 25.52 74 ASP B O 1
ATOM 4595 N N . ILE B 1 75 ? 3.666 31.149 -13.010 1.00 26.43 75 ILE B N 1
ATOM 4596 C CA . ILE B 1 75 ? 5.102 31.169 -13.265 1.00 25.65 75 ILE B CA 1
ATOM 4597 C C . ILE B 1 75 ? 5.408 30.658 -14.668 1.00 25.49 75 ILE B C 1
ATOM 4598 O O . ILE B 1 75 ? 6.287 31.186 -15.354 1.00 27.23 75 ILE B O 1
ATOM 4614 N N . ALA B 1 76 ? 4.701 29.619 -15.116 1.00 27.55 76 ALA B N 1
ATOM 4615 C CA . ALA B 1 76 ? 4.840 29.161 -16.494 1.00 26.94 76 ALA B CA 1
ATOM 4616 C C . ALA B 1 76 ? 4.564 30.293 -17.472 1.00 28.59 76 ALA B C 1
ATOM 4617 O O . ALA B 1 76 ? 5.276 30.449 -18.473 1.00 27.72 76 ALA B O 1
ATOM 4624 N N . GLU B 1 77 ? 3.547 31.114 -17.184 1.00 28.63 77 GLU B N 1
ATOM 4625 C CA . GLU B 1 77 ? 3.165 32.169 -18.116 1.00 28.25 77 GLU B CA 1
ATOM 4626 C C . GLU B 1 77 ? 4.090 33.378 -18.037 1.00 28.08 77 GLU B C 1
ATOM 4627 O O . GLU B 1 77 ? 4.437 33.955 -19.075 1.00 29.24 77 GLU B O 1
ATOM 4639 N N . HIS B 1 78 ? 4.509 33.777 -16.831 1.00 28.03 78 HIS B N 1
ATOM 4640 C CA . HIS B 1 78 ? 5.238 35.028 -16.650 1.00 26.70 78 HIS B CA 1
ATOM 4641 C C . HIS B 1 78 ? 6.686 34.869 -16.201 1.00 26.64 78 HIS B C 1
ATOM 4642 O O . HIS B 1 78 ? 7.398 35.877 -16.103 1.00 27.76 78 HIS B O 1
ATOM 4656 N N . GLY B 1 79 ? 7.140 33.660 -15.898 1.00 28.59 79 GLY B N 1
ATOM 4657 C CA . GLY B 1 79 ? 8.480 33.470 -15.381 1.00 27.12 79 GLY B CA 1
ATOM 4658 C C . GLY B 1 79 ? 8.541 33.518 -13.861 1.00 25.72 79 GLY B C 1
ATOM 4659 O O . GLY B 1 79 ? 7.635 33.993 -13.181 1.00 25.05 79 GLY B O 1
ATOM 4663 N N . ALA B 1 80 ? 9.653 33.022 -13.327 1.00 26.42 80 ALA B N 1
ATOM 4664 C CA . ALA B 1 80 ? 9.783 32.860 -11.886 1.00 25.77 80 ALA B CA 1
ATOM 4665 C C . ALA B 1 80 ? 9.776 34.208 -11.170 1.00 24.80 80 ALA B C 1
ATOM 4666 O O . ALA B 1 80 ? 10.229 35.226 -11.700 1.00 24.72 80 ALA B O 1
ATOM 4673 N N . TYR B 1 81 ? 9.269 34.201 -9.941 1.00 24.77 81 TYR B N 1
ATOM 4674 C CA . TYR B 1 81 ? 9.325 35.395 -9.112 1.00 23.70 81 TYR B CA 1
ATOM 4675 C C . TYR B 1 81 ? 10.753 35.648 -8.650 1.00 23.42 81 TYR B C 1
ATOM 4676 O O . TYR B 1 81 ? 11.544 34.715 -8.455 1.00 23.19 81 TYR B O 1
ATOM 4694 N N . TYR B 1 82 ? 11.088 36.936 -8.519 1.00 21.96 82 TYR B N 1
ATOM 4695 C CA . TYR B 1 82 ? 12.319 37.329 -7.846 1.00 23.74 82 TYR B CA 1
ATOM 4696 C C . TYR B 1 82 ? 12.126 37.342 -6.332 1.00 21.52 82 TYR B C 1
ATOM 4697 O O . TYR B 1 82 ? 13.043 36.982 -5.589 1.00 20.54 82 TYR B O 1
ATOM 4715 N N . GLY B 1 83 ? 10.944 37.739 -5.860 1.00 21.47 83 GLY B N 1
ATOM 4716 C CA . GLY B 1 83 ? 10.676 37.795 -4.433 1.00 19.41 83 GLY B CA 1
ATOM 4717 C C . GLY B 1 83 ? 9.351 37.167 -4.050 1.00 20.94 83 GLY B C 1
ATOM 4718 O O . GLY B 1 83 ? 8.396 37.155 -4.822 1.00 23.05 83 GLY B O 1
ATOM 4722 N N . VAL B 1 84 ? 9.304 36.637 -2.829 1.00 19.00 84 VAL B N 1
ATOM 4723 C CA . VAL B 1 84 ? 8.048 36.165 -2.251 1.00 21.77 84 VAL B CA 1
ATOM 4724 C C . VAL B 1 84 ? 7.919 36.691 -0.827 1.00 19.29 84 VAL B C 1
ATOM 4725 O O . VAL B 1 84 ? 8.826 36.510 -0.007 1.00 19.60 84 VAL B O 1
ATOM 4738 N N . VAL B 1 85 ? 6.782 37.308 -0.531 1.00 20.60 85 VAL B N 1
ATOM 4739 C CA . VAL B 1 85 ? 6.466 37.835 0.786 1.00 20.80 85 VAL B CA 1
ATOM 4740 C C . VAL B 1 85 ? 5.295 37.012 1.318 1.00 23.67 85 VAL B C 1
ATOM 4741 O O . VAL B 1 85 ? 4.140 37.197 0.914 1.00 22.61 85 VAL B O 1
ATOM 4754 N N . ASN B 1 86 ? 5.600 36.088 2.227 1.00 22.07 86 ASN B N 1
ATOM 4755 C CA . ASN B 1 86 ? 4.603 35.198 2.825 1.00 24.09 86 ASN B CA 1
ATOM 4756 C C . ASN B 1 86 ? 3.990 35.914 4.020 1.00 25.80 86 ASN B C 1
ATOM 4757 O O . ASN B 1 86 ? 4.461 35.804 5.159 1.00 27.26 86 ASN B O 1
ATOM 4768 N N . ASN B 1 87 ? 2.927 36.662 3.747 1.00 27.33 87 ASN B N 1
ATOM 4769 C CA . ASN B 1 87 ? 2.317 37.567 4.711 1.00 31.09 87 ASN B CA 1
ATOM 4770 C C . ASN B 1 87 ? 0.993 37.065 5.261 1.00 33.63 87 ASN B C 1
ATOM 4771 O O . ASN B 1 87 ? 0.705 37.280 6.440 1.00 34.84 87 ASN B O 1
ATOM 4782 N N . ALA B 1 88 ? 0.192 36.387 4.440 1.00 34.37 88 ALA B N 1
ATOM 4783 C CA . ALA B 1 88 ? -1.174 36.047 4.817 1.00 36.01 88 ALA B CA 1
ATOM 4784 C C . ALA B 1 88 ? -1.195 35.111 6.022 1.00 40.73 88 ALA B C 1
ATOM 4785 O O . ALA B 1 88 ? -0.313 34.265 6.198 1.00 39.10 88 ALA B O 1
ATOM 4792 N N . GLY B 1 89 ? -2.219 35.277 6.859 1.00 41.87 89 GLY B N 1
ATOM 4793 C CA . GLY B 1 89 ? -2.390 34.433 8.029 1.00 41.49 89 GLY B CA 1
ATOM 4794 C C . GLY B 1 89 ? -3.757 34.626 8.653 1.00 42.60 89 GLY B C 1
ATOM 4795 O O . GLY B 1 89 ? -4.579 35.416 8.179 1.00 41.38 89 GLY B O 1
ATOM 4799 N N . ILE B 1 90 ? -3.989 33.879 9.738 1.00 39.86 90 ILE B N 1
ATOM 4800 C CA . ILE B 1 90 ? -5.251 33.916 10.472 1.00 39.28 90 ILE B CA 1
ATOM 4801 C C . ILE B 1 90 ? -4.959 33.722 11.955 1.00 40.37 90 ILE B C 1
ATOM 4802 O O . ILE B 1 90 ? -3.935 33.150 12.336 1.00 39.64 90 ILE B O 1
ATOM 4818 N N . THR B 1 91 ? -5.880 34.182 12.801 1.00 39.83 91 THR B N 1
ATOM 4819 C CA . THR B 1 91 ? -5.846 33.877 14.226 1.00 40.24 91 THR B CA 1
ATOM 4820 C C . THR B 1 91 ? -7.155 33.209 14.638 1.00 40.22 91 THR B C 1
ATOM 4821 O O . THR B 1 91 ? -8.229 33.562 14.138 1.00 39.50 91 THR B O 1
ATOM 4832 N N . ARG B 1 92 ? -7.061 32.236 15.549 1.00 39.70 92 ARG B N 1
ATOM 4833 C CA . ARG B 1 92 ? -8.228 31.630 16.205 1.00 39.86 92 ARG B CA 1
ATOM 4834 C C . ARG B 1 92 ? -7.885 31.575 17.696 1.00 39.45 92 ARG B C 1
ATOM 4835 O O . ARG B 1 92 ? -7.559 30.508 18.222 1.00 36.36 92 ARG B O 1
ATOM 4856 N N . ASP B 1 93 ? -7.940 32.730 18.362 1.00 38.86 93 ASP B N 1
ATOM 4857 C CA . ASP B 1 93 ? -7.495 32.823 19.746 1.00 40.67 93 ASP B CA 1
ATOM 4858 C C . ASP B 1 93 ? -8.429 32.049 20.670 1.00 42.03 93 ASP B C 1
ATOM 4859 O O . ASP B 1 93 ? -9.656 32.125 20.549 1.00 42.69 93 ASP B O 1
ATOM 4868 N N . THR B 1 94 ? -7.837 31.305 21.602 1.00 39.48 94 THR B N 1
ATOM 4869 C CA . THR B 1 94 ? -8.566 30.521 22.591 1.00 38.06 94 THR B CA 1
ATOM 4870 C C . THR B 1 94 ? -7.589 30.104 23.678 1.00 35.24 94 THR B C 1
ATOM 4871 O O . THR B 1 94 ? -6.407 29.882 23.399 1.00 33.19 94 THR B O 1
ATOM 4882 N N . ALA B 1 95 ? -8.091 29.986 24.910 1.00 31.94 95 ALA B N 1
ATOM 4883 C CA . ALA B 1 95 ? -7.346 29.273 25.941 1.00 30.73 95 ALA B CA 1
ATOM 4884 C C . ALA B 1 95 ? -7.187 27.816 25.519 1.00 29.33 95 ALA B C 1
ATOM 4885 O O . ALA B 1 95 ? -8.056 27.244 24.857 1.00 29.16 95 ALA B O 1
ATOM 4892 N N . PHE B 1 96 ? -6.066 27.207 25.906 1.00 29.48 96 PHE B N 1
ATOM 4893 C CA . PHE B 1 96 ? -5.760 25.875 25.388 1.00 28.20 96 PHE B CA 1
ATOM 4894 C C . PHE B 1 96 ? -6.807 24.836 25.774 1.00 27.31 96 PHE B C 1
ATOM 4895 O O . PHE B 1 96 ? -7.221 24.057 24.899 1.00 27.73 96 PHE B O 1
ATOM 4912 N N . PRO B 1 97 ? -7.273 24.755 27.026 1.00 28.19 97 PRO B N 1
ATOM 4913 C CA . PRO B 1 97 ? -8.272 23.712 27.350 1.00 28.60 97 PRO B CA 1
ATOM 4914 C C . PRO B 1 97 ? -9.561 23.826 26.546 1.00 30.21 97 PRO B C 1
ATOM 4915 O O . PRO B 1 97 ? -10.161 22.801 26.196 1.00 29.81 97 PRO B O 1
ATOM 4926 N N . ALA B 1 98 ? -10.015 25.047 26.252 1.00 30.61 98 ALA B N 1
ATOM 4927 C CA . ALA B 1 98 ? -11.243 25.236 25.492 1.00 29.35 98 ALA B CA 1
ATOM 4928 C C . ALA B 1 98 ? -11.028 25.116 23.990 1.00 31.44 98 ALA B C 1
ATOM 4929 O O . ALA B 1 98 ? -12.011 25.008 23.250 1.00 29.75 98 ALA B O 1
ATOM 4936 N N . MET B 1 99 ? -9.776 25.116 23.530 1.00 30.44 99 MET B N 1
ATOM 4937 C CA . MET B 1 99 ? -9.494 25.108 22.102 1.00 31.62 99 MET B CA 1
ATOM 4938 C C . MET B 1 99 ? -10.011 23.839 21.438 1.00 30.29 99 MET B C 1
ATOM 4939 O O . MET B 1 99 ? -9.824 22.728 21.940 1.00 30.16 99 MET B O 1
ATOM 4953 N N . THR B 1 100 ? -10.645 24.018 20.284 1.00 32.58 100 THR B N 1
ATOM 4954 C CA . THR B 1 100 ? -11.205 22.916 19.523 1.00 32.46 100 THR B CA 1
ATOM 4955 C C . THR B 1 100 ? -10.160 22.347 18.572 1.00 32.25 100 THR B C 1
ATOM 4956 O O . THR B 1 100 ? -9.111 22.949 18.329 1.00 31.17 100 THR B O 1
ATOM 4967 N N . GLU B 1 101 ? -10.467 21.168 18.024 1.00 32.36 101 GLU B N 1
ATOM 4968 C CA . GLU B 1 101 ? -9.628 20.590 16.983 1.00 33.26 101 GLU B CA 1
ATOM 4969 C C . GLU B 1 101 ? -9.434 21.577 15.842 1.00 34.26 101 GLU B C 1
ATOM 4970 O O . GLU B 1 101 ? -8.317 21.783 15.358 1.00 31.53 101 GLU B O 1
ATOM 4982 N N . GLU B 1 102 ? -10.539 22.166 15.377 1.00 32.95 102 GLU B N 1
ATOM 4983 C CA . GLU B 1 102 ? -10.511 23.005 14.192 1.00 34.50 102 GLU B CA 1
ATOM 4984 C C . GLU B 1 102 ? -9.785 24.317 14.450 1.00 32.08 102 GLU B C 1
ATOM 4985 O O . GLU B 1 102 ? -9.121 24.827 13.550 1.00 29.92 102 GLU B O 1
ATOM 4997 N N . GLU B 1 103 ? -9.839 24.844 15.673 1.00 30.85 103 GLU B N 1
ATOM 4998 C CA . GLU B 1 103 ? -9.091 26.061 15.975 1.00 32.77 103 GLU B CA 1
ATOM 4999 C C . GLU B 1 103 ? -7.583 25.810 15.990 1.00 30.70 103 GLU B C 1
ATOM 5000 O O . GLU B 1 103 ? -6.809 26.684 15.584 1.00 27.56 103 GLU B O 1
ATOM 5012 N N . TRP B 1 104 ? -7.147 24.634 16.446 1.00 28.48 104 TRP B N 1
ATOM 5013 C CA . TRP B 1 104 ? -5.729 24.286 16.375 1.00 27.39 104 TRP B CA 1
ATOM 5014 C C . TRP B 1 104 ? -5.311 24.019 14.927 1.00 28.30 104 TRP B C 1
ATOM 5015 O O . TRP B 1 104 ? -4.344 24.614 14.424 1.00 27.39 104 TRP B O 1
ATOM 5036 N N . ASP B 1 105 ? -6.071 23.161 14.234 1.00 28.67 105 ASP B N 1
ATOM 5037 C CA . ASP B 1 105 ? -5.709 22.721 12.891 1.00 30.55 105 ASP B CA 1
ATOM 5038 C C . ASP B 1 105 ? -5.751 23.873 11.894 1.00 30.47 105 ASP B C 1
ATOM 5039 O O . ASP B 1 105 ? -4.866 23.999 11.045 1.00 31.71 105 ASP B O 1
ATOM 5048 N N . GLY B 1 106 ? -6.803 24.694 11.941 1.00 28.45 106 GLY B N 1
ATOM 5049 C CA . GLY B 1 106 ? -6.914 25.784 10.992 1.00 30.12 106 GLY B CA 1
ATOM 5050 C C . GLY B 1 106 ? -5.737 26.730 11.072 1.00 30.19 106 GLY B C 1
ATOM 5051 O O . GLY B 1 106 ? -5.201 27.153 10.049 1.00 30.89 106 GLY B O 1
ATOM 5055 N N . VAL B 1 107 ? -5.286 27.033 12.288 1.00 29.01 107 VAL B N 1
ATOM 5056 C CA . VAL B 1 107 ? -4.172 27.959 12.452 1.00 28.59 107 VAL B CA 1
ATOM 5057 C C . VAL B 1 107 ? -2.868 27.309 12.011 1.00 27.78 107 VAL B C 1
ATOM 5058 O O . VAL B 1 107 ? -2.085 27.909 11.267 1.00 26.69 107 VAL B O 1
ATOM 5071 N N . ILE B 1 108 ? -2.616 26.065 12.432 1.00 27.73 108 ILE B N 1
ATOM 5072 C CA . ILE B 1 108 ? -1.367 25.426 12.011 1.00 29.34 108 ILE B CA 1
ATOM 5073 C C . ILE B 1 108 ? -1.307 25.331 10.484 1.00 30.38 108 ILE B C 1
ATOM 5074 O O . ILE B 1 108 ? -0.301 25.683 9.851 1.00 27.46 108 ILE B O 1
ATOM 5090 N N . HIS B 1 109 ? -2.386 24.856 9.865 1.00 32.17 109 HIS B N 1
ATOM 5091 C CA . HIS B 1 109 ? -2.353 24.538 8.444 1.00 33.89 109 HIS B CA 1
ATOM 5092 C C . HIS B 1 109 ? -2.597 25.743 7.553 1.00 31.98 109 HIS B C 1
ATOM 5093 O O . HIS B 1 109 ? -2.338 25.648 6.350 1.00 34.30 109 HIS B O 1
ATOM 5107 N N . THR B 1 110 ? -3.054 26.872 8.097 1.00 30.01 110 THR B N 1
ATOM 5108 C CA . THR B 1 110 ? -3.093 28.091 7.306 1.00 30.50 110 THR B CA 1
ATOM 5109 C C . THR B 1 110 ? -1.834 28.930 7.489 1.00 30.87 110 THR B C 1
ATOM 5110 O O . THR B 1 110 ? -1.318 29.481 6.513 1.00 31.10 110 THR B O 1
ATOM 5121 N N . ASN B 1 111 ? -1.323 29.038 8.716 1.00 27.28 111 ASN B N 1
ATOM 5122 C CA . ASN B 1 111 ? -0.183 29.903 8.986 1.00 27.02 111 ASN B CA 1
ATOM 5123 C C . ASN B 1 111 ? 1.152 29.197 8.775 1.00 25.95 111 ASN B C 1
ATOM 5124 O O . ASN B 1 111 ? 2.080 29.795 8.224 1.00 26.88 111 ASN B O 1
ATOM 5135 N N . LEU B 1 112 ? 1.275 27.937 9.199 1.00 25.11 112 LEU B N 1
ATOM 5136 C CA . LEU B 1 112 ? 2.556 27.244 9.122 1.00 22.91 112 LEU B CA 1
ATOM 5137 C C . LEU B 1 112 ? 2.698 26.433 7.835 1.00 23.71 112 LEU B C 1
ATOM 5138 O O . LEU B 1 112 ? 3.736 26.506 7.167 1.00 21.68 112 LEU B O 1
ATOM 5154 N N . ASP B 1 113 ? 1.663 25.672 7.459 1.00 22.75 113 ASP B N 1
ATOM 5155 C CA . ASP B 1 113 ? 1.717 24.944 6.195 1.00 25.38 113 ASP B CA 1
ATOM 5156 C C . ASP B 1 113 ? 1.859 25.903 5.019 1.00 24.01 113 ASP B C 1
ATOM 5157 O O . ASP B 1 113 ? 2.373 25.521 3.961 1.00 26.36 113 ASP B O 1
ATOM 5166 N N . SER B 1 114 ? 1.399 27.150 5.182 1.00 23.94 114 SER B N 1
ATOM 5167 C CA . SER B 1 114 ? 1.579 28.165 4.146 1.00 24.68 114 SER B CA 1
ATOM 5168 C C . SER B 1 114 ? 3.015 28.182 3.643 1.00 23.76 114 SER B C 1
ATOM 5169 O O . SER B 1 114 ? 3.263 28.298 2.435 1.00 23.89 114 SER B O 1
ATOM 5177 N N . PHE B 1 115 ? 3.976 28.046 4.563 1.00 24.98 115 PHE B N 1
ATOM 5178 C CA . PHE B 1 115 ? 5.381 28.001 4.188 1.00 22.09 115 PHE B CA 1
ATOM 5179 C C . PHE B 1 115 ? 5.608 27.021 3.044 1.00 22.76 115 PHE B C 1
ATOM 5180 O O . PHE B 1 115 ? 6.169 27.384 2.009 1.00 20.83 115 PHE B O 1
ATOM 5197 N N . TYR B 1 116 ? 5.156 25.775 3.203 1.00 22.42 116 TYR B N 1
ATOM 5198 C CA . TYR B 1 116 ? 5.330 24.805 2.127 1.00 22.88 116 TYR B CA 1
ATOM 5199 C C . TYR B 1 116 ? 4.423 25.120 0.947 1.00 24.26 116 TYR B C 1
ATOM 5200 O O . TYR B 1 116 ? 4.859 25.043 -0.212 1.00 22.42 116 TYR B O 1
ATOM 5218 N N . ASN B 1 117 ? 3.170 25.514 1.224 1.00 23.31 117 ASN B N 1
ATOM 5219 C CA . ASN B 1 117 ? 2.167 25.571 0.169 1.00 24.11 117 ASN B CA 1
ATOM 5220 C C . ASN B 1 117 ? 2.479 26.689 -0.806 1.00 24.12 117 ASN B C 1
ATOM 5221 O O . ASN B 1 117 ? 2.272 26.544 -2.016 1.00 23.47 117 ASN B O 1
ATOM 5232 N N . VAL B 1 118 ? 2.976 27.812 -0.298 1.00 21.86 118 VAL B N 1
ATOM 5233 C CA . VAL B 1 118 ? 3.309 28.932 -1.163 1.00 21.60 118 VAL B CA 1
ATOM 5234 C C . VAL B 1 118 ? 4.745 28.843 -1.658 1.00 22.41 118 VAL B C 1
ATOM 5235 O O . VAL B 1 118 ? 5.012 29.069 -2.840 1.00 21.96 118 VAL B O 1
ATOM 5248 N N . LEU B 1 119 ? 5.697 28.497 -0.788 1.00 21.23 119 LEU B N 1
ATOM 5249 C CA . LEU B 1 119 ? 7.094 28.629 -1.185 1.00 21.76 119 LEU B CA 1
ATOM 5250 C C . LEU B 1 119 ? 7.600 27.439 -1.995 1.00 20.64 119 LEU B C 1
ATOM 5251 O O . LEU B 1 119 ? 8.512 27.604 -2.808 1.00 21.71 119 LEU B O 1
ATOM 5267 N N . HIS B 1 120 ? 7.060 26.239 -1.797 1.00 21.46 120 HIS B N 1
ATOM 5268 C CA . HIS B 1 120 ? 7.579 25.108 -2.560 1.00 20.82 120 HIS B CA 1
ATOM 5269 C C . HIS B 1 120 ? 7.365 25.279 -4.060 1.00 22.52 120 HIS B C 1
ATOM 5270 O O . HIS B 1 120 ? 8.305 24.994 -4.824 1.00 22.90 120 HIS B O 1
ATOM 5285 N N . PRO B 1 121 ? 6.206 25.741 -4.546 1.00 22.52 121 PRO B N 1
ATOM 5286 C CA . PRO B 1 121 ? 6.086 26.031 -5.989 1.00 23.04 121 PRO B CA 1
ATOM 5287 C C . PRO B 1 121 ? 7.014 27.130 -6.471 1.00 22.96 121 PRO B C 1
ATOM 5288 O O . PRO B 1 121 ? 7.305 27.185 -7.677 1.00 23.80 121 PRO B O 1
ATOM 5299 N N . CYS B 1 122 ? 7.500 27.996 -5.577 1.00 21.00 122 CYS B N 1
ATOM 5300 C CA . CYS B 1 122 ? 8.233 29.190 -5.976 1.00 21.12 122 CYS B CA 1
ATOM 5301 C C . CYS B 1 122 ? 9.752 29.068 -5.869 1.00 20.80 122 CYS B C 1
ATOM 5302 O O . CYS B 1 122 ? 10.459 29.765 -6.597 1.00 21.03 122 CYS B O 1
ATOM 5310 N N . VAL B 1 123 ? 10.284 28.227 -4.985 1.00 20.15 123 VAL B N 1
ATOM 5311 C CA . VAL B 1 123 ? 11.725 28.258 -4.726 1.00 21.38 123 VAL B CA 1
ATOM 5312 C C . VAL B 1 123 ? 12.505 27.745 -5.934 1.00 21.01 123 VAL B C 1
ATOM 5313 O O . VAL B 1 123 ? 13.408 28.417 -6.443 1.00 22.48 123 VAL B O 1
ATOM 5326 N N . MET B 1 124 ? 12.195 26.539 -6.401 1.00 22.68 124 MET B N 1
ATOM 5327 C CA . MET B 1 124 ? 12.998 25.980 -7.487 1.00 24.54 124 MET B CA 1
ATOM 5328 C C . MET B 1 124 ? 12.967 26.860 -8.734 1.00 23.82 124 MET B C 1
ATOM 5329 O O . MET B 1 124 ? 14.033 27.041 -9.350 1.00 22.83 124 MET B O 1
ATOM 5343 N N . PRO B 1 125 ? 11.831 27.427 -9.153 1.00 22.39 125 PRO B N 1
ATOM 5344 C CA . PRO B 1 125 ? 11.893 28.376 -10.284 1.00 22.99 125 PRO B CA 1
ATOM 5345 C C . PRO B 1 125 ? 12.847 29.533 -10.020 1.00 24.46 125 PRO B C 1
ATOM 5346 O O . PRO B 1 125 ? 13.717 29.839 -10.856 1.00 24.81 125 PRO B O 1
ATOM 5357 N N . MET B 1 126 ? 12.747 30.147 -8.839 1.00 23.22 126 MET B N 1
ATOM 5358 C CA . MET B 1 126 ? 13.676 31.211 -8.469 1.00 24.27 126 MET B CA 1
ATOM 5359 C C . MET B 1 126 ? 15.117 30.738 -8.593 1.00 23.44 126 MET B C 1
ATOM 5360 O O . MET B 1 126 ? 15.929 31.342 -9.312 1.00 25.87 126 MET B O 1
ATOM 5374 N N . VAL B 1 127 ? 15.441 29.626 -7.936 1.00 23.98 127 VAL B N 1
ATOM 5375 C CA . VAL B 1 127 ? 16.792 29.091 -8.021 1.00 24.32 127 VAL B CA 1
ATOM 5376 C C . VAL B 1 127 ? 17.175 28.861 -9.474 1.00 24.89 127 VAL B C 1
ATOM 5377 O O . VAL B 1 127 ? 18.277 29.228 -9.904 1.00 26.54 127 VAL B O 1
ATOM 5390 N N . GLN B 1 128 ? 16.257 28.299 -10.269 1.00 26.19 128 GLN B N 1
ATOM 5391 C CA . GLN B 1 128 ? 16.633 27.920 -11.628 1.00 27.24 128 GLN B CA 1
ATOM 5392 C C . GLN B 1 128 ? 16.961 29.143 -12.469 1.00 27.78 128 GLN B C 1
ATOM 5393 O O . GLN B 1 128 ? 17.801 29.060 -13.376 1.00 29.39 128 GLN B O 1
ATOM 5407 N N . LYS B 1 129 ? 16.343 30.292 -12.162 1.00 27.03 129 LYS B N 1
ATOM 5408 C CA . LYS B 1 129 ? 16.569 31.476 -12.983 1.00 28.32 129 LYS B CA 1
ATOM 5409 C C . LYS B 1 129 ? 17.947 32.062 -12.724 1.00 29.82 129 LYS B C 1
ATOM 5410 O O . LYS B 1 129 ? 18.432 32.870 -13.524 1.00 28.00 129 LYS B O 1
ATOM 5429 N N . ARG B 1 130 ? 18.573 31.678 -11.609 1.00 28.65 130 ARG B N 1
ATOM 5430 C CA . ARG B 1 130 ? 19.965 32.018 -11.312 1.00 30.22 130 ARG B CA 1
ATOM 5431 C C . ARG B 1 130 ? 20.182 33.527 -11.323 1.00 28.83 130 ARG B C 1
ATOM 5432 O O . ARG B 1 130 ? 21.217 34.027 -11.766 1.00 29.10 130 ARG B O 1
ATOM 5453 N N . LYS B 1 131 ? 19.203 34.258 -10.795 1.00 27.42 131 LYS B N 1
ATOM 5454 C CA . LYS B 1 131 ? 19.321 35.697 -10.607 1.00 27.50 131 LYS B CA 1
ATOM 5455 C C . LYS B 1 131 ? 19.319 36.104 -9.134 1.00 25.45 131 LYS B C 1
ATOM 5456 O O . LYS B 1 131 ? 19.245 37.300 -8.831 1.00 25.09 131 LYS B O 1
ATOM 5475 N N . GLY B 1 132 ? 19.402 35.145 -8.215 1.00 25.12 132 GLY B N 1
ATOM 5476 C CA . GLY B 1 132 ? 19.227 35.442 -6.812 1.00 22.99 132 GLY B CA 1
ATOM 5477 C C . GLY B 1 132 ? 17.763 35.667 -6.496 1.00 22.30 132 GLY B C 1
ATOM 5478 O O . GLY B 1 132 ? 16.880 35.358 -7.291 1.00 21.68 132 GLY B O 1
ATOM 5482 N N . GLY B 1 133 ? 17.499 36.217 -5.318 1.00 22.86 133 GLY B N 1
ATOM 5483 C CA . GLY B 1 133 ? 16.120 36.473 -4.969 1.00 21.16 133 GLY B CA 1
ATOM 5484 C C . GLY B 1 133 ? 15.956 36.792 -3.499 1.00 20.83 133 GLY B C 1
ATOM 5485 O O . GLY B 1 133 ? 16.928 36.963 -2.758 1.00 19.64 133 GLY B O 1
ATOM 5489 N N . ARG B 1 134 ? 14.687 36.858 -3.104 1.00 20.86 134 ARG B N 1
ATOM 5490 C CA . ARG B 1 134 ? 14.309 37.312 -1.777 1.00 19.59 134 ARG B CA 1
ATOM 5491 C C . ARG B 1 134 ? 13.092 36.527 -1.323 1.00 19.45 134 ARG B C 1
ATOM 5492 O O . ARG B 1 134 ? 12.103 36.428 -2.053 1.00 18.71 134 ARG B O 1
ATOM 5513 N N . ILE B 1 135 ? 13.152 36.001 -0.111 1.00 19.60 135 ILE B N 1
ATOM 5514 C CA . ILE B 1 135 ? 11.982 35.447 0.546 1.00 17.49 135 ILE B CA 1
ATOM 5515 C C . ILE B 1 135 ? 11.880 36.103 1.916 1.00 19.38 135 ILE B C 1
ATOM 5516 O O . ILE B 1 135 ? 12.850 36.113 2.683 1.00 17.37 135 ILE B O 1
ATOM 5532 N N . VAL B 1 136 ? 10.711 36.654 2.217 1.00 18.72 136 VAL B N 1
ATOM 5533 C CA . VAL B 1 136 ? 10.453 37.285 3.503 1.00 18.37 136 VAL B CA 1
ATOM 5534 C C . VAL B 1 136 ? 9.164 36.698 4.041 1.00 18.57 136 VAL B C 1
ATOM 5535 O O . VAL B 1 136 ? 8.115 36.822 3.403 1.00 20.81 136 VAL B O 1
ATOM 5548 N N . THR B 1 137 ? 9.242 36.027 5.180 1.00 19.06 137 THR B N 1
ATOM 5549 C CA . THR B 1 137 ? 8.051 35.540 5.858 1.00 19.40 137 THR B CA 1
ATOM 5550 C C . THR B 1 137 ? 7.648 36.551 6.921 1.00 22.43 137 THR B C 1
ATOM 5551 O O . THR B 1 137 ? 8.453 37.378 7.354 1.00 21.79 137 THR B O 1
ATOM 5562 N N . LEU B 1 138 ? 6.379 36.495 7.318 1.00 23.22 138 LEU B N 1
ATOM 5563 C CA . LEU B 1 138 ? 5.850 37.383 8.345 1.00 24.28 138 LEU B CA 1
ATOM 5564 C C . LEU B 1 138 ? 5.410 36.538 9.530 1.00 28.74 138 LEU B C 1
ATOM 5565 O O . LEU B 1 138 ? 4.574 35.641 9.374 1.00 30.10 138 LEU B O 1
ATOM 5581 N N . ALA B 1 139 ? 5.975 36.814 10.698 1.00 27.24 139 ALA B N 1
ATOM 5582 C CA . ALA B 1 139 ? 5.644 36.105 11.931 1.00 33.44 139 ALA B CA 1
ATOM 5583 C C . ALA B 1 139 ? 4.964 37.092 12.891 1.00 34.67 139 ALA B C 1
ATOM 5584 O O . ALA B 1 139 ? 4.069 37.816 12.442 1.00 36.72 139 ALA B O 1
ATOM 5591 N N . SER B 1 140 ? 5.358 37.164 14.164 1.00 35.97 140 SER B N 1
ATOM 5592 C CA . SER B 1 140 ? 4.684 37.979 15.170 1.00 37.60 140 SER B CA 1
ATOM 5593 C C . SER B 1 140 ? 5.475 37.896 16.473 1.00 39.49 140 SER B C 1
ATOM 5594 O O . SER B 1 140 ? 6.195 36.920 16.724 1.00 37.41 140 SER B O 1
ATOM 5602 N N . VAL B 1 141 ? 5.346 38.949 17.288 1.00 38.62 141 VAL B N 1
ATOM 5603 C CA . VAL B 1 141 ? 5.934 38.911 18.626 1.00 40.73 141 VAL B CA 1
ATOM 5604 C C . VAL B 1 141 ? 5.395 37.702 19.384 1.00 40.80 141 VAL B C 1
ATOM 5605 O O . VAL B 1 141 ? 6.097 37.099 20.211 1.00 41.94 141 VAL B O 1
ATOM 5618 N N . SER B 1 142 ? 4.144 37.323 19.098 1.00 40.36 142 SER B N 1
ATOM 5619 C CA . SER B 1 142 ? 3.554 36.130 19.702 1.00 41.19 142 SER B CA 1
ATOM 5620 C C . SER B 1 142 ? 4.414 34.889 19.469 1.00 40.77 142 SER B C 1
ATOM 5621 O O . SER B 1 142 ? 4.510 34.010 20.335 1.00 38.65 142 SER B O 1
ATOM 5629 N N . GLY B 1 143 ? 5.057 34.798 18.307 1.00 38.44 143 GLY B N 1
ATOM 5630 C CA . GLY B 1 143 ? 5.901 33.667 17.989 1.00 36.53 143 GLY B CA 1
ATOM 5631 C C . GLY B 1 143 ? 7.295 33.728 18.562 1.00 36.69 143 GLY B C 1
ATOM 5632 O O . GLY B 1 143 ? 8.049 32.759 18.437 1.00 34.37 143 GLY B O 1
ATOM 5636 N N . LEU B 1 144 ? 7.652 34.842 19.189 1.00 37.52 144 LEU B N 1
ATOM 5637 C CA . LEU B 1 144 ? 8.945 34.987 19.842 1.00 38.63 144 LEU B CA 1
ATOM 5638 C C . LEU B 1 144 ? 8.900 34.677 21.332 1.00 39.90 144 LEU B C 1
ATOM 5639 O O . LEU B 1 144 ? 9.864 34.122 21.869 1.00 37.92 144 LEU B O 1
ATOM 5655 N N . MET B 1 145 ? 7.794 35.001 22.008 1.00 40.59 145 MET B N 1
ATOM 5656 C CA . MET B 1 145 ? 7.714 34.859 23.453 1.00 43.07 145 MET B CA 1
ATOM 5657 C C . MET B 1 145 ? 6.454 34.157 23.946 1.00 41.23 145 MET B C 1
ATOM 5658 O O . MET B 1 145 ? 6.343 33.903 25.153 1.00 38.21 145 MET B O 1
ATOM 5672 N N . GLY B 1 146 ? 5.519 33.825 23.066 1.00 39.60 146 GLY B N 1
ATOM 5673 C CA . GLY B 1 146 ? 4.260 33.248 23.485 1.00 39.51 146 GLY B CA 1
ATOM 5674 C C . GLY B 1 146 ? 3.294 34.296 24.011 1.00 41.04 146 GLY B C 1
ATOM 5675 O O . GLY B 1 146 ? 3.670 35.406 24.385 1.00 41.26 146 GLY B O 1
ATOM 5679 N N . ASN B 1 147 ? 2.015 33.923 24.036 1.00 40.64 147 ASN B N 1
ATOM 5680 C CA . ASN B 1 147 ? 0.962 34.839 24.451 1.00 42.69 147 ASN B CA 1
ATOM 5681 C C . ASN B 1 147 ? -0.228 34.026 24.941 1.00 42.02 147 ASN B C 1
ATOM 5682 O O . ASN B 1 147 ? -0.516 32.952 24.406 1.00 37.53 147 ASN B O 1
ATOM 5693 N N . ARG B 1 148 ? -0.906 34.543 25.964 1.00 43.20 148 ARG B N 1
ATOM 5694 C CA . ARG B 1 148 ? -2.082 33.865 26.492 1.00 43.95 148 ARG B CA 1
ATOM 5695 C C . ARG B 1 148 ? -3.140 33.732 25.405 1.00 42.10 148 ARG B C 1
ATOM 5696 O O . ARG B 1 148 ? -3.360 34.651 24.608 1.00 42.93 148 ARG B O 1
ATOM 5717 N N . GLY B 1 149 ? -3.778 32.566 25.363 1.00 37.82 149 GLY B N 1
ATOM 5718 C CA . GLY B 1 149 ? -4.801 32.309 24.375 1.00 36.02 149 GLY B CA 1
ATOM 5719 C C . GLY B 1 149 ? -4.300 32.171 22.962 1.00 35.46 149 GLY B C 1
ATOM 5720 O O . GLY B 1 149 ? -5.092 32.305 22.025 1.00 37.33 149 GLY B O 1
ATOM 5724 N N . GLN B 1 150 ? -3.014 31.881 22.774 1.00 33.53 150 GLN B N 1
ATOM 5725 C CA . GLN B 1 150 ? -2.453 31.780 21.432 1.00 32.05 150 GLN B CA 1
ATOM 5726 C C . GLN B 1 150 ? -1.416 30.658 21.344 1.00 28.53 150 GLN B C 1
ATOM 5727 O O . GLN B 1 150 ? -0.386 30.791 20.674 1.00 26.24 150 GLN B O 1
ATOM 5741 N N . THR B 1 151 ? -1.675 29.521 21.997 1.00 26.76 151 THR B N 1
ATOM 5742 C CA . THR B 1 151 ? -0.793 28.375 21.801 1.00 25.23 151 THR B CA 1
ATOM 5743 C C . THR B 1 151 ? -0.707 28.013 20.317 1.00 24.49 151 THR B C 1
ATOM 5744 O O . THR B 1 151 ? 0.383 27.746 19.793 1.00 23.09 151 THR B O 1
ATOM 5755 N N . ASN B 1 152 ? -1.838 28.074 19.604 1.00 23.13 152 ASN B N 1
ATOM 5756 C CA . ASN B 1 152 ? -1.840 27.705 18.191 1.00 24.81 152 ASN B CA 1
ATOM 5757 C C . ASN B 1 152 ? -1.107 28.742 17.340 1.00 25.94 152 ASN B C 1
ATOM 5758 O O . ASN B 1 152 ? -0.240 28.390 16.523 1.00 22.94 152 ASN B O 1
ATOM 5769 N N . TYR B 1 153 ? -1.435 30.028 17.519 1.00 26.65 153 TYR B N 1
ATOM 5770 C CA . TYR B 1 153 ? -0.796 31.084 16.735 1.00 28.38 153 TYR B CA 1
ATOM 5771 C C . TYR B 1 153 ? 0.692 31.189 17.054 1.00 27.24 153 TYR B C 1
ATOM 5772 O O . TYR B 1 153 ? 1.520 31.325 16.143 1.00 24.01 153 TYR B O 1
ATOM 5790 N N . SER B 1 154 ? 1.047 31.151 18.344 1.00 27.45 154 SER B N 1
ATOM 5791 C CA . SER B 1 154 ? 2.454 31.170 18.731 1.00 27.23 154 SER B CA 1
ATOM 5792 C C . SER B 1 154 ? 3.201 29.996 18.114 1.00 25.41 154 SER B C 1
ATOM 5793 O O . SER B 1 154 ? 4.336 30.149 17.645 1.00 22.97 154 SER B O 1
ATOM 5801 N N . ALA B 1 155 ? 2.572 28.816 18.099 1.00 21.93 155 ALA B N 1
ATOM 5802 C CA . ALA B 1 155 ? 3.218 27.646 17.518 1.00 22.67 155 ALA B CA 1
ATOM 5803 C C . ALA B 1 155 ? 3.475 27.849 16.033 1.00 23.12 155 ALA B C 1
ATOM 5804 O O . ALA B 1 155 ? 4.591 27.628 15.549 1.00 20.73 155 ALA B O 1
ATOM 5811 N N . ALA B 1 156 ? 2.447 28.285 15.296 1.00 22.71 156 ALA B N 1
ATOM 5812 C CA . ALA B 1 156 ? 2.584 28.449 13.852 1.00 24.55 156 ALA B CA 1
ATOM 5813 C C . ALA B 1 156 ? 3.635 29.500 13.506 1.00 23.35 156 ALA B C 1
ATOM 5814 O O . ALA B 1 156 ? 4.439 29.304 12.592 1.00 21.86 156 ALA B O 1
ATOM 5821 N N . LYS B 1 157 ? 3.663 30.620 14.232 1.00 22.45 157 LYS B N 1
ATOM 5822 C CA . LYS B 1 157 ? 4.625 31.657 13.867 1.00 25.08 157 LYS B CA 1
ATOM 5823 C C . LYS B 1 157 ? 6.051 31.298 14.300 1.00 23.44 157 LYS B C 1
ATOM 5824 O O . LYS B 1 157 ? 7.012 31.570 13.564 1.00 21.18 157 LYS B O 1
ATOM 5843 N N . ALA B 1 158 ? 6.225 30.677 15.476 1.00 22.90 158 ALA B N 1
ATOM 5844 C CA . ALA B 1 158 ? 7.537 30.148 15.830 1.00 23.13 158 ALA B CA 1
ATOM 5845 C C . ALA B 1 158 ? 8.010 29.139 14.786 1.00 19.78 158 ALA B C 1
ATOM 5846 O O . ALA B 1 158 ? 9.188 29.133 14.395 1.00 17.77 158 ALA B O 1
ATOM 5853 N N . GLY B 1 159 ? 7.092 28.308 14.291 1.00 20.08 159 GLY B N 1
ATOM 5854 C CA . GLY B 1 159 ? 7.452 27.359 13.255 1.00 20.41 159 GLY B CA 1
ATOM 5855 C C . GLY B 1 159 ? 7.852 28.046 11.966 1.00 20.26 159 GLY B C 1
ATOM 5856 O O . GLY B 1 159 ? 8.785 27.613 11.284 1.00 17.68 159 GLY B O 1
ATOM 5860 N N . VAL B 1 160 ? 7.135 29.114 11.602 1.00 19.22 160 VAL B N 1
ATOM 5861 C CA . VAL B 1 160 ? 7.514 29.880 10.419 1.00 18.66 160 VAL B CA 1
ATOM 5862 C C . VAL B 1 160 ? 8.942 30.381 10.572 1.00 18.72 160 VAL B C 1
ATOM 5863 O O . VAL B 1 160 ? 9.741 30.322 9.629 1.00 18.61 160 VAL B O 1
ATOM 5876 N N . ILE B 1 161 ? 9.298 30.848 11.773 1.00 18.65 161 ILE B N 1
ATOM 5877 C CA . ILE B 1 161 ? 10.648 31.372 11.988 1.00 18.49 161 ILE B CA 1
ATOM 5878 C C . ILE B 1 161 ? 11.693 30.272 11.801 1.00 20.02 161 ILE B C 1
ATOM 5879 O O . ILE B 1 161 ? 12.735 30.478 11.154 1.00 19.46 161 ILE B O 1
ATOM 5895 N N . GLY B 1 162 ? 11.454 29.099 12.400 1.00 20.08 162 GLY B N 1
ATOM 5896 C CA . GLY B 1 162 ? 12.414 28.007 12.259 1.00 18.25 162 GLY B CA 1
ATOM 5897 C C . GLY B 1 162 ? 12.585 27.549 10.820 1.00 18.48 162 GLY B C 1
ATOM 5898 O O . GLY B 1 162 ? 13.712 27.318 10.351 1.00 20.07 162 GLY B O 1
ATOM 5902 N N . ALA B 1 163 ? 11.470 27.414 10.095 1.00 19.04 163 ALA B N 1
ATOM 5903 C CA . ALA B 1 163 ? 11.547 27.085 8.676 1.00 18.11 163 ALA B CA 1
ATOM 5904 C C . ALA B 1 163 ? 12.318 28.154 7.907 1.00 18.66 163 ALA B C 1
ATOM 5905 O O . ALA B 1 163 ? 13.107 27.840 7.003 1.00 19.27 163 ALA B O 1
ATOM 5912 N N . THR B 1 164 ? 12.092 29.425 8.243 1.00 17.98 164 THR B N 1
ATOM 5913 C CA . THR B 1 164 ? 12.778 30.517 7.560 1.00 19.06 164 THR B CA 1
ATOM 5914 C C . THR B 1 164 ? 14.285 30.401 7.727 1.00 18.93 164 THR B C 1
ATOM 5915 O O . THR B 1 164 ? 15.044 30.570 6.764 1.00 18.98 164 THR B O 1
ATOM 5926 N N . LYS B 1 165 ? 14.736 30.125 8.953 1.00 18.09 165 LYS B N 1
ATOM 5927 C CA . LYS B 1 165 ? 16.171 30.000 9.201 1.00 18.98 165 LYS B CA 1
ATOM 5928 C C . LYS B 1 165 ? 16.772 28.834 8.415 1.00 18.25 165 LYS B C 1
ATOM 5929 O O . LYS B 1 165 ? 17.839 28.965 7.788 1.00 18.84 165 LYS B O 1
ATOM 5948 N N . SER B 1 166 ? 16.097 27.682 8.435 1.00 18.54 166 SER B N 1
ATOM 5949 C CA . SER B 1 166 ? 16.624 26.521 7.720 1.00 18.32 166 SER B CA 1
ATOM 5950 C C . SER B 1 166 ? 16.698 26.784 6.217 1.00 19.00 166 SER B C 1
ATOM 5951 O O . SER B 1 166 ? 17.707 26.461 5.566 1.00 19.29 166 SER B O 1
ATOM 5959 N N . LEU B 1 167 ? 15.649 27.388 5.645 1.00 17.78 167 LEU B N 1
ATOM 5960 C CA . LEU B 1 167 ? 15.661 27.664 4.208 1.00 18.79 167 LEU B CA 1
ATOM 5961 C C . LEU B 1 167 ? 16.740 28.686 3.863 1.00 18.03 167 LEU B C 1
ATOM 5962 O O . LEU B 1 167 ? 17.357 28.621 2.790 1.00 17.97 167 LEU B O 1
ATOM 5978 N N . ALA B 1 168 ? 16.958 29.663 4.748 1.00 18.32 168 ALA B N 1
ATOM 5979 C CA . ALA B 1 168 ? 18.064 30.597 4.566 1.00 17.83 168 ALA B CA 1
ATOM 5980 C C . ALA B 1 168 ? 19.364 29.832 4.400 1.00 18.88 168 ALA B C 1
ATOM 5981 O O . ALA B 1 168 ? 20.159 30.106 3.492 1.00 18.22 168 ALA B O 1
ATOM 5988 N N . LEU B 1 169 ? 19.588 28.842 5.270 1.00 17.82 169 LEU B N 1
ATOM 5989 C CA . LEU B 1 169 ? 20.823 28.070 5.165 1.00 18.97 169 LEU B CA 1
ATOM 5990 C C . LEU B 1 169 ? 20.894 27.324 3.840 1.00 18.80 169 LEU B C 1
ATOM 5991 O O . LEU B 1 169 ? 21.963 27.230 3.225 1.00 19.14 169 LEU B O 1
ATOM 6007 N N . GLU B 1 170 ? 19.771 26.768 3.388 1.00 18.94 170 GLU B N 1
ATOM 6008 C CA . GLU B 1 170 ? 19.813 25.981 2.152 1.00 20.02 170 GLU B CA 1
ATOM 6009 C C . GLU B 1 170 ? 20.052 26.865 0.926 1.00 20.30 170 GLU B C 1
ATOM 6010 O O . GLU B 1 170 ? 20.748 26.463 -0.014 1.00 21.27 170 GLU B O 1
ATOM 6022 N N . LEU B 1 171 ? 19.490 28.068 0.908 1.00 21.32 171 LEU B N 1
ATOM 6023 C CA . LEU B 1 171 ? 19.546 28.900 -0.286 1.00 19.27 171 LEU B CA 1
ATOM 6024 C C . LEU B 1 171 ? 20.667 29.935 -0.273 1.00 22.10 171 LEU B C 1
ATOM 6025 O O . LEU B 1 171 ? 20.875 30.599 -1.299 1.00 20.40 171 LEU B O 1
ATOM 6041 N N . ALA B 1 172 ? 21.410 30.065 0.834 1.00 20.86 172 ALA B N 1
ATOM 6042 C CA . ALA B 1 172 ? 22.401 31.133 0.951 1.00 21.50 172 ALA B CA 1
ATOM 6043 C C . ALA B 1 172 ? 23.357 31.171 -0.234 1.00 23.97 172 ALA B C 1
ATOM 6044 O O . ALA B 1 172 ? 23.650 32.245 -0.772 1.00 24.35 172 ALA B O 1
ATOM 6051 N N . LYS B 1 173 ? 23.872 30.011 -0.642 1.00 25.05 173 LYS B N 1
ATOM 6052 C CA . LYS B 1 173 ? 24.813 29.947 -1.757 1.00 25.67 173 LYS B CA 1
ATOM 6053 C C . LYS B 1 173 ? 24.152 30.261 -3.094 1.00 26.49 173 LYS B C 1
ATOM 6054 O O . LYS B 1 173 ? 24.853 30.553 -4.068 1.00 27.62 173 LYS B O 1
ATOM 6073 N N . ARG B 1 174 ? 22.829 30.207 -3.169 1.00 24.96 174 ARG B N 1
ATOM 6074 C CA . ARG B 1 174 ? 22.112 30.594 -4.376 1.00 24.18 174 ARG B CA 1
ATOM 6075 C C . ARG B 1 174 ? 21.907 32.108 -4.459 1.00 24.25 174 ARG B C 1
ATOM 6076 O O . ARG B 1 174 ? 21.223 32.581 -5.373 1.00 23.50 174 ARG B O 1
ATOM 6097 N N . LYS B 1 175 ? 22.500 32.867 -3.532 1.00 22.88 175 LYS B N 1
ATOM 6098 C CA . LYS B 1 175 ? 22.335 34.320 -3.476 1.00 25.14 175 LYS B CA 1
ATOM 6099 C C . LYS B 1 175 ? 20.861 34.698 -3.354 1.00 22.99 175 LYS B C 1
ATOM 6100 O O . LYS B 1 175 ? 20.423 35.733 -3.863 1.00 23.11 175 LYS B O 1
ATOM 6119 N N . ILE B 1 176 ? 20.099 33.852 -2.660 1.00 21.30 176 ILE B N 1
ATOM 6120 C CA . ILE B 1 176 ? 18.732 34.150 -2.238 1.00 20.22 176 ILE B CA 1
ATOM 6121 C C . ILE B 1 176 ? 18.761 34.343 -0.725 1.00 19.82 176 ILE B C 1
ATOM 6122 O O . ILE B 1 176 ? 19.167 33.435 0.010 1.00 19.73 176 ILE B O 1
ATOM 6138 N N . THR B 1 177 ? 18.347 35.516 -0.253 1.00 18.89 177 THR B N 1
ATOM 6139 C CA . THR B 1 177 ? 18.238 35.735 1.183 1.00 17.81 177 THR B CA 1
ATOM 6140 C C . THR B 1 177 ? 16.833 35.376 1.663 1.00 18.00 177 THR B C 1
ATOM 6141 O O . THR B 1 177 ? 15.836 35.561 0.955 1.00 18.39 177 THR B O 1
ATOM 6152 N N . VAL B 1 178 ? 16.769 34.852 2.883 1.00 17.82 178 VAL B N 1
ATOM 6153 C CA . VAL B 1 178 ? 15.538 34.337 3.464 1.00 17.90 178 VAL B CA 1
ATOM 6154 C C . VAL B 1 178 ? 15.459 34.866 4.886 1.00 18.19 178 VAL B C 1
ATOM 6155 O O . VAL B 1 178 ? 16.318 34.547 5.718 1.00 17.48 178 VAL B O 1
ATOM 6168 N N . ASN B 1 179 ? 14.453 35.693 5.156 1.00 19.26 179 ASN B N 1
ATOM 6169 C CA . ASN B 1 179 ? 14.346 36.393 6.426 1.00 16.87 179 ASN B CA 1
ATOM 6170 C C . ASN B 1 179 ? 12.893 36.407 6.873 1.00 17.65 179 ASN B C 1
ATOM 6171 O O . ASN B 1 179 ? 11.977 36.208 6.073 1.00 17.90 179 ASN B O 1
ATOM 6182 N N . CYS B 1 180 ? 12.694 36.700 8.161 1.00 17.05 180 CYS B N 1
ATOM 6183 C CA . CYS B 1 180 ? 11.370 36.786 8.754 1.00 18.20 180 CYS B CA 1
ATOM 6184 C C . CYS B 1 180 ? 11.213 38.133 9.439 1.00 17.91 180 CYS B C 1
ATOM 6185 O O . CYS B 1 180 ? 12.110 38.573 10.161 1.00 19.14 180 CYS B O 1
ATOM 6193 N N . VAL B 1 181 ? 10.072 38.770 9.221 1.00 18.48 181 VAL B N 1
ATOM 6194 C CA . VAL B 1 181 ? 9.716 40.031 9.859 1.00 21.22 181 VAL B CA 1
ATOM 6195 C C . VAL B 1 181 ? 8.653 39.736 10.907 1.00 21.42 181 VAL B C 1
ATOM 6196 O O . VAL B 1 181 ? 7.654 39.068 10.611 1.00 21.95 181 VAL B O 1
ATOM 6209 N N . ALA B 1 182 ? 8.865 40.236 12.127 1.00 18.77 182 ALA B N 1
ATOM 6210 C CA . ALA B 1 182 ? 7.959 39.997 13.249 1.00 23.13 182 ALA B CA 1
ATOM 6211 C C . ALA B 1 182 ? 7.370 41.316 13.728 1.00 22.53 182 ALA B C 1
ATOM 6212 O O . ALA B 1 182 ? 7.965 42.002 14.570 1.00 18.19 182 ALA B O 1
ATOM 6219 N N . PRO B 1 183 ? 6.196 41.698 13.236 1.00 23.06 183 PRO B N 1
ATOM 6220 C CA . PRO B 1 183 ? 5.583 42.947 13.702 1.00 22.56 183 PRO B CA 1
ATOM 6221 C C . PRO B 1 183 ? 5.045 42.824 15.115 1.00 23.51 183 PRO B C 1
ATOM 6222 O O . PRO B 1 183 ? 4.650 41.745 15.564 1.00 25.45 183 PRO B O 1
ATOM 6233 N N . GLY B 1 184 ? 5.027 43.958 15.812 1.00 23.57 184 GLY B N 1
ATOM 6234 C CA . GLY B 1 184 ? 4.298 44.069 17.058 1.00 25.97 184 GLY B CA 1
ATOM 6235 C C . GLY B 1 184 ? 2.818 44.244 16.779 1.00 26.42 184 GLY B C 1
ATOM 6236 O O . GLY B 1 184 ? 2.282 43.607 15.870 1.00 26.71 184 GLY B O 1
ATOM 6240 N N . LEU B 1 185 ? 2.143 45.105 17.531 1.00 27.90 185 LEU B N 1
ATOM 6241 C CA . LEU B 1 185 ? 0.733 45.379 17.287 1.00 31.38 185 LEU B CA 1
ATOM 6242 C C . LEU B 1 185 ? 0.623 46.526 16.286 1.00 29.94 185 LEU B C 1
ATOM 6243 O O . LEU B 1 185 ? 1.067 47.645 16.561 1.00 28.97 185 LEU B O 1
ATOM 6259 N N . ILE B 1 186 ? 0.055 46.238 15.121 1.00 30.18 186 ILE B N 1
ATOM 6260 C CA . ILE B 1 186 ? -0.042 47.195 14.027 1.00 30.49 186 ILE B CA 1
ATOM 6261 C C . ILE B 1 186 ? -1.481 47.677 13.933 1.00 32.30 186 ILE B C 1
ATOM 6262 O O . ILE B 1 186 ? -2.421 46.880 14.048 1.00 31.75 186 ILE B O 1
ATOM 6278 N N . ASP B 1 187 ? -1.649 48.980 13.718 1.00 31.46 187 ASP B N 1
ATOM 6279 C CA . ASP B 1 187 ? -2.973 49.573 13.541 1.00 35.83 187 ASP B CA 1
ATOM 6280 C C . ASP B 1 187 ? -3.437 49.279 12.122 1.00 36.89 187 ASP B C 1
ATOM 6281 O O . ASP B 1 187 ? -3.058 49.972 11.178 1.00 35.35 187 ASP B O 1
ATOM 6290 N N . THR B 1 188 ? -4.257 48.247 11.965 1.00 41.10 188 THR B N 1
ATOM 6291 C CA . THR B 1 188 ? -4.833 47.916 10.670 1.00 45.86 188 THR B CA 1
ATOM 6292 C C . THR B 1 188 ? -6.171 48.609 10.430 1.00 51.78 188 THR B C 1
ATOM 6293 O O . THR B 1 188 ? -6.822 48.336 9.418 1.00 54.36 188 THR B O 1
ATOM 6304 N N . GLY B 1 189 ? -6.589 49.498 11.327 1.00 54.34 189 GLY B N 1
ATOM 6305 C CA . GLY B 1 189 ? -7.903 50.094 11.227 1.00 62.00 189 GLY B CA 1
ATOM 6306 C C . GLY B 1 189 ? -8.955 49.163 11.778 1.00 69.42 189 GLY B C 1
ATOM 6307 O O . GLY B 1 189 ? -8.819 47.940 11.702 1.00 70.48 189 GLY B O 1
ATOM 6311 N N . MET B 1 190 ? -10.030 49.733 12.305 1.00 73.84 190 MET B N 1
ATOM 6312 C CA . MET B 1 190 ? -11.060 48.946 12.974 1.00 76.61 190 MET B CA 1
ATOM 6313 C C . MET B 1 190 ? -10.459 48.040 14.040 1.00 81.29 190 MET B C 1
ATOM 6314 O O . MET B 1 190 ? -10.988 46.984 14.363 1.00 81.44 190 MET B O 1
ATOM 6318 N N . VAL B 1 191 ? -9.321 48.400 14.617 1.00 84.87 191 VAL B N 1
ATOM 6319 C CA . VAL B 1 191 ? -8.712 47.522 15.612 1.00 95.53 191 VAL B CA 1
ATOM 6320 C C . VAL B 1 191 ? -9.442 47.730 16.939 1.00 91.45 191 VAL B C 1
ATOM 6321 O O . VAL B 1 191 ? -9.756 48.848 17.344 1.00 92.49 191 VAL B O 1
ATOM 6325 N N . ASP B 1 192 ? -9.795 46.649 17.610 1.00 86.54 192 ASP B N 1
ATOM 6326 C CA . ASP B 1 192 ? -10.507 46.637 18.877 1.00 86.72 192 ASP B CA 1
ATOM 6327 C C . ASP B 1 192 ? -9.787 47.452 19.921 1.00 86.06 192 ASP B C 1
ATOM 6328 O O . ASP B 1 192 ? -8.584 47.279 20.141 1.00 86.91 192 ASP B O 1
ATOM 6332 N N . GLU B 1 193 ? -10.533 48.347 20.556 1.00 83.42 193 GLU B N 1
ATOM 6333 C CA . GLU B 1 193 ? -9.887 49.334 21.403 1.00 83.79 193 GLU B CA 1
ATOM 6334 C C . GLU B 1 193 ? -9.524 48.773 22.780 1.00 81.10 193 GLU B C 1
ATOM 6335 O O . GLU B 1 193 ? -8.544 49.229 23.402 1.00 77.68 193 GLU B O 1
ATOM 6347 N N . HIS B 1 194 ? -10.285 47.795 23.284 1.00 82.13 194 HIS B N 1
ATOM 6348 C CA . HIS B 1 194 ? -9.900 47.149 24.536 1.00 82.20 194 HIS B CA 1
ATOM 6349 C C . HIS B 1 194 ? -8.540 46.478 24.387 1.00 79.92 194 HIS B C 1
ATOM 6350 O O . HIS B 1 194 ? -7.646 46.673 25.223 1.00 77.08 194 HIS B O 1
ATOM 6354 N N . VAL B 1 195 ? -8.377 45.676 23.325 1.00 81.15 195 VAL B N 1
ATOM 6355 C CA . VAL B 1 195 ? -7.064 45.127 22.986 1.00 82.01 195 VAL B CA 1
ATOM 6356 C C . VAL B 1 195 ? -6.023 46.236 22.939 1.00 79.52 195 VAL B C 1
ATOM 6357 O O . VAL B 1 195 ? -4.900 46.092 23.448 1.00 77.37 195 VAL B O 1
ATOM 6370 N N . LYS B 1 196 ? -6.386 47.358 22.314 1.00 79.68 196 LYS B N 1
ATOM 6371 C CA . LYS B 1 196 ? -5.446 48.436 22.055 1.00 77.53 196 LYS B CA 1
ATOM 6372 C C . LYS B 1 196 ? -4.810 48.933 23.336 1.00 74.95 196 LYS B C 1
ATOM 6373 O O . LYS B 1 196 ? -3.600 48.797 23.526 1.00 70.71 196 LYS B O 1
ATOM 6392 N N . GLU B 1 197 ? -5.583 49.540 24.223 1.00 76.32 197 GLU B N 1
ATOM 6393 C CA . GLU B 1 197 ? -4.888 50.098 25.378 1.00 72.50 197 GLU B CA 1
ATOM 6394 C C . GLU B 1 197 ? -4.601 49.031 26.437 1.00 71.08 197 GLU B C 1
ATOM 6395 O O . GLU B 1 197 ? -4.007 49.395 27.460 1.00 69.42 197 GLU B O 1
ATOM 6399 N N . HIS B 1 198 ? -5.165 47.811 26.337 1.00 71.93 198 HIS B N 1
ATOM 6400 C CA . HIS B 1 198 ? -4.557 46.738 27.109 1.00 71.72 198 HIS B CA 1
ATOM 6401 C C . HIS B 1 198 ? -3.102 46.522 26.694 1.00 72.24 198 HIS B C 1
ATOM 6402 O O . HIS B 1 198 ? -2.261 46.197 27.541 1.00 69.99 198 HIS B O 1
ATOM 6416 N N . ALA B 1 199 ? -2.786 46.697 25.404 1.00 74.12 199 ALA B N 1
ATOM 6417 C CA . ALA B 1 199 ? -1.422 46.488 24.936 1.00 75.31 199 ALA B CA 1
ATOM 6418 C C . ALA B 1 199 ? -0.536 47.723 25.050 1.00 64.15 199 ALA B C 1
ATOM 6419 O O . ALA B 1 199 ? 0.691 47.593 24.986 1.00 59.76 199 ALA B O 1
ATOM 6426 N N . MET B 1 200 ? -1.113 48.913 25.196 1.00 63.66 200 MET B N 1
ATOM 6427 C CA . MET B 1 200 ? -0.286 50.121 25.172 1.00 60.27 200 MET B CA 1
ATOM 6428 C C . MET B 1 200 ? 0.824 50.114 26.221 1.00 56.28 200 MET B C 1
ATOM 6429 O O . MET B 1 200 ? 1.964 50.488 25.879 1.00 52.60 200 MET B O 1
ATOM 6443 N N . PRO B 1 201 ? 0.574 49.771 27.494 1.00 57.90 201 PRO B N 1
ATOM 6444 C CA . PRO B 1 201 ? 1.656 49.894 28.489 1.00 55.55 201 PRO B CA 1
ATOM 6445 C C . PRO B 1 201 ? 2.794 48.911 28.266 1.00 53.47 201 PRO B C 1
ATOM 6446 O O . PRO B 1 201 ? 3.889 49.129 28.802 1.00 51.50 201 PRO B O 1
ATOM 6457 N N . GLN B 1 202 ? 2.577 47.837 27.501 1.00 53.40 202 GLN B N 1
ATOM 6458 C CA . GLN B 1 202 ? 3.675 46.936 27.177 1.00 52.61 202 GLN B CA 1
ATOM 6459 C C . GLN B 1 202 ? 4.560 47.479 26.062 1.00 47.44 202 GLN B C 1
ATOM 6460 O O . GLN B 1 202 ? 5.681 46.988 25.888 1.00 43.31 202 GLN B O 1
ATOM 6474 N N . ILE B 1 203 ? 4.083 48.460 25.302 1.00 46.79 203 ILE B N 1
ATOM 6475 C CA . ILE B 1 203 ? 4.799 48.973 24.138 1.00 41.05 203 ILE B CA 1
ATOM 6476 C C . ILE B 1 203 ? 5.558 50.242 24.579 1.00 38.41 203 ILE B C 1
ATOM 6477 O O . ILE B 1 203 ? 4.915 51.268 24.817 1.00 39.38 203 ILE B O 1
ATOM 6493 N N . PRO B 1 204 ? 6.882 50.196 24.644 1.00 33.98 204 PRO B N 1
ATOM 6494 C CA . PRO B 1 204 ? 7.618 51.422 25.029 1.00 35.23 204 PRO B CA 1
ATOM 6495 C C . PRO B 1 204 ? 7.255 52.663 24.225 1.00 34.38 204 PRO B C 1
ATOM 6496 O O . PRO B 1 204 ? 7.226 53.765 24.788 1.00 33.22 204 PRO B O 1
ATOM 6507 N N . LEU B 1 205 ? 6.985 52.526 22.924 1.00 32.19 205 LEU B N 1
ATOM 6508 C CA . LEU B 1 205 ? 6.658 53.698 22.127 1.00 33.01 205 LEU B CA 1
ATOM 6509 C C . LEU B 1 205 ? 5.252 54.222 22.401 1.00 34.41 205 LEU B C 1
ATOM 6510 O O . LEU B 1 205 ? 4.906 55.292 21.887 1.00 32.34 205 LEU B O 1
ATOM 6526 N N . ARG B 1 206 ? 4.438 53.490 23.174 1.00 35.72 206 ARG B N 1
ATOM 6527 C CA . ARG B 1 206 ? 3.085 53.921 23.549 1.00 37.99 206 ARG B CA 1
ATOM 6528 C C . ARG B 1 206 ? 2.252 54.305 22.322 1.00 36.84 206 ARG B C 1
ATOM 6529 O O . ARG B 1 206 ? 1.472 55.267 22.334 1.00 35.80 206 ARG B O 1
ATOM 6550 N N . ARG B 1 207 ? 2.395 53.514 21.261 1.00 34.24 207 ARG B N 1
ATOM 6551 C CA . ARG B 1 207 ? 1.490 53.568 20.122 1.00 33.88 207 ARG B CA 1
ATOM 6552 C C . ARG B 1 207 ? 1.598 52.256 19.357 1.00 32.84 207 ARG B C 1
ATOM 6553 O O . ARG B 1 207 ? 2.599 51.537 19.454 1.00 29.21 207 ARG B O 1
ATOM 6574 N N . MET B 1 208 ? 0.557 51.955 18.590 1.00 28.64 208 MET B N 1
ATOM 6575 C CA . MET B 1 208 ? 0.642 50.863 17.640 1.00 30.09 208 MET B CA 1
ATOM 6576 C C . MET B 1 208 ? 1.488 51.281 16.445 1.00 28.22 208 MET B C 1
ATOM 6577 O O . MET B 1 208 ? 1.670 52.470 16.164 1.00 27.36 208 MET B O 1
ATOM 6591 N N . GLY B 1 209 ? 2.023 50.284 15.746 1.00 26.34 209 GLY B N 1
ATOM 6592 C CA . GLY B 1 209 ? 2.758 50.563 14.535 1.00 25.97 209 GLY B CA 1
ATOM 6593 C C . GLY B 1 209 ? 1.838 50.801 13.351 1.00 26.88 209 GLY B C 1
ATOM 6594 O O . GLY B 1 209 ? 0.658 50.464 13.372 1.00 29.74 209 GLY B O 1
ATOM 6598 N N . GLU B 1 210 ? 2.397 51.404 12.291 1.00 25.82 210 GLU B N 1
ATOM 6599 C CA . GLU B 1 210 ? 1.627 51.589 11.064 1.00 27.15 210 GLU B CA 1
ATOM 6600 C C . GLU B 1 210 ? 1.976 50.512 10.038 1.00 23.16 210 GLU B C 1
ATOM 6601 O O . GLU B 1 210 ? 3.112 50.029 9.998 1.00 22.16 210 GLU B O 1
ATOM 6613 N N . PRO B 1 211 ? 1.026 50.103 9.190 1.00 25.04 211 PRO B N 1
ATOM 6614 C CA . PRO B 1 211 ? 1.369 49.129 8.135 1.00 25.62 211 PRO B CA 1
ATOM 6615 C C . PRO B 1 211 ? 2.551 49.570 7.292 1.00 24.66 211 PRO B C 1
ATOM 6616 O O . PRO B 1 211 ? 3.369 48.731 6.871 1.00 22.98 211 PRO B O 1
ATOM 6627 N N . GLU B 1 212 ? 2.670 50.879 7.060 1.00 23.15 212 GLU B N 1
ATOM 6628 C CA . GLU B 1 212 ? 3.794 51.420 6.309 1.00 24.11 212 GLU B CA 1
ATOM 6629 C C . GLU B 1 212 ? 5.114 51.169 7.020 1.00 22.84 212 GLU B C 1
ATOM 6630 O O . GLU B 1 212 ? 6.150 51.040 6.368 1.00 21.13 212 GLU B O 1
ATOM 6642 N N . GLU B 1 213 ? 5.103 51.122 8.359 1.00 23.17 213 GLU B N 1
ATOM 6643 C CA . GLU B 1 213 ? 6.341 50.889 9.097 1.00 21.21 213 GLU B CA 1
ATOM 6644 C C . GLU B 1 213 ? 6.827 49.456 8.918 1.00 22.37 213 GLU B C 1
ATOM 6645 O O . GLU B 1 213 ? 8.040 49.221 8.869 1.00 22.87 213 GLU B O 1
ATOM 6657 N N . VAL B 1 214 ? 5.907 48.495 8.786 1.00 21.26 214 VAL B N 1
ATOM 6658 C CA . VAL B 1 214 ? 6.291 47.131 8.438 1.00 21.48 214 VAL B CA 1
ATOM 6659 C C . VAL B 1 214 ? 6.766 47.072 6.988 1.00 21.76 214 VAL B C 1
ATOM 6660 O O . VAL B 1 214 ? 7.807 46.470 6.669 1.00 18.31 214 VAL B O 1
ATOM 6673 N N . ALA B 1 215 ? 5.999 47.699 6.088 1.00 21.10 215 ALA B N 1
ATOM 6674 C CA . ALA B 1 215 ? 6.371 47.722 4.680 1.00 20.41 215 ALA B CA 1
ATOM 6675 C C . ALA B 1 215 ? 7.760 48.303 4.476 1.00 18.76 215 ALA B C 1
ATOM 6676 O O . ALA B 1 215 ? 8.479 47.849 3.588 1.00 19.04 215 ALA B O 1
ATOM 6683 N N . GLY B 1 216 ? 8.167 49.283 5.289 1.00 19.49 216 GLY B N 1
ATOM 6684 C CA . GLY B 1 216 ? 9.498 49.855 5.131 1.00 19.15 216 GLY B CA 1
ATOM 6685 C C . GLY B 1 216 ? 10.616 48.863 5.401 1.00 18.53 216 GLY B C 1
ATOM 6686 O O . GLY B 1 216 ? 11.656 48.877 4.731 1.00 18.63 216 GLY B O 1
ATOM 6690 N N . LEU B 1 217 ? 10.427 47.989 6.392 1.00 19.22 217 LEU B N 1
ATOM 6691 C CA . LEU B 1 217 ? 11.444 46.987 6.691 1.00 18.17 217 LEU B CA 1
ATOM 6692 C C . LEU B 1 217 ? 11.453 45.895 5.630 1.00 17.98 217 LEU B C 1
ATOM 6693 O O . LEU B 1 217 ? 12.526 45.417 5.228 1.00 18.22 217 LEU B O 1
ATOM 6709 N N . VAL B 1 218 ? 10.269 45.493 5.156 1.00 16.05 218 VAL B N 1
ATOM 6710 C CA . VAL B 1 218 ? 10.229 44.553 4.039 1.00 18.06 218 VAL B CA 1
ATOM 6711 C C . VAL B 1 218 ? 10.935 45.158 2.833 1.00 19.41 218 VAL B C 1
ATOM 6712 O O . VAL B 1 218 ? 11.700 44.482 2.135 1.00 17.58 218 VAL B O 1
ATOM 6725 N N . SER B 1 219 ? 10.689 46.447 2.578 1.00 18.02 219 SER B N 1
ATOM 6726 C CA . SER B 1 219 ? 11.320 47.150 1.472 1.00 20.44 219 SER B CA 1
ATOM 6727 C C . SER B 1 219 ? 12.830 47.128 1.613 1.00 19.52 219 SER B C 1
ATOM 6728 O O . SER B 1 219 ? 13.544 46.886 0.632 1.00 18.94 219 SER B O 1
ATOM 6736 N N . TYR B 1 220 ? 13.338 47.359 2.829 1.00 18.23 220 TYR B N 1
ATOM 6737 C CA . TYR B 1 220 ? 14.780 47.256 3.036 1.00 18.09 220 TYR B CA 1
ATOM 6738 C C . TYR B 1 220 ? 15.290 45.856 2.693 1.00 17.80 220 TYR B C 1
ATOM 6739 O O . TYR B 1 220 ? 16.295 45.702 1.986 1.00 17.29 220 TYR B O 1
ATOM 6757 N N . LEU B 1 221 ? 14.633 44.819 3.225 1.00 17.44 221 LEU B N 1
ATOM 6758 C CA . LEU B 1 221 ? 15.127 43.460 3.009 1.00 17.94 221 LEU B CA 1
ATOM 6759 C C . LEU B 1 221 ? 15.107 43.109 1.523 1.00 19.67 221 LEU B C 1
ATOM 6760 O O . LEU B 1 221 ? 16.001 42.410 1.026 1.00 16.96 221 LEU B O 1
ATOM 6776 N N . MET B 1 222 ? 14.090 43.593 0.795 1.00 18.70 222 MET B N 1
ATOM 6777 C CA . MET B 1 222 ? 13.988 43.343 -0.639 1.00 19.63 222 MET B CA 1
ATOM 6778 C C . MET B 1 222 ? 15.073 44.063 -1.436 1.00 19.47 222 MET B C 1
ATOM 6779 O O . MET B 1 222 ? 15.332 43.690 -2.587 1.00 19.53 222 MET B O 1
ATOM 6793 N N . SER B 1 223 ? 15.699 45.090 -0.866 1.00 19.34 223 SER B N 1
ATOM 6794 C CA . SER B 1 223 ? 16.648 45.895 -1.622 1.00 19.09 223 SER B CA 1
ATOM 6795 C C . SER B 1 223 ? 17.964 45.144 -1.824 1.00 21.26 223 SER B C 1
ATOM 6796 O O . SER B 1 223 ? 18.326 44.242 -1.061 1.00 19.60 223 SER B O 1
ATOM 6804 N N . ASP B 1 224 ? 18.691 45.546 -2.873 1.00 21.40 224 ASP B N 1
ATOM 6805 C CA . ASP B 1 224 ? 19.932 44.864 -3.232 1.00 21.52 224 ASP B CA 1
ATOM 6806 C C . ASP B 1 224 ? 20.988 44.989 -2.134 1.00 20.85 224 ASP B C 1
ATOM 6807 O O . ASP B 1 224 ? 21.750 44.051 -1.884 1.00 22.19 224 ASP B O 1
ATOM 6816 N N . ILE B 1 225 ? 21.068 46.147 -1.477 1.00 19.35 225 ILE B N 1
ATOM 6817 C CA . ILE B 1 225 ? 22.097 46.357 -0.461 1.00 20.33 225 ILE B CA 1
ATOM 6818 C C . ILE B 1 225 ? 21.895 45.483 0.769 1.00 17.65 225 ILE B C 1
ATOM 6819 O O . ILE B 1 225 ? 22.813 45.364 1.583 1.00 19.14 225 ILE B O 1
ATOM 6835 N N . ALA B 1 226 ? 20.744 44.822 0.902 1.00 20.05 226 ALA B N 1
ATOM 6836 C CA . ALA B 1 226 ? 20.499 43.900 2.004 1.00 19.56 226 ALA B CA 1
ATOM 6837 C C . ALA B 1 226 ? 20.871 42.451 1.672 1.00 20.45 226 ALA B C 1
ATOM 6838 O O . ALA B 1 226 ? 20.380 41.522 2.336 1.00 19.55 226 ALA B O 1
ATOM 6845 N N . GLY B 1 227 ? 21.738 42.236 0.684 1.00 21.13 227 GLY B N 1
ATOM 6846 C CA . GLY B 1 227 ? 22.070 40.887 0.249 1.00 19.12 227 GLY B CA 1
ATOM 6847 C C . GLY B 1 227 ? 22.907 40.094 1.223 1.00 21.09 227 GLY B C 1
ATOM 6848 O O . GLY B 1 227 ? 23.075 38.886 1.020 1.00 20.84 227 GLY B O 1
ATOM 6852 N N . TYR B 1 228 ? 23.437 40.733 2.265 1.00 20.99 228 TYR B N 1
ATOM 6853 C CA . TYR B 1 228 ? 24.208 40.043 3.292 1.00 19.80 228 TYR B CA 1
ATOM 6854 C C . TYR B 1 228 ? 23.402 39.781 4.553 1.00 18.99 228 TYR B C 1
ATOM 6855 O O . TYR B 1 228 ? 23.969 39.317 5.549 1.00 19.31 228 TYR B O 1
ATOM 6873 N N . VAL B 1 229 ? 22.117 40.108 4.547 1.00 17.71 229 VAL B N 1
ATOM 6874 C CA . VAL B 1 229 ? 21.222 39.842 5.662 1.00 17.75 229 VAL B CA 1
ATOM 6875 C C . VAL B 1 229 ? 20.390 38.618 5.308 1.00 17.78 229 VAL B C 1
ATOM 6876 O O . VAL B 1 229 ? 19.504 38.694 4.450 1.00 17.69 229 VAL B O 1
ATOM 6889 N N . THR B 1 230 ? 20.647 37.498 5.984 1.00 17.67 230 THR B N 1
ATOM 6890 C CA . THR B 1 230 ? 19.827 36.304 5.819 1.00 18.28 230 THR B CA 1
ATOM 6891 C C . THR B 1 230 ? 19.859 35.488 7.107 1.00 18.80 230 THR B C 1
ATOM 6892 O O . THR B 1 230 ? 20.735 35.663 7.960 1.00 18.88 230 THR B O 1
ATOM 6903 N N . ARG B 1 231 ? 18.858 34.618 7.252 1.00 18.78 231 ARG B N 1
ATOM 6904 C CA . ARG B 1 231 ? 18.662 33.794 8.439 1.00 17.78 231 ARG B CA 1
ATOM 6905 C C . ARG B 1 231 ? 18.199 34.607 9.642 1.00 18.54 231 ARG B C 1
ATOM 6906 O O . ARG B 1 231 ? 18.307 34.151 10.782 1.00 17.28 231 ARG B O 1
ATOM 6927 N N . GLN B 1 232 ? 17.676 35.804 9.421 1.00 17.78 232 GLN B N 1
ATOM 6928 C CA . GLN B 1 232 ? 17.343 36.703 10.513 1.00 18.89 232 GLN B CA 1
ATOM 6929 C C . GLN B 1 232 ? 15.834 36.794 10.710 1.00 17.96 232 GLN B C 1
ATOM 6930 O O . GLN B 1 232 ? 15.052 36.655 9.768 1.00 16.37 232 GLN B O 1
ATOM 6944 N N . VAL B 1 233 ? 15.438 37.007 11.960 1.00 17.95 233 VAL B N 1
ATOM 6945 C CA . VAL B 1 233 ? 14.078 37.397 12.311 1.00 19.60 233 VAL B CA 1
ATOM 6946 C C . VAL B 1 233 ? 14.200 38.780 12.937 1.00 19.69 233 VAL B C 1
ATOM 6947 O O . VAL B 1 233 ? 14.831 38.937 13.989 1.00 20.89 233 VAL B O 1
ATOM 6960 N N . ILE B 1 234 ? 13.654 39.790 12.260 1.00 19.10 234 ILE B N 1
ATOM 6961 C CA . ILE B 1 234 ? 13.814 41.186 12.648 1.00 18.79 234 ILE B CA 1
ATOM 6962 C C . ILE B 1 234 ? 12.463 41.727 13.089 1.00 18.49 234 ILE B C 1
ATOM 6963 O O . ILE B 1 234 ? 11.475 41.639 12.349 1.00 20.12 234 ILE B O 1
ATOM 6979 N N . SER B 1 235 ? 12.427 42.308 14.277 1.00 20.11 235 SER B N 1
ATOM 6980 C CA . SER B 1 235 ? 11.186 42.754 14.889 1.00 20.65 235 SER B CA 1
ATOM 6981 C C . SER B 1 235 ? 10.967 44.242 14.654 1.00 20.44 235 SER B C 1
ATOM 6982 O O . SER B 1 235 ? 11.894 45.047 14.786 1.00 19.34 235 SER B O 1
ATOM 6990 N N . VAL B 1 236 ? 9.729 44.603 14.312 1.00 21.36 236 VAL B N 1
ATOM 6991 C CA . VAL B 1 236 ? 9.319 46.001 14.203 1.00 20.40 236 VAL B CA 1
ATOM 6992 C C . VAL B 1 236 ? 8.130 46.173 15.144 1.00 21.46 236 VAL B C 1
ATOM 6993 O O . VAL B 1 236 ? 6.968 46.097 14.727 1.00 23.29 236 VAL B O 1
ATOM 7006 N N . ASN B 1 237 ? 8.418 46.390 16.438 1.00 20.48 237 ASN B N 1
ATOM 7007 C CA . ASN B 1 237 ? 7.389 46.217 17.456 1.00 22.65 237 ASN B CA 1
ATOM 7008 C C . ASN B 1 237 ? 7.369 47.326 18.504 1.00 23.72 237 ASN B C 1
ATOM 7009 O O . ASN B 1 237 ? 6.794 47.133 19.589 1.00 24.08 237 ASN B O 1
ATOM 7020 N N . GLY B 1 238 ? 7.969 48.474 18.214 1.00 22.90 238 GLY B N 1
ATOM 7021 C CA . GLY B 1 238 ? 7.991 49.566 19.166 1.00 24.18 238 GLY B CA 1
ATOM 7022 C C . GLY B 1 238 ? 8.708 49.258 20.457 1.00 25.25 238 GLY B C 1
ATOM 7023 O O . GLY B 1 238 ? 8.458 49.917 21.468 1.00 27.58 238 GLY B O 1
ATOM 7027 N N . GLY B 1 239 ? 9.598 48.275 20.450 1.00 23.28 239 GLY B N 1
ATOM 7028 C CA . GLY B 1 239 ? 10.341 47.913 21.629 1.00 24.39 239 GLY B CA 1
ATOM 7029 C C . GLY B 1 239 ? 9.652 46.921 22.531 1.00 26.19 239 GLY B C 1
ATOM 7030 O O . GLY B 1 239 ? 10.149 46.666 23.634 1.00 27.14 239 GLY B O 1
ATOM 7034 N N . LEU B 1 240 ? 8.526 46.350 22.097 1.00 28.03 240 LEU B N 1
ATOM 7035 C CA . LEU B 1 240 ? 7.816 45.370 22.911 1.00 29.11 240 LEU B CA 1
ATOM 7036 C C . LEU B 1 240 ? 8.761 44.285 23.411 1.00 29.71 240 LEU B C 1
ATOM 7037 O O . LEU B 1 240 ? 8.753 43.939 24.599 1.00 30.14 240 LEU B O 1
ATOM 7053 N N . VAL B 1 241 ? 9.590 43.743 22.520 1.00 25.79 241 VAL B N 1
ATOM 7054 C CA . VAL B 1 241 ? 10.587 42.742 22.896 1.00 27.93 241 VAL B CA 1
ATOM 7055 C C . VAL B 1 241 ? 11.874 42.963 22.109 1.00 26.63 241 VAL B C 1
ATOM 7056 O O . VAL B 1 241 ? 11.816 43.272 20.915 1.00 26.96 241 VAL B O 1
ATOM 7069 N N . MET C 1 1 ? 39.953 12.685 45.325 1.00 56.61 1 MET C N 1
ATOM 7070 C CA . MET C 1 1 ? 38.612 12.134 45.673 1.00 53.39 1 MET C CA 1
ATOM 7071 C C . MET C 1 1 ? 37.593 13.258 45.866 1.00 52.51 1 MET C C 1
ATOM 7072 O O . MET C 1 1 ? 36.584 13.309 45.155 1.00 49.15 1 MET C O 1
ATOM 7078 N N . THR C 1 2 ? 37.854 14.131 46.840 1.00 50.99 2 THR C N 1
ATOM 7079 C CA . THR C 1 2 ? 36.886 15.149 47.227 1.00 47.20 2 THR C CA 1
ATOM 7080 C C . THR C 1 2 ? 36.909 16.327 46.260 1.00 42.28 2 THR C C 1
ATOM 7081 O O . THR C 1 2 ? 37.966 16.724 45.759 1.00 41.84 2 THR C O 1
ATOM 7092 N N . ARG C 1 3 ? 35.733 16.897 46.014 1.00 36.41 3 ARG C N 1
ATOM 7093 C CA . ARG C 1 3 ? 35.556 17.952 45.025 1.00 30.45 3 ARG C CA 1
ATOM 7094 C C . ARG C 1 3 ? 35.163 19.245 45.728 1.00 26.82 3 ARG C C 1
ATOM 7095 O O . ARG C 1 3 ? 34.124 19.309 46.395 1.00 26.65 3 ARG C O 1
ATOM 7116 N N . GLN C 1 4 ? 35.992 20.267 45.562 1.00 25.48 4 GLN C N 1
ATOM 7117 C CA . GLN C 1 4 ? 35.827 21.542 46.242 1.00 25.51 4 GLN C CA 1
ATOM 7118 C C . GLN C 1 4 ? 35.146 22.555 45.329 1.00 23.63 4 GLN C C 1
ATOM 7119 O O . GLN C 1 4 ? 35.427 22.626 44.124 1.00 23.14 4 GLN C O 1
ATOM 7133 N N . VAL C 1 5 ? 34.236 23.322 45.924 1.00 21.08 5 VAL C N 1
ATOM 7134 C CA . VAL C 1 5 ? 33.434 24.313 45.224 1.00 21.41 5 VAL C CA 1
ATOM 7135 C C . VAL C 1 5 ? 33.531 25.620 45.992 1.00 21.47 5 VAL C C 1
ATOM 7136 O O . VAL C 1 5 ? 33.158 25.678 47.170 1.00 22.53 5 VAL C O 1
ATOM 7149 N N . LEU C 1 6 ? 34.021 26.659 45.331 1.00 21.71 6 LEU C N 1
ATOM 7150 C CA . LEU C 1 6 ? 34.030 28.000 45.897 1.00 21.74 6 LEU C CA 1
ATOM 7151 C C . LEU C 1 6 ? 32.686 28.660 45.622 1.00 21.70 6 LEU C C 1
ATOM 7152 O O . LEU C 1 6 ? 32.224 28.687 44.476 1.00 20.45 6 LEU C O 1
ATOM 7168 N N . VAL C 1 7 ? 32.061 29.187 46.670 1.00 19.86 7 VAL C N 1
ATOM 7169 C CA . VAL C 1 7 ? 30.811 29.925 46.547 1.00 21.09 7 VAL C CA 1
ATOM 7170 C C . VAL C 1 7 ? 31.049 31.327 47.098 1.00 21.47 7 VAL C C 1
ATOM 7171 O O . VAL C 1 7 ? 31.266 31.497 48.306 1.00 19.91 7 VAL C O 1
ATOM 7184 N N . THR C 1 8 ? 30.992 32.331 46.224 1.00 22.13 8 THR C N 1
ATOM 7185 C CA . THR C 1 8 ? 31.110 33.718 46.657 1.00 23.12 8 THR C CA 1
ATOM 7186 C C . THR C 1 8 ? 29.810 34.189 47.300 1.00 23.23 8 THR C C 1
ATOM 7187 O O . THR C 1 8 ? 28.715 33.726 46.955 1.00 22.29 8 THR C O 1
ATOM 7198 N N . GLY C 1 9 ? 29.941 35.119 48.246 1.00 22.65 9 GLY C N 1
ATOM 7199 C CA . GLY C 1 9 ? 28.766 35.661 48.907 1.00 21.17 9 GLY C CA 1
ATOM 7200 C C . GLY C 1 9 ? 27.982 34.635 49.688 1.00 22.89 9 GLY C C 1
ATOM 7201 O O . GLY C 1 9 ? 26.771 34.794 49.870 1.00 24.33 9 GLY C O 1
ATOM 7205 N N . ALA C 1 10 ? 28.644 33.584 50.161 1.00 23.11 10 ALA C N 1
ATOM 7206 C CA . ALA C 1 10 ? 27.960 32.460 50.783 1.00 24.38 10 ALA C CA 1
ATOM 7207 C C . ALA C 1 10 ? 27.602 32.718 52.243 1.00 25.25 10 ALA C C 1
ATOM 7208 O O . ALA C 1 10 ? 27.142 31.795 52.926 1.00 23.56 10 ALA C O 1
ATOM 7215 N N . SER C 1 11 ? 27.789 33.946 52.727 1.00 23.82 11 SER C N 1
ATOM 7216 C CA . SER C 1 11 ? 27.360 34.300 54.070 1.00 24.91 11 SER C CA 1
ATOM 7217 C C . SER C 1 11 ? 25.891 34.692 54.138 1.00 25.71 11 SER C C 1
ATOM 7218 O O . SER C 1 11 ? 25.354 34.820 55.244 1.00 24.24 11 SER C O 1
ATOM 7226 N N . LYS C 1 12 ? 25.227 34.875 52.996 1.00 25.79 12 LYS C N 1
ATOM 7227 C CA . LYS C 1 12 ? 23.867 35.383 53.002 1.00 25.61 12 LYS C CA 1
ATOM 7228 C C . LYS C 1 12 ? 23.093 34.897 51.785 1.00 26.14 12 LYS C C 1
ATOM 7229 O O . LYS C 1 12 ? 23.670 34.461 50.788 1.00 25.28 12 LYS C O 1
ATOM 7248 N N . GLY C 1 13 ? 21.767 35.019 51.880 1.00 27.26 13 GLY C N 1
ATOM 7249 C CA . GLY C 1 13 ? 20.857 34.891 50.758 1.00 27.79 13 GLY C CA 1
ATOM 7250 C C . GLY C 1 13 ? 21.132 33.789 49.756 1.00 25.38 13 GLY C C 1
ATOM 7251 O O . GLY C 1 13 ? 21.253 32.615 50.113 1.00 25.64 13 GLY C O 1
ATOM 7255 N N . ILE C 1 14 ? 21.226 34.177 48.482 1.00 26.45 14 ILE C N 1
ATOM 7256 C CA . ILE C 1 14 ? 21.353 33.196 47.412 1.00 24.92 14 ILE C CA 1
ATOM 7257 C C . ILE C 1 14 ? 22.647 32.405 47.560 1.00 25.11 14 ILE C C 1
ATOM 7258 O O . ILE C 1 14 ? 22.662 31.178 47.394 1.00 24.87 14 ILE C O 1
ATOM 7274 N N . GLY C 1 15 ? 23.747 33.082 47.887 1.00 23.89 15 GLY C N 1
ATOM 7275 C CA . GLY C 1 15 ? 25.009 32.380 48.049 1.00 23.56 15 GLY C CA 1
ATOM 7276 C C . GLY C 1 15 ? 24.984 31.380 49.187 1.00 23.71 15 GLY C C 1
ATOM 7277 O O . GLY C 1 15 ? 25.533 30.276 49.071 1.00 23.87 15 GLY C O 1
ATOM 7281 N N . LYS C 1 16 ? 24.337 31.743 50.300 1.00 23.54 16 LYS C N 1
ATOM 7282 C CA . LYS C 1 16 ? 24.201 30.815 51.414 1.00 22.36 16 LYS C CA 1
ATOM 7283 C C . LYS C 1 16 ? 23.378 29.598 51.009 1.00 21.85 16 LYS C C 1
ATOM 7284 O O . LYS C 1 16 ? 23.740 28.461 51.324 1.00 20.67 16 LYS C O 1
ATOM 7303 N N . ALA C 1 17 ? 22.240 29.819 50.340 1.00 25.21 17 ALA C N 1
ATOM 7304 C CA . ALA C 1 17 ? 21.405 28.685 49.941 1.00 22.74 17 ALA C CA 1
ATOM 7305 C C . ALA C 1 17 ? 22.162 27.766 48.989 1.00 21.57 17 ALA C C 1
ATOM 7306 O O . ALA C 1 17 ? 22.082 26.530 49.097 1.00 21.97 17 ALA C O 1
ATOM 7313 N N . ILE C 1 18 ? 22.920 28.354 48.059 1.00 22.41 18 ILE C N 1
ATOM 7314 C CA . ILE C 1 18 ? 23.735 27.561 47.143 1.00 20.84 18 ILE C CA 1
ATOM 7315 C C . ILE C 1 18 ? 24.734 26.723 47.924 1.00 22.36 18 ILE C C 1
ATOM 7316 O O . ILE C 1 18 ? 24.909 25.529 47.660 1.00 22.19 18 ILE C O 1
ATOM 7332 N N . ALA C 1 19 ? 25.432 27.349 48.875 1.00 22.33 19 ALA C N 1
ATOM 7333 C CA . ALA C 1 19 ? 26.467 26.646 49.622 1.00 19.98 19 ALA C CA 1
ATOM 7334 C C . ALA C 1 19 ? 25.874 25.486 50.401 1.00 22.53 19 ALA C C 1
ATOM 7335 O O . ALA C 1 19 ? 26.413 24.372 50.391 1.00 23.81 19 ALA C O 1
ATOM 7342 N N . VAL C 1 20 ? 24.750 25.725 51.080 1.00 22.27 20 VAL C N 1
ATOM 7343 C CA . VAL C 1 20 ? 24.111 24.656 51.845 1.00 22.75 20 VAL C CA 1
ATOM 7344 C C . VAL C 1 20 ? 23.740 23.494 50.927 1.00 22.93 20 VAL C C 1
ATOM 7345 O O . VAL C 1 20 ? 24.011 22.322 51.231 1.00 22.44 20 VAL C O 1
ATOM 7358 N N . GLN C 1 21 ? 23.094 23.801 49.794 1.00 22.33 21 GLN C N 1
ATOM 7359 C CA . GLN C 1 21 ? 22.630 22.729 48.918 1.00 23.80 21 GLN C CA 1
ATOM 7360 C C . GLN C 1 21 ? 23.793 21.962 48.302 1.00 22.69 21 GLN C C 1
ATOM 7361 O O . GLN C 1 21 ? 23.763 20.729 48.247 1.00 22.95 21 GLN C O 1
ATOM 7375 N N . LEU C 1 22 ? 24.822 22.664 47.826 1.00 22.12 22 LEU C N 1
ATOM 7376 C CA . LEU C 1 22 ? 25.960 21.967 47.241 1.00 21.67 22 LEU C CA 1
ATOM 7377 C C . LEU C 1 22 ? 26.675 21.117 48.282 1.00 23.64 22 LEU C C 1
ATOM 7378 O O . LEU C 1 22 ? 27.199 20.049 47.951 1.00 24.47 22 LEU C O 1
ATOM 7394 N N . ALA C 1 23 ? 26.702 21.558 49.546 1.00 24.24 23 ALA C N 1
ATOM 7395 C CA . ALA C 1 23 ? 27.248 20.706 50.597 1.00 24.08 23 ALA C CA 1
ATOM 7396 C C . ALA C 1 23 ? 26.412 19.443 50.753 1.00 23.22 23 ALA C C 1
ATOM 7397 O O . ALA C 1 23 ? 26.954 18.341 50.887 1.00 21.41 23 ALA C O 1
ATOM 7404 N N . LYS C 1 24 ? 25.085 19.587 50.743 1.00 24.29 24 LYS C N 1
ATOM 7405 C CA . LYS C 1 24 ? 24.226 18.406 50.782 1.00 24.64 24 LYS C CA 1
ATOM 7406 C C . LYS C 1 24 ? 24.532 17.466 49.617 1.00 26.36 24 LYS C C 1
ATOM 7407 O O . LYS C 1 24 ? 24.468 16.237 49.761 1.00 25.52 24 LYS C O 1
ATOM 7426 N N . ASP C 1 25 ? 24.821 18.034 48.437 1.00 26.17 25 ASP C N 1
ATOM 7427 C CA . ASP C 1 25 ? 25.152 17.247 47.258 1.00 24.20 25 ASP C CA 1
ATOM 7428 C C . ASP C 1 25 ? 26.454 16.474 47.411 1.00 24.47 25 ASP C C 1
ATOM 7429 O O . ASP C 1 25 ? 26.715 15.588 46.589 1.00 23.89 25 ASP C O 1
ATOM 7438 N N . GLY C 1 26 ? 27.284 16.806 48.408 1.00 23.91 26 GLY C N 1
ATOM 7439 C CA . GLY C 1 26 ? 28.543 16.121 48.624 1.00 24.52 26 GLY C CA 1
ATOM 7440 C C . GLY C 1 26 ? 29.800 16.913 48.333 1.00 23.65 26 GLY C C 1
ATOM 7441 O O . GLY C 1 26 ? 30.901 16.379 48.532 1.00 24.58 26 GLY C O 1
ATOM 7445 N N . PHE C 1 27 ? 29.679 18.157 47.868 1.00 24.05 27 PHE C N 1
ATOM 7446 C CA . PHE C 1 27 ? 30.851 18.963 47.571 1.00 20.92 27 PHE C CA 1
ATOM 7447 C C . PHE C 1 27 ? 31.411 19.580 48.855 1.00 23.51 27 PHE C C 1
ATOM 7448 O O . PHE C 1 27 ? 30.674 19.926 49.785 1.00 23.44 27 PHE C O 1
ATOM 7465 N N . HIS C 1 28 ? 32.737 19.694 48.908 1.00 21.58 28 HIS C N 1
ATOM 7466 C CA . HIS C 1 28 ? 33.400 20.423 49.984 1.00 23.58 28 HIS C CA 1
ATOM 7467 C C . HIS C 1 28 ? 33.307 21.909 49.659 1.00 21.09 28 HIS C C 1
ATOM 7468 O O . HIS C 1 28 ? 33.927 22.373 48.698 1.00 21.00 28 HIS C O 1
ATOM 7482 N N . ILE C 1 29 ? 32.518 22.653 50.437 1.00 22.99 29 ILE C N 1
ATOM 7483 C CA . ILE C 1 29 ? 32.175 24.029 50.079 1.00 22.10 29 ILE C CA 1
ATOM 7484 C C . ILE C 1 29 ? 33.196 24.983 50.678 1.00 21.45 29 ILE C C 1
ATOM 7485 O O . ILE C 1 29 ? 33.410 24.988 51.897 1.00 21.84 29 ILE C O 1
ATOM 7501 N N . VAL C 1 30 ? 33.770 25.838 49.832 1.00 21.83 30 VAL C N 1
ATOM 7502 C CA . VAL C 1 30 ? 34.578 26.962 50.291 1.00 21.67 30 VAL C CA 1
ATOM 7503 C C . VAL C 1 30 ? 33.641 28.165 50.384 1.00 23.48 30 VAL C C 1
ATOM 7504 O O . VAL C 1 30 ? 33.275 28.775 49.375 1.00 22.19 30 VAL C O 1
ATOM 7517 N N . VAL C 1 31 ? 33.255 28.494 51.615 1.00 22.17 31 VAL C N 1
ATOM 7518 C CA . VAL C 1 31 ? 32.279 29.530 51.931 1.00 22.59 31 VAL C CA 1
ATOM 7519 C C . VAL C 1 31 ? 33.006 30.866 51.970 1.00 23.34 31 VAL C C 1
ATOM 7520 O O . VAL C 1 31 ? 33.772 31.136 52.897 1.00 21.91 31 VAL C O 1
ATOM 7533 N N . HIS C 1 32 ? 32.793 31.693 50.952 1.00 22.91 32 HIS C N 1
ATOM 7534 C CA . HIS C 1 32 ? 33.471 32.978 50.873 1.00 22.36 32 HIS C CA 1
ATOM 7535 C C . HIS C 1 32 ? 32.621 34.067 51.507 1.00 22.02 32 HIS C C 1
ATOM 7536 O O . HIS C 1 32 ? 31.389 34.029 51.467 1.00 20.53 32 HIS C O 1
ATOM 7550 N N . TYR C 1 33 ? 33.298 35.039 52.111 1.00 21.88 33 TYR C N 1
ATOM 7551 C CA . TYR C 1 33 ? 32.604 36.197 52.648 1.00 20.99 33 TYR C CA 1
ATOM 7552 C C . TYR C 1 33 ? 33.516 37.410 52.565 1.00 23.70 33 TYR C C 1
ATOM 7553 O O . TYR C 1 33 ? 34.743 37.291 52.485 1.00 22.55 33 TYR C O 1
ATOM 7571 N N . MET C 1 34 ? 32.886 38.584 52.583 1.00 21.92 34 MET C N 1
ATOM 7572 C CA . MET C 1 34 ? 33.599 39.866 52.512 1.00 25.22 34 MET C CA 1
ATOM 7573 C C . MET C 1 34 ? 33.860 40.370 53.929 1.00 25.31 34 MET C C 1
ATOM 7574 O O . MET C 1 34 ? 34.993 40.323 54.417 1.00 24.20 34 MET C O 1
ATOM 7588 N N . GLY C 1 35 ? 32.813 40.837 54.603 1.00 23.60 35 GLY C N 1
ATOM 7589 C CA . GLY C 1 35 ? 32.947 41.333 55.956 1.00 24.90 35 GLY C CA 1
ATOM 7590 C C . GLY C 1 35 ? 32.246 40.474 56.988 1.00 25.01 35 GLY C C 1
ATOM 7591 O O . GLY C 1 35 ? 32.652 40.451 58.153 1.00 26.63 35 GLY C O 1
ATOM 7595 N N . ASP C 1 36 ? 31.208 39.748 56.565 1.00 22.61 36 ASP C N 1
ATOM 7596 C CA . ASP C 1 36 ? 30.281 39.094 57.492 1.00 26.50 36 ASP C CA 1
ATOM 7597 C C . ASP C 1 36 ? 30.790 37.694 57.828 1.00 26.46 36 ASP C C 1
ATOM 7598 O O . ASP C 1 36 ? 30.300 36.679 57.324 1.00 26.18 36 ASP C O 1
ATOM 7607 N N . GLN C 1 37 ? 31.787 37.651 58.722 1.00 25.35 37 GLN C N 1
ATOM 7608 C CA . GLN C 1 37 ? 32.365 36.377 59.139 1.00 25.91 37 GLN C CA 1
ATOM 7609 C C . GLN C 1 37 ? 31.369 35.555 59.944 1.00 26.20 37 GLN C C 1
ATOM 7610 O O . GLN C 1 37 ? 31.371 34.323 59.872 1.00 26.07 37 GLN C O 1
ATOM 7624 N N . GLN C 1 38 ? 30.535 36.222 60.742 1.00 26.88 38 GLN C N 1
ATOM 7625 C CA . GLN C 1 38 ? 29.485 35.536 61.483 1.00 27.46 38 GLN C CA 1
ATOM 7626 C C . GLN C 1 38 ? 28.555 34.791 60.537 1.00 27.36 38 GLN C C 1
ATOM 7627 O O . GLN C 1 38 ? 28.239 33.620 60.763 1.00 26.81 38 GLN C O 1
ATOM 7641 N N . GLY C 1 39 ? 28.114 35.456 59.463 1.00 28.92 39 GLY C N 1
ATOM 7642 C CA . GLY C 1 39 ? 27.221 34.807 58.513 1.00 27.01 39 GLY C CA 1
ATOM 7643 C C . GLY C 1 39 ? 27.863 33.624 57.811 1.00 25.95 39 GLY C C 1
ATOM 7644 O O . GLY C 1 39 ? 27.230 32.577 57.630 1.00 26.01 39 GLY C O 1
ATOM 7648 N N . ALA C 1 40 ? 29.127 33.771 57.407 1.00 24.15 40 ALA C N 1
ATOM 7649 C CA . ALA C 1 40 ? 29.842 32.659 56.793 1.00 25.10 40 ALA C CA 1
ATOM 7650 C C . ALA C 1 40 ? 29.969 31.488 57.762 1.00 26.66 40 ALA C C 1
ATOM 7651 O O . ALA C 1 40 ? 29.815 30.321 57.372 1.00 22.11 40 ALA C O 1
ATOM 7658 N N . GLN C 1 41 ? 30.290 31.781 59.026 1.00 26.46 41 GLN C N 1
ATOM 7659 C CA . GLN C 1 41 ? 30.382 30.734 60.032 1.00 24.98 41 GLN C CA 1
ATOM 7660 C C . GLN C 1 41 ? 29.043 30.042 60.208 1.00 25.12 41 GLN C C 1
ATOM 7661 O O . GLN C 1 41 ? 28.987 28.818 60.364 1.00 24.80 41 GLN C O 1
ATOM 7675 N N . ASN C 1 42 ? 27.952 30.811 60.192 1.00 24.60 42 ASN C N 1
ATOM 7676 C CA . ASN C 1 42 ? 26.623 30.216 60.288 1.00 25.23 42 ASN C CA 1
ATOM 7677 C C . ASN C 1 42 ? 26.377 29.257 59.128 1.00 26.23 42 ASN C C 1
ATOM 7678 O O . ASN C 1 42 ? 25.848 28.155 59.317 1.00 24.59 42 ASN C O 1
ATOM 7689 N N . THR C 1 43 ? 26.714 29.687 57.911 1.00 24.87 43 THR C N 1
ATOM 7690 C CA . THR C 1 43 ? 26.591 28.815 56.746 1.00 24.15 43 THR C CA 1
ATOM 7691 C C . THR C 1 43 ? 27.370 27.523 56.952 1.00 24.55 43 THR C C 1
ATOM 7692 O O . THR C 1 43 ? 26.852 26.424 56.722 1.00 24.49 43 THR C O 1
ATOM 7703 N N . LEU C 1 44 ? 28.629 27.639 57.379 1.00 25.31 44 LEU C N 1
ATOM 7704 C CA . LEU C 1 44 ? 29.459 26.450 57.547 1.00 24.84 44 LEU C CA 1
ATOM 7705 C C . LEU C 1 44 ? 28.898 25.530 58.629 1.00 26.83 44 LEU C C 1
ATOM 7706 O O . LEU C 1 44 ? 28.943 24.301 58.497 1.00 25.02 44 LEU C O 1
ATOM 7722 N N . GLU C 1 45 ? 28.362 26.106 59.706 1.00 26.53 45 GLU C N 1
ATOM 7723 C CA . GLU C 1 45 ? 27.810 25.297 60.786 1.00 26.78 45 GLU C CA 1
ATOM 7724 C C . GLU C 1 45 ? 26.521 24.614 60.347 1.00 27.07 45 GLU C C 1
ATOM 7725 O O . GLU C 1 45 ? 26.263 23.466 60.719 1.00 28.18 45 GLU C O 1
ATOM 7729 N N . THR C 1 46 ? 25.697 25.303 59.556 1.00 26.05 46 THR C N 1
ATOM 7730 C CA . THR C 1 46 ? 24.546 24.650 58.941 1.00 27.82 46 THR C CA 1
ATOM 7731 C C . THR C 1 46 ? 24.999 23.471 58.096 1.00 26.73 46 THR C C 1
ATOM 7732 O O . THR C 1 46 ? 24.415 22.380 58.160 1.00 25.49 46 THR C O 1
ATOM 7743 N N . ILE C 1 47 ? 26.056 23.675 57.305 1.00 25.98 47 ILE C N 1
ATOM 7744 C CA . ILE C 1 47 ? 26.576 22.612 56.452 1.00 26.45 47 ILE C CA 1
ATOM 7745 C C . ILE C 1 47 ? 27.015 21.418 57.296 1.00 27.53 47 ILE C C 1
ATOM 7746 O O . ILE C 1 47 ? 26.727 20.260 56.968 1.00 25.28 47 ILE C O 1
ATOM 7762 N N . GLU C 1 48 ? 27.723 21.679 58.391 1.00 25.31 48 GLU C N 1
ATOM 7763 C CA . GLU C 1 48 ? 28.261 20.583 59.190 1.00 29.08 48 GLU C CA 1
ATOM 7764 C C . GLU C 1 48 ? 27.154 19.855 59.942 1.00 28.73 48 GLU C C 1
ATOM 7765 O O . GLU C 1 48 ? 27.175 18.623 60.042 1.00 29.37 48 GLU C O 1
ATOM 7777 N N . GLN C 1 49 ? 26.154 20.588 60.435 1.00 29.45 49 GLN C N 1
ATOM 7778 C CA . GLN C 1 49 ? 25.059 19.961 61.165 1.00 29.36 49 GLN C CA 1
ATOM 7779 C C . GLN C 1 49 ? 24.184 19.089 60.272 1.00 30.62 49 GLN C C 1
ATOM 7780 O O . GLN C 1 49 ? 23.509 18.189 60.783 1.00 32.16 49 GLN C O 1
ATOM 7794 N N . HIS C 1 50 ? 24.175 19.330 58.963 1.00 30.22 50 HIS C N 1
ATOM 7795 C CA . HIS C 1 50 ? 23.457 18.480 58.021 1.00 30.17 50 HIS C CA 1
ATOM 7796 C C . HIS C 1 50 ? 24.355 17.419 57.389 1.00 29.49 50 HIS C C 1
ATOM 7797 O O . HIS C 1 50 ? 23.946 16.758 56.427 1.00 28.35 50 HIS C O 1
ATOM 7811 N N . GLY C 1 51 ? 25.573 17.254 57.894 1.00 29.12 51 GLY C N 1
ATOM 7812 C CA . GLY C 1 51 ? 26.410 16.134 57.525 1.00 28.04 51 GLY C CA 1
ATOM 7813 C C . GLY C 1 51 ? 27.492 16.416 56.506 1.00 29.06 51 GLY C C 1
ATOM 7814 O O . GLY C 1 51 ? 28.220 15.490 56.137 1.00 29.17 51 GLY C O 1
ATOM 7818 N N . GLY C 1 52 ? 27.651 17.659 56.069 1.00 27.28 52 GLY C N 1
ATOM 7819 C CA . GLY C 1 52 ? 28.606 18.011 55.045 1.00 26.07 52 GLY C CA 1
ATOM 7820 C C . GLY C 1 52 ? 29.901 18.571 55.600 1.00 27.81 52 GLY C C 1
ATOM 7821 O O . GLY C 1 52 ? 30.201 18.452 56.793 1.00 29.74 52 GLY C O 1
ATOM 7825 N N . SER C 1 53 ? 30.684 19.186 54.712 1.00 27.01 53 SER C N 1
ATOM 7826 C CA . SER C 1 53 ? 32.039 19.634 55.010 1.00 24.78 53 SER C CA 1
ATOM 7827 C C . SER C 1 53 ? 32.300 20.930 54.259 1.00 24.94 53 SER C C 1
ATOM 7828 O O . SER C 1 53 ? 31.752 21.138 53.171 1.00 25.63 53 SER C O 1
ATOM 7836 N N . GLY C 1 54 ? 33.182 21.762 54.805 1.00 25.12 54 GLY C N 1
ATOM 7837 C CA . GLY C 1 54 ? 33.588 22.968 54.117 1.00 24.80 54 GLY C CA 1
ATOM 7838 C C . GLY C 1 54 ? 34.586 23.759 54.940 1.00 25.47 54 GLY C C 1
ATOM 7839 O O . GLY C 1 54 ? 35.119 23.287 55.951 1.00 23.86 54 GLY C O 1
ATOM 7843 N N . ARG C 1 55 ? 34.840 24.979 54.470 1.00 24.34 55 ARG C N 1
ATOM 7844 C CA . ARG C 1 55 ? 35.780 25.879 55.124 1.00 23.70 55 ARG C CA 1
ATOM 7845 C C . ARG C 1 55 ? 35.517 27.301 54.655 1.00 24.74 55 ARG C C 1
ATOM 7846 O O . ARG C 1 55 ? 35.036 27.524 53.544 1.00 22.46 55 ARG C O 1
ATOM 7867 N N . LEU C 1 56 ? 35.895 28.264 55.484 1.00 23.17 56 LEU C N 1
ATOM 7868 C CA . LEU C 1 56 ? 35.680 29.656 55.121 1.00 24.01 56 LEU C CA 1
ATOM 7869 C C . LEU C 1 56 ? 36.850 30.206 54.310 1.00 22.55 56 LEU C C 1
ATOM 7870 O O . LEU C 1 56 ? 37.972 29.698 54.367 1.00 23.64 56 LEU C O 1
ATOM 7886 N N . ILE C 1 57 ? 36.566 31.271 53.555 1.00 24.10 57 ILE C N 1
ATOM 7887 C CA . ILE C 1 57 ? 37.597 32.085 52.918 1.00 21.93 57 ILE C CA 1
ATOM 7888 C C . ILE C 1 57 ? 37.089 33.522 52.843 1.00 23.85 57 ILE C C 1
ATOM 7889 O O . ILE C 1 57 ? 35.890 33.775 52.684 1.00 21.76 57 ILE C O 1
ATOM 7905 N N . GLN C 1 58 ? 38.010 34.471 52.983 1.00 22.78 58 GLN C N 1
ATOM 7906 C CA . GLN C 1 58 ? 37.658 35.881 53.031 1.00 22.55 58 GLN C CA 1
ATOM 7907 C C . GLN C 1 58 ? 38.430 36.639 51.964 1.00 23.52 58 GLN C C 1
ATOM 7908 O O . GLN C 1 58 ? 39.649 36.488 51.847 1.00 24.65 58 GLN C O 1
ATOM 7922 N N . PHE C 1 59 ? 37.712 37.433 51.176 1.00 23.88 59 PHE C N 1
ATOM 7923 C CA . PHE C 1 59 ? 38.333 38.441 50.326 1.00 26.02 59 PHE C CA 1
ATOM 7924 C C . PHE C 1 59 ? 37.246 39.400 49.861 1.00 26.29 59 PHE C C 1
ATOM 7925 O O . PHE C 1 59 ? 36.054 39.091 49.909 1.00 26.18 59 PHE C O 1
ATOM 7942 N N . ASP C 1 60 ? 37.672 40.584 49.437 1.00 28.66 60 ASP C N 1
ATOM 7943 C CA . ASP C 1 60 ? 36.773 41.578 48.864 1.00 30.89 60 ASP C CA 1
ATOM 7944 C C . ASP C 1 60 ? 36.827 41.427 47.351 1.00 29.20 60 ASP C C 1
ATOM 7945 O O . ASP C 1 60 ? 37.895 41.582 46.749 1.00 29.01 60 ASP C O 1
ATOM 7954 N N . ILE C 1 61 ? 35.677 41.131 46.740 1.00 29.23 61 ILE C N 1
ATOM 7955 C CA . ILE C 1 61 ? 35.659 40.767 45.324 1.00 29.62 61 ILE C CA 1
ATOM 7956 C C . ILE C 1 61 ? 36.075 41.932 44.433 1.00 30.85 61 ILE C C 1
ATOM 7957 O O . ILE C 1 61 ? 36.609 41.718 43.338 1.00 31.29 61 ILE C O 1
ATOM 7973 N N . SER C 1 62 ? 35.836 43.170 44.856 1.00 30.38 62 SER C N 1
ATOM 7974 C CA . SER C 1 62 ? 36.266 44.313 44.058 1.00 31.31 62 SER C CA 1
ATOM 7975 C C . SER C 1 62 ? 37.753 44.607 44.208 1.00 30.65 62 SER C C 1
ATOM 7976 O O . SER C 1 62 ? 38.268 45.478 43.502 1.00 32.67 62 SER C O 1
ATOM 7984 N N . ASN C 1 63 ? 38.447 43.913 45.114 1.00 29.67 63 ASN C N 1
ATOM 7985 C CA . ASN C 1 63 ? 39.890 44.062 45.299 1.00 29.38 63 ASN C CA 1
ATOM 7986 C C . ASN C 1 63 ? 40.582 42.937 44.532 1.00 30.27 63 ASN C C 1
ATOM 7987 O O . ASN C 1 63 ? 40.734 41.825 45.045 1.00 30.25 63 ASN C O 1
ATOM 7998 N N . ARG C 1 64 ? 41.007 43.234 43.301 1.00 28.27 64 ARG C N 1
ATOM 7999 C CA . ARG C 1 64 ? 41.620 42.218 42.449 1.00 29.70 64 ARG C CA 1
ATOM 8000 C C . ARG C 1 64 ? 42.843 41.594 43.111 1.00 31.85 64 ARG C C 1
ATOM 8001 O O . ARG C 1 64 ? 42.981 40.364 43.148 1.00 29.01 64 ARG C O 1
ATOM 8022 N N . GLU C 1 65 ? 43.754 42.433 43.622 1.00 31.65 65 GLU C N 1
ATOM 8023 C CA . GLU C 1 65 ? 44.980 41.936 44.236 1.00 34.65 65 GLU C CA 1
ATOM 8024 C C . GLU C 1 65 ? 44.664 40.991 45.381 1.00 33.02 65 GLU C C 1
ATOM 8025 O O . GLU C 1 65 ? 45.271 39.919 45.504 1.00 34.35 65 GLU C O 1
ATOM 8037 N N . GLU C 1 66 ? 43.707 41.373 46.229 1.00 31.33 66 GLU C N 1
ATOM 8038 C CA . GLU C 1 66 ? 43.332 40.531 47.354 1.00 32.14 66 GLU C CA 1
ATOM 8039 C C . GLU C 1 66 ? 42.728 39.216 46.872 1.00 30.89 66 GLU C C 1
ATOM 8040 O O . GLU C 1 66 ? 43.049 38.143 47.397 1.00 28.88 66 GLU C O 1
ATOM 8052 N N . CYS C 1 67 ? 41.812 39.285 45.899 1.00 30.84 67 CYS C N 1
ATOM 8053 C CA . CYS C 1 67 ? 41.247 38.063 45.334 1.00 28.62 67 CYS C CA 1
ATOM 8054 C C . CYS C 1 67 ? 42.353 37.113 44.897 1.00 27.95 67 CYS C C 1
ATOM 8055 O O . CYS C 1 67 ? 42.384 35.942 45.298 1.00 28.63 67 CYS C O 1
ATOM 8063 N N . ARG C 1 68 ? 43.264 37.602 44.049 1.00 28.54 68 ARG C N 1
ATOM 8064 C CA . ARG C 1 68 ? 44.350 36.755 43.564 1.00 30.51 68 ARG C CA 1
ATOM 8065 C C . ARG C 1 68 ? 45.122 36.151 44.729 1.00 29.81 68 ARG C C 1
ATOM 8066 O O . ARG C 1 68 ? 45.345 34.937 44.780 1.00 28.70 68 ARG C O 1
ATOM 8087 N N . THR C 1 69 ? 45.545 36.988 45.676 1.00 29.80 69 THR C N 1
ATOM 8088 C CA . THR C 1 69 ? 46.366 36.513 46.785 1.00 29.66 69 THR C CA 1
ATOM 8089 C C . THR C 1 69 ? 45.665 35.401 47.557 1.00 28.04 69 THR C C 1
ATOM 8090 O O . THR C 1 69 ? 46.204 34.295 47.717 1.00 28.65 69 THR C O 1
ATOM 8101 N N . LYS C 1 70 ? 44.451 35.678 48.036 1.00 27.34 70 LYS C N 1
ATOM 8102 C CA . LYS C 1 70 ? 43.757 34.723 48.891 1.00 27.69 70 LYS C CA 1
ATOM 8103 C C . LYS C 1 70 ? 43.426 33.445 48.134 1.00 26.75 70 LYS C C 1
ATOM 8104 O O . LYS C 1 70 ? 43.545 32.343 48.679 1.00 26.78 70 LYS C O 1
ATOM 8123 N N . LEU C 1 71 ? 43.011 33.568 46.875 1.00 27.42 71 LEU C N 1
ATOM 8124 C CA . LEU C 1 71 ? 42.645 32.384 46.109 1.00 26.83 71 LEU C CA 1
ATOM 8125 C C . LEU C 1 71 ? 43.869 31.541 45.780 1.00 26.98 71 LEU C C 1
ATOM 8126 O O . LEU C 1 71 ? 43.833 30.314 45.924 1.00 28.22 71 LEU C O 1
ATOM 8142 N N . GLU C 1 72 ? 44.963 32.171 45.342 1.00 28.02 72 GLU C N 1
ATOM 8143 C CA . GLU C 1 72 ? 46.172 31.420 45.036 1.00 28.14 72 GLU C CA 1
ATOM 8144 C C . GLU C 1 72 ? 46.688 30.700 46.275 1.00 28.33 72 GLU C C 1
ATOM 8145 O O . GLU C 1 72 ? 47.144 29.559 46.186 1.00 29.34 72 GLU C O 1
ATOM 8157 N N . ALA C 1 73 ? 46.608 31.337 47.446 1.00 28.23 73 ALA C N 1
ATOM 8158 C CA . ALA C 1 73 ? 47.078 30.673 48.660 1.00 26.75 73 ALA C CA 1
ATOM 8159 C C . ALA C 1 73 ? 46.159 29.518 49.052 1.00 28.58 73 ALA C C 1
ATOM 8160 O O . ALA C 1 73 ? 46.628 28.418 49.378 1.00 29.73 73 ALA C O 1
ATOM 8167 N N . ASP C 1 74 ? 44.844 29.758 49.066 1.00 27.14 74 ASP C N 1
ATOM 8168 C CA . ASP C 1 74 ? 43.907 28.690 49.382 1.00 28.51 74 ASP C CA 1
ATOM 8169 C C . ASP C 1 74 ? 44.099 27.515 48.431 1.00 28.34 74 ASP C C 1
ATOM 8170 O O . ASP C 1 74 ? 44.049 26.354 48.853 1.00 29.03 74 ASP C O 1
ATOM 8179 N N . ILE C 1 75 ? 44.396 27.802 47.160 1.00 27.25 75 ILE C N 1
ATOM 8180 C CA . ILE C 1 75 ? 44.573 26.758 46.156 1.00 27.26 75 ILE C CA 1
ATOM 8181 C C . ILE C 1 75 ? 45.894 26.028 46.367 1.00 29.09 75 ILE C C 1
ATOM 8182 O O . ILE C 1 75 ? 45.950 24.794 46.325 1.00 28.44 75 ILE C O 1
ATOM 8198 N N . ALA C 1 76 ? 46.978 26.777 46.593 1.00 28.83 76 ALA C N 1
ATOM 8199 C CA . ALA C 1 76 ? 48.268 26.158 46.869 1.00 29.88 76 ALA C CA 1
ATOM 8200 C C . ALA C 1 76 ? 48.169 25.210 48.053 1.00 30.89 76 ALA C C 1
ATOM 8201 O O . ALA C 1 76 ? 48.768 24.129 48.047 1.00 30.57 76 ALA C O 1
ATOM 8208 N N . GLU C 1 77 ? 47.388 25.584 49.065 1.00 30.42 77 GLU C N 1
ATOM 8209 C CA . GLU C 1 77 ? 47.276 24.770 50.269 1.00 32.44 77 GLU C CA 1
ATOM 8210 C C . GLU C 1 77 ? 46.340 23.579 50.079 1.00 32.02 77 GLU C C 1
ATOM 8211 O O . GLU C 1 77 ? 46.618 22.487 50.589 1.00 31.71 77 GLU C O 1
ATOM 8223 N N . HIS C 1 78 ? 45.226 23.759 49.368 1.00 29.75 78 HIS C N 1
ATOM 8224 C CA . HIS C 1 78 ? 44.174 22.751 49.352 1.00 29.62 78 HIS C CA 1
ATOM 8225 C C . HIS C 1 78 ? 43.935 22.112 47.992 1.00 29.91 78 HIS C C 1
ATOM 8226 O O . HIS C 1 78 ? 43.179 21.134 47.908 1.00 29.69 78 HIS C O 1
ATOM 8240 N N . GLY C 1 79 ? 44.545 22.627 46.937 1.00 29.19 79 GLY C N 1
ATOM 8241 C CA . GLY C 1 79 ? 44.315 22.121 45.603 1.00 28.57 79 GLY C CA 1
ATOM 8242 C C . GLY C 1 79 ? 43.310 22.969 44.842 1.00 26.71 79 GLY C C 1
ATOM 8243 O O . GLY C 1 79 ? 42.606 23.818 45.391 1.00 26.19 79 GLY C O 1
ATOM 8247 N N . ALA C 1 80 ? 43.246 22.721 43.543 1.00 26.43 80 ALA C N 1
ATOM 8248 C CA . ALA C 1 80 ? 42.365 23.500 42.689 1.00 24.62 80 ALA C CA 1
ATOM 8249 C C . ALA C 1 80 ? 40.901 23.196 42.996 1.00 25.73 80 ALA C C 1
ATOM 8250 O O . ALA C 1 80 ? 40.537 22.086 43.404 1.00 22.32 80 ALA C O 1
ATOM 8257 N N . TYR C 1 81 ? 40.056 24.207 42.797 1.00 23.88 81 TYR C N 1
ATOM 8258 C CA . TYR C 1 81 ? 38.621 24.010 42.919 1.00 21.93 81 TYR C CA 1
ATOM 8259 C C . TYR C 1 81 ? 38.092 23.190 41.747 1.00 23.06 81 TYR C C 1
ATOM 8260 O O . TYR C 1 81 ? 38.525 23.358 40.604 1.00 22.52 81 TYR C O 1
ATOM 8278 N N . TYR C 1 82 ? 37.135 22.303 42.036 1.00 23.82 82 TYR C N 1
ATOM 8279 C CA . TYR C 1 82 ? 36.369 21.675 40.970 1.00 22.90 82 TYR C CA 1
ATOM 8280 C C . TYR C 1 82 ? 35.265 22.598 40.460 1.00 22.09 82 TYR C C 1
ATOM 8281 O O . TYR C 1 82 ? 34.959 22.586 39.261 1.00 22.17 82 TYR C O 1
ATOM 8299 N N . GLY C 1 83 ? 34.671 23.400 41.335 1.00 20.49 83 GLY C N 1
ATOM 8300 C CA . GLY C 1 83 ? 33.622 24.316 40.931 1.00 21.22 83 GLY C CA 1
ATOM 8301 C C . GLY C 1 83 ? 33.829 25.718 41.469 1.00 19.17 83 GLY C C 1
ATOM 8302 O O . GLY C 1 83 ? 34.401 25.922 42.536 1.00 19.78 83 GLY C O 1
ATOM 8306 N N . VAL C 1 84 ? 33.338 26.690 40.704 1.00 18.35 84 VAL C N 1
ATOM 8307 C CA . VAL C 1 84 ? 33.347 28.088 41.118 1.00 21.19 84 VAL C CA 1
ATOM 8308 C C . VAL C 1 84 ? 31.981 28.685 40.803 1.00 20.89 84 VAL C C 1
ATOM 8309 O O . VAL C 1 84 ? 31.543 28.668 39.647 1.00 21.23 84 VAL C O 1
ATOM 8322 N N . VAL C 1 85 ? 31.305 29.184 41.832 1.00 21.36 85 VAL C N 1
ATOM 8323 C CA . VAL C 1 85 ? 30.019 29.858 41.724 1.00 21.09 85 VAL C CA 1
ATOM 8324 C C . VAL C 1 85 ? 30.259 31.324 42.060 1.00 23.62 85 VAL C C 1
ATOM 8325 O O . VAL C 1 85 ? 30.665 31.644 43.183 1.00 23.88 85 VAL C O 1
ATOM 8338 N N . ASN C 1 86 ? 30.007 32.210 41.094 1.00 22.89 86 ASN C N 1
ATOM 8339 C CA . ASN C 1 86 ? 30.254 33.651 41.233 1.00 26.65 86 ASN C CA 1
ATOM 8340 C C . ASN C 1 86 ? 28.910 34.373 41.348 1.00 27.59 86 ASN C C 1
ATOM 8341 O O . ASN C 1 86 ? 28.202 34.569 40.351 1.00 28.92 86 ASN C O 1
ATOM 8352 N N . ASN C 1 87 ? 28.566 34.764 42.569 1.00 28.78 87 ASN C N 1
ATOM 8353 C CA . ASN C 1 87 ? 27.272 35.353 42.867 1.00 31.22 87 ASN C CA 1
ATOM 8354 C C . ASN C 1 87 ? 27.290 36.855 42.597 1.00 35.12 87 ASN C C 1
ATOM 8355 O O . ASN C 1 87 ? 28.342 37.470 42.406 1.00 34.95 87 ASN C O 1
ATOM 8366 N N . ALA C 1 88 ? 26.097 37.442 42.577 1.00 37.11 88 ALA C N 1
ATOM 8367 C CA . ALA C 1 88 ? 25.905 38.810 42.116 1.00 42.54 88 ALA C CA 1
ATOM 8368 C C . ALA C 1 88 ? 25.623 39.742 43.287 1.00 46.89 88 ALA C C 1
ATOM 8369 O O . ALA C 1 88 ? 25.437 39.318 44.431 1.00 46.60 88 ALA C O 1
ATOM 8376 N N . GLY C 1 89 ? 25.583 41.038 42.975 1.00 49.68 89 GLY C N 1
ATOM 8377 C CA . GLY C 1 89 ? 25.297 42.071 43.940 1.00 51.84 89 GLY C CA 1
ATOM 8378 C C . GLY C 1 89 ? 23.971 42.734 43.620 1.00 56.92 89 GLY C C 1
ATOM 8379 O O . GLY C 1 89 ? 23.202 42.279 42.778 1.00 53.76 89 GLY C O 1
ATOM 8383 N N . ILE C 1 90 ? 23.693 43.823 44.311 1.00 62.38 90 ILE C N 1
ATOM 8384 C CA . ILE C 1 90 ? 22.398 44.472 44.141 1.00 61.79 90 ILE C CA 1
ATOM 8385 C C . ILE C 1 90 ? 22.483 45.610 43.139 1.00 61.10 90 ILE C C 1
ATOM 8386 O O . ILE C 1 90 ? 23.567 45.981 42.673 1.00 57.91 90 ILE C O 1
ATOM 8390 N N . THR C 1 91 ? 21.316 46.054 42.690 1.00 63.15 91 THR C N 1
ATOM 8391 C CA . THR C 1 91 ? 21.183 47.106 41.704 1.00 63.25 91 THR C CA 1
ATOM 8392 C C . THR C 1 91 ? 20.377 48.264 42.282 1.00 65.83 91 THR C C 1
ATOM 8393 O O . THR C 1 91 ? 19.689 48.137 43.305 1.00 67.65 91 THR C O 1
ATOM 8404 N N . ARG C 1 92 ? 20.498 49.408 41.608 1.00 68.78 92 ARG C N 1
ATOM 8405 C CA . ARG C 1 92 ? 19.820 50.632 42.020 1.00 71.00 92 ARG C CA 1
ATOM 8406 C C . ARG C 1 92 ? 19.505 51.426 40.758 1.00 67.03 92 ARG C C 1
ATOM 8407 O O . ARG C 1 92 ? 20.422 51.925 40.100 1.00 65.32 92 ARG C O 1
ATOM 8428 N N . ASP C 1 93 ? 18.222 51.562 40.433 1.00 63.07 93 ASP C N 1
ATOM 8429 C CA . ASP C 1 93 ? 17.825 52.272 39.225 1.00 57.01 93 ASP C CA 1
ATOM 8430 C C . ASP C 1 93 ? 18.438 53.669 39.174 1.00 55.40 93 ASP C C 1
ATOM 8431 O O . ASP C 1 93 ? 18.587 54.345 40.195 1.00 55.31 93 ASP C O 1
ATOM 8435 N N . THR C 1 94 ? 18.807 54.091 37.966 1.00 50.85 94 THR C N 1
ATOM 8436 C CA . THR C 1 94 ? 19.189 55.472 37.700 1.00 47.43 94 THR C CA 1
ATOM 8437 C C . THR C 1 94 ? 19.028 55.716 36.204 1.00 42.89 94 THR C C 1
ATOM 8438 O O . THR C 1 94 ? 19.580 54.968 35.392 1.00 37.74 94 THR C O 1
ATOM 8449 N N . ALA C 1 95 ? 18.268 56.745 35.843 1.00 41.21 95 ALA C N 1
ATOM 8450 C CA . ALA C 1 95 ? 18.102 57.084 34.435 1.00 37.14 95 ALA C CA 1
ATOM 8451 C C . ALA C 1 95 ? 19.432 57.537 33.844 1.00 32.50 95 ALA C C 1
ATOM 8452 O O . ALA C 1 95 ? 20.253 58.161 34.517 1.00 33.49 95 ALA C O 1
ATOM 8459 N N . PHE C 1 96 ? 19.633 57.219 32.563 1.00 31.32 96 PHE C N 1
ATOM 8460 C CA . PHE C 1 96 ? 20.930 57.451 31.928 1.00 30.81 96 PHE C CA 1
ATOM 8461 C C . PHE C 1 96 ? 21.340 58.916 31.941 1.00 29.09 96 PHE C C 1
ATOM 8462 O O . PHE C 1 96 ? 22.490 59.210 32.313 1.00 28.16 96 PHE C O 1
ATOM 8479 N N . PRO C 1 97 ? 20.489 59.873 31.561 1.00 29.43 97 PRO C N 1
ATOM 8480 C CA . PRO C 1 97 ? 20.944 61.278 31.587 1.00 29.03 97 PRO C CA 1
ATOM 8481 C C . PRO C 1 97 ? 21.349 61.736 32.982 1.00 28.38 97 PRO C C 1
ATOM 8482 O O . PRO C 1 97 ? 22.355 62.436 33.143 1.00 28.08 97 PRO C O 1
ATOM 8493 N N . ALA C 1 98 ? 20.591 61.340 34.006 1.00 30.29 98 ALA C N 1
ATOM 8494 C CA . ALA C 1 98 ? 20.946 61.679 35.379 1.00 31.57 98 ALA C CA 1
ATOM 8495 C C . ALA C 1 98 ? 22.166 60.909 35.875 1.00 31.70 98 ALA C C 1
ATOM 8496 O O . ALA C 1 98 ? 22.801 61.341 36.844 1.00 31.46 98 ALA C O 1
ATOM 8503 N N . MET C 1 99 ? 22.512 59.791 35.233 1.00 32.33 99 MET C N 1
ATOM 8504 C CA . MET C 1 99 ? 23.541 58.908 35.767 1.00 32.73 99 MET C CA 1
ATOM 8505 C C . MET C 1 99 ? 24.892 59.605 35.828 1.00 31.93 99 MET C C 1
ATOM 8506 O O . MET C 1 99 ? 25.329 60.239 34.862 1.00 31.37 99 MET C O 1
ATOM 8520 N N . THR C 1 100 ? 25.565 59.451 36.961 1.00 34.07 100 THR C N 1
ATOM 8521 C CA . THR C 1 100 ? 26.895 59.998 37.172 1.00 33.68 100 THR C CA 1
ATOM 8522 C C . THR C 1 100 ? 27.972 59.024 36.707 1.00 33.88 100 THR C C 1
ATOM 8523 O O . THR C 1 100 ? 27.730 57.827 36.517 1.00 33.92 100 THR C O 1
ATOM 8534 N N . GLU C 1 101 ? 29.188 59.554 36.561 1.00 33.42 101 GLU C N 1
ATOM 8535 C CA . GLU C 1 101 ? 30.324 58.702 36.239 1.00 35.49 101 GLU C CA 1
ATOM 8536 C C . GLU C 1 101 ? 30.474 57.590 37.264 1.00 37.11 101 GLU C C 1
ATOM 8537 O O . GLU C 1 101 ? 30.732 56.433 36.913 1.00 35.60 101 GLU C O 1
ATOM 8549 N N . GLU C 1 102 ? 30.363 57.940 38.547 1.00 34.24 102 GLU C N 1
ATOM 8550 C CA . GLU C 1 102 ? 30.611 56.973 39.603 1.00 37.44 102 GLU C CA 1
ATOM 8551 C C . GLU C 1 102 ? 29.592 55.849 39.557 1.00 35.10 102 GLU C C 1
ATOM 8552 O O . GLU C 1 102 ? 29.940 54.691 39.770 1.00 34.75 102 GLU C O 1
ATOM 8564 N N . GLU C 1 103 ? 28.331 56.167 39.262 1.00 35.06 103 GLU C N 1
ATOM 8565 C CA . GLU C 1 103 ? 27.309 55.128 39.179 1.00 35.60 103 GLU C CA 1
ATOM 8566 C C . GLU C 1 103 ? 27.621 54.145 38.052 1.00 35.09 103 GLU C C 1
ATOM 8567 O O . GLU C 1 103 ? 27.619 52.924 38.269 1.00 36.61 103 GLU C O 1
ATOM 8579 N N . TRP C 1 104 ? 27.994 54.658 36.876 1.00 33.71 104 TRP C N 1
ATOM 8580 C CA . TRP C 1 104 ? 28.360 53.794 35.758 1.00 35.02 104 TRP C CA 1
ATOM 8581 C C . TRP C 1 104 ? 29.588 52.952 36.096 1.00 35.10 104 TRP C C 1
ATOM 8582 O O . TRP C 1 104 ? 29.548 51.717 36.034 1.00 34.78 104 TRP C O 1
ATOM 8603 N N . ASP C 1 105 ? 30.696 53.614 36.444 1.00 34.80 105 ASP C N 1
ATOM 8604 C CA . ASP C 1 105 ? 31.942 52.914 36.737 1.00 36.86 105 ASP C CA 1
ATOM 8605 C C . ASP C 1 105 ? 31.757 51.891 37.848 1.00 39.24 105 ASP C C 1
ATOM 8606 O O . ASP C 1 105 ? 32.239 50.760 37.748 1.00 39.20 105 ASP C O 1
ATOM 8615 N N . GLY C 1 106 ? 31.099 52.282 38.941 1.00 36.84 106 GLY C N 1
ATOM 8616 C CA . GLY C 1 106 ? 30.953 51.380 40.061 1.00 37.54 106 GLY C CA 1
ATOM 8617 C C . GLY C 1 106 ? 30.152 50.150 39.706 1.00 39.31 106 GLY C C 1
ATOM 8618 O O . GLY C 1 106 ? 30.537 49.036 40.061 1.00 38.06 106 GLY C O 1
ATOM 8622 N N . VAL C 1 107 ? 29.043 50.321 38.976 1.00 38.55 107 VAL C N 1
ATOM 8623 C CA . VAL C 1 107 ? 28.255 49.156 38.596 1.00 38.87 107 VAL C CA 1
ATOM 8624 C C . VAL C 1 107 ? 29.062 48.251 37.672 1.00 39.41 107 VAL C C 1
ATOM 8625 O O . VAL C 1 107 ? 29.124 47.030 37.871 1.00 38.46 107 VAL C O 1
ATOM 8638 N N . ILE C 1 108 ? 29.719 48.841 36.667 1.00 37.31 108 ILE C N 1
ATOM 8639 C CA . ILE C 1 108 ? 30.487 48.041 35.717 1.00 39.10 108 ILE C CA 1
ATOM 8640 C C . ILE C 1 108 ? 31.588 47.269 36.434 1.00 40.15 108 ILE C C 1
ATOM 8641 O O . ILE C 1 108 ? 31.800 46.078 36.174 1.00 38.23 108 ILE C O 1
ATOM 8657 N N . HIS C 1 109 ? 32.290 47.924 37.362 1.00 41.92 109 HIS C N 1
ATOM 8658 C CA . HIS C 1 109 ? 33.486 47.352 37.964 1.00 42.18 109 HIS C CA 1
ATOM 8659 C C . HIS C 1 109 ? 33.187 46.428 39.136 1.00 41.20 109 HIS C C 1
ATOM 8660 O O . HIS C 1 109 ? 34.020 45.579 39.465 1.00 41.62 109 HIS C O 1
ATOM 8674 N N . THR C 1 110 ? 32.038 46.570 39.790 1.00 41.04 110 THR C N 1
ATOM 8675 C CA . THR C 1 110 ? 31.683 45.583 40.800 1.00 41.24 110 THR C CA 1
ATOM 8676 C C . THR C 1 110 ? 31.032 44.363 40.158 1.00 40.02 110 THR C C 1
ATOM 8677 O O . THR C 1 110 ? 31.283 43.229 40.582 1.00 39.99 110 THR C O 1
ATOM 8688 N N . ASN C 1 111 ? 30.214 44.566 39.119 1.00 37.59 111 ASN C N 1
ATOM 8689 C CA . ASN C 1 111 ? 29.422 43.467 38.582 1.00 37.12 111 ASN C CA 1
ATOM 8690 C C . ASN C 1 111 ? 30.099 42.743 37.430 1.00 34.50 111 ASN C C 1
ATOM 8691 O O . ASN C 1 111 ? 29.882 41.539 37.262 1.00 33.15 111 ASN C O 1
ATOM 8702 N N . LEU C 1 112 ? 30.936 43.425 36.654 1.00 34.82 112 LEU C N 1
ATOM 8703 C CA . LEU C 1 112 ? 31.632 42.792 35.540 1.00 31.30 112 LEU C CA 1
ATOM 8704 C C . LEU C 1 112 ? 33.072 42.422 35.869 1.00 30.84 112 LEU C C 1
ATOM 8705 O O . LEU C 1 112 ? 33.523 41.333 35.502 1.00 30.39 112 LEU C O 1
ATOM 8721 N N . ASP C 1 113 ? 33.808 43.293 36.562 1.00 32.30 113 ASP C N 1
ATOM 8722 C CA . ASP C 1 113 ? 35.205 43.000 36.845 1.00 31.38 113 ASP C CA 1
ATOM 8723 C C . ASP C 1 113 ? 35.365 41.823 37.789 1.00 30.43 113 ASP C C 1
ATOM 8724 O O . ASP C 1 113 ? 36.436 41.209 37.801 1.00 29.88 113 ASP C O 1
ATOM 8733 N N . SER C 1 114 ? 34.334 41.501 38.581 1.00 30.21 114 SER C N 1
ATOM 8734 C CA . SER C 1 114 ? 34.414 40.354 39.482 1.00 29.49 114 SER C CA 1
ATOM 8735 C C . SER C 1 114 ? 34.559 39.044 38.713 1.00 28.84 114 SER C C 1
ATOM 8736 O O . SER C 1 114 ? 35.140 38.083 39.230 1.00 27.12 114 SER C O 1
ATOM 8744 N N . PHE C 1 115 ? 34.040 38.988 37.483 1.00 27.39 115 PHE C N 1
ATOM 8745 C CA . PHE C 1 115 ? 34.267 37.835 36.616 1.00 26.06 115 PHE C CA 1
ATOM 8746 C C . PHE C 1 115 ? 35.761 37.552 36.514 1.00 26.54 115 PHE C C 1
ATOM 8747 O O . PHE C 1 115 ? 36.233 36.455 36.840 1.00 23.65 115 PHE C O 1
ATOM 8764 N N . TYR C 1 116 ? 36.528 38.562 36.106 1.00 24.15 116 TYR C N 1
ATOM 8765 C CA . TYR C 1 116 ? 37.974 38.409 36.035 1.00 25.69 116 TYR C CA 1
ATOM 8766 C C . TYR C 1 116 ? 38.569 38.163 37.417 1.00 26.94 116 TYR C C 1
ATOM 8767 O O . TYR C 1 116 ? 39.261 37.161 37.634 1.00 26.79 116 TYR C O 1
ATOM 8785 N N . ASN C 1 117 ? 38.272 39.043 38.377 1.00 24.54 117 ASN C N 1
ATOM 8786 C CA . ASN C 1 117 ? 38.954 38.997 39.667 1.00 24.87 117 ASN C CA 1
ATOM 8787 C C . ASN C 1 117 ? 38.822 37.636 40.337 1.00 26.21 117 ASN C C 1
ATOM 8788 O O . ASN C 1 117 ? 39.778 37.146 40.953 1.00 24.86 117 ASN C O 1
ATOM 8799 N N . VAL C 1 118 ? 37.645 37.015 40.242 1.00 24.70 118 VAL C N 1
ATOM 8800 C CA . VAL C 1 118 ? 37.416 35.738 40.899 1.00 24.67 118 VAL C CA 1
ATOM 8801 C C . VAL C 1 118 ? 37.800 34.567 40.002 1.00 24.39 118 VAL C C 1
ATOM 8802 O O . VAL C 1 118 ? 38.377 33.587 40.479 1.00 24.29 118 VAL C O 1
ATOM 8815 N N . LEU C 1 119 ? 37.488 34.611 38.702 1.00 22.52 119 LEU C N 1
ATOM 8816 C CA . LEU C 1 119 ? 37.675 33.428 37.881 1.00 23.47 119 LEU C CA 1
ATOM 8817 C C . LEU C 1 119 ? 39.102 33.292 37.355 1.00 24.76 119 LEU C C 1
ATOM 8818 O O . LEU C 1 119 ? 39.544 32.171 37.080 1.00 23.68 119 LEU C O 1
ATOM 8834 N N . HIS C 1 120 ? 39.826 34.392 37.151 1.00 23.97 120 HIS C N 1
ATOM 8835 C CA . HIS C 1 120 ? 41.148 34.257 36.547 1.00 25.72 120 HIS C CA 1
ATOM 8836 C C . HIS C 1 120 ? 42.072 33.453 37.440 1.00 25.20 120 HIS C C 1
ATOM 8837 O O . HIS C 1 120 ? 42.736 32.528 36.937 1.00 25.81 120 HIS C O 1
ATOM 8851 N N . PRO C 1 121 ? 42.137 33.704 38.750 1.00 25.77 121 PRO C N 1
ATOM 8852 C CA . PRO C 1 121 ? 42.993 32.870 39.604 1.00 25.71 121 PRO C CA 1
ATOM 8853 C C . PRO C 1 121 ? 42.549 31.419 39.666 1.00 25.78 121 PRO C C 1
ATOM 8854 O O . PRO C 1 121 ? 43.330 30.569 40.115 1.00 25.14 121 PRO C O 1
ATOM 8865 N N . CYS C 1 122 ? 41.316 31.108 39.251 1.00 22.57 122 CYS C N 1
ATOM 8866 C CA . CYS C 1 122 ? 40.762 29.781 39.468 1.00 22.77 122 CYS C CA 1
ATOM 8867 C C . CYS C 1 122 ? 40.790 28.894 38.231 1.00 24.34 122 CYS C C 1
ATOM 8868 O O . CYS C 1 122 ? 40.765 27.670 38.376 1.00 23.33 122 CYS C O 1
ATOM 8876 N N . VAL C 1 123 ? 40.855 29.465 37.027 1.00 24.91 123 VAL C N 1
ATOM 8877 C CA . VAL C 1 123 ? 40.600 28.675 35.826 1.00 23.67 123 VAL C CA 1
ATOM 8878 C C . VAL C 1 123 ? 41.772 27.745 35.524 1.00 25.43 123 VAL C C 1
ATOM 8879 O O . VAL C 1 123 ? 41.585 26.546 35.290 1.00 22.28 123 VAL C O 1
ATOM 8892 N N . MET C 1 124 ? 42.991 28.276 35.498 1.00 25.17 124 MET C N 1
ATOM 8893 C CA . MET C 1 124 ? 44.081 27.423 35.038 1.00 26.66 124 MET C CA 1
ATOM 8894 C C . MET C 1 124 ? 44.356 26.332 36.075 1.00 26.37 124 MET C C 1
ATOM 8895 O O . MET C 1 124 ? 44.673 25.214 35.686 1.00 26.53 124 MET C O 1
ATOM 8909 N N . PRO C 1 125 ? 44.303 26.598 37.389 1.00 25.33 125 PRO C N 1
ATOM 8910 C CA . PRO C 1 125 ? 44.394 25.450 38.323 1.00 25.45 125 PRO C CA 1
ATOM 8911 C C . PRO C 1 125 ? 43.379 24.357 37.988 1.00 24.82 125 PRO C C 1
ATOM 8912 O O . PRO C 1 125 ? 43.714 23.160 37.939 1.00 24.95 125 PRO C O 1
ATOM 8923 N N . MET C 1 126 ? 42.137 24.765 37.693 1.00 25.16 126 MET C N 1
ATOM 8924 C CA . MET C 1 126 ? 41.095 23.813 37.317 1.00 24.22 126 MET C CA 1
ATOM 8925 C C . MET C 1 126 ? 41.467 23.053 36.050 1.00 24.10 126 MET C C 1
ATOM 8926 O O . MET C 1 126 ? 41.302 21.830 35.983 1.00 24.31 126 MET C O 1
ATOM 8940 N N . VAL C 1 127 ? 41.982 23.753 35.038 1.00 23.13 127 VAL C N 1
ATOM 8941 C CA . VAL C 1 127 ? 42.408 23.082 33.813 1.00 25.07 127 VAL C CA 1
ATOM 8942 C C . VAL C 1 127 ? 43.553 22.110 34.096 1.00 27.88 127 VAL C C 1
ATOM 8943 O O . VAL C 1 127 ? 43.558 20.968 33.616 1.00 24.79 127 VAL C O 1
ATOM 8956 N N . GLN C 1 128 ? 44.535 22.548 34.888 1.00 26.30 128 GLN C N 1
ATOM 8957 C CA . GLN C 1 128 ? 45.738 21.757 35.115 1.00 27.84 128 GLN C CA 1
ATOM 8958 C C . GLN C 1 128 ? 45.422 20.469 35.847 1.00 28.99 128 GLN C C 1
ATOM 8959 O O . GLN C 1 128 ? 46.117 19.462 35.658 1.00 30.47 128 GLN C O 1
ATOM 8973 N N . LYS C 1 129 ? 44.385 20.474 36.690 1.00 26.98 129 LYS C N 1
ATOM 8974 C CA . LYS C 1 129 ? 44.029 19.235 37.366 1.00 27.49 129 LYS C CA 1
ATOM 8975 C C . LYS C 1 129 ? 43.408 18.211 36.420 1.00 28.37 129 LYS C C 1
ATOM 8976 O O . LYS C 1 129 ? 43.390 17.021 36.747 1.00 29.05 129 LYS C O 1
ATOM 8995 N N . ARG C 1 130 ? 42.882 18.648 35.274 1.00 28.20 130 ARG C N 1
ATOM 8996 C CA . ARG C 1 130 ? 42.395 17.760 34.214 1.00 29.98 130 ARG C CA 1
ATOM 8997 C C . ARG C 1 130 ? 41.351 16.760 34.713 1.00 28.38 130 ARG C C 1
ATOM 8998 O O . ARG C 1 130 ? 41.254 15.642 34.205 1.00 31.49 130 ARG C O 1
ATOM 9019 N N . LYS C 1 131 ? 40.536 17.164 35.685 1.00 29.23 131 LYS C N 1
ATOM 9020 C CA . LYS C 1 131 ? 39.387 16.381 36.119 1.00 28.79 131 LYS C CA 1
ATOM 9021 C C . LYS C 1 131 ? 38.063 17.045 35.746 1.00 27.25 131 LYS C C 1
ATOM 9022 O O . LYS C 1 131 ? 37.051 16.810 36.413 1.00 25.76 131 LYS C O 1
ATOM 9041 N N . GLY C 1 132 ? 38.054 17.881 34.708 1.00 24.72 132 GLY C N 1
ATOM 9042 C CA . GLY C 1 132 ? 36.855 18.624 34.376 1.00 25.29 132 GLY C CA 1
ATOM 9043 C C . GLY C 1 132 ? 36.589 19.720 35.397 1.00 23.54 132 GLY C C 1
ATOM 9044 O O . GLY C 1 132 ? 37.460 20.102 36.184 1.00 24.16 132 GLY C O 1
ATOM 9048 N N . GLY C 1 133 ? 35.359 20.224 35.388 1.00 22.68 133 GLY C N 1
ATOM 9049 C CA . GLY C 1 133 ? 34.985 21.238 36.355 1.00 21.39 133 GLY C CA 1
ATOM 9050 C C . GLY C 1 133 ? 33.687 21.934 36.004 1.00 22.17 133 GLY C C 1
ATOM 9051 O O . GLY C 1 133 ? 33.024 21.627 35.006 1.00 19.32 133 GLY C O 1
ATOM 9055 N N . ARG C 1 134 ? 33.342 22.903 36.856 1.00 21.63 134 ARG C N 1
ATOM 9056 C CA . ARG C 1 134 ? 32.074 23.611 36.758 1.00 21.22 134 ARG C CA 1
ATOM 9057 C C . ARG C 1 134 ? 32.262 25.086 37.095 1.00 20.98 134 ARG C C 1
ATOM 9058 O O . ARG C 1 134 ? 32.801 25.425 38.152 1.00 19.26 134 ARG C O 1
ATOM 9079 N N . ILE C 1 135 ? 31.788 25.966 36.221 1.00 20.36 135 ILE C N 1
ATOM 9080 C CA . ILE C 1 135 ? 31.773 27.396 36.512 1.00 19.55 135 ILE C CA 1
ATOM 9081 C C . ILE C 1 135 ? 30.355 27.898 36.296 1.00 19.49 135 ILE C C 1
ATOM 9082 O O . ILE C 1 135 ? 29.771 27.680 35.229 1.00 19.00 135 ILE C O 1
ATOM 9098 N N . VAL C 1 136 ? 29.810 28.587 37.295 1.00 20.35 136 VAL C N 1
ATOM 9099 C CA . VAL C 1 136 ? 28.457 29.125 37.214 1.00 20.20 136 VAL C CA 1
ATOM 9100 C C . VAL C 1 136 ? 28.478 30.572 37.679 1.00 21.70 136 VAL C C 1
ATOM 9101 O O . VAL C 1 136 ? 28.810 30.850 38.835 1.00 19.20 136 VAL C O 1
ATOM 9114 N N . THR C 1 137 ? 28.147 31.491 36.778 1.00 22.49 137 THR C N 1
ATOM 9115 C CA . THR C 1 137 ? 27.971 32.887 37.143 1.00 23.59 137 THR C CA 1
ATOM 9116 C C . THR C 1 137 ? 26.494 33.162 37.410 1.00 24.49 137 THR C C 1
ATOM 9117 O O . THR C 1 137 ? 25.609 32.450 36.929 1.00 23.46 137 THR C O 1
ATOM 9128 N N . LEU C 1 138 ? 26.231 34.219 38.171 1.00 25.38 138 LEU C N 1
ATOM 9129 C CA . LEU C 1 138 ? 24.866 34.646 38.446 1.00 27.72 138 LEU C CA 1
ATOM 9130 C C . LEU C 1 138 ? 24.668 36.100 38.038 1.00 31.11 138 LEU C C 1
ATOM 9131 O O . LEU C 1 138 ? 25.527 36.952 38.287 1.00 31.46 138 LEU C O 1
ATOM 9147 N N . ALA C 1 139 ? 23.536 36.372 37.394 1.00 31.52 139 ALA C N 1
ATOM 9148 C CA . ALA C 1 139 ? 23.158 37.735 37.051 1.00 36.53 139 ALA C CA 1
ATOM 9149 C C . ALA C 1 139 ? 22.463 38.404 38.234 1.00 40.45 139 ALA C C 1
ATOM 9150 O O . ALA C 1 139 ? 21.910 37.737 39.114 1.00 39.48 139 ALA C O 1
ATOM 9157 N N . SER C 1 140 ? 22.505 39.744 38.258 1.00 42.16 140 SER C N 1
ATOM 9158 C CA . SER C 1 140 ? 21.698 40.476 39.232 1.00 45.43 140 SER C CA 1
ATOM 9159 C C . SER C 1 140 ? 20.216 40.152 39.047 1.00 45.64 140 SER C C 1
ATOM 9160 O O . SER C 1 140 ? 19.478 40.024 40.031 1.00 46.29 140 SER C O 1
ATOM 9168 N N . VAL C 1 141 ? 19.772 39.990 37.795 1.00 44.27 141 VAL C N 1
ATOM 9169 C CA . VAL C 1 141 ? 18.575 39.188 37.471 1.00 44.90 141 VAL C CA 1
ATOM 9170 C C . VAL C 1 141 ? 18.742 38.652 36.029 1.00 41.39 141 VAL C C 1
ATOM 9171 O O . VAL C 1 141 ? 18.334 39.273 35.035 1.00 47.06 141 VAL C O 1
ATOM 9184 N N . GLY C 1 143 ? 19.802 41.573 32.155 1.00 56.09 143 GLY C N 1
ATOM 9185 C CA . GLY C 1 143 ? 20.855 40.944 31.378 1.00 52.52 143 GLY C CA 1
ATOM 9186 C C . GLY C 1 143 ? 20.443 40.540 29.975 1.00 59.29 143 GLY C C 1
ATOM 9187 O O . GLY C 1 143 ? 21.176 40.780 29.009 1.00 50.31 143 GLY C O 1
ATOM 9191 N N . LEU C 1 144 ? 19.269 39.916 29.858 1.00 67.02 144 LEU C N 1
ATOM 9192 C CA . LEU C 1 144 ? 18.784 39.472 28.557 1.00 63.92 144 LEU C CA 1
ATOM 9193 C C . LEU C 1 144 ? 17.937 40.523 27.843 1.00 64.56 144 LEU C C 1
ATOM 9194 O O . LEU C 1 144 ? 17.869 40.522 26.601 1.00 61.42 144 LEU C O 1
ATOM 9210 N N . MET C 1 145 ? 17.304 41.423 28.610 1.00 66.13 145 MET C N 1
ATOM 9211 C CA . MET C 1 145 ? 16.202 42.231 28.096 1.00 65.86 145 MET C CA 1
ATOM 9212 C C . MET C 1 145 ? 16.372 43.742 28.234 1.00 63.70 145 MET C C 1
ATOM 9213 O O . MET C 1 145 ? 15.811 44.474 27.412 1.00 54.17 145 MET C O 1
ATOM 9217 N N . GLY C 1 146 ? 17.197 44.233 29.151 1.00 84.04 146 GLY C N 1
ATOM 9218 C CA . GLY C 1 146 ? 17.241 45.638 29.488 1.00 58.63 146 GLY C CA 1
ATOM 9219 C C . GLY C 1 146 ? 16.069 46.071 30.357 1.00 61.49 146 GLY C C 1
ATOM 9220 O O . GLY C 1 146 ? 15.006 45.451 30.414 1.00 66.62 146 GLY C O 1
ATOM 9224 N N . ASN C 1 147 ? 16.297 47.163 31.074 1.00 59.40 147 ASN C N 1
ATOM 9225 C CA . ASN C 1 147 ? 15.288 47.664 32.000 1.00 62.95 147 ASN C CA 1
ATOM 9226 C C . ASN C 1 147 ? 15.447 49.170 32.179 1.00 60.18 147 ASN C C 1
ATOM 9227 O O . ASN C 1 147 ? 16.571 49.674 32.262 1.00 56.55 147 ASN C O 1
ATOM 9238 N N . ARG C 1 148 ? 14.317 49.882 32.235 1.00 63.13 148 ARG C N 1
ATOM 9239 C CA . ARG C 1 148 ? 14.346 51.330 32.420 1.00 61.32 148 ARG C CA 1
ATOM 9240 C C . ARG C 1 148 ? 15.098 51.693 33.700 1.00 60.62 148 ARG C C 1
ATOM 9241 O O . ARG C 1 148 ? 14.878 51.094 34.759 1.00 60.10 148 ARG C O 1
ATOM 9262 N N . GLY C 1 149 ? 15.983 52.685 33.599 1.00 52.32 149 GLY C N 1
ATOM 9263 C CA . GLY C 1 149 ? 16.766 53.132 34.730 1.00 49.16 149 GLY C CA 1
ATOM 9264 C C . GLY C 1 149 ? 17.941 52.256 35.085 1.00 48.36 149 GLY C C 1
ATOM 9265 O O . GLY C 1 149 ? 18.536 52.449 36.152 1.00 49.90 149 GLY C O 1
ATOM 9269 N N . GLN C 1 150 ? 18.313 51.314 34.222 1.00 47.06 150 GLN C N 1
ATOM 9270 C CA . GLN C 1 150 ? 19.330 50.338 34.581 1.00 45.89 150 GLN C CA 1
ATOM 9271 C C . GLN C 1 150 ? 20.323 50.092 33.450 1.00 40.06 150 GLN C C 1
ATOM 9272 O O . GLN C 1 150 ? 20.856 48.984 33.320 1.00 38.95 150 GLN C O 1
ATOM 9286 N N . THR C 1 151 ? 20.613 51.114 32.639 1.00 37.94 151 THR C N 1
ATOM 9287 C CA . THR C 1 151 ? 21.545 50.923 31.532 1.00 34.72 151 THR C CA 1
ATOM 9288 C C . THR C 1 151 ? 22.891 50.410 32.034 1.00 33.08 151 THR C C 1
ATOM 9289 O O . THR C 1 151 ? 23.532 49.585 31.373 1.00 28.92 151 THR C O 1
ATOM 9300 N N . ASN C 1 152 ? 23.327 50.870 33.217 1.00 32.48 152 ASN C N 1
ATOM 9301 C CA . ASN C 1 152 ? 24.612 50.427 33.758 1.00 33.08 152 ASN C CA 1
ATOM 9302 C C . ASN C 1 152 ? 24.530 48.996 34.291 1.00 33.98 152 ASN C C 1
ATOM 9303 O O . ASN C 1 152 ? 25.412 48.169 34.016 1.00 33.64 152 ASN C O 1
ATOM 9314 N N . TYR C 1 153 ? 23.477 48.676 35.045 1.00 35.37 153 TYR C N 1
ATOM 9315 C CA . TYR C 1 153 ? 23.338 47.317 35.552 1.00 36.53 153 TYR C CA 1
ATOM 9316 C C . TYR C 1 153 ? 23.028 46.342 34.427 1.00 33.91 153 TYR C C 1
ATOM 9317 O O . TYR C 1 153 ? 23.512 45.207 34.452 1.00 30.88 153 TYR C O 1
ATOM 9335 N N . SER C 1 154 ? 22.259 46.775 33.417 1.00 31.66 154 SER C N 1
ATOM 9336 C CA . SER C 1 154 ? 22.000 45.920 32.263 1.00 31.94 154 SER C CA 1
ATOM 9337 C C . SER C 1 154 ? 23.275 45.668 31.474 1.00 28.92 154 SER C C 1
ATOM 9338 O O . SER C 1 154 ? 23.527 44.539 31.035 1.00 26.63 154 SER C O 1
ATOM 9346 N N . ALA C 1 155 ? 24.085 46.712 31.270 1.00 29.18 155 ALA C N 1
ATOM 9347 C CA . ALA C 1 155 ? 25.365 46.524 30.606 1.00 26.54 155 ALA C CA 1
ATOM 9348 C C . ALA C 1 155 ? 26.225 45.534 31.370 1.00 26.44 155 ALA C C 1
ATOM 9349 O O . ALA C 1 155 ? 26.833 44.645 30.773 1.00 24.75 155 ALA C O 1
ATOM 9356 N N . ALA C 1 156 ? 26.295 45.675 32.696 1.00 27.15 156 ALA C N 1
ATOM 9357 C CA . ALA C 1 156 ? 27.144 44.793 33.488 1.00 25.97 156 ALA C CA 1
ATOM 9358 C C . ALA C 1 156 ? 26.645 43.353 33.430 1.00 25.32 156 ALA C C 1
ATOM 9359 O O . ALA C 1 156 ? 27.437 42.423 33.250 1.00 23.60 156 ALA C O 1
ATOM 9366 N N . LYS C 1 157 ? 25.332 43.153 33.595 1.00 26.55 157 LYS C N 1
ATOM 9367 C CA . LYS C 1 157 ? 24.771 41.803 33.595 1.00 27.08 157 LYS C CA 1
ATOM 9368 C C . LYS C 1 157 ? 24.923 41.144 32.230 1.00 26.17 157 LYS C C 1
ATOM 9369 O O . LYS C 1 157 ? 25.346 39.985 32.130 1.00 24.96 157 LYS C O 1
ATOM 9373 N N . ALA C 1 158 ? 24.589 41.867 31.158 1.00 26.64 158 ALA C N 1
ATOM 9374 C CA . ALA C 1 158 ? 24.806 41.350 29.815 1.00 26.16 158 ALA C CA 1
ATOM 9375 C C . ALA C 1 158 ? 26.278 41.060 29.584 1.00 23.18 158 ALA C C 1
ATOM 9376 O O . ALA C 1 158 ? 26.625 40.082 28.916 1.00 22.99 158 ALA C O 1
ATOM 9383 N N . GLY C 1 159 ? 27.161 41.892 30.140 1.00 22.46 159 GLY C N 1
ATOM 9384 C CA . GLY C 1 159 ? 28.580 41.629 30.022 1.00 22.25 159 GLY C CA 1
ATOM 9385 C C . GLY C 1 159 ? 28.960 40.312 30.660 1.00 24.02 159 GLY C C 1
ATOM 9386 O O . GLY C 1 159 ? 29.730 39.533 30.095 1.00 21.98 159 GLY C O 1
ATOM 9390 N N . VAL C 1 160 ? 28.446 40.062 31.864 1.00 23.72 160 VAL C N 1
ATOM 9391 C CA . VAL C 1 160 ? 28.727 38.793 32.528 1.00 23.09 160 VAL C CA 1
ATOM 9392 C C . VAL C 1 160 ? 28.230 37.641 31.672 1.00 22.88 160 VAL C C 1
ATOM 9393 O O . VAL C 1 160 ? 28.920 36.633 31.505 1.00 23.47 160 VAL C O 1
ATOM 9406 N N . ILE C 1 161 ? 27.019 37.762 31.127 1.00 23.63 161 ILE C N 1
ATOM 9407 C CA . ILE C 1 161 ? 26.488 36.699 30.273 1.00 24.25 161 ILE C CA 1
ATOM 9408 C C . ILE C 1 161 ? 27.430 36.440 29.098 1.00 21.72 161 ILE C C 1
ATOM 9409 O O . ILE C 1 161 ? 27.736 35.287 28.760 1.00 20.11 161 ILE C O 1
ATOM 9425 N N . GLY C 1 162 ? 27.905 37.510 28.457 1.00 22.30 162 GLY C N 1
ATOM 9426 C CA . GLY C 1 162 ? 28.754 37.341 27.284 1.00 23.20 162 GLY C CA 1
ATOM 9427 C C . GLY C 1 162 ? 30.119 36.770 27.622 1.00 24.29 162 GLY C C 1
ATOM 9428 O O . GLY C 1 162 ? 30.636 35.900 26.908 1.00 21.61 162 GLY C O 1
ATOM 9432 N N . ALA C 1 163 ? 30.719 37.248 28.717 1.00 22.08 163 ALA C N 1
ATOM 9433 C CA . ALA C 1 163 ? 31.965 36.671 29.207 1.00 21.44 163 ALA C CA 1
ATOM 9434 C C . ALA C 1 163 ? 31.788 35.190 29.515 1.00 21.03 163 ALA C C 1
ATOM 9435 O O . ALA C 1 163 ? 32.620 34.363 29.130 1.00 20.76 163 ALA C O 1
ATOM 9442 N N . THR C 1 164 ? 30.705 34.845 30.223 1.00 20.77 164 THR C N 1
ATOM 9443 C CA . THR C 1 164 ? 30.410 33.460 30.575 1.00 20.57 164 THR C CA 1
ATOM 9444 C C . THR C 1 164 ? 30.331 32.584 29.334 1.00 21.28 164 THR C C 1
ATOM 9445 O O . THR C 1 164 ? 30.960 31.520 29.272 1.00 21.23 164 THR C O 1
ATOM 9456 N N . LYS C 1 165 ? 29.565 33.015 28.322 1.00 21.56 165 LYS C N 1
ATOM 9457 C CA . LYS C 1 165 ? 29.399 32.186 27.127 1.00 21.73 165 LYS C CA 1
ATOM 9458 C C . LYS C 1 165 ? 30.718 32.027 26.368 1.00 22.73 165 LYS C C 1
ATOM 9459 O O . LYS C 1 165 ? 31.056 30.926 25.886 1.00 20.69 165 LYS C O 1
ATOM 9478 N N . SER C 1 166 ? 31.472 33.120 26.231 1.00 23.36 166 SER C N 1
ATOM 9479 C CA . SER C 1 166 ? 32.756 33.035 25.548 1.00 23.03 166 SER C CA 1
ATOM 9480 C C . SER C 1 166 ? 33.700 32.088 26.283 1.00 21.79 166 SER C C 1
ATOM 9481 O O . SER C 1 166 ? 34.375 31.256 25.657 1.00 23.15 166 SER C O 1
ATOM 9489 N N . LEU C 1 167 ? 33.755 32.189 27.614 1.00 20.66 167 LEU C N 1
ATOM 9490 C CA . LEU C 1 167 ? 34.581 31.270 28.382 1.00 21.63 167 LEU C CA 1
ATOM 9491 C C . LEU C 1 167 ? 34.109 29.835 28.212 1.00 21.72 167 LEU C C 1
ATOM 9492 O O . LEU C 1 167 ? 34.923 28.904 28.251 1.00 22.39 167 LEU C O 1
ATOM 9508 N N . ALA C 1 168 ? 32.799 29.628 28.058 1.00 20.92 168 ALA C N 1
ATOM 9509 C CA . ALA C 1 168 ? 32.296 28.283 27.797 1.00 20.72 168 ALA C CA 1
ATOM 9510 C C . ALA C 1 168 ? 32.919 27.720 26.527 1.00 22.57 168 ALA C C 1
ATOM 9511 O O . ALA C 1 168 ? 33.407 26.581 26.501 1.00 22.40 168 ALA C O 1
ATOM 9518 N N . LEU C 1 169 ? 32.893 28.510 25.454 1.00 21.32 169 LEU C N 1
ATOM 9519 C CA . LEU C 1 169 ? 33.519 28.060 24.216 1.00 23.09 169 LEU C CA 1
ATOM 9520 C C . LEU C 1 169 ? 34.986 27.737 24.448 1.00 23.44 169 LEU C C 1
ATOM 9521 O O . LEU C 1 169 ? 35.505 26.737 23.935 1.00 21.64 169 LEU C O 1
ATOM 9537 N N . GLU C 1 170 ? 35.663 28.560 25.251 1.00 23.37 170 GLU C N 1
ATOM 9538 C CA . GLU C 1 170 ? 37.096 28.374 25.463 1.00 25.06 170 GLU C CA 1
ATOM 9539 C C . GLU C 1 170 ? 37.407 27.087 26.221 1.00 25.26 170 GLU C C 1
ATOM 9540 O O . GLU C 1 170 ? 38.351 26.368 25.874 1.00 25.47 170 GLU C O 1
ATOM 9552 N N . LEU C 1 171 ? 36.643 26.787 27.261 1.00 24.67 171 LEU C N 1
ATOM 9553 C CA . LEU C 1 171 ? 36.962 25.683 28.154 1.00 22.42 171 LEU C CA 1
ATOM 9554 C C . LEU C 1 171 ? 36.248 24.387 27.791 1.00 25.07 171 LEU C C 1
ATOM 9555 O O . LEU C 1 171 ? 36.464 23.369 28.463 1.00 25.36 171 LEU C O 1
ATOM 9571 N N . ALA C 1 172 ? 35.394 24.398 26.764 1.00 24.74 172 ALA C N 1
ATOM 9572 C CA . ALA C 1 172 ? 34.703 23.178 26.356 1.00 25.37 172 ALA C CA 1
ATOM 9573 C C . ALA C 1 172 ? 35.657 21.999 26.166 1.00 26.55 172 ALA C C 1
ATOM 9574 O O . ALA C 1 172 ? 35.361 20.877 26.591 1.00 26.52 172 ALA C O 1
ATOM 9581 N N . LYS C 1 173 ? 36.803 22.226 25.529 1.00 28.92 173 LYS C N 1
ATOM 9582 C CA . LYS C 1 173 ? 37.717 21.124 25.257 1.00 29.05 173 LYS C CA 1
ATOM 9583 C C . LYS C 1 173 ? 38.337 20.541 26.523 1.00 29.75 173 LYS C C 1
ATOM 9584 O O . LYS C 1 173 ? 38.915 19.451 26.463 1.00 30.53 173 LYS C O 1
ATOM 9603 N N . ARG C 1 174 ? 38.225 21.222 27.658 1.00 28.51 174 ARG C N 1
ATOM 9604 C CA . ARG C 1 174 ? 38.727 20.707 28.925 1.00 27.54 174 ARG C CA 1
ATOM 9605 C C . ARG C 1 174 ? 37.637 20.039 29.761 1.00 26.51 174 ARG C C 1
ATOM 9606 O O . ARG C 1 174 ? 37.891 19.671 30.913 1.00 24.19 174 ARG C O 1
ATOM 9627 N N . LYS C 1 175 ? 36.435 19.874 29.206 1.00 24.78 175 LYS C N 1
ATOM 9628 C CA . LYS C 1 175 ? 35.306 19.282 29.922 1.00 24.27 175 LYS C CA 1
ATOM 9629 C C . LYS C 1 175 ? 34.933 20.095 31.162 1.00 23.76 175 LYS C C 1
ATOM 9630 O O . LYS C 1 175 ? 34.490 19.539 32.175 1.00 26.06 175 LYS C O 1
ATOM 9649 N N . ILE C 1 176 ? 35.107 21.414 31.086 1.00 20.77 176 ILE C N 1
ATOM 9650 C CA . ILE C 1 176 ? 34.599 22.349 32.086 1.00 21.71 176 ILE C CA 1
ATOM 9651 C C . ILE C 1 176 ? 33.379 23.050 31.499 1.00 20.83 176 ILE C C 1
ATOM 9652 O O . ILE C 1 176 ? 33.494 23.762 30.494 1.00 19.50 176 ILE C O 1
ATOM 9668 N N . THR C 1 177 ? 32.211 22.879 32.114 1.00 18.30 177 THR C N 1
ATOM 9669 C CA . THR C 1 177 ? 31.020 23.578 31.640 1.00 18.79 177 THR C CA 1
ATOM 9670 C C . THR C 1 177 ? 30.965 24.967 32.264 1.00 21.35 177 THR C C 1
ATOM 9671 O O . THR C 1 177 ? 31.360 25.160 33.419 1.00 19.21 177 THR C O 1
ATOM 9682 N N . VAL C 1 178 ? 30.476 25.935 31.489 1.00 20.45 178 VAL C N 1
ATOM 9683 C CA . VAL C 1 178 ? 30.391 27.328 31.920 1.00 19.92 178 VAL C CA 1
ATOM 9684 C C . VAL C 1 178 ? 28.992 27.819 31.600 1.00 19.25 178 VAL C C 1
ATOM 9685 O O . VAL C 1 178 ? 28.606 27.895 30.427 1.00 18.97 178 VAL C O 1
ATOM 9698 N N . ASN C 1 179 ? 28.231 28.145 32.635 1.00 20.38 179 ASN C N 1
ATOM 9699 C CA . ASN C 1 179 ? 26.849 28.549 32.469 1.00 20.88 179 ASN C CA 1
ATOM 9700 C C . ASN C 1 179 ? 26.565 29.731 33.376 1.00 23.67 179 ASN C C 1
ATOM 9701 O O . ASN C 1 179 ? 27.246 29.944 34.386 1.00 20.23 179 ASN C O 1
ATOM 9712 N N . CYS C 1 180 ? 25.536 30.488 32.999 1.00 20.00 180 CYS C N 1
ATOM 9713 C CA . CYS C 1 180 ? 25.028 31.597 33.789 1.00 21.04 180 CYS C CA 1
ATOM 9714 C C . CYS C 1 180 ? 23.614 31.282 34.255 1.00 19.92 180 CYS C C 1
ATOM 9715 O O . CYS C 1 180 ? 22.789 30.813 33.467 1.00 19.82 180 CYS C O 1
ATOM 9723 N N . VAL C 1 181 ? 23.337 31.552 35.525 1.00 20.17 181 VAL C N 1
ATOM 9724 C CA . VAL C 1 181 ? 21.991 31.459 36.080 1.00 22.41 181 VAL C CA 1
ATOM 9725 C C . VAL C 1 181 ? 21.443 32.869 36.257 1.00 25.31 181 VAL C C 1
ATOM 9726 O O . VAL C 1 181 ? 22.095 33.727 36.868 1.00 24.67 181 VAL C O 1
ATOM 9739 N N . ALA C 1 182 ? 20.249 33.111 35.720 1.00 23.24 182 ALA C N 1
ATOM 9740 C CA . ALA C 1 182 ? 19.626 34.436 35.755 1.00 24.23 182 ALA C CA 1
ATOM 9741 C C . ALA C 1 182 ? 18.337 34.394 36.561 1.00 25.48 182 ALA C C 1
ATOM 9742 O O . ALA C 1 182 ? 17.280 34.013 36.024 1.00 24.72 182 ALA C O 1
ATOM 9749 N N . PRO C 1 183 ? 18.372 34.737 37.846 1.00 26.23 183 PRO C N 1
ATOM 9750 C CA . PRO C 1 183 ? 17.150 34.707 38.652 1.00 26.56 183 PRO C CA 1
ATOM 9751 C C . PRO C 1 183 ? 16.269 35.906 38.379 1.00 28.74 183 PRO C C 1
ATOM 9752 O O . PRO C 1 183 ? 16.746 36.979 38.020 1.00 29.63 183 PRO C O 1
ATOM 9763 N N . GLY C 1 184 ? 14.967 35.708 38.562 1.00 28.59 184 GLY C N 1
ATOM 9764 C CA . GLY C 1 184 ? 14.042 36.824 38.562 1.00 30.03 184 GLY C CA 1
ATOM 9765 C C . GLY C 1 184 ? 14.068 37.545 39.896 1.00 32.69 184 GLY C C 1
ATOM 9766 O O . GLY C 1 184 ? 15.135 37.716 40.496 1.00 32.52 184 GLY C O 1
ATOM 9770 N N . LEU C 1 185 ? 12.903 37.965 40.381 1.00 33.29 185 LEU C N 1
ATOM 9771 C CA . LEU C 1 185 ? 12.806 38.595 41.694 1.00 35.52 185 LEU C CA 1
ATOM 9772 C C . LEU C 1 185 ? 12.849 37.508 42.761 1.00 34.06 185 LEU C C 1
ATOM 9773 O O . LEU C 1 185 ? 11.918 36.704 42.881 1.00 32.81 185 LEU C O 1
ATOM 9789 N N . ILE C 1 186 ? 13.927 37.484 43.537 1.00 32.76 186 ILE C N 1
ATOM 9790 C CA . ILE C 1 186 ? 14.123 36.494 44.588 1.00 34.76 186 ILE C CA 1
ATOM 9791 C C . ILE C 1 186 ? 13.897 37.165 45.936 1.00 37.41 186 ILE C C 1
ATOM 9792 O O . ILE C 1 186 ? 14.357 38.290 46.167 1.00 36.06 186 ILE C O 1
ATOM 9808 N N . ASP C 1 187 ? 13.195 36.467 46.827 1.00 37.02 187 ASP C N 1
ATOM 9809 C CA . ASP C 1 187 ? 12.919 36.967 48.173 1.00 43.25 187 ASP C CA 1
ATOM 9810 C C . ASP C 1 187 ? 14.082 36.592 49.084 1.00 42.35 187 ASP C C 1
ATOM 9811 O O . ASP C 1 187 ? 14.123 35.492 49.638 1.00 40.36 187 ASP C O 1
ATOM 9820 N N . THR C 1 188 ? 15.020 37.517 49.261 1.00 44.58 188 THR C N 1
ATOM 9821 C CA . THR C 1 188 ? 16.160 37.304 50.140 1.00 47.44 188 THR C CA 1
ATOM 9822 C C . THR C 1 188 ? 15.967 37.924 51.522 1.00 52.53 188 THR C C 1
ATOM 9823 O O . THR C 1 188 ? 16.937 38.035 52.280 1.00 53.69 188 THR C O 1
ATOM 9834 N N . GLY C 1 189 ? 14.743 38.332 51.864 1.00 54.18 189 GLY C N 1
ATOM 9835 C CA . GLY C 1 189 ? 14.384 38.624 53.234 1.00 57.93 189 GLY C CA 1
ATOM 9836 C C . GLY C 1 189 ? 14.279 40.091 53.586 1.00 65.65 189 GLY C C 1
ATOM 9837 O O . GLY C 1 189 ? 13.816 40.409 54.694 1.00 69.03 189 GLY C O 1
ATOM 9841 N N . MET C 1 190 ? 14.693 40.995 52.692 1.00 64.31 190 MET C N 1
ATOM 9842 C CA . MET C 1 190 ? 14.620 42.421 52.992 1.00 68.45 190 MET C CA 1
ATOM 9843 C C . MET C 1 190 ? 14.086 43.232 51.815 1.00 72.82 190 MET C C 1
ATOM 9844 O O . MET C 1 190 ? 14.252 44.448 51.778 1.00 74.47 190 MET C O 1
ATOM 9848 N N . VAL C 1 191 ? 13.451 42.600 50.830 1.00 74.78 191 VAL C N 1
ATOM 9849 C CA . VAL C 1 191 ? 13.148 43.296 49.584 1.00 76.59 191 VAL C CA 1
ATOM 9850 C C . VAL C 1 191 ? 12.038 44.318 49.819 1.00 77.31 191 VAL C C 1
ATOM 9851 O O . VAL C 1 191 ? 11.102 44.099 50.597 1.00 77.47 191 VAL C O 1
ATOM 9855 N N . ASP C 1 192 ? 12.159 45.472 49.174 1.00 76.62 192 ASP C N 1
ATOM 9856 C CA . ASP C 1 192 ? 11.172 46.540 49.233 1.00 76.86 192 ASP C CA 1
ATOM 9857 C C . ASP C 1 192 ? 9.778 46.020 48.939 1.00 75.44 192 ASP C C 1
ATOM 9858 O O . ASP C 1 192 ? 9.588 45.173 48.064 1.00 76.24 192 ASP C O 1
ATOM 9867 N N . GLU C 1 193 ? 8.795 46.532 49.678 1.00 73.94 193 GL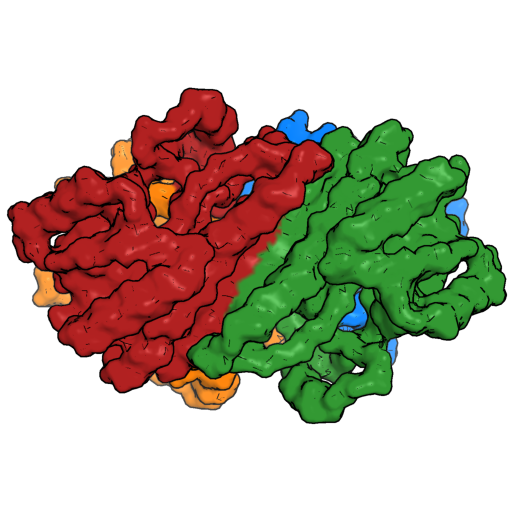U C N 1
ATOM 9868 C CA . GLU C 1 193 ? 7.419 46.172 49.376 1.00 74.71 193 GLU C CA 1
ATOM 9869 C C . GLU C 1 193 ? 7.013 46.732 48.022 1.00 75.91 193 GLU C C 1
ATOM 9870 O O . GLU C 1 193 ? 6.383 46.036 47.222 1.00 75.91 193 GLU C O 1
ATOM 9882 N N . HIS C 1 194 ? 7.366 48.002 47.758 1.00 79.96 194 HIS C N 1
ATOM 9883 C CA . HIS C 1 194 ? 7.078 48.624 46.472 1.00 79.31 194 HIS C CA 1
ATOM 9884 C C . HIS C 1 194 ? 7.733 47.884 45.320 1.00 79.49 194 HIS C C 1
ATOM 9885 O O . HIS C 1 194 ? 7.211 47.922 44.213 1.00 80.43 194 HIS C O 1
ATOM 9889 N N . VAL C 1 195 ? 8.807 47.136 45.578 1.00 77.76 195 VAL C N 1
ATOM 9890 C CA . VAL C 1 195 ? 9.405 46.252 44.577 1.00 75.26 195 VAL C CA 1
ATOM 9891 C C . VAL C 1 195 ? 8.504 45.049 44.319 1.00 74.55 195 VAL C C 1
ATOM 9892 O O . VAL C 1 195 ? 8.225 44.695 43.162 1.00 73.62 195 VAL C O 1
ATOM 9896 N N . LYS C 1 196 ? 8.058 44.389 45.393 1.00 75.93 196 LYS C N 1
ATOM 9897 C CA . LYS C 1 196 ? 7.090 43.306 45.250 1.00 76.14 196 LYS C CA 1
ATOM 9898 C C . LYS C 1 196 ? 5.864 43.804 44.484 1.00 75.65 196 LYS C C 1
ATOM 9899 O O . LYS C 1 196 ? 5.426 43.203 43.490 1.00 70.67 196 LYS C O 1
ATOM 9918 N N . GLU C 1 197 ? 5.270 44.886 44.998 1.00 77.36 197 GLU C N 1
ATOM 9919 C CA . GLU C 1 197 ? 4.185 45.597 44.332 1.00 76.48 197 GLU C CA 1
ATOM 9920 C C . GLU C 1 197 ? 4.478 45.889 42.868 1.00 74.33 197 GLU C C 1
ATOM 9921 O O . GLU C 1 197 ? 3.620 45.712 42.001 1.00 73.91 197 GLU C O 1
ATOM 9925 N N . HIS C 1 198 ? 5.715 46.256 42.552 1.00 74.43 198 HIS C N 1
ATOM 9926 C CA . HIS C 1 198 ? 6.077 46.684 41.211 1.00 73.39 198 HIS C CA 1
ATOM 9927 C C . HIS C 1 198 ? 6.032 45.525 40.236 1.00 72.84 198 HIS C C 1
ATOM 9928 O O . HIS C 1 198 ? 5.400 45.608 39.180 1.00 69.14 198 HIS C O 1
ATOM 9932 N N . ALA C 1 199 ? 6.644 44.404 40.596 1.00 72.48 199 ALA C N 1
ATOM 9933 C CA . ALA C 1 199 ? 6.891 43.357 39.617 1.00 70.47 199 ALA C CA 1
ATOM 9934 C C . ALA C 1 199 ? 5.927 42.181 39.702 1.00 64.33 199 ALA C C 1
ATOM 9935 O O . ALA C 1 199 ? 5.859 41.404 38.743 1.00 60.58 199 ALA C O 1
ATOM 9942 N N . MET C 1 200 ? 5.176 42.020 40.794 1.00 63.23 200 MET C N 1
ATOM 9943 C CA . MET C 1 200 ? 4.342 40.828 40.911 1.00 60.12 200 MET C CA 1
ATOM 9944 C C . MET C 1 200 ? 3.377 40.640 39.745 1.00 57.58 200 MET C C 1
ATOM 9945 O O . MET C 1 200 ? 3.161 39.482 39.347 1.00 54.43 200 MET C O 1
ATOM 9959 N N . PRO C 1 201 ? 2.766 41.683 39.166 1.00 60.72 201 PRO C N 1
ATOM 9960 C CA . PRO C 1 201 ? 1.902 41.449 37.991 1.00 58.34 201 PRO C CA 1
ATOM 9961 C C . PRO C 1 201 ? 2.666 41.045 36.739 1.00 56.45 201 PRO C C 1
ATOM 9962 O O . PRO C 1 201 ? 2.061 40.481 35.821 1.00 54.72 201 PRO C O 1
ATOM 9973 N N . GLN C 1 202 ? 3.965 41.316 36.660 1.00 57.40 202 GLN C N 1
ATOM 9974 C CA . GLN C 1 202 ? 4.752 40.883 35.515 1.00 58.01 202 GLN C CA 1
ATOM 9975 C C . GLN C 1 202 ? 5.144 39.414 35.611 1.00 51.52 202 GLN C C 1
ATOM 9976 O O . GLN C 1 202 ? 5.652 38.865 34.628 1.00 46.08 202 GLN C O 1
ATOM 9990 N N . ILE C 1 203 ? 4.945 38.783 36.766 1.00 49.82 203 ILE C N 1
ATOM 9991 C CA . ILE C 1 203 ? 5.442 37.434 37.032 1.00 44.96 203 ILE C CA 1
ATOM 9992 C C . ILE C 1 203 ? 4.287 36.455 36.856 1.00 40.57 203 ILE C C 1
ATOM 9993 O O . ILE C 1 203 ? 3.378 36.424 37.706 1.00 39.07 203 ILE C O 1
ATOM 10009 N N . PRO C 1 204 ? 4.293 35.611 35.819 1.00 35.24 204 PRO C N 1
ATOM 10010 C CA . PRO C 1 204 ? 3.194 34.641 35.657 1.00 35.44 204 PRO C CA 1
ATOM 10011 C C . PRO C 1 204 ? 2.856 33.838 36.907 1.00 34.22 204 PRO C C 1
ATOM 10012 O O . PRO C 1 204 ? 1.669 33.654 37.200 1.00 33.09 204 PRO C O 1
ATOM 10023 N N . LEU C 1 205 ? 3.846 33.338 37.647 1.00 33.02 205 LEU C N 1
ATOM 10024 C CA . LEU C 1 205 ? 3.548 32.573 38.856 1.00 32.89 205 LEU C CA 1
ATOM 10025 C C . LEU C 1 205 ? 3.134 33.461 40.028 1.00 34.29 205 LEU C C 1
ATOM 10026 O O . LEU C 1 205 ? 2.901 32.944 41.128 1.00 30.42 205 LEU C O 1
ATOM 10042 N N . ARG C 1 206 ? 3.056 34.777 39.817 1.00 36.69 206 ARG C N 1
ATOM 10043 C CA . ARG C 1 206 ? 2.525 35.726 40.800 1.00 36.95 206 ARG C CA 1
ATOM 10044 C C . ARG C 1 206 ? 3.101 35.483 42.194 1.00 36.34 206 ARG C C 1
ATOM 10045 O O . ARG C 1 206 ? 2.384 35.439 43.197 1.00 35.20 206 ARG C O 1
ATOM 10066 N N . ARG C 1 207 ? 4.417 35.310 42.250 1.00 35.76 207 ARG C N 1
ATOM 10067 C CA . ARG C 1 207 ? 5.100 35.166 43.526 1.00 35.23 207 ARG C CA 1
ATOM 10068 C C . ARG C 1 207 ? 6.591 35.347 43.302 1.00 34.93 207 ARG C C 1
ATOM 10069 O O . ARG C 1 207 ? 7.092 35.225 42.178 1.00 32.35 207 ARG C O 1
ATOM 10090 N N . MET C 1 208 ? 7.287 35.651 44.390 1.00 33.35 208 MET C N 1
ATOM 10091 C CA . MET C 1 208 ? 8.735 35.756 44.374 1.00 33.61 208 MET C CA 1
ATOM 10092 C C . MET C 1 208 ? 9.359 34.365 44.431 1.00 31.82 208 MET C C 1
ATOM 10093 O O . MET C 1 208 ? 8.768 33.415 44.955 1.00 31.42 208 MET C O 1
ATOM 10107 N N . GLY C 1 209 ? 10.566 34.250 43.885 1.00 30.22 209 GLY C N 1
ATOM 10108 C CA . GLY C 1 209 ? 11.329 33.037 44.061 1.00 30.66 209 GLY C CA 1
ATOM 10109 C C . GLY C 1 209 ? 12.009 32.982 45.416 1.00 30.71 209 GLY C C 1
ATOM 10110 O O . GLY C 1 209 ? 12.204 33.999 46.078 1.00 32.22 209 GLY C O 1
ATOM 10114 N N . GLU C 1 210 ? 12.371 31.732 45.850 1.00 27.60 210 GLU C N 1
ATOM 10115 C CA . GLU C 1 210 ? 13.128 31.554 47.081 1.00 26.71 210 GLU C CA 1
ATOM 10116 C C . GLU C 1 210 ? 14.602 31.293 46.774 1.00 27.71 210 GLU C C 1
ATOM 10117 O O . GLU C 1 210 ? 14.943 30.791 45.698 1.00 27.40 210 GLU C O 1
ATOM 10129 N N . PRO C 1 211 ? 15.515 31.632 47.685 1.00 27.87 211 PRO C N 1
ATOM 10130 C CA . PRO C 1 211 ? 16.937 31.328 47.431 1.00 26.60 211 PRO C CA 1
ATOM 10131 C C . PRO C 1 211 ? 17.206 29.859 47.133 1.00 25.24 211 PRO C C 1
ATOM 10132 O O . PRO C 1 211 ? 18.074 29.535 46.308 1.00 23.80 211 PRO C O 1
ATOM 10143 N N . GLU C 1 212 ? 16.481 28.958 47.798 1.00 24.14 212 GLU C N 1
ATOM 10144 C CA . GLU C 1 212 ? 16.645 27.537 47.534 1.00 25.01 212 GLU C CA 1
ATOM 10145 C C . GLU C 1 212 ? 16.248 27.183 46.107 1.00 23.65 212 GLU C C 1
ATOM 10146 O O . GLU C 1 212 ? 16.752 26.203 45.554 1.00 22.66 212 GLU C O 1
ATOM 10158 N N . GLU C 1 213 ? 15.361 27.964 45.488 1.00 22.71 213 GLU C N 1
ATOM 10159 C CA . GLU C 1 213 ? 14.961 27.665 44.117 1.00 23.68 213 GLU C CA 1
ATOM 10160 C C . GLU C 1 213 ? 16.090 27.995 43.141 1.00 24.39 213 GLU C C 1
ATOM 10161 O O . GLU C 1 213 ? 16.302 27.277 42.152 1.00 21.98 213 GLU C O 1
ATOM 10173 N N . VAL C 1 214 ? 16.848 29.063 43.413 1.00 20.26 214 VAL C N 1
ATOM 10174 C CA . VAL C 1 214 ? 18.054 29.322 42.631 1.00 23.54 214 VAL C CA 1
ATOM 10175 C C . VAL C 1 214 ? 19.097 28.246 42.899 1.00 20.14 214 VAL C C 1
ATOM 10176 O O . VAL C 1 214 ? 19.779 27.763 41.975 1.00 18.98 214 VAL C O 1
ATOM 10189 N N . ALA C 1 215 ? 19.242 27.862 44.173 1.00 18.48 215 ALA C N 1
ATOM 10190 C CA . ALA C 1 215 ? 20.238 26.870 44.541 1.00 19.37 215 ALA C CA 1
ATOM 10191 C C . ALA C 1 215 ? 19.960 25.526 43.888 1.00 19.45 215 ALA C C 1
ATOM 10192 O O . ALA C 1 215 ? 20.900 24.804 43.558 1.00 18.82 215 ALA C O 1
ATOM 10199 N N . GLY C 1 216 ? 18.688 25.165 43.710 1.00 17.33 216 GLY C N 1
ATOM 10200 C CA . GLY C 1 216 ? 18.374 23.934 43.002 1.00 20.60 216 GLY C CA 1
ATOM 10201 C C . GLY C 1 216 ? 18.903 23.925 41.579 1.00 19.03 216 GLY C C 1
ATOM 10202 O O . GLY C 1 216 ? 19.432 22.913 41.107 1.00 18.74 216 GLY C O 1
ATOM 10206 N N . LEU C 1 217 ? 18.775 25.053 40.874 1.00 18.97 217 LEU C N 1
ATOM 10207 C CA . LEU C 1 217 ? 19.283 25.116 39.509 1.00 16.47 217 LEU C CA 1
ATOM 10208 C C . LEU C 1 217 ? 20.803 25.038 39.489 1.00 17.71 217 LEU C C 1
ATOM 10209 O O . LEU C 1 217 ? 21.384 24.344 38.640 1.00 16.81 217 LEU C O 1
ATOM 10225 N N . VAL C 1 218 ? 21.464 25.728 40.427 1.00 17.39 218 VAL C N 1
ATOM 10226 C CA . VAL C 1 218 ? 22.924 25.633 40.502 1.00 18.71 218 VAL C CA 1
ATOM 10227 C C . VAL C 1 218 ? 23.344 24.200 40.837 1.00 18.70 218 VAL C C 1
ATOM 10228 O O . VAL C 1 218 ? 24.342 23.688 40.319 1.00 17.44 218 VAL C O 1
ATOM 10241 N N . SER C 1 219 ? 22.599 23.538 41.722 1.00 19.51 219 SER C N 1
ATOM 10242 C CA . SER C 1 219 ? 22.892 22.151 42.077 1.00 18.46 219 SER C CA 1
ATOM 10243 C C . SER C 1 219 ? 22.798 21.254 40.853 1.00 19.19 219 SER C C 1
ATOM 10244 O O . SER C 1 219 ? 23.682 20.416 40.616 1.00 17.96 219 SER C O 1
ATOM 10252 N N . TYR C 1 220 ? 21.766 21.457 40.031 1.00 17.86 220 TYR C N 1
ATOM 10253 C CA . TYR C 1 220 ? 21.687 20.720 38.776 1.00 18.47 220 TYR C CA 1
ATOM 10254 C C . TYR C 1 220 ? 22.916 20.974 37.902 1.00 16.13 220 TYR C C 1
ATOM 10255 O O . TYR C 1 220 ? 23.560 20.030 37.423 1.00 16.67 220 TYR C O 1
ATOM 10273 N N . LEU C 1 221 ? 23.233 22.248 37.639 1.00 16.83 221 LEU C N 1
ATOM 10274 C CA . LEU C 1 221 ? 24.368 22.529 36.763 1.00 17.30 221 LEU C CA 1
ATOM 10275 C C . LEU C 1 221 ? 25.654 21.925 37.316 1.00 18.80 221 LEU C C 1
ATOM 10276 O O . LEU C 1 221 ? 26.508 21.469 36.544 1.00 17.84 221 LEU C O 1
ATOM 10292 N N . MET C 1 222 ? 25.808 21.906 38.647 1.00 19.00 222 MET C N 1
ATOM 10293 C CA . MET C 1 222 ? 27.001 21.366 39.290 1.00 18.74 222 MET C CA 1
ATOM 10294 C C . MET C 1 222 ? 27.077 19.847 39.224 1.00 19.03 222 MET C C 1
ATOM 10295 O O . MET C 1 222 ? 28.148 19.284 39.490 1.00 19.70 222 MET C O 1
ATOM 10309 N N . SER C 1 223 ? 25.984 19.178 38.881 1.00 18.75 223 SER C N 1
ATOM 10310 C CA . SER C 1 223 ? 25.938 17.729 38.948 1.00 19.30 223 SER C CA 1
ATOM 10311 C C . SER C 1 223 ? 26.595 17.110 37.719 1.00 20.23 223 SER C C 1
ATOM 10312 O O . SER C 1 223 ? 26.710 17.726 36.653 1.00 19.40 223 SER C O 1
ATOM 10320 N N . ASP C 1 224 ? 27.024 15.857 37.884 1.00 21.38 224 ASP C N 1
ATOM 10321 C CA . ASP C 1 224 ? 27.758 15.171 36.828 1.00 19.81 224 ASP C CA 1
ATOM 10322 C C . ASP C 1 224 ? 26.927 14.970 35.571 1.00 19.92 224 ASP C C 1
ATOM 10323 O O . ASP C 1 224 ? 27.474 14.996 34.463 1.00 19.54 224 ASP C O 1
ATOM 10332 N N . ILE C 1 225 ? 25.621 14.733 35.719 1.00 18.23 225 ILE C N 1
ATOM 10333 C CA . ILE C 1 225 ? 24.756 14.482 34.569 1.00 20.17 225 ILE C CA 1
ATOM 10334 C C . ILE C 1 225 ? 24.501 15.740 33.760 1.00 19.20 225 ILE C C 1
ATOM 10335 O O . ILE C 1 225 ? 24.005 15.651 32.633 1.00 19.40 225 ILE C O 1
ATOM 10351 N N . ALA C 1 226 ? 24.868 16.908 34.286 1.00 16.84 226 ALA C N 1
ATOM 10352 C CA . ALA C 1 226 ? 24.725 18.169 33.565 1.00 17.72 226 ALA C CA 1
ATOM 10353 C C . ALA C 1 226 ? 25.936 18.506 32.699 1.00 18.68 226 ALA C C 1
ATOM 10354 O O . ALA C 1 226 ? 26.076 19.656 32.263 1.00 18.76 226 ALA C O 1
ATOM 10361 N N . GLY C 1 227 ? 26.801 17.529 32.423 1.00 20.91 227 GLY C N 1
ATOM 10362 C CA . GLY C 1 227 ? 28.052 17.772 31.728 1.00 19.13 227 GLY C CA 1
ATOM 10363 C C . GLY C 1 227 ? 27.930 18.128 30.261 1.00 19.87 227 GLY C C 1
ATOM 10364 O O . GLY C 1 227 ? 28.929 18.555 29.677 1.00 21.51 227 GLY C O 1
ATOM 10368 N N . TYR C 1 228 ? 26.761 17.955 29.647 1.00 21.69 228 TYR C N 1
ATOM 10369 C CA . TYR C 1 228 ? 26.558 18.364 28.258 1.00 20.18 228 TYR C CA 1
ATOM 10370 C C . TYR C 1 228 ? 25.884 19.722 28.152 1.00 19.30 228 TYR C C 1
ATOM 10371 O O . TYR C 1 228 ? 25.556 20.163 27.045 1.00 19.73 228 TYR C O 1
ATOM 10389 N N . VAL C 1 229 ? 25.636 20.376 29.277 1.00 19.34 229 VAL C N 1
ATOM 10390 C CA . VAL C 1 229 ? 25.039 21.702 29.297 1.00 18.98 229 VAL C CA 1
ATOM 10391 C C . VAL C 1 229 ? 26.152 22.718 29.516 1.00 19.10 229 VAL C C 1
ATOM 10392 O O . VAL C 1 229 ? 26.801 22.732 30.571 1.00 17.94 229 VAL C O 1
ATOM 10405 N N . THR C 1 230 ? 26.383 23.559 28.517 1.00 19.14 230 THR C N 1
ATOM 10406 C CA . THR C 1 230 ? 27.386 24.603 28.617 1.00 18.71 230 THR C CA 1
ATOM 10407 C C . THR C 1 230 ? 26.990 25.721 27.672 1.00 20.89 230 THR C C 1
ATOM 10408 O O . THR C 1 230 ? 26.182 25.526 26.756 1.00 19.52 230 THR C O 1
ATOM 10419 N N . ARG C 1 231 ? 27.563 26.901 27.921 1.00 19.09 231 ARG C N 1
ATOM 10420 C CA . ARG C 1 231 ? 27.329 28.095 27.128 1.00 19.09 231 ARG C CA 1
ATOM 10421 C C . ARG C 1 231 ? 25.907 28.617 27.287 1.00 20.32 231 ARG C C 1
ATOM 10422 O O . ARG C 1 231 ? 25.461 29.450 26.502 1.00 22.06 231 ARG C O 1
ATOM 10443 N N . GLN C 1 232 ? 25.205 28.187 28.324 1.00 20.85 232 GLN C N 1
ATOM 10444 C CA . GLN C 1 232 ? 23.806 28.537 28.503 1.00 20.11 232 GLN C CA 1
ATOM 10445 C C . GLN C 1 232 ? 23.625 29.595 29.578 1.00 21.34 232 GLN C C 1
ATOM 10446 O O . GLN C 1 232 ? 24.361 29.643 30.567 1.00 20.76 232 GLN C O 1
ATOM 10460 N N . VAL C 1 233 ? 22.601 30.422 29.390 1.00 21.93 233 VAL C N 1
ATOM 10461 C CA . VAL C 1 233 ? 22.066 31.270 30.447 1.00 21.23 233 VAL C CA 1
ATOM 10462 C C . VAL C 1 233 ? 20.648 30.784 30.727 1.00 24.67 233 VAL C C 1
ATOM 10463 O O . VAL C 1 233 ? 19.791 30.797 29.831 1.00 25.79 233 VAL C O 1
ATOM 10476 N N . ILE C 1 234 ? 20.417 30.303 31.948 1.00 20.46 234 ILE C N 1
ATOM 10477 C CA . ILE C 1 234 ? 19.164 29.658 32.314 1.00 21.78 234 ILE C CA 1
ATOM 10478 C C . ILE C 1 234 ? 18.472 30.512 33.364 1.00 21.18 234 ILE C C 1
ATOM 10479 O O . ILE C 1 234 ? 19.080 30.877 34.377 1.00 21.45 234 ILE C O 1
ATOM 10495 N N . SER C 1 235 ? 17.202 30.824 33.128 1.00 22.60 235 SER C N 1
ATOM 10496 C CA . SER C 1 235 ? 16.460 31.740 33.983 1.00 21.65 235 SER C CA 1
ATOM 10497 C C . SER C 1 235 ? 15.534 30.990 34.930 1.00 23.52 235 SER C C 1
ATOM 10498 O O . SER C 1 235 ? 14.836 30.055 34.527 1.00 21.82 235 SER C O 1
ATOM 10506 N N . VAL C 1 236 ? 15.550 31.409 36.199 1.00 24.23 236 VAL C N 1
ATOM 10507 C CA . VAL C 1 236 ? 14.682 30.889 37.248 1.00 23.71 236 VAL C CA 1
ATOM 10508 C C . VAL C 1 236 ? 13.879 32.088 37.744 1.00 24.22 236 VAL C C 1
ATOM 10509 O O . VAL C 1 236 ? 14.215 32.704 38.767 1.00 23.45 236 VAL C O 1
ATOM 10522 N N . ASN C 1 237 ? 12.814 32.437 36.996 1.00 22.55 237 ASN C N 1
ATOM 10523 C CA . ASN C 1 237 ? 12.174 33.741 37.150 1.00 26.39 237 ASN C CA 1
ATOM 10524 C C . ASN C 1 237 ? 10.649 33.655 37.135 1.00 26.42 237 ASN C C 1
ATOM 10525 O O . ASN C 1 237 ? 9.976 34.669 36.913 1.00 22.26 237 ASN C O 1
ATOM 10536 N N . GLY C 1 238 ? 10.089 32.472 37.333 1.00 25.88 238 GLY C N 1
ATOM 10537 C CA . GLY C 1 238 ? 8.648 32.326 37.397 1.00 26.54 238 GLY C CA 1
ATOM 10538 C C . GLY C 1 238 ? 7.916 32.654 36.107 1.00 24.93 238 GLY C C 1
ATOM 10539 O O . GLY C 1 238 ? 6.693 32.817 36.097 1.00 28.95 238 GLY C O 1
ATOM 10543 N N . GLY C 1 239 ? 8.644 32.748 35.002 1.00 22.37 239 GLY C N 1
ATOM 10544 C CA . GLY C 1 239 ? 8.033 33.048 33.727 1.00 25.09 239 GLY C CA 1
ATOM 10545 C C . GLY C 1 239 ? 8.121 34.493 33.307 1.00 28.05 239 GLY C C 1
ATOM 10546 O O . GLY C 1 239 ? 7.636 34.831 32.215 1.00 26.73 239 GLY C O 1
ATOM 10550 N N . LEU C 1 240 ? 8.728 35.351 34.139 1.00 28.40 240 LEU C N 1
ATOM 10551 C CA . LEU C 1 240 ? 8.875 36.763 33.788 1.00 29.70 240 LEU C CA 1
ATOM 10552 C C . LEU C 1 240 ? 9.358 36.946 32.355 1.00 30.20 240 LEU C C 1
ATOM 10553 O O . LEU C 1 240 ? 8.867 37.816 31.629 1.00 30.16 240 LEU C O 1
ATOM 10569 N N . VAL C 1 241 ? 10.333 36.149 31.937 1.00 31.37 241 VAL C N 1
ATOM 10570 C CA . VAL C 1 241 ? 10.837 36.193 30.574 1.00 30.24 241 VAL C CA 1
ATOM 10571 C C . VAL C 1 241 ? 11.329 34.801 30.175 1.00 29.72 241 VAL C C 1
ATOM 10572 O O . VAL C 1 241 ? 11.253 34.430 28.992 1.00 32.50 241 VAL C O 1
ATOM 10585 N N . THR D 1 2 ? 19.864 70.055 8.214 1.00 51.89 2 THR D N 1
ATOM 10586 C CA . THR D 1 2 ? 19.075 70.327 9.413 1.00 49.10 2 THR D CA 1
ATOM 10587 C C . THR D 1 2 ? 19.200 69.165 10.409 1.00 40.60 2 THR D C 1
ATOM 10588 O O . THR D 1 2 ? 18.988 69.354 11.608 1.00 41.38 2 THR D O 1
ATOM 10599 N N . ARG D 1 3 ? 19.592 67.980 9.938 1.00 36.19 3 ARG D N 1
ATOM 10600 C CA . ARG D 1 3 ? 19.713 66.811 10.811 1.00 31.77 3 ARG D CA 1
ATOM 10601 C C . ARG D 1 3 ? 21.151 66.315 10.807 1.00 26.94 3 ARG D C 1
ATOM 10602 O O . ARG D 1 3 ? 21.617 65.739 9.817 1.00 26.65 3 ARG D O 1
ATOM 10623 N N . GLN D 1 4 ? 21.837 66.511 11.927 1.00 25.28 4 GLN D N 1
ATOM 10624 C CA . GLN D 1 4 ? 23.235 66.143 12.066 1.00 23.38 4 GLN D CA 1
ATOM 10625 C C . GLN D 1 4 ? 23.391 64.760 12.688 1.00 22.44 4 GLN D C 1
ATOM 10626 O O . GLN D 1 4 ? 22.622 64.353 13.566 1.00 22.96 4 GLN D O 1
ATOM 10640 N N . VAL D 1 5 ? 24.408 64.035 12.232 1.00 21.22 5 VAL D N 1
ATOM 10641 C CA . VAL D 1 5 ? 24.694 62.692 12.714 1.00 20.15 5 VAL D CA 1
ATOM 10642 C C . VAL D 1 5 ? 26.177 62.574 13.020 1.00 20.87 5 VAL D C 1
ATOM 10643 O O . VAL D 1 5 ? 27.022 62.782 12.140 1.00 24.04 5 VAL D O 1
ATOM 10656 N N . LEU D 1 6 ? 26.487 62.223 14.261 1.00 21.53 6 LEU D N 1
ATOM 10657 C CA . LEU D 1 6 ? 27.845 61.882 14.650 1.00 21.99 6 LEU D CA 1
ATOM 10658 C C . LEU D 1 6 ? 28.120 60.439 14.255 1.00 20.60 6 LEU D C 1
ATOM 10659 O O . LEU D 1 6 ? 27.319 59.554 14.554 1.00 21.61 6 LEU D O 1
ATOM 10675 N N . VAL D 1 7 ? 29.229 60.205 13.564 1.00 21.43 7 VAL D N 1
ATOM 10676 C CA . VAL D 1 7 ? 29.675 58.855 13.223 1.00 19.80 7 VAL D CA 1
ATOM 10677 C C . VAL D 1 7 ? 31.082 58.693 13.780 1.00 20.97 7 VAL D C 1
ATOM 10678 O O . VAL D 1 7 ? 32.041 59.243 13.223 1.00 20.80 7 VAL D O 1
ATOM 10691 N N . THR D 1 8 ? 31.216 57.944 14.874 1.00 21.77 8 THR D N 1
ATOM 10692 C CA . THR D 1 8 ? 32.544 57.681 15.415 1.00 21.20 8 THR D CA 1
ATOM 10693 C C . THR D 1 8 ? 33.272 56.667 14.541 1.00 22.39 8 THR D C 1
ATOM 10694 O O . THR D 1 8 ? 32.657 55.798 13.916 1.00 21.55 8 THR D O 1
ATOM 10705 N N . GLY D 1 9 ? 34.600 56.775 14.517 1.00 20.12 9 GLY D N 1
ATOM 10706 C CA . GLY D 1 9 ? 35.402 55.880 13.708 1.00 21.09 9 GLY D CA 1
ATOM 10707 C C . GLY D 1 9 ? 35.149 56.003 12.225 1.00 21.99 9 GLY D C 1
ATOM 10708 O O . GLY D 1 9 ? 35.247 55.009 11.500 1.00 21.60 9 GLY D O 1
ATOM 10712 N N . ALA D 1 10 ? 34.861 57.209 11.741 1.00 21.04 10 ALA D N 1
ATOM 10713 C CA . ALA D 1 10 ? 34.471 57.396 10.350 1.00 20.89 10 ALA D CA 1
ATOM 10714 C C . ALA D 1 10 ? 35.650 57.612 9.412 1.00 21.22 10 ALA D C 1
ATOM 10715 O O . ALA D 1 10 ? 35.434 57.894 8.227 1.00 19.98 10 ALA D O 1
ATOM 10722 N N . SER D 1 11 ? 36.884 57.458 9.892 1.00 19.62 11 SER D N 1
ATOM 10723 C CA . SER D 1 11 ? 38.038 57.664 9.029 1.00 21.14 11 SER D CA 1
ATOM 10724 C C . SER D 1 11 ? 38.276 56.500 8.076 1.00 23.63 11 SER D C 1
ATOM 10725 O O . SER D 1 11 ? 38.987 56.675 7.076 1.00 19.88 11 SER D O 1
ATOM 10733 N N . LYS D 1 12 ? 37.689 55.332 8.350 1.00 21.94 12 LYS D N 1
ATOM 10734 C CA . LYS D 1 12 ? 37.994 54.132 7.588 1.00 22.35 12 LYS D CA 1
ATOM 10735 C C . LYS D 1 12 ? 36.875 53.109 7.735 1.00 22.43 12 LYS D C 1
ATOM 10736 O O . LYS D 1 12 ? 35.996 53.227 8.598 1.00 19.50 12 LYS D O 1
ATOM 10755 N N . GLY D 1 13 ? 36.907 52.121 6.841 1.00 22.44 13 GLY D N 1
ATOM 10756 C CA . GLY D 1 13 ? 36.121 50.908 6.990 1.00 23.37 13 GLY D CA 1
ATOM 10757 C C . GLY D 1 13 ? 34.633 51.142 7.150 1.00 20.66 13 GLY D C 1
ATOM 10758 O O . GLY D 1 13 ? 34.009 51.934 6.435 1.00 20.24 13 GLY D O 1
ATOM 10762 N N . ILE D 1 14 ? 34.043 50.404 8.089 1.00 22.23 14 ILE D N 1
ATOM 10763 C CA . ILE D 1 14 ? 32.601 50.483 8.303 1.00 22.28 14 ILE D CA 1
ATOM 10764 C C . ILE D 1 14 ? 32.187 51.913 8.628 1.00 21.92 14 ILE D C 1
ATOM 10765 O O . ILE D 1 14 ? 31.180 52.414 8.112 1.00 19.27 14 ILE D O 1
ATOM 10781 N N . GLY D 1 15 ? 32.941 52.583 9.501 1.00 20.71 15 GLY D N 1
ATOM 10782 C CA . GLY D 1 15 ? 32.575 53.934 9.893 1.00 20.81 15 GLY D CA 1
ATOM 10783 C C . GLY D 1 15 ? 32.548 54.883 8.713 1.00 20.87 15 GLY D C 1
ATOM 10784 O O . GLY D 1 15 ? 31.614 55.676 8.554 1.00 19.38 15 GLY D O 1
ATOM 10788 N N . LYS D 1 16 ? 33.580 54.812 7.868 1.00 20.06 16 LYS D N 1
ATOM 10789 C CA . LYS D 1 16 ? 33.604 55.606 6.651 1.00 19.59 16 LYS D CA 1
ATOM 10790 C C . LYS D 1 16 ? 32.402 55.287 5.773 1.00 20.33 16 LYS D C 1
ATOM 10791 O O . LYS D 1 16 ? 31.737 56.194 5.269 1.00 19.88 16 LYS D O 1
ATOM 10810 N N . ALA D 1 17 ? 32.141 53.998 5.534 1.00 18.83 17 ALA D N 1
ATOM 10811 C CA . ALA D 1 17 ? 31.012 53.623 4.690 1.00 19.91 17 ALA D CA 1
ATOM 10812 C C . ALA D 1 17 ? 29.714 54.212 5.222 1.00 19.20 17 ALA D C 1
ATOM 10813 O O . ALA D 1 17 ? 28.885 54.721 4.453 1.00 15.45 17 ALA D O 1
ATOM 10820 N N . ILE D 1 18 ? 29.531 54.161 6.542 1.00 17.81 18 ILE D N 1
ATOM 10821 C CA . ILE D 1 18 ? 28.325 54.701 7.157 1.00 19.45 18 ILE D CA 1
ATOM 10822 C C . ILE D 1 18 ? 28.251 56.204 6.935 1.00 18.54 18 ILE D C 1
ATOM 10823 O O . ILE D 1 18 ? 27.196 56.744 6.584 1.00 17.87 18 ILE D O 1
ATOM 10839 N N . ALA D 1 19 ? 29.360 56.903 7.176 1.00 17.68 19 ALA D N 1
ATOM 10840 C CA . ALA D 1 19 ? 29.382 58.352 7.001 1.00 19.43 19 ALA D CA 1
ATOM 10841 C C . ALA D 1 19 ? 29.044 58.727 5.566 1.00 19.19 19 ALA D C 1
ATOM 10842 O O . ALA D 1 19 ? 28.194 59.593 5.316 1.00 18.76 19 ALA D O 1
ATOM 10849 N N . VAL D 1 20 ? 29.688 58.062 4.607 1.00 19.82 20 VAL D N 1
ATOM 10850 C CA . VAL D 1 20 ? 29.458 58.342 3.192 1.00 19.90 20 VAL D CA 1
ATOM 10851 C C . VAL D 1 20 ? 27.989 58.133 2.844 1.00 19.50 20 VAL D C 1
ATOM 10852 O O . VAL D 1 20 ? 27.350 58.991 2.216 1.00 17.32 20 VAL D O 1
ATOM 10865 N N . GLN D 1 21 ? 27.419 56.994 3.267 1.00 19.18 21 GLN D N 1
ATOM 10866 C CA . GLN D 1 21 ? 26.043 56.695 2.889 1.00 18.55 21 GLN D CA 1
ATOM 10867 C C . GLN D 1 21 ? 25.054 57.638 3.566 1.00 20.38 21 GLN D C 1
ATOM 10868 O O . GLN D 1 21 ? 24.106 58.112 2.922 1.00 20.28 21 GLN D O 1
ATOM 10882 N N . LEU D 1 22 ? 25.232 57.902 4.869 1.00 18.64 22 LEU D N 1
ATOM 10883 C CA . LEU D 1 22 ? 24.306 58.774 5.574 1.00 18.31 22 LEU D CA 1
ATOM 10884 C C . LEU D 1 22 ? 24.354 60.182 5.006 1.00 19.25 22 LEU D C 1
ATOM 10885 O O . LEU D 1 22 ? 23.338 60.881 5.004 1.00 18.41 22 LEU D O 1
ATOM 10901 N N . ALA D 1 23 ? 25.527 60.616 4.523 1.00 20.06 23 ALA D N 1
ATOM 10902 C CA . ALA D 1 23 ? 25.610 61.903 3.843 1.00 21.49 23 ALA D CA 1
ATOM 10903 C C . ALA D 1 23 ? 24.850 61.875 2.524 1.00 20.80 23 ALA D C 1
ATOM 10904 O O . ALA D 1 23 ? 24.172 62.853 2.174 1.00 17.75 23 ALA D O 1
ATOM 10911 N N . LYS D 1 24 ? 24.936 60.766 1.779 1.00 19.96 24 LYS D N 1
ATOM 10912 C CA . LYS D 1 24 ? 24.135 60.670 0.567 1.00 20.18 24 LYS D CA 1
ATOM 10913 C C . LYS D 1 24 ? 22.647 60.678 0.887 1.00 23.38 24 LYS D C 1
ATOM 10914 O O . LYS D 1 24 ? 21.846 61.142 0.063 1.00 19.54 24 LYS D O 1
ATOM 10933 N N . ASP D 1 25 ? 22.259 60.123 2.044 1.00 21.32 25 ASP D N 1
ATOM 10934 C CA . ASP D 1 25 ? 20.881 60.184 2.505 1.00 18.39 25 ASP D CA 1
ATOM 10935 C C . ASP D 1 25 ? 20.449 61.597 2.866 1.00 20.01 25 ASP D C 1
ATOM 10936 O O . ASP D 1 25 ? 19.251 61.823 3.065 1.00 17.98 25 ASP D O 1
ATOM 10945 N N . GLY D 1 26 ? 21.388 62.531 3.019 1.00 20.53 26 GLY D N 1
ATOM 10946 C CA . GLY D 1 26 ? 21.058 63.917 3.297 1.00 19.15 26 GLY D CA 1
ATOM 10947 C C . GLY D 1 26 ? 21.334 64.395 4.704 1.00 18.73 26 GLY D C 1
ATOM 10948 O O . GLY D 1 26 ? 21.045 65.557 5.004 1.00 18.48 26 GLY D O 1
ATOM 10952 N N . PHE D 1 27 ? 21.881 63.561 5.578 1.00 19.00 27 PHE D N 1
ATOM 10953 C CA . PHE D 1 27 ? 22.275 64.029 6.900 1.00 21.45 27 PHE D CA 1
ATOM 10954 C C . PHE D 1 27 ? 23.598 64.791 6.808 1.00 21.58 27 PHE D C 1
ATOM 10955 O O . PHE D 1 27 ? 24.436 64.527 5.939 1.00 21.31 27 PHE D O 1
ATOM 10972 N N . HIS D 1 28 ? 23.772 65.749 7.715 1.00 21.25 28 HIS D N 1
ATOM 10973 C CA . HIS D 1 28 ? 25.029 66.476 7.890 1.00 22.96 28 HIS D CA 1
ATOM 10974 C C . HIS D 1 28 ? 25.903 65.658 8.836 1.00 22.18 28 HIS D C 1
ATOM 10975 O O . HIS D 1 28 ? 25.599 65.542 10.029 1.00 23.31 28 HIS D O 1
ATOM 10989 N N . ILE D 1 29 ? 26.989 65.099 8.318 1.00 20.87 29 ILE D N 1
ATOM 10990 C CA . ILE D 1 29 ? 27.743 64.084 9.045 1.00 21.84 29 ILE D CA 1
ATOM 10991 C C . ILE D 1 29 ? 28.902 64.731 9.798 1.00 21.70 29 ILE D C 1
ATOM 10992 O O . ILE D 1 29 ? 29.758 65.402 9.205 1.00 22.91 29 ILE D O 1
ATOM 11008 N N . VAL D 1 30 ? 28.938 64.509 11.108 1.00 21.43 30 VAL D N 1
ATOM 11009 C CA . VAL D 1 30 ? 30.096 64.835 11.934 1.00 21.96 30 VAL D CA 1
ATOM 11010 C C . VAL D 1 30 ? 31.018 63.616 11.918 1.00 21.57 30 VAL D C 1
ATOM 11011 O O . VAL D 1 30 ? 30.719 62.589 12.530 1.00 19.62 30 VAL D O 1
ATOM 11024 N N . VAL D 1 31 ? 32.141 63.750 11.211 1.00 22.80 31 VAL D N 1
ATOM 11025 C CA . VAL D 1 31 ? 33.086 62.674 10.924 1.00 21.60 31 VAL D CA 1
ATOM 11026 C C . VAL D 1 31 ? 34.103 62.670 12.062 1.00 22.67 31 VAL D C 1
ATOM 11027 O O . VAL D 1 31 ? 34.986 63.534 12.141 1.00 22.03 31 VAL D O 1
ATOM 11040 N N . HIS D 1 32 ? 33.976 61.709 12.965 1.00 22.92 32 HIS D N 1
ATOM 11041 C CA . HIS D 1 32 ? 34.878 61.664 14.104 1.00 21.78 32 HIS D CA 1
ATOM 11042 C C . HIS D 1 32 ? 36.108 60.831 13.772 1.00 22.17 32 HIS D C 1
ATOM 11043 O O . HIS D 1 32 ? 36.043 59.870 13.000 1.00 22.62 32 HIS D O 1
ATOM 11057 N N . TYR D 1 33 ? 37.236 61.216 14.367 1.00 24.38 33 TYR D N 1
ATOM 11058 C CA . TYR D 1 33 ? 38.441 60.394 14.330 1.00 24.00 33 TYR D CA 1
ATOM 11059 C C . TYR D 1 33 ? 39.234 60.610 15.610 1.00 24.70 33 TYR D C 1
ATOM 11060 O O . TYR D 1 33 ? 39.045 61.597 16.320 1.00 24.48 33 TYR D O 1
ATOM 11078 N N . MET D 1 34 ? 40.126 59.665 15.909 1.00 26.16 34 MET D N 1
ATOM 11079 C CA . MET D 1 34 ? 41.071 59.822 17.004 1.00 26.07 34 MET D CA 1
ATOM 11080 C C . MET D 1 34 ? 42.449 60.192 16.473 1.00 27.01 34 MET D C 1
ATOM 11081 O O . MET D 1 34 ? 42.957 61.277 16.787 1.00 29.63 34 MET D O 1
ATOM 11095 N N . GLY D 1 35 ? 43.063 59.292 15.704 1.00 27.29 35 GLY D N 1
ATOM 11096 C CA . GLY D 1 35 ? 44.396 59.552 15.195 1.00 28.48 35 GLY D CA 1
ATOM 11097 C C . GLY D 1 35 ? 44.498 59.619 13.686 1.00 28.61 35 GLY D C 1
ATOM 11098 O O . GLY D 1 35 ? 45.452 60.179 13.131 1.00 28.12 35 GLY D O 1
ATOM 11102 N N . ASP D 1 36 ? 43.492 59.063 13.015 1.00 26.65 36 ASP D N 1
ATOM 11103 C CA . ASP D 1 36 ? 43.508 58.904 11.565 1.00 25.87 36 ASP D CA 1
ATOM 11104 C C . ASP D 1 36 ? 42.897 60.136 10.893 1.00 25.12 36 ASP D C 1
ATOM 11105 O O . ASP D 1 36 ? 41.796 60.109 10.341 1.00 21.39 36 ASP D O 1
ATOM 11114 N N . GLN D 1 37 ? 43.664 61.231 10.930 1.00 25.60 37 GLN D N 1
ATOM 11115 C CA . GLN D 1 37 ? 43.200 62.495 10.366 1.00 25.96 37 GLN D CA 1
ATOM 11116 C C . GLN D 1 37 ? 43.182 62.454 8.842 1.00 25.04 37 GLN D C 1
ATOM 11117 O O . GLN D 1 37 ? 42.292 63.038 8.213 1.00 25.00 37 GLN D O 1
ATOM 11131 N N . GLN D 1 38 ? 44.164 61.790 8.234 1.00 24.57 38 GLN D N 1
ATOM 11132 C CA . GLN D 1 38 ? 44.158 61.570 6.789 1.00 25.40 38 GLN D CA 1
ATOM 11133 C C . GLN D 1 38 ? 42.841 60.949 6.337 1.00 25.25 38 GLN D C 1
ATOM 11134 O O . GLN D 1 38 ? 42.167 61.449 5.420 1.00 24.42 38 GLN D O 1
ATOM 11148 N N . GLY D 1 39 ? 42.468 59.838 6.973 1.00 25.01 39 GLY D N 1
ATOM 11149 C CA . GLY D 1 39 ? 41.277 59.124 6.560 1.00 24.77 39 GLY D CA 1
ATOM 11150 C C . GLY D 1 39 ? 40.014 59.936 6.746 1.00 22.58 39 GLY D C 1
ATOM 11151 O O . GLY D 1 39 ? 39.125 59.912 5.894 1.00 22.99 39 GLY D O 1
ATOM 11155 N N . ALA D 1 40 ? 39.917 60.666 7.859 1.00 21.09 40 ALA D N 1
ATOM 11156 C CA . ALA D 1 40 ? 38.736 61.489 8.107 1.00 22.35 40 ALA D CA 1
ATOM 11157 C C . ALA D 1 40 ? 38.638 62.636 7.109 1.00 19.87 40 ALA D C 1
ATOM 11158 O O . ALA D 1 40 ? 37.539 62.976 6.644 1.00 19.70 40 ALA D O 1
ATOM 11165 N N . GLN D 1 41 ? 39.773 63.270 6.800 1.00 20.78 41 GLN D N 1
ATOM 11166 C CA . GLN D 1 41 ? 39.791 64.306 5.774 1.00 21.54 41 GLN D CA 1
ATOM 11167 C C . GLN D 1 41 ? 39.268 63.758 4.457 1.00 20.49 41 GLN D C 1
ATOM 11168 O O . GLN D 1 41 ? 38.471 64.410 3.775 1.00 18.74 41 GLN D O 1
ATOM 11182 N N . ASN D 1 42 ? 39.674 62.541 4.100 1.00 20.25 42 ASN D N 1
ATOM 11183 C CA . ASN D 1 42 ? 39.177 61.967 2.854 1.00 22.18 42 ASN D CA 1
ATOM 11184 C C . ASN D 1 42 ? 37.702 61.592 2.958 1.00 20.44 42 ASN D C 1
ATOM 11185 O O . ASN D 1 42 ? 36.957 61.716 1.981 1.00 19.21 42 ASN D O 1
ATOM 11196 N N . THR D 1 43 ? 37.253 61.126 4.122 1.00 19.48 43 THR D N 1
ATOM 11197 C CA . THR D 1 43 ? 35.826 60.836 4.278 1.00 21.58 43 THR D CA 1
ATOM 11198 C C . THR D 1 43 ? 34.990 62.092 4.033 1.00 19.86 43 THR D C 1
ATOM 11199 O O . THR D 1 43 ? 34.004 62.080 3.276 1.00 19.78 43 THR D O 1
ATOM 11210 N N . LEU D 1 44 ? 35.389 63.199 4.652 1.00 19.25 44 LEU D N 1
ATOM 11211 C CA . LEU D 1 44 ? 34.637 64.436 4.475 1.00 20.49 44 LEU D CA 1
ATOM 11212 C C . LEU D 1 44 ? 34.758 64.950 3.044 1.00 19.66 44 LEU D C 1
ATOM 11213 O O . LEU D 1 44 ? 33.773 65.428 2.469 1.00 19.76 44 LEU D O 1
ATOM 11229 N N . GLU D 1 45 ? 35.957 64.867 2.454 1.00 19.84 45 GLU D N 1
ATOM 11230 C CA . GLU D 1 45 ? 36.141 65.329 1.081 1.00 19.74 45 GLU D CA 1
ATOM 11231 C C . GLU D 1 45 ? 35.276 64.523 0.121 1.00 19.17 45 GLU D C 1
ATOM 11232 O O . GLU D 1 45 ? 34.658 65.082 -0.788 1.00 19.00 45 GLU D O 1
ATOM 11244 N N . THR D 1 46 ? 35.210 63.208 0.311 1.00 20.12 46 THR D N 1
ATOM 11245 C CA . THR D 1 46 ? 34.352 62.375 -0.522 1.00 21.14 46 THR D CA 1
ATOM 11246 C C . THR D 1 46 ? 32.888 62.747 -0.347 1.00 20.17 46 THR D C 1
ATOM 11247 O O . THR D 1 46 ? 32.141 62.828 -1.328 1.00 21.85 46 THR D O 1
ATOM 11258 N N . ILE D 1 47 ? 32.458 62.962 0.896 1.00 20.36 47 ILE D N 1
ATOM 11259 C CA . ILE D 1 47 ? 31.089 63.395 1.147 1.00 19.19 47 ILE D CA 1
ATOM 11260 C C . ILE D 1 47 ? 30.785 64.669 0.365 1.00 20.83 47 ILE D C 1
ATOM 11261 O O . ILE D 1 47 ? 29.734 64.795 -0.274 1.00 22.28 47 ILE D O 1
ATOM 11277 N N . GLU D 1 48 ? 31.696 65.644 0.425 1.00 20.68 48 GLU D N 1
ATOM 11278 C CA . GLU D 1 48 ? 31.440 66.944 -0.187 1.00 20.81 48 GLU D CA 1
ATOM 11279 C C . GLU D 1 48 ? 31.471 66.851 -1.708 1.00 20.69 48 GLU D C 1
ATOM 11280 O O . GLU D 1 48 ? 30.655 67.482 -2.389 1.00 22.91 48 GLU D O 1
ATOM 11292 N N . GLN D 1 49 ? 32.376 66.040 -2.260 1.00 21.37 49 GLN D N 1
ATOM 11293 C CA . GLN D 1 49 ? 32.431 65.865 -3.713 1.00 23.34 49 GLN D CA 1
ATOM 11294 C C . GLN D 1 49 ? 31.116 65.323 -4.265 1.00 23.07 49 GLN D C 1
ATOM 11295 O O . GLN D 1 49 ? 30.706 65.678 -5.373 1.00 21.41 49 GLN D O 1
ATOM 11309 N N . HIS D 1 50 ? 30.446 64.458 -3.513 1.00 23.97 50 HIS D N 1
ATOM 11310 C CA . HIS D 1 50 ? 29.192 63.861 -3.954 1.00 25.38 50 HIS D CA 1
ATOM 11311 C C . HIS D 1 50 ? 27.976 64.709 -3.605 1.00 25.12 50 HIS D C 1
ATOM 11312 O O . HIS D 1 50 ? 26.845 64.240 -3.754 1.00 25.82 50 HIS D O 1
ATOM 11326 N N . GLY D 1 51 ? 28.177 65.935 -3.140 1.00 22.68 51 GLY D N 1
ATOM 11327 C CA . GLY D 1 51 ? 27.081 66.852 -2.939 1.00 23.39 51 GLY D CA 1
ATOM 11328 C C . GLY D 1 51 ? 26.570 66.951 -1.525 1.00 22.42 51 GLY D C 1
ATOM 11329 O O . GLY D 1 51 ? 25.549 67.608 -1.300 1.00 21.40 51 GLY D O 1
ATOM 11333 N N . GLY D 1 52 ? 27.229 66.302 -0.570 1.00 21.09 52 GLY D N 1
ATOM 11334 C CA . GLY D 1 52 ? 26.807 66.331 0.808 1.00 20.78 52 GLY D CA 1
ATOM 11335 C C . GLY D 1 52 ? 27.569 67.364 1.613 1.00 21.02 52 GLY D C 1
ATOM 11336 O O . GLY D 1 52 ? 28.294 68.207 1.083 1.00 19.50 52 GLY D O 1
ATOM 11340 N N . SER D 1 53 ? 27.402 67.279 2.931 1.00 22.57 53 SER D N 1
ATOM 11341 C CA . SER D 1 53 ? 27.998 68.252 3.831 1.00 21.67 53 SER D CA 1
ATOM 11342 C C . SER D 1 53 ? 28.316 67.573 5.153 1.00 22.84 53 SER D C 1
ATOM 11343 O O . SER D 1 53 ? 27.693 66.574 5.536 1.00 22.35 53 SER D O 1
ATOM 11351 N N . GLY D 1 54 ? 29.284 68.143 5.853 1.00 21.28 54 GLY D N 1
ATOM 11352 C CA . GLY D 1 54 ? 29.678 67.604 7.131 1.00 21.88 54 GLY D CA 1
ATOM 11353 C C . GLY D 1 54 ? 30.782 68.434 7.739 1.00 22.69 54 GLY D C 1
ATOM 11354 O O . GLY D 1 54 ? 31.140 69.506 7.246 1.00 24.50 54 GLY D O 1
ATOM 11358 N N . ARG D 1 55 ? 31.302 67.925 8.845 1.00 23.64 55 ARG D N 1
ATOM 11359 C CA . ARG D 1 55 ? 32.447 68.551 9.487 1.00 23.85 55 ARG D CA 1
ATOM 11360 C C . ARG D 1 55 ? 33.193 67.479 10.256 1.00 23.68 55 ARG D C 1
ATOM 11361 O O . ARG D 1 55 ? 32.640 66.423 10.552 1.00 23.32 55 ARG D O 1
ATOM 11382 N N . LEU D 1 56 ? 34.450 67.763 10.580 1.00 21.96 56 LEU D N 1
ATOM 11383 C CA . LEU D 1 56 ? 35.277 66.832 11.326 1.00 23.59 56 LEU D CA 1
ATOM 11384 C C . LEU D 1 56 ? 35.180 67.100 12.823 1.00 24.61 56 LEU D C 1
ATOM 11385 O O . LEU D 1 56 ? 34.878 68.215 13.261 1.00 25.88 56 LEU D O 1
ATOM 11401 N N . ILE D 1 57 ? 35.453 66.059 13.607 1.00 23.78 57 ILE D N 1
ATOM 11402 C CA . ILE D 1 57 ? 35.636 66.206 15.047 1.00 24.57 57 ILE D CA 1
ATOM 11403 C C . ILE D 1 57 ? 36.659 65.177 15.512 1.00 26.16 57 ILE D C 1
ATOM 11404 O O . ILE D 1 57 ? 36.711 64.056 14.992 1.00 25.32 57 ILE D O 1
ATOM 11420 N N . GLN D 1 58 ? 37.468 65.561 16.504 1.00 25.77 58 GLN D N 1
ATOM 11421 C CA . GLN D 1 58 ? 38.540 64.717 17.020 1.00 26.59 58 GLN D CA 1
ATOM 11422 C C . GLN D 1 58 ? 38.345 64.473 18.511 1.00 27.73 58 GLN D C 1
ATOM 11423 O O . GLN D 1 58 ? 38.088 65.415 19.275 1.00 28.25 58 GLN D O 1
ATOM 11437 N N . PHE D 1 59 ? 38.443 63.209 18.914 1.00 25.42 59 PHE D N 1
ATOM 11438 C CA . PHE D 1 59 ? 38.572 62.866 20.322 1.00 27.15 59 PHE D CA 1
ATOM 11439 C C . PHE D 1 59 ? 38.876 61.378 20.449 1.00 27.98 59 PHE D C 1
ATOM 11440 O O . PHE D 1 59 ? 38.635 60.588 19.530 1.00 28.48 59 PHE D O 1
ATOM 11457 N N . ASP D 1 60 ? 39.450 61.020 21.593 1.00 30.48 60 ASP D N 1
ATOM 11458 C CA . ASP D 1 60 ? 39.721 59.633 21.960 1.00 31.31 60 ASP D CA 1
ATOM 11459 C C . ASP D 1 60 ? 38.526 59.103 22.742 1.0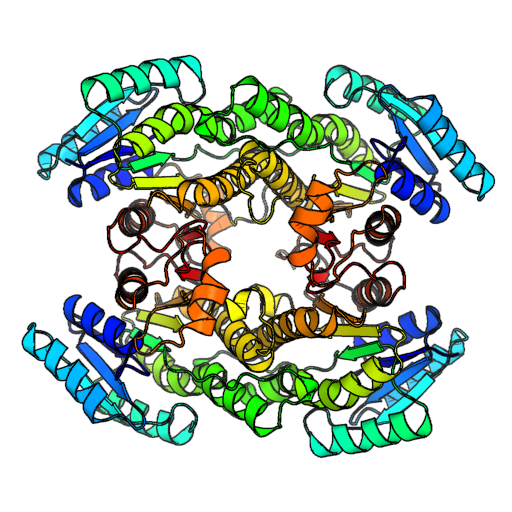0 31.12 60 ASP D C 1
ATOM 11460 O O . ASP D 1 60 ? 38.211 59.615 23.823 1.00 31.50 60 ASP D O 1
ATOM 11469 N N . ILE D 1 61 ? 37.845 58.091 22.193 1.00 31.38 61 ILE D N 1
ATOM 11470 C CA . ILE D 1 61 ? 36.629 57.612 22.840 1.00 32.12 61 ILE D CA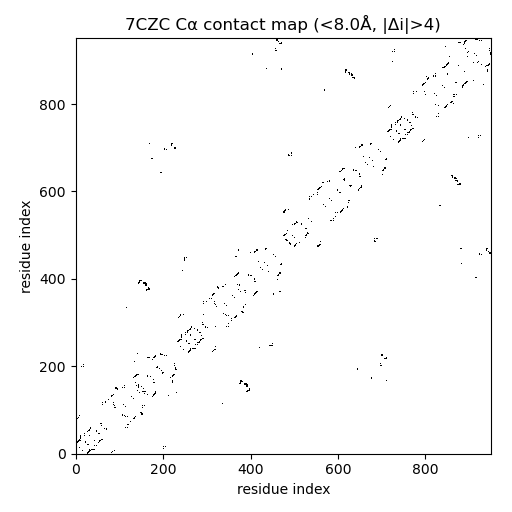 1
ATOM 11471 C C . ILE D 1 61 ? 36.910 56.937 24.178 1.00 33.40 61 ILE D C 1
ATOM 11472 O O . ILE D 1 61 ? 35.971 56.674 24.943 1.00 33.09 61 ILE D O 1
ATOM 11488 N N . SER D 1 62 ? 38.179 56.630 24.467 1.00 32.49 62 SER D N 1
ATOM 11489 C CA . SER D 1 62 ? 38.575 56.071 25.755 1.00 35.16 62 SER D CA 1
ATOM 11490 C C . SER D 1 62 ? 38.720 57.133 26.840 1.00 35.07 62 SER D C 1
ATOM 11491 O O . SER D 1 62 ? 38.764 56.789 28.028 1.00 34.00 62 SER D O 1
ATOM 11499 N N . ASN D 1 63 ? 38.796 58.409 26.460 1.00 32.09 63 ASN D N 1
ATOM 11500 C CA . ASN D 1 63 ? 39.008 59.508 27.399 1.00 31.97 63 ASN D CA 1
ATOM 11501 C C . ASN D 1 63 ? 37.673 60.203 27.656 1.00 32.98 63 ASN D C 1
ATOM 11502 O O . ASN D 1 63 ? 37.257 61.082 26.894 1.00 31.42 63 ASN D O 1
ATOM 11513 N N . ARG D 1 64 ? 37.014 59.828 28.757 1.00 30.73 64 ARG D N 1
ATOM 11514 C CA . ARG D 1 64 ? 35.700 60.383 29.060 1.00 30.53 64 ARG D CA 1
ATOM 11515 C C . ARG D 1 64 ? 35.730 61.905 29.060 1.00 33.04 64 ARG D C 1
ATOM 11516 O O . ARG D 1 64 ? 34.811 62.558 28.550 1.00 31.26 64 ARG D O 1
ATOM 11537 N N . GLU D 1 65 ? 36.790 62.484 29.620 1.00 32.97 65 GLU D N 1
ATOM 11538 C CA . GLU D 1 65 ? 36.896 63.932 29.733 1.00 36.85 65 GLU D CA 1
ATOM 11539 C C . GLU D 1 65 ? 37.015 64.584 28.360 1.00 35.44 65 GLU D C 1
ATOM 11540 O O . GLU D 1 65 ? 36.305 65.554 28.060 1.00 34.58 65 GLU D O 1
ATOM 11552 N N . GLU D 1 66 ? 37.934 64.084 27.527 1.00 33.72 66 GLU D N 1
ATOM 11553 C CA . GLU D 1 66 ? 38.092 64.609 26.175 1.00 33.26 66 GLU D CA 1
ATOM 11554 C C . GLU D 1 66 ? 36.779 64.522 25.410 1.00 31.87 66 GLU D C 1
ATOM 11555 O O . GLU D 1 66 ? 36.346 65.499 24.780 1.00 30.35 66 GLU D O 1
ATOM 11567 N N . CYS D 1 67 ? 36.127 63.355 25.467 1.00 30.14 67 CYS D N 1
ATOM 11568 C CA . CYS D 1 67 ? 34.835 63.182 24.814 1.00 29.54 67 CYS D CA 1
ATOM 11569 C C . CYS D 1 67 ? 33.847 64.245 25.268 1.00 29.58 67 CYS D C 1
ATOM 11570 O O . CYS D 1 67 ? 33.181 64.885 24.447 1.00 29.66 67 CYS D O 1
ATOM 11578 N N . ARG D 1 68 ? 33.709 64.419 26.583 1.00 30.43 68 ARG D N 1
ATOM 11579 C CA . ARG D 1 68 ? 32.698 65.340 27.082 1.00 32.92 68 ARG D CA 1
ATOM 11580 C C . ARG D 1 68 ? 32.995 66.762 26.625 1.00 31.54 68 ARG D C 1
ATOM 11581 O O . ARG D 1 68 ? 32.102 67.471 26.162 1.00 31.03 68 ARG D O 1
ATOM 11602 N N . THR D 1 69 ? 34.246 67.201 26.753 1.00 31.09 69 THR D N 1
ATOM 11603 C CA . THR D 1 69 ? 34.562 68.578 26.389 1.00 31.21 69 THR D CA 1
ATOM 11604 C C . THR D 1 69 ? 34.333 68.811 24.900 1.00 30.60 69 THR D C 1
ATOM 11605 O O . THR D 1 69 ? 33.652 69.768 24.510 1.00 31.94 69 THR D O 1
ATOM 11616 N N . LYS D 1 70 ? 34.860 67.925 24.048 1.00 28.80 70 LYS D N 1
ATOM 11617 C CA . LYS D 1 70 ? 34.703 68.117 22.609 1.00 29.45 70 LYS D CA 1
ATOM 11618 C C . LYS D 1 70 ? 33.237 68.051 22.194 1.00 28.97 70 LYS D C 1
ATOM 11619 O O . LYS D 1 70 ? 32.772 68.880 21.403 1.00 28.78 70 LYS D O 1
ATOM 11638 N N . LEU D 1 71 ? 32.483 67.083 22.720 1.00 28.05 71 LEU D N 1
ATOM 11639 C CA . LEU D 1 71 ? 31.095 66.950 22.294 1.00 27.07 71 LEU D CA 1
ATOM 11640 C C . LEU D 1 71 ? 30.241 68.099 22.816 1.00 26.56 71 LEU D C 1
ATOM 11641 O O . LEU D 1 71 ? 29.396 68.627 22.085 1.00 27.30 71 LEU D O 1
ATOM 11657 N N . GLU D 1 72 ? 30.412 68.484 24.085 1.00 27.01 72 GLU D N 1
ATOM 11658 C CA . GLU D 1 72 ? 29.677 69.632 24.599 1.00 30.07 72 GLU D CA 1
ATOM 11659 C C . GLU D 1 72 ? 29.991 70.882 23.781 1.00 26.88 72 GLU D C 1
ATOM 11660 O O . GLU D 1 72 ? 29.082 71.632 23.419 1.00 28.04 72 GLU D O 1
ATOM 11672 N N . ALA D 1 73 ? 31.267 71.116 23.461 1.00 27.51 73 ALA D N 1
ATOM 11673 C CA . ALA D 1 73 ? 31.621 72.286 22.657 1.00 27.96 73 ALA D CA 1
ATOM 11674 C C . ALA D 1 73 ? 30.956 72.231 21.284 1.00 29.02 73 ALA D C 1
ATOM 11675 O O . ALA D 1 73 ? 30.348 73.215 20.826 1.00 25.94 73 ALA D O 1
ATOM 11682 N N . ASP D 1 74 ? 31.043 71.070 20.620 1.00 25.59 74 ASP D N 1
ATOM 11683 C CA . ASP D 1 74 ? 30.472 70.933 19.286 1.00 26.71 74 ASP D CA 1
ATOM 11684 C C . ASP D 1 74 ? 28.966 71.145 19.312 1.00 26.19 74 ASP D C 1
ATOM 11685 O O . ASP D 1 74 ? 28.417 71.839 18.450 1.00 26.03 74 ASP D O 1
ATOM 11694 N N . ILE D 1 75 ? 28.283 70.569 20.306 1.00 26.50 75 ILE D N 1
ATOM 11695 C CA . ILE D 1 75 ? 26.838 70.730 20.423 1.00 26.67 75 ILE D CA 1
ATOM 11696 C C . ILE D 1 75 ? 26.485 72.181 20.723 1.00 27.29 75 ILE D C 1
ATOM 11697 O O . ILE D 1 75 ? 25.514 72.725 20.183 1.00 26.89 75 ILE D O 1
ATOM 11713 N N . ALA D 1 76 ? 27.252 72.826 21.600 1.00 28.17 76 ALA D N 1
ATOM 11714 C CA . ALA D 1 76 ? 26.988 74.222 21.922 1.00 28.54 76 ALA D CA 1
ATOM 11715 C C . ALA D 1 76 ? 27.044 75.078 20.669 1.00 28.21 76 ALA D C 1
ATOM 11716 O O . ALA D 1 76 ? 26.203 75.963 20.471 1.00 28.19 76 ALA D O 1
ATOM 11723 N N . GLU D 1 77 ? 28.002 74.801 19.782 1.00 29.10 77 GLU D N 1
ATOM 11724 C CA . GLU D 1 77 ? 28.083 75.626 18.581 1.00 28.50 77 GLU D CA 1
ATOM 11725 C C . GLU D 1 77 ? 27.018 75.271 17.543 1.00 28.54 77 GLU D C 1
ATOM 11726 O O . GLU D 1 77 ? 26.410 76.167 16.946 1.00 28.75 77 GLU D O 1
ATOM 11738 N N . HIS D 1 78 ? 26.784 73.984 17.296 1.00 28.09 78 HIS D N 1
ATOM 11739 C CA . HIS D 1 78 ? 25.978 73.574 16.157 1.00 29.00 78 HIS D CA 1
ATOM 11740 C C . HIS D 1 78 ? 24.615 73.015 16.532 1.00 28.36 78 HIS D C 1
ATOM 11741 O O . HIS D 1 78 ? 23.816 72.733 15.635 1.00 27.50 78 HIS D O 1
ATOM 11755 N N . GLY D 1 79 ? 24.318 72.861 17.819 1.00 29.18 79 GLY D N 1
ATOM 11756 C CA . GLY D 1 79 ? 23.084 72.230 18.235 1.00 27.29 79 GLY D CA 1
ATOM 11757 C C . GLY D 1 79 ? 23.213 70.717 18.352 1.00 27.62 79 GLY D C 1
ATOM 11758 O O . GLY D 1 79 ? 24.125 70.092 17.816 1.00 27.02 79 GLY D O 1
ATOM 11762 N N . ALA D 1 80 ? 22.263 70.125 19.067 1.00 26.03 80 ALA D N 1
ATOM 11763 C CA . ALA D 1 80 ? 22.342 68.704 19.366 1.00 26.26 80 ALA D CA 1
ATOM 11764 C C . ALA D 1 80 ? 22.264 67.879 18.086 1.00 25.41 80 ALA D C 1
ATOM 11765 O O . ALA D 1 80 ? 21.624 68.262 17.104 1.00 24.06 80 ALA D O 1
ATOM 11772 N N . TYR D 1 81 ? 22.930 66.731 18.108 1.00 24.22 81 TYR D N 1
ATOM 11773 C CA . TYR D 1 81 ? 22.826 65.788 17.009 1.00 23.49 81 TYR D CA 1
ATOM 11774 C C . TYR D 1 81 ? 21.420 65.213 16.930 1.00 23.53 81 TYR D C 1
ATOM 11775 O O . TYR D 1 81 ? 20.716 65.083 17.937 1.00 23.98 81 TYR D O 1
ATOM 11793 N N . TYR D 1 82 ? 21.002 64.899 15.702 1.00 23.22 82 TYR D N 1
ATOM 11794 C CA . TYR D 1 82 ? 19.799 64.100 15.509 1.00 22.64 82 TYR D CA 1
ATOM 11795 C C . TYR D 1 82 ? 20.116 62.614 15.629 1.00 23.82 82 TYR D C 1
ATOM 11796 O O . TYR D 1 82 ? 19.307 61.845 16.167 1.00 22.08 82 TYR D O 1
ATOM 11814 N N . GLY D 1 83 ? 21.283 62.200 15.144 1.00 21.83 83 GLY D N 1
ATOM 11815 C CA . GLY D 1 83 ? 21.687 60.809 15.228 1.00 20.09 83 GLY D CA 1
ATOM 11816 C C . GLY D 1 83 ? 23.104 60.650 15.735 1.00 19.95 83 GLY D C 1
ATOM 11817 O O . GLY D 1 83 ? 23.966 61.500 15.515 1.00 20.92 83 GLY D O 1
ATOM 11821 N N . VAL D 1 84 ? 23.329 59.537 16.433 1.00 17.73 84 VAL D N 1
ATOM 11822 C CA . VAL D 1 84 ? 24.662 59.151 16.896 1.00 19.78 84 VAL D CA 1
ATOM 11823 C C . VAL D 1 84 ? 24.895 57.687 16.527 1.00 19.48 84 VAL D C 1
ATOM 11824 O O . VAL D 1 84 ? 24.114 56.813 16.912 1.00 18.54 84 VAL D O 1
ATOM 11837 N N . VAL D 1 85 ? 25.974 57.429 15.798 1.00 20.33 85 VAL D N 1
ATOM 11838 C CA . VAL D 1 85 ? 26.416 56.095 15.425 1.00 19.00 85 VAL D CA 1
ATOM 11839 C C . VAL D 1 85 ? 27.744 55.863 16.135 1.00 22.28 85 VAL D C 1
ATOM 11840 O O . VAL D 1 85 ? 28.726 56.576 15.881 1.00 22.97 85 VAL D O 1
ATOM 11853 N N . ASN D 1 86 ? 27.768 54.886 17.033 1.00 21.82 86 ASN D N 1
ATOM 11854 C CA . ASN D 1 86 ? 28.943 54.565 17.847 1.00 22.93 86 ASN D CA 1
ATOM 11855 C C . ASN D 1 86 ? 29.524 53.244 17.346 1.00 25.07 86 ASN D C 1
ATOM 11856 O O . ASN D 1 86 ? 28.981 52.169 17.620 1.00 24.38 86 ASN D O 1
ATOM 11867 N N . ASN D 1 87 ? 30.638 53.330 16.622 1.00 27.44 87 ASN D N 1
ATOM 11868 C CA . ASN D 1 87 ? 31.234 52.169 15.982 1.00 27.45 87 ASN D CA 1
ATOM 11869 C C . ASN D 1 87 ? 32.150 51.414 16.944 1.00 31.80 87 ASN D C 1
ATOM 11870 O O . ASN D 1 87 ? 32.540 51.908 18.009 1.00 32.25 87 ASN D O 1
ATOM 11881 N N . ALA D 1 88 ? 32.502 50.195 16.544 1.00 30.40 88 ALA D N 1
ATOM 11882 C CA . ALA D 1 88 ? 33.256 49.283 17.390 1.00 34.03 88 ALA D CA 1
ATOM 11883 C C . ALA D 1 88 ? 34.712 49.200 16.948 1.00 38.52 88 ALA D C 1
ATOM 11884 O O . ALA D 1 88 ? 35.045 49.449 15.785 1.00 39.45 88 ALA D O 1
ATOM 11891 N N . GLY D 1 89 ? 35.576 48.844 17.896 1.00 41.10 89 GLY D N 1
ATOM 11892 C CA . GLY D 1 89 ? 36.981 48.642 17.624 1.00 45.44 89 GLY D CA 1
ATOM 11893 C C . GLY D 1 89 ? 37.262 47.280 17.018 1.00 43.65 89 GLY D C 1
ATOM 11894 O O . GLY D 1 89 ? 36.364 46.510 16.673 1.00 44.14 89 GLY D O 1
ATOM 11898 N N . ILE D 1 90 ? 38.547 46.986 16.887 1.00 46.01 90 ILE D N 1
ATOM 11899 C CA . ILE D 1 90 ? 39.002 45.739 16.284 1.00 49.03 90 ILE D CA 1
ATOM 11900 C C . ILE D 1 90 ? 39.227 44.710 17.382 1.00 51.69 90 ILE D C 1
ATOM 11901 O O . ILE D 1 90 ? 39.672 45.041 18.487 1.00 52.41 90 ILE D O 1
ATOM 11917 N N . THR D 1 91 ? 38.914 43.452 17.074 1.00 52.97 91 THR D N 1
ATOM 11918 C CA . THR D 1 91 ? 39.008 42.370 18.041 1.00 55.42 91 THR D CA 1
ATOM 11919 C C . THR D 1 91 ? 40.428 41.807 18.103 1.00 56.73 91 THR D C 1
ATOM 11920 O O . THR D 1 91 ? 41.238 41.978 17.188 1.00 55.75 91 THR D O 1
ATOM 11931 N N . ARG D 1 92 ? 40.716 41.123 19.212 1.00 58.62 92 ARG D N 1
ATOM 11932 C CA . ARG D 1 92 ? 42.017 40.530 19.488 1.00 58.33 92 ARG D CA 1
ATOM 11933 C C . ARG D 1 92 ? 41.791 39.207 20.203 1.00 57.94 92 ARG D C 1
ATOM 11934 O O . ARG D 1 92 ? 40.918 39.107 21.068 1.00 57.01 92 ARG D O 1
ATOM 11955 N N . ASP D 1 93 ? 42.569 38.195 19.835 1.00 56.27 93 ASP D N 1
ATOM 11956 C CA . ASP D 1 93 ? 42.483 36.901 20.495 1.00 56.21 93 ASP D CA 1
ATOM 11957 C C . ASP D 1 93 ? 43.347 36.906 21.749 1.00 53.68 93 ASP D C 1
ATOM 11958 O O . ASP D 1 93 ? 44.509 37.323 21.711 1.00 53.81 93 ASP D O 1
ATOM 11967 N N . THR D 1 94 ? 42.775 36.450 22.860 1.00 51.29 94 THR D N 1
ATOM 11968 C CA . THR D 1 94 ? 43.560 36.156 24.053 1.00 47.09 94 THR D CA 1
ATOM 11969 C C . THR D 1 94 ? 42.837 35.085 24.849 1.00 44.54 94 THR D C 1
ATOM 11970 O O . THR D 1 94 ? 41.683 35.282 25.238 1.00 41.59 94 THR D O 1
ATOM 11981 N N . ALA D 1 95 ? 43.503 33.957 25.079 1.00 44.11 95 ALA D N 1
ATOM 11982 C CA . ALA D 1 95 ? 42.972 32.967 26.003 1.00 39.81 95 ALA D CA 1
ATOM 11983 C C . ALA D 1 95 ? 42.782 33.618 27.368 1.00 33.17 95 ALA D C 1
ATOM 11984 O O . ALA D 1 95 ? 43.587 34.454 27.791 1.00 31.68 95 ALA D O 1
ATOM 11991 N N . PHE D 1 96 ? 41.701 33.248 28.050 1.00 31.17 96 PHE D N 1
ATOM 11992 C CA . PHE D 1 96 ? 41.423 33.842 29.354 1.00 30.13 96 PHE D CA 1
ATOM 11993 C C . PHE D 1 96 ? 42.544 33.590 30.353 1.00 28.08 96 PHE D C 1
ATOM 11994 O O . PHE D 1 96 ? 42.947 34.548 31.034 1.00 28.83 96 PHE D O 1
ATOM 12011 N N . PRO D 1 97 ? 43.106 32.384 30.479 1.00 27.99 97 PRO D N 1
ATOM 12012 C CA . PRO D 1 97 ? 44.178 32.200 31.481 1.00 28.79 97 PRO D CA 1
ATOM 12013 C C . PRO D 1 97 ? 45.384 33.101 31.262 1.00 30.57 97 PRO D C 1
ATOM 12014 O O . PRO D 1 97 ? 45.994 33.564 32.236 1.00 29.51 97 PRO D O 1
ATOM 12025 N N . ALA D 1 98 ? 45.753 33.363 30.011 1.00 29.45 98 ALA D N 1
ATOM 12026 C CA . ALA D 1 98 ? 46.899 34.213 29.724 1.00 32.27 98 ALA D CA 1
ATOM 12027 C C . ALA D 1 98 ? 46.555 35.696 29.713 1.00 29.96 98 ALA D C 1
ATOM 12028 O O . ALA D 1 98 ? 47.468 36.524 29.748 1.00 29.88 98 ALA D O 1
ATOM 12035 N N . MET D 1 99 ? 45.272 36.045 29.674 1.00 30.49 99 MET D N 1
ATOM 12036 C CA . MET D 1 99 ? 44.873 37.442 29.593 1.00 30.60 99 MET D CA 1
ATOM 12037 C C . MET D 1 99 ? 45.386 38.227 30.791 1.00 30.27 99 MET D C 1
ATOM 12038 O O . MET D 1 99 ? 45.309 37.773 31.935 1.00 29.43 99 MET D O 1
ATOM 12052 N N . THR D 1 100 ? 45.885 39.428 30.523 1.00 31.44 100 THR D N 1
ATOM 12053 C CA . THR D 1 100 ? 46.431 40.279 31.566 1.00 30.17 100 THR D CA 1
ATOM 12054 C C . THR D 1 100 ? 45.362 41.221 32.114 1.00 31.07 100 THR D C 1
ATOM 12055 O O . THR D 1 100 ? 44.331 41.475 31.483 1.00 27.82 100 THR D O 1
ATOM 12066 N N . GLU D 1 101 ? 45.642 41.764 33.299 1.00 31.95 101 GLU D N 1
ATOM 12067 C CA . GLU D 1 101 ? 44.818 42.838 33.838 1.00 30.72 101 GLU D CA 1
ATOM 12068 C C . GLU D 1 101 ? 44.555 43.895 32.777 1.00 30.52 101 GLU D C 1
ATOM 12069 O O . GLU D 1 101 ? 43.414 44.323 32.579 1.00 29.24 101 GLU D O 1
ATOM 12081 N N . GLU D 1 102 ? 45.608 44.305 32.061 1.00 30.42 102 GLU D N 1
ATOM 12082 C CA . GLU D 1 102 ? 45.494 45.415 31.123 1.00 30.41 102 GLU D CA 1
ATOM 12083 C C . GLU D 1 102 ? 44.663 45.041 29.901 1.00 30.95 102 GLU D C 1
ATOM 12084 O O . GLU D 1 102 ? 43.903 45.868 29.398 1.00 29.19 102 GLU D O 1
ATOM 12096 N N . GLU D 1 103 ? 44.772 43.804 29.413 1.00 27.79 103 GLU D N 1
ATOM 12097 C CA . GLU D 1 103 ? 43.970 43.412 28.257 1.00 29.15 103 GLU D CA 1
ATOM 12098 C C . GLU D 1 103 ? 42.480 43.422 28.600 1.00 28.85 103 GLU D C 1
ATOM 12099 O O . GLU D 1 103 ? 41.659 43.974 27.850 1.00 28.62 103 GLU D O 1
ATOM 12111 N N . TRP D 1 104 ? 42.126 42.894 29.775 1.00 28.61 104 TRP D N 1
ATOM 12112 C CA . TRP D 1 104 ? 40.740 42.911 30.228 1.00 28.27 104 TRP D CA 1
ATOM 12113 C C . TRP D 1 104 ? 40.250 44.339 30.435 1.00 28.25 104 TRP D C 1
ATOM 12114 O O . TRP D 1 104 ? 39.246 44.759 29.841 1.00 28.05 104 TRP D O 1
ATOM 12135 N N . ASP D 1 105 ? 40.929 45.082 31.319 1.00 28.22 105 ASP D N 1
ATOM 12136 C CA . ASP D 1 105 ? 40.481 46.421 31.671 1.00 27.39 105 ASP D CA 1
ATOM 12137 C C . ASP D 1 105 ? 40.436 47.315 30.444 1.00 27.98 105 ASP D C 1
ATOM 12138 O O . ASP D 1 105 ? 39.499 48.095 30.275 1.00 28.59 105 ASP D O 1
ATOM 12147 N N . GLY D 1 106 ? 41.450 47.227 29.582 1.00 28.07 106 GLY D N 1
ATOM 12148 C CA . GLY D 1 106 ? 41.493 48.071 28.411 1.00 28.65 106 GLY D CA 1
ATOM 12149 C C . GLY D 1 106 ? 40.358 47.791 27.458 1.00 30.27 106 GLY D C 1
ATOM 12150 O O . GLY D 1 106 ? 39.783 48.722 26.890 1.00 29.61 106 GLY D O 1
ATOM 12154 N N . VAL D 1 107 ? 40.009 46.511 27.269 1.00 28.31 107 VAL D N 1
ATOM 12155 C CA . VAL D 1 107 ? 38.904 46.232 26.360 1.00 30.40 107 VAL D CA 1
ATOM 12156 C C . VAL D 1 107 ? 37.587 46.696 26.966 1.00 28.04 107 VAL D C 1
ATOM 12157 O O . VAL D 1 107 ? 36.742 47.258 26.266 1.00 27.63 107 VAL D O 1
ATOM 12170 N N . ILE D 1 108 ? 37.380 46.472 28.269 1.00 30.28 108 ILE D N 1
ATOM 12171 C CA . ILE D 1 108 ? 36.160 46.985 28.892 1.00 27.54 108 ILE D CA 1
ATOM 12172 C C . ILE D 1 108 ? 36.096 48.502 28.735 1.00 29.61 108 ILE D C 1
ATOM 12173 O O . ILE D 1 108 ? 35.051 49.071 28.386 1.00 28.44 108 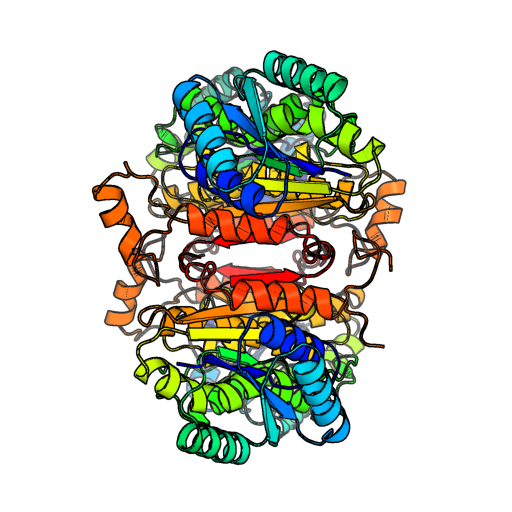ILE D O 1
ATOM 12189 N N . HIS D 1 109 ? 37.221 49.175 28.982 1.00 29.61 109 HIS D N 1
ATOM 12190 C CA . HIS D 1 109 ? 37.262 50.631 29.003 1.00 32.98 109 HIS D CA 1
ATOM 12191 C C . HIS D 1 109 ? 37.050 51.216 27.617 1.00 32.47 109 HIS D C 1
ATOM 12192 O O . HIS D 1 109 ? 36.448 52.285 27.475 1.00 33.69 109 HIS D O 1
ATOM 12206 N N . THR D 1 110 ? 37.543 50.544 26.584 1.00 31.47 110 THR D N 1
ATOM 12207 C CA . THR D 1 110 ? 37.431 51.098 25.242 1.00 31.59 110 THR D CA 1
ATOM 12208 C C . THR D 1 110 ? 36.135 50.697 24.557 1.00 31.42 110 THR D C 1
ATOM 12209 O O . THR D 1 110 ? 35.509 51.534 23.897 1.00 32.28 110 THR D O 1
ATOM 12220 N N . ASN D 1 111 ? 35.700 49.446 24.728 1.00 29.11 111 ASN D N 1
ATOM 12221 C CA . ASN D 1 111 ? 34.580 48.910 23.971 1.00 29.37 111 ASN D CA 1
ATOM 12222 C C . ASN D 1 111 ? 33.254 48.966 24.715 1.00 28.45 111 ASN D C 1
ATOM 12223 O O . ASN D 1 111 ? 32.205 48.961 24.066 1.00 27.76 111 ASN D O 1
ATOM 12234 N N . LEU D 1 112 ? 33.265 49.036 26.045 1.00 27.31 112 LEU D N 1
ATOM 12235 C CA . LEU D 1 112 ? 32.037 49.170 26.817 1.00 27.08 112 LEU D CA 1
ATOM 12236 C C . LEU D 1 112 ? 31.855 50.583 27.362 1.00 27.26 112 LEU D C 1
ATOM 12237 O O . LEU D 1 112 ? 30.819 51.211 27.106 1.00 24.35 112 LEU D O 1
ATOM 12253 N N . ASP D 1 113 ? 32.832 51.104 28.116 1.00 25.62 113 ASP D N 1
ATOM 12254 C CA . ASP D 1 113 ? 32.714 52.463 28.641 1.00 28.98 113 ASP D CA 1
ATOM 12255 C C . ASP D 1 113 ? 32.451 53.460 27.520 1.00 27.45 113 ASP D C 1
ATOM 12256 O O . ASP D 1 113 ? 31.892 54.542 27.765 1.00 28.32 113 ASP D O 1
ATOM 12265 N N . SER D 1 114 ? 32.911 53.134 26.307 1.00 28.64 114 SER D N 1
ATOM 12266 C CA . SER D 1 114 ? 32.493 53.830 25.094 1.00 27.13 114 SER D CA 1
ATOM 12267 C C . SER D 1 114 ? 31.060 54.342 25.147 1.00 26.32 114 SER D C 1
ATOM 12268 O O . SER D 1 114 ? 30.777 55.530 24.943 1.00 27.12 114 SER D O 1
ATOM 12276 N N . PHE D 1 115 ? 30.143 53.451 25.507 1.00 25.11 115 PHE D N 1
ATOM 12277 C CA . PHE D 1 115 ? 28.723 53.753 25.550 1.00 23.57 115 PHE D CA 1
ATOM 12278 C C . PHE D 1 115 ? 28.457 54.997 26.384 1.00 25.63 115 PHE D C 1
ATOM 12279 O O . PHE D 1 115 ? 27.744 55.913 25.956 1.00 23.33 115 PHE D O 1
ATOM 12296 N N . TYR D 1 116 ? 29.038 55.054 27.582 1.00 25.52 116 TYR D N 1
ATOM 12297 C CA . TYR D 1 116 ? 28.838 56.226 28.421 1.00 25.07 116 TYR D CA 1
ATOM 12298 C C . TYR D 1 116 ? 29.573 57.425 27.845 1.00 23.75 116 TYR D C 1
ATOM 12299 O O . TYR D 1 116 ? 29.001 58.514 27.741 1.00 26.31 116 TYR D O 1
ATOM 12317 N N . ASN D 1 117 ? 30.830 57.237 27.423 1.00 24.98 117 ASN D N 1
ATOM 12318 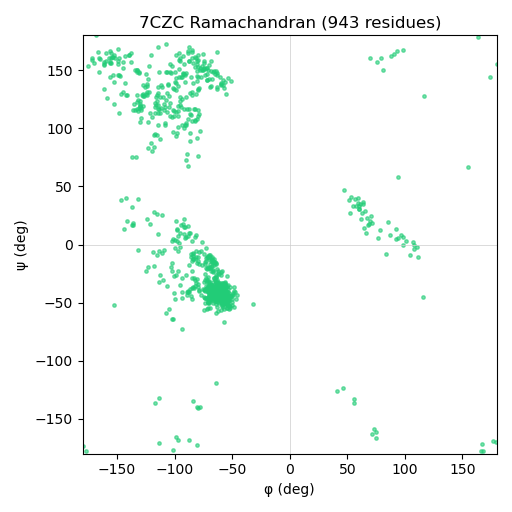C CA . ASN D 1 117 ? 31.674 58.391 27.117 1.00 24.65 117 ASN D CA 1
ATOM 12319 C C . ASN D 1 117 ? 31.144 59.154 25.916 1.00 27.43 117 ASN D C 1
ATOM 12320 O O . ASN D 1 117 ? 31.170 60.392 25.887 1.00 25.41 117 ASN D O 1
ATOM 12331 N N . VAL D 1 118 ? 30.664 58.432 24.909 1.00 24.07 118 VAL D N 1
ATOM 12332 C CA . VAL D 1 118 ? 30.167 59.077 23.705 1.00 25.39 118 VAL D CA 1
ATOM 12333 C C . VAL D 1 118 ? 28.706 59.473 23.853 1.00 26.08 118 VAL D C 1
ATOM 12334 O O . VAL D 1 118 ? 28.330 60.596 23.509 1.00 26.94 118 VAL D O 1
ATOM 12347 N N . LEU D 1 119 ? 27.863 58.590 24.392 1.00 23.27 119 LEU D N 1
ATOM 12348 C CA . LEU D 1 119 ? 26.429 58.849 24.355 1.00 24.23 119 LEU D CA 1
ATOM 12349 C C . LEU D 1 119 ? 25.950 59.793 25.452 1.00 25.61 119 LEU D C 1
ATOM 12350 O O . LEU D 1 119 ? 25.000 60.552 25.223 1.00 25.23 119 LEU D O 1
ATOM 12366 N N . HIS D 1 120 ? 26.555 59.768 26.641 1.00 26.73 120 HIS D N 1
ATOM 12367 C CA . HIS D 1 120 ? 26.013 60.574 27.731 1.00 25.81 120 HIS D CA 1
ATOM 12368 C C . HIS D 1 120 ? 26.012 62.063 27.405 1.00 26.47 120 HIS D C 1
ATOM 12369 O O . HIS D 1 120 ? 25.004 62.730 27.698 1.00 26.24 120 HIS D O 1
ATOM 12383 N N . PRO D 1 121 ? 27.065 62.642 26.820 1.00 25.70 121 PRO D N 1
ATOM 12384 C CA . PRO D 1 121 ? 26.981 64.060 26.423 1.00 26.73 121 PRO D CA 1
ATOM 12385 C C . PRO D 1 121 ? 25.931 64.334 25.351 1.00 26.66 121 PRO D C 1
ATOM 12386 O O . PRO D 1 121 ? 25.524 65.495 25.175 1.00 25.07 121 PRO D O 1
ATOM 12397 N N . CYS D 1 122 ? 25.462 63.303 24.646 1.00 23.13 122 CYS D N 1
ATOM 12398 C CA . CYS D 1 122 ? 24.582 63.498 23.503 1.00 24.01 122 CYS D CA 1
ATOM 12399 C C . CYS D 1 122 ? 23.107 63.293 23.806 1.00 24.39 122 CYS D C 1
ATOM 12400 O O . CYS D 1 122 ? 22.264 63.884 23.121 1.00 23.73 122 CYS D O 1
ATOM 12408 N N . VAL D 1 123 ? 22.757 62.491 24.812 1.00 23.27 123 VAL D N 1
ATOM 12409 C CA . VAL D 1 123 ? 21.367 62.074 24.947 1.00 23.17 123 VAL D CA 1
ATOM 12410 C C . VAL D 1 123 ? 20.485 63.240 25.394 1.00 25.46 123 VAL D C 1
ATOM 12411 O O . VAL D 1 123 ? 19.456 63.525 24.770 1.00 23.52 123 VAL D O 1
ATOM 12424 N N . MET D 1 124 ? 20.833 63.898 26.501 1.00 25.62 124 MET D N 1
ATOM 12425 C CA . MET D 1 124 ? 19.931 64.928 27.012 1.00 27.72 124 MET D CA 1
ATOM 12426 C C . MET D 1 124 ? 19.762 66.067 26.016 1.00 24.90 124 MET D C 1
ATOM 12427 O O . MET D 1 124 ? 18.621 66.522 25.832 1.00 26.45 124 MET D O 1
ATOM 12441 N N . PRO D 1 125 ? 20.812 66.562 25.351 1.00 24.17 125 PRO D N 1
ATOM 12442 C CA . PRO D 1 125 ? 20.585 67.530 24.259 1.00 25.68 125 PRO D CA 1
ATOM 12443 C C . PRO D 1 125 ? 19.608 67.009 23.218 1.00 25.35 125 PRO D C 1
ATOM 12444 O O . PRO D 1 125 ? 18.663 67.716 22.838 1.00 24.38 125 PRO D O 1
ATOM 12455 N N . MET D 1 126 ? 19.789 65.766 22.760 1.00 25.53 126 MET D N 1
ATOM 12456 C CA . MET D 1 126 ? 18.821 65.185 21.832 1.00 25.42 126 MET D CA 1
ATOM 12457 C C . MET D 1 126 ? 17.413 65.311 22.403 1.00 27.05 126 MET D C 1
ATOM 12458 O O . MET D 1 126 ? 16.508 65.880 21.770 1.00 26.31 126 MET D O 1
ATOM 12472 N N . VAL D 1 127 ? 17.230 64.837 23.636 1.00 24.90 127 VAL D N 1
ATOM 12473 C CA . VAL D 1 127 ? 15.924 64.907 24.276 1.00 27.14 127 VAL D CA 1
ATOM 12474 C C . VAL D 1 127 ? 15.411 66.341 24.288 1.00 28.17 127 VAL D C 1
ATOM 12475 O O . VAL D 1 127 ? 14.223 66.592 24.044 1.00 25.30 127 VAL D O 1
ATOM 12488 N N . GLN D 1 128 ? 16.295 67.305 24.559 1.00 27.65 128 GLN D N 1
ATOM 12489 C CA . GLN D 1 128 ? 15.831 68.675 24.736 1.00 29.39 128 GLN D CA 1
ATOM 12490 C C . GLN D 1 128 ? 15.441 69.312 23.408 1.00 29.27 128 GLN D C 1
ATOM 12491 O O . GLN D 1 128 ? 14.584 70.206 23.387 1.00 28.51 128 GLN D O 1
ATOM 12505 N N . LYS D 1 129 ? 16.010 68.841 22.289 1.00 27.60 129 LYS D N 1
ATOM 12506 C CA . LYS D 1 129 ? 15.652 69.443 21.008 1.00 28.04 129 LYS D CA 1
ATOM 12507 C C . LYS D 1 129 ? 14.238 69.061 20.574 1.00 27.36 129 LYS D C 1
ATOM 12508 O O . LYS D 1 129 ? 13.629 69.774 19.771 1.00 28.44 129 LYS D O 1
ATOM 12527 N N . ARG D 1 130 ? 13.693 67.967 21.102 1.00 26.29 130 ARG D N 1
ATOM 12528 C CA . ARG D 1 130 ? 12.304 67.571 20.865 1.00 27.66 130 ARG D CA 1
ATOM 12529 C C . ARG D 1 130 ? 12.014 67.362 19.379 1.00 28.08 130 ARG D C 1
ATOM 12530 O O . ARG D 1 130 ? 10.947 67.718 18.873 1.00 26.40 130 ARG D O 1
ATOM 12551 N N . LYS D 1 131 ? 12.964 66.756 18.672 1.00 27.24 131 LYS D N 1
ATOM 12552 C CA . LYS D 1 131 ? 12.764 66.375 17.278 1.00 26.63 131 LYS D CA 1
ATOM 12553 C C . LYS D 1 131 ? 12.947 64.875 17.077 1.00 26.03 131 LYS D C 1
ATOM 12554 O O . LYS D 1 131 ? 13.119 64.421 15.943 1.00 25.84 131 LYS D O 1
ATOM 12573 N N . GLY D 1 132 ? 12.887 64.089 18.153 1.00 24.53 132 GLY D N 1
ATOM 12574 C CA . GLY D 1 132 ? 13.152 62.668 18.038 1.00 25.93 132 GLY D CA 1
ATOM 12575 C C . GLY D 1 132 ? 14.644 62.444 17.839 1.00 23.02 132 GLY D C 1
ATOM 12576 O O . GLY D 1 132 ? 15.482 63.289 18.167 1.00 24.00 132 GLY D O 1
ATOM 12580 N N . GLY D 1 133 ? 14.979 61.286 17.298 1.00 21.98 133 GLY D N 1
ATOM 12581 C CA . GLY D 1 133 ? 16.375 60.980 17.075 1.00 21.98 133 GLY D CA 1
ATOM 12582 C C . GLY D 1 133 ? 16.624 59.509 16.827 1.00 22.03 133 GLY D C 1
ATOM 12583 O O . GLY D 1 133 ? 15.715 58.680 16.844 1.00 21.98 133 GLY D O 1
ATOM 12587 N N . ARG D 1 134 ? 17.900 59.214 16.590 1.00 20.10 134 ARG D N 1
ATOM 12588 C CA . ARG D 1 134 ? 18.365 57.872 16.268 1.00 20.41 134 ARG D CA 1
ATOM 12589 C C . ARG D 1 134 ? 19.692 57.636 16.966 1.00 19.61 134 ARG D C 1
ATOM 12590 O O . ARG D 1 134 ? 20.614 58.450 16.844 1.00 20.40 134 ARG D O 1
ATOM 12611 N N . ILE D 1 135 ? 19.799 56.526 17.686 1.00 19.58 135 ILE D N 1
ATOM 12612 C CA . ILE D 1 135 ? 21.076 56.071 18.218 1.00 19.50 135 ILE D CA 1
ATOM 12613 C C . ILE D 1 135 ? 21.307 54.654 17.716 1.00 20.12 135 ILE D C 1
ATOM 12614 O O . ILE D 1 135 ? 20.429 53.793 17.850 1.00 19.91 135 ILE D O 1
ATOM 12630 N N . VAL D 1 136 ? 22.479 54.417 17.129 1.00 18.99 136 VAL D N 1
ATOM 12631 C CA . VAL D 1 136 ? 22.863 53.095 16.653 1.00 18.12 136 VAL D CA 1
ATOM 12632 C C . VAL D 1 136 ? 24.250 52.769 17.192 1.00 17.58 136 VAL D C 1
ATOM 12633 O O . VAL D 1 136 ? 25.215 53.484 16.901 1.00 18.27 136 VAL D O 1
ATOM 12646 N N . THR D 1 137 ? 24.347 51.701 17.977 1.00 18.81 137 THR D N 1
ATOM 12647 C CA . THR D 1 137 ? 25.627 51.151 18.398 1.00 19.92 137 THR D CA 1
ATOM 12648 C C . THR D 1 137 ? 26.010 50.001 17.472 1.00 21.08 137 THR D C 1
ATOM 12649 O O . THR D 1 137 ? 25.149 49.315 16.914 1.00 19.47 137 THR D O 1
ATOM 12660 N N . LEU D 1 138 ? 27.314 49.792 17.306 1.00 23.16 138 LEU D N 1
ATOM 12661 C CA . LEU D 1 138 ? 27.819 48.697 16.486 1.00 22.40 138 LEU D CA 1
ATOM 12662 C C . LEU D 1 138 ? 28.600 47.740 17.376 1.00 24.30 138 LEU D C 1
ATOM 12663 O O . LEU D 1 138 ? 29.587 48.142 17.998 1.00 24.87 138 LEU D O 1
ATOM 12679 N N . ALA D 1 139 ? 28.164 46.485 17.435 1.00 22.46 139 ALA D N 1
ATOM 12680 C CA . ALA D 1 139 ? 28.895 45.471 18.193 1.00 25.33 139 ALA D CA 1
ATOM 12681 C C . ALA D 1 139 ? 30.275 45.269 17.566 1.00 26.38 139 ALA D C 1
ATOM 12682 O O . ALA D 1 139 ? 30.373 45.083 16.349 1.00 27.13 139 ALA D O 1
ATOM 12689 N N . VAL D 1 141 ? 32.374 42.415 15.896 1.00 32.89 141 VAL D N 1
ATOM 12690 C CA . VAL D 1 141 ? 32.387 41.250 15.009 1.00 36.13 141 VAL D CA 1
ATOM 12691 C C . VAL D 1 141 ? 31.919 40.023 15.795 1.00 37.28 141 VAL D C 1
ATOM 12692 O O . VAL D 1 141 ? 32.566 39.612 16.755 1.00 39.16 141 VAL D O 1
ATOM 12705 N N . SER D 1 142 ? 30.791 39.443 15.381 1.00 37.87 142 SER D N 1
ATOM 12706 C CA . SER D 1 142 ? 30.099 38.429 16.164 1.00 39.49 142 SER D CA 1
ATOM 12707 C C . SER D 1 142 ? 29.764 37.215 15.311 1.00 40.16 142 SER D C 1
ATOM 12708 O O . SER D 1 142 ? 29.538 37.330 14.106 1.00 40.36 142 SER D O 1
ATOM 12716 N N . GLY D 1 143 ? 29.753 36.044 15.951 1.00 42.77 143 GLY D N 1
ATOM 12717 C CA . GLY D 1 143 ? 29.264 34.826 15.335 1.00 45.05 143 GLY D CA 1
ATOM 12718 C C . GLY D 1 143 ? 30.302 33.757 15.036 1.00 50.28 143 GLY D C 1
ATOM 12719 O O . GLY D 1 143 ? 29.912 32.626 14.706 1.00 50.81 143 GLY D O 1
ATOM 12723 N N . LEU D 1 144 ? 31.595 34.051 15.144 1.00 54.61 144 LEU D N 1
ATOM 12724 C CA . LEU D 1 144 ? 32.594 33.103 14.672 1.00 62.17 144 LEU D CA 1
ATOM 12725 C C . LEU D 1 144 ? 32.851 32.002 15.703 1.00 67.40 144 LEU D C 1
ATOM 12726 O O . LEU D 1 144 ? 32.550 32.135 16.896 1.00 66.12 144 LEU D O 1
ATOM 12742 N N . MET D 1 145 ? 33.414 30.895 15.213 1.00 67.07 145 MET D N 1
ATOM 12743 C CA . MET D 1 145 ? 33.711 29.728 16.027 1.00 71.16 145 MET D CA 1
ATOM 12744 C C . MET D 1 145 ? 35.197 29.396 15.947 1.00 74.26 145 MET D C 1
ATOM 12745 O O . MET D 1 145 ? 35.864 29.683 14.946 1.00 72.48 145 MET D O 1
ATOM 12759 N N . GLY D 1 146 ? 35.704 28.759 17.001 1.00 80.51 146 GLY D N 1
ATOM 12760 C CA . GLY D 1 146 ? 37.053 28.232 16.996 1.00 80.64 146 GLY D CA 1
ATOM 12761 C C . GLY D 1 146 ? 38.119 29.154 17.537 1.00 82.60 146 GLY D C 1
ATOM 12762 O O . GLY D 1 146 ? 39.310 28.876 17.339 1.00 81.89 146 GLY D O 1
ATOM 12766 N N . ASN D 1 147 ? 37.736 30.231 18.220 1.00 85.27 147 ASN D N 1
ATOM 12767 C CA . ASN D 1 147 ? 38.696 31.208 18.707 1.00 80.84 147 ASN D CA 1
ATOM 12768 C C . ASN D 1 147 ? 39.655 30.581 19.716 1.00 76.39 147 ASN D C 1
ATOM 12769 O O . ASN D 1 147 ? 39.424 29.488 20.245 1.00 76.92 147 ASN D O 1
ATOM 12780 N N . ARG D 1 148 ? 40.741 31.311 19.984 1.00 70.49 148 ARG D N 1
ATOM 12781 C CA . ARG D 1 148 ? 41.615 31.069 21.124 1.00 66.40 148 ARG D CA 1
ATOM 12782 C C . ARG D 1 148 ? 41.203 31.894 22.344 1.00 59.34 148 ARG D C 1
ATOM 12783 O O . ARG D 1 148 ? 41.977 32.022 23.299 1.00 55.16 148 ARG D O 1
ATOM 12804 N N . GLY D 1 149 ? 40.001 32.457 22.334 1.00 58.04 149 GLY D N 1
ATOM 12805 C CA . GLY D 1 149 ? 39.552 33.249 23.479 1.00 53.77 149 GLY D CA 1
ATOM 12806 C C . GLY D 1 149 ? 39.307 34.702 23.123 1.00 53.13 149 GLY D C 1
ATOM 12807 O O . GLY D 1 149 ? 40.155 35.391 22.551 1.00 53.69 149 GLY D O 1
ATOM 12811 N N . GLN D 1 150 ? 38.110 35.176 23.472 1.00 48.50 150 GLN D N 1
ATOM 12812 C CA . GLN D 1 150 ? 37.757 36.582 23.313 1.00 46.00 150 GLN D CA 1
ATOM 12813 C C . GLN D 1 150 ? 36.817 37.006 24.438 1.00 36.08 150 GLN D C 1
ATOM 12814 O O . GLN D 1 150 ? 35.874 37.778 24.228 1.00 32.96 150 GLN D O 1
ATOM 12828 N N . THR D 1 151 ? 37.066 36.504 25.650 1.00 32.98 151 THR D N 1
ATOM 12829 C CA . THR D 1 151 ? 36.139 36.759 26.747 1.00 31.92 151 THR D CA 1
ATOM 12830 C C . THR D 1 151 ? 35.941 38.253 26.980 1.00 28.77 151 THR D C 1
ATOM 12831 O O . THR D 1 151 ? 34.820 38.694 27.248 1.00 27.12 151 THR D O 1
ATOM 12842 N N . ASN D 1 152 ? 37.004 39.052 26.854 1.00 28.98 152 ASN D N 1
ATOM 12843 C CA . ASN D 1 152 ? 36.897 40.478 27.160 1.00 29.96 152 ASN D CA 1
ATOM 12844 C C . ASN D 1 152 ? 36.126 41.224 26.071 1.00 30.43 152 ASN D C 1
ATOM 12845 O O . ASN D 1 152 ? 35.234 42.035 26.361 1.00 28.17 152 ASN D O 1
ATOM 12856 N N . TYR D 1 153 ? 36.447 40.958 24.804 1.00 32.49 153 TYR D N 1
ATOM 12857 C CA . TYR D 1 153 ? 35.705 41.585 23.716 1.00 34.35 153 TYR D CA 1
ATOM 12858 C C . TYR D 1 153 ? 34.238 41.169 23.731 1.00 30.19 153 TYR D C 1
ATOM 12859 O O . TYR D 1 153 ? 33.352 41.997 23.502 1.00 26.94 153 TYR D O 1
ATOM 12877 N N . SER D 1 154 ? 33.952 39.890 24.002 1.00 28.73 154 SER D N 1
ATOM 12878 C CA . SER D 1 154 ? 32.564 39.451 23.995 1.00 27.42 154 SER D CA 1
ATOM 12879 C C . SER D 1 154 ? 31.820 39.998 25.203 1.00 26.64 154 SER D C 1
ATOM 12880 O O . SER D 1 154 ? 30.625 40.292 25.104 1.00 26.99 154 SER D O 1
ATOM 12888 N N . ALA D 1 155 ? 32.509 40.163 26.336 1.00 25.53 155 ALA D N 1
ATOM 12889 C CA . ALA D 1 155 ? 31.895 40.820 27.483 1.00 26.32 155 ALA D CA 1
ATOM 12890 C C . ALA D 1 155 ? 31.507 42.252 27.138 1.00 23.81 155 ALA D C 1
ATOM 12891 O O . ALA D 1 155 ? 30.384 42.690 27.416 1.00 24.47 155 ALA D O 1
ATOM 12898 N N . ALA D 1 156 ? 32.424 42.992 26.514 1.00 24.59 156 ALA D N 1
ATOM 12899 C CA . ALA D 1 156 ? 32.147 44.385 26.185 1.00 25.23 156 ALA D CA 1
ATOM 12900 C C . ALA D 1 156 ? 31.016 44.501 25.170 1.00 26.26 156 ALA D C 1
ATOM 12901 O O . ALA D 1 156 ? 30.149 45.373 25.295 1.00 26.83 156 ALA D O 1
ATOM 12908 N N . LYS D 1 157 ? 31.016 43.642 24.147 1.00 24.95 157 LYS D N 1
ATOM 12909 C CA . LYS D 1 157 ? 29.978 43.695 23.124 1.00 25.11 157 LYS D CA 1
ATOM 12910 C C . LYS D 1 157 ? 28.613 43.305 23.683 1.00 23.78 157 LYS D C 1
ATOM 12911 O O . LYS D 1 157 ? 27.599 43.944 23.358 1.00 22.39 157 LYS D O 1
ATOM 12930 N N . ALA D 1 158 ? 28.554 42.261 24.524 1.00 23.97 158 ALA D N 1
ATOM 12931 C CA . ALA D 1 158 ? 27.288 41.915 25.161 1.00 23.95 158 ALA D CA 1
ATOM 12932 C C . ALA D 1 158 ? 26.822 43.040 26.077 1.00 20.70 158 ALA D C 1
ATOM 12933 O O . ALA D 1 158 ? 25.617 43.323 26.174 1.00 22.09 158 ALA D O 1
ATOM 12940 N N . GLY D 1 159 ? 27.761 43.700 26.751 1.00 21.81 159 GLY D N 1
ATOM 12941 C CA . GLY D 1 159 ? 27.402 44.843 27.575 1.00 23.88 159 GLY D CA 1
ATOM 12942 C C . GLY D 1 159 ? 26.859 45.997 26.757 1.00 22.56 159 GLY D C 1
ATOM 12943 O O . GLY D 1 159 ? 25.912 46.670 27.166 1.00 22.27 159 GLY D O 1
ATOM 12947 N N . VAL D 1 160 ? 27.460 46.249 25.594 1.00 22.62 160 VAL D N 1
ATOM 12948 C CA . VAL D 1 160 ? 26.944 47.285 24.706 1.00 20.71 160 VAL D CA 1
ATOM 12949 C C . VAL D 1 160 ? 25.514 46.959 24.303 1.00 21.91 160 VAL D C 1
ATOM 12950 O O . VAL D 1 160 ? 24.642 47.833 24.289 1.00 21.23 160 VAL D O 1
ATOM 12963 N N . ILE D 1 161 ? 25.242 45.691 23.989 1.00 21.75 161 ILE D N 1
ATOM 12964 C CA . ILE D 1 161 ? 23.887 45.312 23.587 1.00 22.27 161 ILE D CA 1
ATOM 12965 C C . ILE D 1 161 ? 22.903 45.558 24.726 1.00 23.04 161 ILE D C 1
ATOM 12966 O O . ILE D 1 161 ? 21.795 46.085 24.516 1.00 22.39 161 ILE D O 1
ATOM 12982 N N . GLY D 1 162 ? 23.284 45.182 25.949 1.00 23.39 162 GLY D N 1
ATOM 12983 C CA . GLY D 1 162 ? 22.397 45.402 27.084 1.00 23.86 162 GLY D CA 1
ATOM 12984 C C . GLY D 1 162 ? 22.154 46.878 27.363 1.00 22.82 162 GLY D C 1
ATOM 12985 O O . GLY D 1 162 ? 21.018 47.309 27.610 1.00 21.97 162 GLY D O 1
ATOM 12989 N N . ALA D 1 163 ? 23.223 47.673 27.344 1.00 23.00 163 ALA D N 1
ATOM 12990 C CA . ALA D 1 163 ? 23.069 49.118 27.482 1.00 23.49 163 ALA D CA 1
ATOM 12991 C C . ALA D 1 163 ? 22.135 49.669 26.414 1.00 23.13 163 ALA D C 1
ATOM 12992 O O . ALA D 1 163 ? 21.250 50.478 26.714 1.00 22.25 163 ALA D O 1
ATOM 12999 N N . THR D 1 164 ? 22.308 49.224 25.163 1.00 21.51 164 THR D N 1
ATOM 13000 C CA . THR D 1 164 ? 21.485 49.718 24.065 1.00 22.28 164 THR D CA 1
ATOM 13001 C C . THR D 1 164 ? 20.010 49.443 24.319 1.00 22.76 164 THR D C 1
ATOM 13002 O O . THR D 1 164 ? 19.176 50.351 24.230 1.00 20.95 164 THR D O 1
ATOM 13013 N N . LYS D 1 165 ? 19.668 48.182 24.604 1.00 23.84 165 LYS D N 1
ATOM 13014 C CA . LYS D 1 165 ? 18.269 47.817 24.827 1.00 25.51 165 LYS D CA 1
ATOM 13015 C C . LYS D 1 165 ? 17.663 48.605 25.988 1.00 25.39 165 LYS D C 1
ATOM 13016 O O . LYS D 1 165 ? 16.518 49.081 25.908 1.00 25.06 165 LYS D O 1
ATOM 13035 N N . SER D 1 166 ? 18.424 48.778 27.069 1.00 26.17 166 SER D N 1
ATOM 13036 C CA . SER D 1 166 ? 17.906 49.545 28.201 1.00 30.78 166 SER D CA 1
ATOM 13037 C C . SER D 1 166 ? 17.681 51.014 27.828 1.00 27.61 166 SER D C 1
ATOM 13038 O O . SER D 1 166 ? 16.629 51.597 28.146 1.00 24.54 166 SER D O 1
ATOM 13046 N N . LEU D 1 167 ? 18.643 51.624 27.131 1.00 24.28 167 LEU D N 1
ATOM 13047 C CA . LEU D 1 167 ? 18.472 53.011 26.719 1.00 24.25 167 LEU D CA 1
ATOM 13048 C C . LEU D 1 167 ? 17.279 53.151 25.789 1.00 25.28 167 LEU D C 1
ATOM 13049 O O . LEU D 1 167 ? 16.558 54.153 25.838 1.00 25.36 167 LEU D O 1
ATOM 13065 N N . ALA D 1 168 ? 17.079 52.168 24.906 1.00 25.10 168 ALA D N 1
ATOM 13066 C CA . ALA D 1 168 ? 15.897 52.153 24.056 1.00 25.21 168 ALA D CA 1
ATOM 13067 C C . ALA D 1 168 ? 14.642 52.265 24.906 1.00 26.66 168 ALA D C 1
ATOM 13068 O O . ALA D 1 168 ? 13.732 53.045 24.601 1.00 23.46 168 ALA D O 1
ATOM 13075 N N . LEU D 1 169 ? 14.575 51.465 25.973 1.00 25.80 169 LEU D N 1
ATOM 13076 C CA . LEU D 1 169 ? 13.411 51.527 26.852 1.00 31.21 169 LEU D CA 1
ATOM 13077 C C . LEU D 1 169 ? 13.241 52.923 27.441 1.00 31.27 169 LEU D C 1
ATOM 13078 O O . LEU D 1 169 ? 12.115 53.418 27.575 1.00 33.82 169 LEU D O 1
ATOM 13094 N N . GLU D 1 170 ? 14.348 53.573 27.804 1.00 27.19 170 GLU D N 1
ATOM 13095 C CA . GLU D 1 170 ? 14.221 54.883 28.448 1.00 28.93 170 GLU D CA 1
ATOM 13096 C C . GLU D 1 170 ? 13.745 55.952 27.466 1.00 29.85 170 GLU D C 1
ATOM 13097 O O . GLU D 1 170 ? 12.929 56.813 27.819 1.00 26.47 170 GLU D O 1
ATOM 13109 N N . LEU D 1 171 ? 14.263 55.930 26.238 1.00 26.84 171 LEU D N 1
ATOM 13110 C CA . LEU D 1 171 ? 14.016 57.007 25.288 1.00 27.30 171 LEU D CA 1
ATOM 13111 C C . LEU D 1 171 ? 12.875 56.717 24.323 1.00 27.24 171 LEU D C 1
ATOM 13112 O O . LEU D 1 171 ? 12.600 57.547 23.448 1.00 28.61 171 LEU D O 1
ATOM 13128 N N . ALA D 1 172 ? 12.220 55.561 24.443 1.00 27.02 172 ALA D N 1
ATOM 13129 C CA . ALA D 1 172 ? 11.092 55.258 23.574 1.00 28.38 172 ALA D CA 1
ATOM 13130 C C . ALA D 1 172 ? 10.089 56.401 23.541 1.00 30.92 172 ALA D C 1
ATOM 13131 O O . ALA D 1 172 ? 9.667 56.836 22.464 1.00 30.57 172 ALA D O 1
ATOM 13138 N N . LYS D 1 173 ? 9.693 56.899 24.718 1.00 31.71 173 LYS D N 1
ATOM 13139 C CA . LYS D 1 173 ? 8.667 57.934 24.792 1.00 32.95 173 LYS D CA 1
ATOM 13140 C C . LYS D 1 173 ? 9.057 59.192 24.029 1.00 32.01 173 LYS D C 1
ATOM 13141 O O . LYS D 1 173 ? 8.174 59.966 23.642 1.00 31.79 173 LYS D O 1
ATOM 13160 N N . ARG D 1 174 ? 10.352 59.412 23.807 1.00 30.87 174 ARG D N 1
ATOM 13161 C CA . ARG D 1 174 ? 10.845 60.631 23.184 1.00 29.71 174 ARG D CA 1
ATOM 13162 C C . ARG D 1 174 ? 10.966 60.518 21.672 1.00 29.26 174 ARG D C 1
ATOM 13163 O O . ARG D 1 174 ? 11.533 61.420 21.044 1.00 27.31 174 ARG D O 1
ATOM 13184 N N . LYS D 1 175 ? 10.456 59.437 21.078 1.00 26.36 175 LYS D N 1
ATOM 13185 C CA . LYS D 1 175 ? 10.581 59.199 19.638 1.00 28.89 175 LYS D CA 1
ATOM 13186 C C . LYS D 1 175 ? 12.045 59.119 19.214 1.00 26.75 175 LYS D C 1
ATOM 13187 O O . LYS D 1 175 ? 12.405 59.497 18.093 1.00 26.21 175 LYS D O 1
ATOM 13206 N N . ILE D 1 176 ? 12.893 58.651 20.128 1.00 24.42 176 ILE D N 1
ATOM 13207 C CA . ILE D 1 176 ? 14.271 58.280 19.823 1.00 24.04 176 ILE D CA 1
ATOM 13208 C C . ILE D 1 176 ? 14.343 56.758 19.772 1.00 23.74 176 ILE D C 1
ATOM 13209 O O . ILE D 1 176 ? 13.991 56.084 20.750 1.00 22.89 176 ILE D O 1
ATOM 13225 N N . THR D 1 177 ? 14.768 56.205 18.632 1.00 21.03 177 THR D N 1
ATOM 13226 C CA . THR D 1 177 ? 15.015 54.769 18.553 1.00 20.95 177 THR D CA 1
ATOM 13227 C C . THR D 1 177 ? 16.479 54.489 18.881 1.00 20.21 177 THR D C 1
ATOM 13228 O O . THR D 1 177 ? 17.370 55.292 18.588 1.00 18.42 177 THR D O 1
ATOM 13239 N N . VAL D 1 178 ? 16.712 53.341 19.511 1.00 19.39 178 VAL D N 1
ATOM 13240 C CA . VAL D 1 178 ? 18.036 52.934 19.968 1.00 18.09 178 VAL D CA 1
ATOM 13241 C C . VAL D 1 178 ? 18.180 51.470 19.589 1.00 18.02 178 VAL D C 1
ATOM 13242 O O . VAL D 1 178 ? 17.417 50.628 20.073 1.00 18.35 178 VAL D O 1
ATOM 13255 N N . ASN D 1 179 ? 19.127 51.171 18.706 1.00 17.37 179 ASN D N 1
ATOM 13256 C CA . ASN D 1 179 ? 19.306 49.832 18.173 1.00 19.22 179 ASN D CA 1
ATOM 13257 C C . ASN D 1 179 ? 20.796 49.534 18.071 1.00 20.02 179 ASN D C 1
ATOM 13258 O O . ASN D 1 179 ? 21.641 50.437 18.092 1.00 18.45 179 ASN D O 1
ATOM 13269 N N . CYS D 1 180 ? 21.106 48.249 17.931 1.00 19.33 180 CYS D N 1
ATOM 13270 C CA . CYS D 1 180 ? 22.474 47.788 17.753 1.00 20.05 180 CYS D CA 1
ATOM 13271 C C . CYS D 1 180 ? 22.568 46.978 16.469 1.00 18.83 180 CYS D C 1
ATOM 13272 O O . CYS D 1 180 ? 21.691 46.161 16.173 1.00 16.71 180 CYS D O 1
ATOM 13280 N N . VAL D 1 181 ? 23.642 47.197 15.721 1.00 20.99 181 VAL D N 1
ATOM 13281 C CA . VAL D 1 181 ? 23.931 46.451 14.502 1.00 18.95 181 VAL D CA 1
ATOM 13282 C C . VAL D 1 181 ? 25.132 45.560 14.777 1.00 21.23 181 VAL D C 1
ATOM 13283 O O . VAL D 1 181 ? 26.178 46.045 15.226 1.00 21.01 181 VAL D O 1
ATOM 13296 N N . ALA D 1 182 ? 24.986 44.260 14.507 1.00 22.51 182 ALA D N 1
ATOM 13297 C CA . ALA D 1 182 ? 26.030 43.273 14.782 1.00 22.33 182 ALA D CA 1
ATOM 13298 C C . ALA D 1 182 ? 26.525 42.672 13.474 1.00 21.65 182 ALA D C 1
ATOM 13299 O O . ALA D 1 182 ? 25.935 41.708 12.958 1.00 21.53 182 ALA D O 1
ATOM 13306 N N . PRO D 1 183 ? 27.603 43.205 12.902 1.00 21.24 183 PRO D N 1
ATOM 13307 C CA . PRO D 1 183 ? 28.114 42.646 11.648 1.00 22.04 183 PRO D CA 1
ATOM 13308 C C . PRO D 1 183 ? 28.825 41.319 11.857 1.00 24.04 183 PRO D C 1
ATOM 13309 O O . PRO D 1 183 ? 29.385 41.042 12.919 1.00 22.07 183 PRO D O 1
ATOM 13320 N N . GLY D 1 184 ? 28.802 40.497 10.811 1.00 23.28 184 GLY D N 1
ATOM 13321 C CA . GLY D 1 184 ? 29.647 39.322 10.766 1.00 22.55 184 GLY D CA 1
ATOM 13322 C C . GLY D 1 184 ? 31.054 39.701 10.350 1.00 25.29 184 GLY D C 1
ATOM 13323 O O . GLY D 1 184 ? 31.565 40.747 10.768 1.00 22.14 184 GLY D O 1
ATOM 13327 N N . LEU D 1 185 ? 31.684 38.878 9.514 1.00 24.54 185 LEU D N 1
ATOM 13328 C CA . LEU D 1 185 ? 33.023 39.178 9.024 1.00 24.84 185 LEU D CA 1
ATOM 13329 C C . LEU D 1 185 ? 32.920 40.119 7.831 1.00 25.49 185 LEU D C 1
ATOM 13330 O O . LEU D 1 185 ? 32.359 39.755 6.788 1.00 22.49 185 LEU D O 1
ATOM 13346 N N . ILE D 1 186 ? 33.469 41.323 7.982 1.00 23.65 186 ILE D N 1
ATOM 13347 C CA . ILE D 1 186 ? 33.370 42.372 6.975 1.00 26.20 186 ILE D CA 1
ATOM 13348 C C . ILE D 1 186 ? 34.743 42.610 6.365 1.00 27.00 186 ILE D C 1
ATOM 13349 O O . ILE D 1 186 ? 35.751 42.656 7.077 1.00 24.83 186 ILE D O 1
ATOM 13365 N N . ASP D 1 187 ? 34.778 42.762 5.044 1.00 28.05 187 ASP D N 1
ATOM 13366 C CA . ASP D 1 187 ? 36.028 42.990 4.324 1.00 30.31 187 ASP D CA 1
ATOM 13367 C C . ASP D 1 187 ? 36.394 44.466 4.444 1.00 31.41 187 ASP D C 1
ATOM 13368 O O . ASP D 1 187 ? 35.978 45.306 3.640 1.00 28.90 187 ASP D O 1
ATOM 13377 N N . THR D 1 188 ? 37.177 44.786 5.474 1.00 34.11 188 THR D N 1
ATOM 13378 C CA . THR D 1 188 ? 37.699 46.134 5.656 1.00 37.26 188 THR D CA 1
ATOM 13379 C C . THR D 1 188 ? 39.060 46.323 4.990 1.00 39.72 188 THR D C 1
ATOM 13380 O O . THR D 1 188 ? 39.688 47.371 5.171 1.00 40.76 188 THR D O 1
ATOM 13391 N N . GLY D 1 189 ? 39.546 45.319 4.256 1.00 41.82 189 GLY D N 1
ATOM 13392 C CA . GLY D 1 189 ? 40.830 45.400 3.586 1.00 44.17 189 GLY D CA 1
ATOM 13393 C C . GLY D 1 189 ? 42.027 45.065 4.441 1.00 46.62 189 GLY D C 1
ATOM 13394 O O . GLY D 1 189 ? 43.145 44.965 3.900 1.00 50.17 189 GLY D O 1
ATOM 13398 N N . MET D 1 190 ? 41.823 44.885 5.752 1.00 50.50 190 MET D N 1
ATOM 13399 C CA . MET D 1 190 ? 42.881 44.541 6.688 1.00 53.73 190 MET D CA 1
ATOM 13400 C C . MET D 1 190 ? 42.635 43.195 7.354 1.00 54.49 190 MET D C 1
ATOM 13401 O O . MET D 1 190 ? 43.159 42.940 8.450 1.00 53.52 190 MET D O 1
ATOM 13415 N N . VAL D 1 191 ? 41.926 42.302 6.674 1.00 54.05 191 VAL D N 1
ATOM 13416 C CA . VAL D 1 191 ? 41.519 41.065 7.330 1.00 54.48 191 VAL D CA 1
ATOM 13417 C C . VAL D 1 191 ? 42.626 40.030 7.183 1.00 52.62 191 VAL D C 1
ATOM 13418 O O . VAL D 1 191 ? 43.130 39.795 6.080 1.00 53.17 191 VAL D O 1
ATOM 13431 N N . ASP D 1 192 ? 43.007 39.410 8.300 1.00 53.20 192 ASP D N 1
ATOM 13432 C CA . ASP D 1 192 ? 44.030 38.372 8.284 1.00 54.94 192 ASP D CA 1
ATOM 13433 C C . ASP D 1 192 ? 43.623 37.235 7.353 1.00 55.02 192 ASP D C 1
ATOM 13434 O O . ASP D 1 192 ? 42.470 36.797 7.347 1.00 54.47 192 ASP D O 1
ATOM 13443 N N . GLU D 1 193 ? 44.586 36.753 6.563 1.00 55.35 193 GLU D N 1
ATOM 13444 C CA . GLU D 1 193 ? 44.328 35.639 5.652 1.00 55.05 193 GLU D CA 1
ATOM 13445 C C . GLU D 1 193 ? 43.861 34.397 6.410 1.00 55.37 193 GLU D C 1
ATOM 13446 O O . GLU D 1 193 ? 42.950 33.682 5.961 1.00 55.49 193 GLU D O 1
ATOM 13458 N N . HIS D 1 194 ? 44.473 34.125 7.564 1.00 56.79 194 HIS D N 1
ATOM 13459 C CA . HIS D 1 194 ? 44.079 32.975 8.370 1.00 56.79 194 HIS D CA 1
ATOM 13460 C C . HIS D 1 194 ? 42.618 33.072 8.781 1.00 55.50 194 HIS D C 1
ATOM 13461 O O . HIS D 1 194 ? 41.888 32.072 8.750 1.00 54.45 194 HIS D O 1
ATOM 13475 N N . VAL D 1 195 ? 42.175 34.268 9.175 1.00 54.89 195 VAL D N 1
ATOM 13476 C CA . VAL D 1 195 ? 40.797 34.437 9.619 1.00 53.23 195 VAL D CA 1
ATOM 13477 C C . VAL D 1 195 ? 39.833 34.219 8.461 1.00 50.12 195 VAL D C 1
ATOM 13478 O O . VAL D 1 195 ? 38.797 33.567 8.619 1.00 48.84 195 VAL D O 1
ATOM 13491 N N . LYS D 1 196 ? 40.140 34.775 7.287 1.00 49.82 196 LYS D N 1
ATOM 13492 C CA . LYS D 1 196 ? 39.308 34.521 6.117 1.00 49.31 196 LYS D CA 1
ATOM 13493 C C . LYS D 1 196 ? 39.153 33.022 5.894 1.00 48.75 196 LYS D C 1
ATOM 13494 O O . LYS D 1 196 ? 38.033 32.508 5.739 1.00 46.03 196 LYS D O 1
ATOM 13513 N N . GLU D 1 197 ? 40.283 32.302 5.880 1.00 51.07 197 GLU D N 1
ATOM 13514 C CA . GLU D 1 197 ? 40.246 30.865 5.625 1.00 49.10 197 GLU D CA 1
ATOM 13515 C C . GLU D 1 197 ? 39.389 30.144 6.659 1.00 48.19 197 GLU D C 1
ATOM 13516 O O . GLU D 1 197 ? 38.524 29.333 6.308 1.00 45.29 197 GLU D O 1
ATOM 13520 N N . HIS D 1 198 ? 39.604 30.434 7.944 1.00 49.66 198 HIS D N 1
ATOM 13521 C CA . HIS D 1 198 ? 38.881 29.707 8.983 1.00 49.01 198 HIS D CA 1
ATOM 13522 C C . HIS D 1 198 ? 37.400 30.066 9.006 1.00 47.78 198 HIS D C 1
ATOM 13523 O O . HIS D 1 198 ? 36.561 29.218 9.338 1.00 47.22 198 HIS D O 1
ATOM 13537 N N . ALA D 1 199 ? 37.052 31.305 8.661 1.00 45.71 199 ALA D N 1
ATOM 13538 C CA . ALA D 1 199 ? 35.680 31.752 8.838 1.00 43.14 199 ALA D CA 1
ATOM 13539 C C . ALA D 1 199 ? 34.797 31.360 7.661 1.00 37.99 199 ALA D C 1
ATOM 13540 O O . ALA D 1 199 ? 33.628 31.016 7.858 1.00 34.16 199 ALA D O 1
ATOM 13547 N N . MET D 1 200 ? 35.315 31.405 6.437 1.00 35.37 200 MET D N 1
ATOM 13548 C CA . MET D 1 200 ? 34.435 31.295 5.275 1.00 32.98 200 MET D CA 1
ATOM 13549 C C . MET D 1 200 ? 33.548 30.055 5.279 1.00 32.48 200 MET D C 1
ATOM 13550 O O . MET D 1 200 ? 32.367 30.182 4.908 1.00 28.96 200 MET D O 1
ATOM 13564 N N . PRO D 1 201 ? 34.018 28.860 5.664 1.00 33.79 201 PRO D N 1
ATOM 13565 C CA . PRO D 1 201 ? 33.108 27.697 5.653 1.00 32.46 201 PRO D CA 1
ATOM 13566 C C . PRO D 1 201 ? 31.980 27.813 6.667 1.00 31.71 201 PRO D C 1
ATOM 13567 O O . PRO D 1 201 ? 30.973 27.101 6.534 1.00 30.53 201 PRO D O 1
ATOM 13578 N N . GLN D 1 202 ? 32.113 28.691 7.664 1.00 31.27 202 GLN D N 1
ATOM 13579 C CA . GLN D 1 202 ? 31.057 28.929 8.637 1.00 33.75 202 GLN D CA 1
ATOM 13580 C C . GLN D 1 202 ? 30.010 29.926 8.151 1.00 29.71 202 GLN D C 1
ATOM 13581 O O . GLN D 1 202 ? 29.000 30.125 8.832 1.00 27.39 202 GLN D O 1
ATOM 13595 N N . ILE D 1 203 ? 30.236 30.578 7.016 1.00 27.95 203 ILE D N 1
ATOM 13596 C CA . ILE D 1 203 ? 29.383 31.667 6.550 1.00 24.61 203 ILE D CA 1
ATOM 13597 C C . ILE D 1 203 ? 28.512 31.123 5.421 1.00 23.15 203 ILE D C 1
ATOM 13598 O O . ILE D 1 203 ? 29.035 30.875 4.325 1.00 22.26 203 ILE D O 1
ATOM 13614 N N . PRO D 1 204 ? 27.201 30.962 5.622 1.00 22.57 204 PRO D N 1
ATOM 13615 C CA . PRO D 1 204 ? 26.360 30.434 4.529 1.00 21.83 204 PRO D CA 1
ATOM 13616 C C . PRO D 1 204 ? 26.573 31.134 3.200 1.00 22.15 204 PRO D C 1
ATOM 13617 O O . PRO D 1 204 ? 26.620 30.464 2.160 1.00 22.78 204 PRO D O 1
ATOM 13628 N N . LEU D 1 205 ? 26.704 32.461 3.199 1.00 21.88 205 LEU D N 1
ATOM 13629 C CA . LEU D 1 205 ? 26.922 33.192 1.961 1.00 21.89 205 LEU D CA 1
ATOM 13630 C C . LEU D 1 205 ? 28.288 32.919 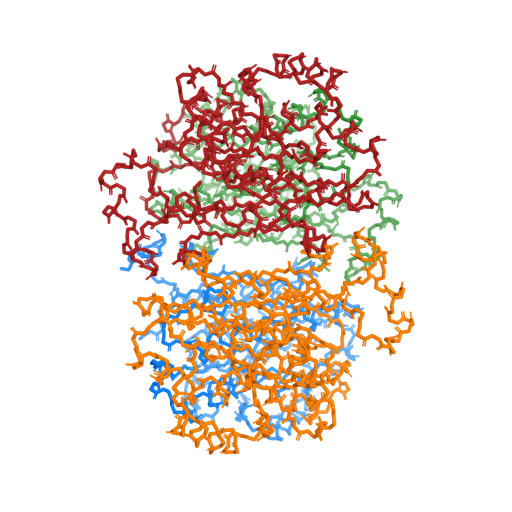1.348 1.00 23.19 205 LEU D C 1
ATOM 13631 O O . LEU D 1 205 ? 28.494 33.281 0.187 1.00 21.14 205 LEU D O 1
ATOM 13647 N N . ARG D 1 206 ? 29.214 32.313 2.098 1.00 20.24 206 ARG D N 1
ATOM 13648 C CA . ARG D 1 206 ? 30.534 31.939 1.583 1.00 23.62 206 ARG D CA 1
ATOM 13649 C C . ARG D 1 206 ? 31.307 33.150 1.063 1.00 24.10 206 ARG D C 1
ATOM 13650 O O . ARG D 1 206 ? 32.057 33.063 0.087 1.00 22.93 206 ARG D O 1
ATOM 13671 N N . ARG D 1 207 ? 31.135 34.284 1.733 1.00 21.36 207 ARG D N 1
ATOM 13672 C CA . ARG D 1 207 ? 31.896 35.481 1.420 1.00 21.76 207 ARG D CA 1
ATOM 13673 C C . ARG D 1 207 ? 31.811 36.424 2.608 1.00 23.78 207 ARG D C 1
ATOM 13674 O O . ARG D 1 207 ? 30.861 36.373 3.397 1.00 19.52 207 ARG D O 1
ATOM 13695 N N . MET D 1 208 ? 32.822 37.274 2.729 1.00 22.82 208 MET D N 1
ATOM 13696 C CA . MET D 1 208 ? 32.765 38.370 3.679 1.00 24.41 208 MET D CA 1
ATOM 13697 C C . MET D 1 208 ? 31.721 39.385 3.236 1.00 22.27 208 MET D C 1
ATOM 13698 O O . MET D 1 208 ? 31.328 39.442 2.071 1.00 20.88 208 MET D O 1
ATOM 13712 N N . GLY D 1 209 ? 31.249 40.171 4.194 1.00 22.09 209 GLY D N 1
ATOM 13713 C CA . GLY D 1 209 ? 30.386 41.280 3.869 1.00 20.59 209 GLY D CA 1
ATOM 13714 C C . GLY D 1 209 ? 31.177 42.495 3.422 1.00 23.95 209 GLY D C 1
ATOM 13715 O O . GLY D 1 209 ? 32.383 42.600 3.655 1.00 23.74 209 GLY D O 1
ATOM 13719 N N . GLU D 1 210 ? 30.487 43.414 2.751 1.00 21.03 210 GLU D N 1
ATOM 13720 C CA . GLU D 1 210 ? 31.122 44.674 2.372 1.00 21.74 210 GLU D CA 1
ATOM 13721 C C . GLU D 1 210 ? 30.742 45.769 3.356 1.00 20.71 210 GLU D C 1
ATOM 13722 O O . GLU D 1 210 ? 29.600 45.797 3.836 1.00 22.39 210 GLU D O 1
ATOM 13734 N N . PRO D 1 211 ? 31.651 46.689 3.681 1.00 20.50 211 PRO D N 1
ATOM 13735 C CA . PRO D 1 211 ? 31.262 47.802 4.566 1.00 20.81 211 PRO D CA 1
ATOM 13736 C C . PRO D 1 211 ? 29.965 48.477 4.138 1.00 21.05 211 PRO D C 1
ATOM 13737 O O . PRO D 1 211 ? 29.170 48.893 4.991 1.00 17.71 211 PRO D O 1
ATOM 13748 N N . GLU D 1 212 ? 29.731 48.605 2.829 1.00 20.20 212 GLU D N 1
ATOM 13749 C CA . GLU D 1 212 ? 28.507 49.237 2.354 1.00 18.98 212 GLU D CA 1
ATOM 13750 C C . GLU D 1 212 ? 27.268 48.421 2.689 1.00 19.33 212 GLU D C 1
ATOM 13751 O O . GLU D 1 212 ? 26.170 48.985 2.770 1.00 20.99 212 GLU D O 1
ATOM 13763 N N . GLU D 1 213 ? 27.416 47.122 2.919 1.00 20.08 213 GLU D N 1
ATOM 13764 C CA . GLU D 1 213 ? 26.282 46.305 3.332 1.00 20.19 213 GLU D CA 1
ATOM 13765 C C . GLU D 1 213 ? 25.908 46.549 4.788 1.00 20.83 213 GLU D C 1
ATOM 13766 O O . GLU D 1 213 ? 24.724 46.473 5.134 1.00 18.96 213 GLU D O 1
ATOM 13778 N N . VAL D 1 214 ? 26.887 46.866 5.640 1.00 20.32 214 VAL D N 1
ATOM 13779 C CA . VAL D 1 214 ? 26.582 47.336 6.990 1.00 19.74 214 VAL D CA 1
ATOM 13780 C C . VAL D 1 214 ? 25.954 48.727 6.935 1.00 19.55 214 VAL D C 1
ATOM 13781 O O . VAL D 1 214 ? 24.945 49.016 7.605 1.00 19.23 214 VAL D O 1
ATOM 13794 N N . ALA D 1 215 ? 26.545 49.610 6.129 1.00 19.75 215 ALA D N 1
ATOM 13795 C CA . ALA D 1 215 ? 26.031 50.968 6.041 1.00 18.73 215 ALA D CA 1
ATOM 13796 C C . ALA D 1 215 ? 24.593 50.998 5.542 1.00 18.39 215 ALA D C 1
ATOM 13797 O O . ALA D 1 215 ? 23.828 51.873 5.950 1.00 18.52 215 ALA D O 1
ATOM 13804 N N . GLY D 1 216 ? 24.200 50.075 4.661 1.00 17.28 216 GLY D N 1
ATOM 13805 C CA . GLY D 1 216 ? 22.815 50.060 4.205 1.00 18.41 216 GLY D CA 1
ATOM 13806 C C . GLY D 1 216 ? 21.828 49.799 5.328 1.00 18.00 216 GLY D C 1
ATOM 13807 O O . GLY D 1 216 ? 20.725 50.362 5.351 1.00 16.09 216 GLY D O 1
ATOM 13811 N N . LEU D 1 217 ? 22.213 48.950 6.285 1.00 17.62 217 LEU D N 1
ATOM 13812 C CA . LEU D 1 217 ? 21.336 48.665 7.414 1.00 17.60 217 LEU D CA 1
ATOM 13813 C C . LEU D 1 217 ? 21.304 49.840 8.376 1.00 17.29 217 LEU D C 1
ATOM 13814 O O . LEU D 1 217 ? 20.250 50.174 8.936 1.00 19.68 217 LEU D O 1
ATOM 13830 N N . VAL D 1 218 ? 22.452 50.490 8.572 1.00 18.23 218 VAL D N 1
ATOM 13831 C CA . VAL D 1 218 ? 22.456 51.703 9.385 1.00 19.48 218 VAL D CA 1
ATOM 13832 C C . VAL D 1 218 ? 21.592 52.777 8.731 1.00 18.46 218 VAL D C 1
ATOM 13833 O O . VAL D 1 218 ? 20.845 53.498 9.408 1.00 19.17 218 VAL D O 1
ATOM 13846 N N . SER D 1 219 ? 21.677 52.890 7.405 1.00 19.05 219 SER D N 1
ATOM 13847 C CA . SER D 1 219 ? 20.854 53.828 6.652 1.00 19.09 219 SER D CA 1
ATOM 13848 C C . SER D 1 219 ? 19.376 53.544 6.863 1.00 19.55 219 SER D C 1
ATOM 13849 O O . SER D 1 219 ? 18.580 54.468 7.085 1.00 19.55 219 SER D O 1
ATOM 13857 N N . TYR D 1 220 ? 18.982 52.268 6.787 1.00 18.45 220 TYR D N 1
ATOM 13858 C CA . TYR D 1 220 ? 17.585 51.938 7.044 1.00 18.13 220 TYR D CA 1
ATOM 13859 C C . TYR D 1 220 ? 17.168 52.393 8.443 1.00 16.89 220 TYR D C 1
ATOM 13860 O O . TYR D 1 220 ? 16.116 53.015 8.623 1.00 17.47 220 TYR D O 1
ATOM 13878 N N . LEU D 1 221 ? 17.982 52.084 9.457 1.00 17.91 221 LEU D N 1
ATOM 13879 C CA . LEU D 1 221 ? 17.580 52.427 10.824 1.00 18.05 221 LEU D CA 1
ATOM 13880 C C . LEU D 1 221 ? 17.497 53.940 11.012 1.00 18.75 221 LEU D C 1
ATOM 13881 O O . LEU D 1 221 ? 16.631 54.441 11.739 1.00 18.14 221 LEU D O 1
ATOM 13897 N N . MET D 1 222 ? 18.388 54.687 10.356 1.00 18.06 222 MET D N 1
ATOM 13898 C CA . MET D 1 222 ? 18.361 56.140 10.446 1.00 18.43 222 MET D CA 1
ATOM 13899 C C . MET D 1 222 ? 17.150 56.737 9.751 1.00 18.79 222 MET D C 1
ATOM 13900 O O . MET D 1 222 ? 16.772 57.868 10.067 1.00 20.76 222 MET D O 1
ATOM 13914 N N . SER D 1 223 ? 16.522 55.998 8.839 1.00 20.11 223 SER D N 1
ATOM 13915 C CA . SER D 1 223 ? 15.454 56.547 8.012 1.00 19.70 223 SER D CA 1
ATOM 13916 C C . SER D 1 223 ? 14.178 56.776 8.817 1.00 21.67 223 SER D C 1
ATOM 13917 O O . SER D 1 223 ? 13.901 56.094 9.808 1.00 20.63 223 SER D O 1
ATOM 13925 N N . ASP D 1 224 ? 13.385 57.754 8.363 1.00 22.87 224 ASP D N 1
ATOM 13926 C CA . ASP D 1 224 ? 12.159 58.118 9.072 1.00 21.92 224 ASP D CA 1
ATOM 13927 C C . ASP D 1 224 ? 11.206 56.933 9.203 1.00 21.90 224 ASP D C 1
ATOM 13928 O O . ASP D 1 224 ? 10.502 56.802 10.212 1.00 22.60 224 ASP D O 1
ATOM 13937 N N . ILE D 1 225 ? 11.130 56.080 8.175 1.00 20.84 225 ILE D N 1
ATOM 13938 C CA . ILE D 1 225 ? 10.170 54.981 8.193 1.00 19.87 225 ILE D CA 1
ATOM 13939 C C . ILE D 1 225 ? 10.516 53.921 9.226 1.00 20.07 225 ILE D C 1
ATOM 13940 O O . ILE D 1 225 ? 9.679 53.060 9.528 1.00 19.21 225 ILE D O 1
ATOM 13956 N N . ALA D 1 226 ? 11.713 53.987 9.804 1.00 20.59 226 ALA D N 1
ATOM 13957 C CA . ALA D 1 226 ? 12.183 53.010 10.778 1.00 20.00 226 ALA D CA 1
ATOM 13958 C C . ALA D 1 226 ? 11.883 53.409 12.220 1.00 19.88 226 ALA D C 1
ATOM 13959 O O . ALA D 1 226 ? 12.485 52.846 13.144 1.00 18.50 226 ALA D O 1
ATOM 13966 N N . GLY D 1 227 ? 10.958 54.346 12.430 1.00 20.96 227 GLY D N 1
ATOM 13967 C CA . GLY D 1 227 ? 10.674 54.885 13.751 1.00 21.27 227 GLY D CA 1
ATOM 13968 C C . GLY D 1 227 ? 9.984 53.924 14.702 1.00 21.74 227 GLY D C 1
ATOM 13969 O O . GLY D 1 227 ? 9.848 54.247 15.889 1.00 21.13 227 GLY D O 1
ATOM 13973 N N . TYR D 1 228 ? 9.537 52.773 14.216 1.00 20.93 228 TYR D N 1
ATOM 13974 C CA . TYR D 1 228 ? 8.925 51.761 15.067 1.00 20.53 228 TYR D CA 1
ATOM 13975 C C . TYR D 1 228 ? 9.876 50.614 15.382 1.00 20.90 228 TYR D C 1
ATOM 13976 O O . TYR D 1 228 ? 9.480 49.656 16.062 1.00 21.30 228 TYR D O 1
ATOM 13994 N N . VAL D 1 229 ? 11.115 50.695 14.912 1.00 19.59 229 VAL D N 1
ATOM 13995 C CA . VAL D 1 229 ? 12.152 49.718 15.223 1.00 19.84 229 VAL D CA 1
ATOM 13996 C C . VAL D 1 229 ? 13.008 50.297 16.337 1.00 19.49 229 VAL D C 1
ATOM 13997 O O . VAL D 1 229 ? 13.699 51.304 16.144 1.00 17.67 229 VAL D O 1
ATOM 14010 N N . THR D 1 230 ? 12.966 49.665 17.509 1.00 20.06 230 THR D N 1
ATOM 14011 C CA . THR D 1 230 ? 13.811 50.088 18.614 1.00 19.95 230 THR D CA 1
ATOM 14012 C C . THR D 1 230 ? 14.006 48.918 19.568 1.00 19.19 230 THR D C 1
ATOM 14013 O O . THR D 1 230 ? 13.199 47.986 19.609 1.00 18.82 230 THR D O 1
ATOM 14024 N N . ARG D 1 231 ? 15.094 48.985 20.337 1.00 19.29 231 ARG D N 1
ATOM 14025 C CA . ARG D 1 231 ? 15.469 47.960 21.304 1.00 21.24 231 ARG D CA 1
ATOM 14026 C C . ARG D 1 231 ? 15.936 46.674 20.640 1.00 21.17 231 ARG D C 1
ATOM 14027 O O . ARG D 1 231 ? 15.855 45.606 21.251 1.00 20.11 231 ARG D O 1
ATOM 14048 N N . GLN D 1 232 ? 16.420 46.749 19.399 1.00 20.47 232 GLN D N 1
ATOM 14049 C CA . GLN D 1 232 ? 16.744 45.560 18.626 1.00 20.87 232 GLN D CA 1
ATOM 14050 C C . GLN D 1 232 ? 18.239 45.433 18.368 1.00 21.33 232 GLN D C 1
ATOM 14051 O O . GLN D 1 232 ? 18.956 46.430 18.239 1.00 19.06 232 GLN D O 1
ATOM 14065 N N . VAL D 1 233 ? 18.690 44.180 18.284 1.00 20.57 233 VAL D N 1
ATOM 14066 C CA . VAL D 1 233 ? 20.003 43.825 17.754 1.00 20.53 233 VAL D CA 1
ATOM 14067 C C . VAL D 1 233 ? 19.770 43.144 16.410 1.00 19.42 233 VAL D C 1
ATOM 14068 O O . VAL D 1 233 ? 19.159 42.071 16.357 1.00 18.47 233 VAL D O 1
ATOM 14081 N N . ILE D 1 234 ? 20.242 43.763 15.331 1.00 19.83 234 ILE D N 1
ATOM 14082 C CA . ILE D 1 234 ? 20.016 43.278 13.973 1.00 19.06 234 ILE D CA 1
ATOM 14083 C C . ILE D 1 234 ? 21.372 42.903 13.395 1.00 20.22 234 ILE D C 1
ATOM 14084 O O . ILE D 1 234 ? 22.291 43.731 13.360 1.00 20.20 234 ILE D O 1
ATOM 14100 N N . SER D 1 235 ? 21.498 41.657 12.955 1.00 19.23 235 SER D N 1
ATOM 14101 C CA . SER D 1 235 ? 22.767 41.109 12.504 1.00 20.89 235 SER D CA 1
ATOM 14102 C C . SER D 1 235 ? 22.856 41.150 10.984 1.00 19.95 235 SER D C 1
ATOM 14103 O O . SER D 1 235 ? 21.906 40.781 10.285 1.00 18.05 235 SER D O 1
ATOM 14111 N N . VAL D 1 236 ? 23.991 41.619 10.488 1.00 21.56 236 VAL D N 1
ATOM 14112 C CA . VAL D 1 236 ? 24.282 41.675 9.058 1.00 19.97 236 VAL D CA 1
ATOM 14113 C C . VAL D 1 236 ? 25.538 40.834 8.863 1.00 18.91 236 VAL D C 1
ATOM 14114 O O . VAL D 1 236 ? 26.665 41.334 8.895 1.00 19.37 236 VAL D O 1
ATOM 14127 N N . ASN D 1 237 ? 25.349 39.525 8.663 1.00 18.75 237 ASN D N 1
ATOM 14128 C CA . ASN D 1 237 ? 26.447 38.585 8.846 1.00 19.69 237 ASN D CA 1
ATOM 14129 C C . ASN D 1 237 ? 26.429 37.427 7.861 1.00 18.72 237 ASN D C 1
ATOM 14130 O O . ASN D 1 237 ? 27.169 36.457 8.064 1.00 19.78 237 ASN D O 1
ATOM 14141 N N . GLY D 1 238 ? 25.633 37.499 6.800 1.00 19.21 238 GLY D N 1
ATOM 14142 C CA . GLY D 1 238 ? 25.642 36.452 5.800 1.00 20.83 238 GLY D CA 1
ATOM 14143 C C . GLY D 1 238 ? 25.086 35.122 6.245 1.00 19.76 238 GLY D C 1
ATOM 14144 O O . GLY D 1 238 ? 25.336 34.113 5.582 1.00 21.33 238 GLY D O 1
ATOM 14148 N N . GLY D 1 239 ? 24.318 35.094 7.332 1.00 21.41 239 GLY D N 1
ATOM 14149 C CA . GLY D 1 239 ? 23.758 33.865 7.855 1.00 21.00 239 GLY D CA 1
ATOM 14150 C C . GLY D 1 239 ? 24.585 33.205 8.931 1.00 22.00 239 GLY D C 1
ATOM 14151 O O . GLY D 1 239 ? 24.235 32.103 9.373 1.00 21.77 239 GLY D O 1
ATOM 14155 N N . LEU D 1 240 ? 25.667 33.849 9.367 1.00 22.70 240 LEU D N 1
ATOM 14156 C CA . LEU D 1 240 ? 26.574 33.248 10.336 1.00 25.18 240 LEU D CA 1
ATOM 14157 C C . LEU D 1 240 ? 25.842 32.790 11.589 1.00 24.56 240 LEU D C 1
ATOM 14158 O O . LEU D 1 240 ? 26.131 31.709 12.114 1.00 25.82 240 LEU D O 1
ATOM 14174 N N . VAL D 1 241 ? 24.908 33.602 12.092 1.00 22.86 241 VAL D N 1
ATOM 14175 C CA . VAL D 1 241 ? 24.085 33.226 13.242 1.00 23.67 241 VAL D CA 1
ATOM 14176 C C . VAL D 1 241 ? 22.681 33.811 13.077 1.00 23.12 241 VAL D C 1
ATOM 14177 O O . VAL D 1 241 ? 22.547 34.932 12.553 1.00 24.57 241 VAL D O 1
#

Nearest PDB structures (foldseek):
  7czc-assembly1_D  TM=1.004E+00  e=2.288E-51  Vibrio harveyi
  7czc-assembly1_C  TM=9.828E-01  e=1.202E-45  Vibrio harveyi
  3osu-assembly1_B  TM=9.324E-01  e=1.753E-26  Staphylococcus aureus subsp. aureus Mu50
  4dmm-assembly1_A  TM=9.357E-01  e=2.442E-25  Synechococcus elongatus PCC 7942 = FACHB-805
  4jro-assembly1_D  TM=9.412E-01  e=1.061E-23  Listeria monocytogenes EGD-e

Sequence (951 aa):
MTRQVLVTGASKGIGKAIAVQLAKDGFHIVVHYMGDQQGAQNTLETIEQHGGSGRLIQFDISNREECRTKLEADIAEHGAYYGVVNNAGITRDTAFPAMTEEEWDGVIHTNLDSFYNVLHPCVMPMVQKRKGGRIVTLASVSGLMGNRGQTNYSAAKAGVIGATKSLALELAKRKITVNCVAPGLIDTGMPQIPLRRMGEPEEVAGLVSYLMSDIAGYVTRQVISVNGGLVMTRQVLVTGASKGIGKAIAVQLAKDGFHIVVHYMGDQQGAQNTLETIEQHGGSGRLIQFDISNREECRTKLEADIAEHGAYYGVVNNAGITRDTAFPAMTEEEWDGVIHTNLDSFYNVLHPCVMPMVQKRKGGRIVTLASVSGLMGNRGQTNYSAAKAGVIGATKSLALELAKRKITVNCVAPGLIDTGMVDEHVKEHAMPQIPLRRMGEPEEVAGLVSYLMSDIAGYVTRQVISVNGGLVMTRQVLVTGASKGIGKAIAVQLAKDGFHIVVHYMGDQQGAQNTLETIEQHGGSGRLIQFDISNREECRTKLEADIAEHGAYYGVVNNAGITRDTAFPAMTEEEWDGVIHTNLDSFYNVLHPCVMPMVQKRKGGRIVTLASVGLMGNRGQTNYSAAKAGVIGATKSLALELAKRKITVNCVAPGLIDTGMVDEHVKEHAMPQIPLRRMGEPEEVAGLVSYLMSDIAGYVTRQVISVNGGLVTRQVLVTGASKGIGKAIAVQLAKDGFHIVVHYMGDQQGAQNTLETIEQHGGSGRLIQFDISNREECRTKLEADIAEHGAYYGVVNNAGITRDTAFPAMTEEEWDGVIHTNLDSFYNVLHPCVMPMVQKRKGGRIVTLAVSGLMGNRGQTNYSAAKAGVIGATKSLALELAKRKITVNCVAPGLIDTGMVDEHVKEHAMPQIPLRRMGEPEEVAGLVSYLMSDIAGYVTRQVISVNGGLV

B-factor: mean 31.66, std 13.07, range [15.45, 114.66]

InterPro domains:
  IPR002347 Short-chain dehydrogenase/reductase SDR [PF13561] (9-240)
  IPR002347 Short-chain dehydrogenase/reductase SDR [PR00080] (79-90)
  IPR002347 Short-chain dehydrogenase/reductase SDR [PR00080] (133-141)
  IPR002347 Short-chain dehydrogenase/reductase SDR [PR00080] (153-172)
  IPR002347 Short-chain dehydrogenase/reductase SDR [PR00081] (4-21)
  IPR002347 Short-chain dehydrogenase/reductase SDR [PR00081] (79-90)
  IPR002347 Short-chain dehydrogenase/reductase SDR [PR00081] (127-143)
  IPR002347 Short-chain dehydrogenase/reductase SDR [PR00081] (153-172)
  IPR002347 Short-chain dehydrogenase/reductase SDR [PR00081] (174-191)
  IPR002347 Short-chain dehydrogenase/reductase SDR [PR00081] (204-224)
  IPR011285 3-oxoacyl-(acyl-carrier-protein) reductase, putative [TIGR01831] (5-241)
  IPR036291 NAD(P)-binding domain superfamily [SSF51735] (3-240)
  IPR050259 Short-chain dehydrogenases/reductases [PTHR42879] (3-241)
  IPR057326 Ketoreductase domain [SM00822] (3-194)

Foldseek 3Di:
DAAEEEQEPCLFFLSLLLQQVVQLVRHAYAQEDEPNVVSSVVSQVSSVVSVGHYYYFYDQLLPLVRLLVRQLVVCVVPNAHQEYEAEDFDADFDAPVPDDPCRQVRRLRGQAVSCCSNCVSRPVSNLVVLPEHEYEYEAAVCLVPNDGRGPRRVVNRVNVLVVQLVVQVVCVVSLYAGEYEHEYAEPRVDPLQQQPDHHYSNLSSVVVNVCRDPVVSVDHSYYHYHYNPND/DAAEEEQAPCLFFLSLLLQQVVQVVRHAYAQEDEPNPVSSVVSQVSSVVVPGHYYYFYDQLLDLVRLLVRLLVVCVVPNAHQEYEAEDADADFAAVVPDDPCRLCVRQSRQQVSCCSNCVSHPVRNLVVLPAHEYEYEAAVCLVPNDGRGPRNVVRRVNVLVVQLVVQVVCLVSLYA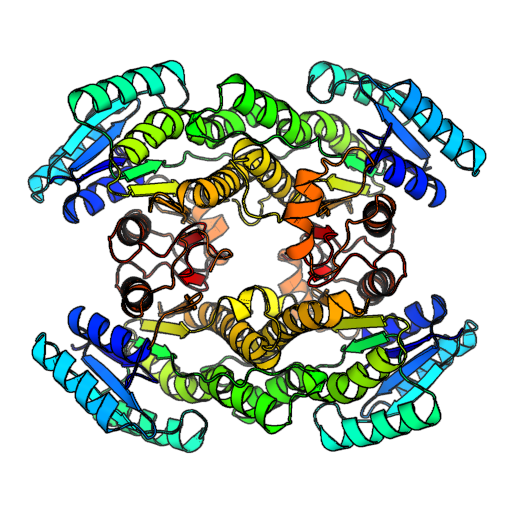GEYEYEAAECRDPDDVVVFVVCQVLAQVSHHHYSNQSSVVVSVCRDPVVSVDHSYYHYDYNPSD/DAAEEEFAPCLFFLSVLLQLVVQVVRHAYAQEDEPCVVSSVVSQVSSVVSPGHYYYFYDDLLPLVRLLVRLLVVCVVPNAHQEYEAEADADDFAADVRDDPCNLVVLQSRQAVSCCSNCVSRPVSNLVVLPEHEYEYEQNQADPDDGRCPSSNVSRVNNLVVQLVVQVVCVVSLYAGEYEHEAAECRPDDDPVVLVVCQVLAQVSDHHYSNLSSVVVSVCRDPVVSVDHSYYHYHYNPSD/DAEEEQAPCLAFLSLLLQLVVQVVPHAYAQEDEPNPVSSVVSQVNSVVVPGHYYYFYDQLLDLVRLLVRLLVVCVVPNAHQEYEAEADDADADAPVRDDPCNQVVLLSRLAVSCCSNPVSRDVSNLVVLPAHEYEYEQQDQFDDTNDRPRSVVRRVNNLVVQLVVQVVCLVSLYAGEYEYEHAEPRVPDDPVCLVRGQVLAQQSDHHYSNQSSVVVSVCRDPVNSVDHSYYHYHYRPSD

Solvent-accessible surface area: 34751 Å² total; per-residue (Å²): 150,112,88,13,0,0,0,1,19,0,11,148,21,32,0,58,11,0,0,22,48,0,5,115,64,64,11,41,0,0,0,4,26,107,67,65,89,114,9,0,74,65,0,31,106,44,0,107,138,100,71,20,53,13,38,57,16,52,0,44,12,49,67,38,101,49,0,82,74,75,0,90,60,16,20,87,137,80,30,13,3,26,0,0,0,12,22,21,36,74,70,101,86,28,53,0,47,69,2,56,59,108,34,0,32,20,0,0,65,21,3,0,9,2,0,10,4,0,0,43,11,2,0,119,32,2,22,117,90,169,165,13,0,10,1,1,0,8,4,11,18,5,5,49,48,2,68,126,14,20,0,0,32,0,0,0,8,5,0,5,14,1,0,0,38,0,0,0,11,15,7,2,127,88,158,0,2,0,1,1,0,0,9,12,96,20,56,81,113,120,106,122,4,19,20,125,84,58,0,77,18,98,16,0,2,6,1,0,18,14,1,0,34,94,72,0,15,0,1,0,22,20,40,6,4,1,0,0,0,29,55,124,122,78,16,0,0,0,2,18,0,11,145,21,31,0,59,12,0,0,24,58,0,7,112,64,62,9,40,0,0,0,4,29,106,55,69,106,115,10,0,58,62,0,15,63,46,3,88,140,126,75,25,54,16,34,51,16,49,0,40,13,54,63,26,89,52,0,84,87,82,0,96,59,16,20,90,138,84,26,8,3,26,0,0,0,12,24,21,34,70,74,108,83,26,52,0,34,73,2,62,67,129,24,0,37,28,0,0,50,12,2,0,8,6,0,10,4,0,0,46,15,1,0,98,24,3,36,130,96,219,125,12,0,10,1,1,0,8,5,15,18,7,8,49,59,3,67,103,14,18,0,0,30,0,0,0,9,7,0,6,12,0,0,1,39,0,0,0,19,14,5,1,111,109,154,1,4,0,1,0,0,0,10,12,51,11,48,78,44,119,43,64,122,89,86,70,63,138,16,32,87,98,0,6,20,117,89,16,0,75,16,98,16,0,2,7,0,0,21,16,1,0,36,94,70,1,14,0,0,0,29,21,47,6,5,0,0,0,0,29,60,148,106,86,23,0,0,0,1,20,0,11,136,23,36,3,60,10,0,0,25,57,0,5,101,63,62,10,41,0,0,0,4,22,113,65,68,106,140,7,0,84,80,0,18,34,46,2,95,155,118,71,27,50,14,34,46,13,48,0,47,33,66,68,42,119,50,0,96,75,74,0,89,59,18,20,91,136,85,30,13,2,27,0,0,0,8,24,48,47,92,48,195,75,28,49,0,43,75,2,62,68,131,66,0,37,32,10,0,77,66,28,0,12,12,2,9,5,0,0,43,16,0,0,75,31,3,16,114,100,183,147,12,0,10,1,1,2,10,4,35,72,26,70,36,11,81,100,9,39,0,1,21,5,0,0,6,5,0,13,16,9,0,0,67,14,0,0,60,16,6,3,130,116,154,1,2,0,1,1,0,4,4,2,41,16,49,74,70,97,41,91,118,66,36,57,70,63,20,43,91,106,2,10,20,134,84,18,0,76,19,98,19,0,1,7,1,0,18,15,1,0,33,92,71,1,15,0,0,0,58,19,35,5,5,0,4,0,0,58,78,173,75,21,0,0,0,2,33,0,7,105,23,36,3,60,11,0,0,44,57,0,7,169,64,62,12,47,0,0,0,6,25,101,66,49,90,145,13,0,90,88,0,27,80,44,3,86,125,136,72,25,55,12,35,58,16,51,0,39,27,24,65,39,98,50,0,84,76,74,0,91,60,18,21,89,136,78,26,12,4,26,0,0,0,10,21,53,50,119,49,165,58,10,22,0,30,64,2,59,73,135,58,0,55,34,14,4,77,47,32,0,5,5,0,11,1,0,0,41,16,2,0,80,33,2,23,118,106,213,143,15,0,11,1,1,1,9,9,64,14,23,38,85,61,67,139,3,28,0,1,27,30,0,0,52,19,0,13,31,2,0,0,47,0,0,0,8,20,6,2,124,120,157,1,3,0,1,0,0,2,5,2,12,9,48,52,69,118,28,86,126,136,55,57,71,92,0,42,93,31,0,18,16,104,82,24,0,78,17,100,17,0,1,7,1,0,20,15,1,0,34,96,69,1,16,0,0,0,31,18,50,4,16,0,0,0,0,5,82

Radius of gyration: 27.87 Å; Cα contacts (8 Å, |Δi|>4): 2355; chains: 4; bounding box: 60×80×80 Å

Secondary structure (DSSP, 8-state):
---EEEETTTTSHHHHHHHHHHHHTT-EEEEEESS-HHHHHHHHHHHHHTT-EEEEEE--TT-HHHHHHHHHHHHHHH---SEEEE---------TTT--HHHHHHHIIIIIIHHHHHHHHHHHHHHHTTS-EEEEEE--HHHHH--TT-HHHHHHHHHHHHHHHHHHHHHGGGTEEEEEEEE-SB----TTSTT-S-B-HHHHHHHHHHHHSGGGTT--S-EEEESTT--/---EEEETTTTSHHHHHHHHHHHHTT-EEEEEESS-HHHHHHHHHHHHHTT--EEEEE--TT-HHHHHHHHHHHHHHH---SEEEE-------B-TTT--HHHHHHHIIIIIHHHHHHHHHHHHHHHHHTS-EEEEEE--THHHH--TTBHHHHHHHHHHHHHHHHHHHHHGGGTEEEEEEEE-SB--SS--HHHHHHHGGG-TTSSPBPHHHHHHHHHHHHSGGGTT--S-EEEESTT--/---EEEETTTTSHHHHHHHHHHHHTT-EEEEEESS-HHHHHHHHHHHHHTT--EEEEE--TT-HHHHHHHHHHHHHHH---SEEEE---------TTT--HHHHHHHHHHHTHHHHHHHHHHHHHHHHHTS-EEEEEE-----S--TT-HHHHHHHHHHHHHHHHHHHHHGGGTEEEEEEEE-SB--S---HHHHHHHGGG-TT-SPBPHHHHHHHHHHHHSGGGTT--S-EEEESTT--/--EEEETTTTSHHHHHHHHHHHHTT-EEEEEESS-HHHHHHHHHHHHHTT--EEEEE--TT-HHHHHHHHHHHHHHH---SEEEE-------B-TTT--HHHHHHHIIIIIHHHHHHHHHHHHHHHHHTS-EEEEEE------S-S-BHHHHHHHHHHHHHHHHHHHHHGGGTEEEEEEEE-SB--S---HHHHHHHGGG-TTSSPBPHHHHHHHHHHHHSGGGTT--S-EEEESTT--

Organism: Vibrio harveyi (NCBI:txid669)